Protein AF-0000000066232764 (afdb_homodimer)

pLDDT: mean 93.59, std 6.58, range [57.16, 98.94]

Solvent-accessible surface area (backbone atoms only — not comparable to full-atom values): 54284 Å² total; per-residue (Å²): 121,48,68,44,35,37,27,38,37,38,37,29,37,65,53,77,47,64,36,81,76,48,43,63,60,50,51,54,46,52,56,48,32,48,69,41,68,33,36,65,92,37,58,90,95,56,69,28,26,38,72,76,47,73,46,70,43,45,46,36,38,38,34,35,26,33,15,26,95,72,27,43,31,69,58,46,48,52,53,46,50,56,56,48,26,52,52,35,32,73,77,67,74,35,44,62,70,44,79,45,31,60,34,36,37,40,38,39,39,47,99,47,89,54,51,64,77,43,49,56,82,60,70,86,48,73,41,79,46,64,50,95,20,27,42,39,38,31,33,64,59,55,48,71,64,45,58,74,59,41,26,64,60,38,42,51,49,49,39,52,45,41,59,64,60,63,76,58,54,65,72,72,48,34,78,58,65,58,65,42,71,80,48,65,68,55,91,65,87,69,68,26,75,55,54,55,48,60,52,32,41,54,66,30,30,35,44,80,39,94,42,80,37,38,54,34,29,28,20,40,44,26,48,50,49,52,46,50,46,51,48,48,39,57,62,37,42,51,71,69,60,39,36,48,32,37,60,64,44,73,36,37,46,68,58,34,52,46,57,22,36,48,50,38,52,58,68,38,32,37,32,26,22,44,49,53,94,45,72,70,60,50,52,49,48,31,50,38,39,60,30,65,69,52,88,44,71,65,51,49,51,54,52,57,72,45,36,42,69,75,51,28,26,41,26,66,75,68,55,66,49,60,50,60,72,40,42,70,32,34,45,36,78,90,54,55,61,48,43,37,30,35,61,65,34,61,34,28,38,44,55,82,81,62,43,46,69,72,82,32,50,24,55,43,43,37,40,36,36,39,36,43,22,44,55,71,56,35,53,47,53,47,51,51,52,51,53,33,48,51,51,50,36,54,69,56,67,51,39,39,37,32,28,33,46,80,68,56,66,67,53,54,28,42,69,81,58,78,72,87,64,60,65,47,54,66,40,33,36,30,36,28,31,47,31,55,61,60,42,54,88,88,40,72,75,11,44,45,71,30,28,41,41,34,38,52,18,26,56,62,33,62,48,32,48,44,40,43,85,87,67,60,68,52,14,35,31,39,32,38,40,27,42,48,39,46,51,50,36,48,35,20,31,33,32,90,50,69,89,55,47,39,64,75,59,50,54,44,36,36,71,74,58,74,36,81,52,65,56,86,56,39,73,66,32,53,112,120,48,70,42,35,37,27,39,35,38,36,28,38,65,53,78,47,64,35,78,77,47,42,64,60,51,52,53,45,51,56,48,33,47,70,39,68,36,35,65,90,36,58,91,94,58,67,28,26,38,72,76,46,71,47,69,43,48,45,36,39,37,34,36,25,33,16,26,95,72,27,43,31,69,59,46,49,51,53,45,50,56,56,50,26,52,51,35,32,75,76,66,75,36,45,61,70,44,79,45,29,60,32,38,37,39,39,40,37,48,98,47,89,53,51,64,78,43,48,55,80,61,70,86,47,73,42,79,47,64,52,95,19,27,42,37,38,32,32,64,62,55,48,70,65,45,61,76,60,42,27,64,60,38,41,50,50,51,40,52,47,41,59,64,60,65,75,59,53,63,71,73,49,35,77,59,64,57,66,41,70,80,47,64,70,55,90,64,86,68,68,27,75,56,54,55,50,61,52,33,39,54,69,30,32,35,46,82,39,94,43,79,37,35,53,32,29,27,20,40,42,26,48,50,49,51,46,50,45,52,49,48,40,57,63,36,42,52,70,69,61,41,37,47,31,37,60,63,44,74,35,38,44,68,58,35,51,46,56,23,35,48,48,38,52,59,67,36,33,35,32,26,22,45,48,52,93,45,71,70,59,49,51,52,48,32,49,37,40,60,29,64,68,51,88,44,73,66,52,49,51,55,52,56,72,44,37,42,70,74,50,29,27,41,25,66,77,66,56,68,48,61,50,60,73,40,42,70,31,32,47,35,78,89,55,55,59,48,45,35,29,33,63,65,32,60,35,29,37,44,54,81,80,63,42,47,69,72,83,33,50,25,56,43,43,36,40,35,35,39,36,40,22,42,57,72,57,36,53,49,52,48,51,51,52,50,52,33,48,51,51,50,36,56,67,55,68,50,38,38,37,32,26,32,46,79,67,57,64,67,54,54,29,44,70,82,58,76,72,88,64,60,62,47,55,65,42,32,37,30,35,27,31,48,31,55,59,60,42,53,89,88,40,72,75,11,45,43,71,31,28,42,41,35,39,52,18,25,55,62,35,62,47,31,48,45,41,42,83,86,66,59,70,53,14,34,32,38,32,37,41,28,42,50,40,45,52,49,35,48,36,20,32,33,33,91,51,70,88,57,48,40,62,75,58,51,53,43,36,37,72,74,61,74,36,80,52,66,54,86,57,40,73,65,33,53,111

Secondary structure (DSSP, 8-state):
-EEEEEEEEEEEESS---HHHHHHHHHHHHHHIIIIITTTTPPTT----EEEEEEE-SSEEEEEEEE-SSS-HHHHHHHHHHHHHHHHHHHHS--EEEEEEEEEEEEEE-SS---HHHH---TT-SEEEEETTEEEEEEEEE-HHHHHTTHHHHHHHHHHHHHHTPPPHHHHH-SS-TT-EEEE---------S-HHHHHHHHTSEEE-SSTT-EEE-HHHHHHHHHHHHHHIIIIITTTTPEE-B--SEEEHHHHHHHTHHHH-GGGS-EEEPBPS-HHHHHHHHHHHHHH-S--HHHHHHHHHTBPPP-EEE-SSS-HHHHHHHTT-EE-GGGPPEEEEE-SSEEE---TT--BTTTB-SEEE-EEEEEEE-HHHHHHHHHHHHHHHHHHHHHTT--EEEEE-S--TTTTT-TT--------SS-EEEEEEE-GGG--TTSGGGEEEEEEEEEEETHHHHHTT-EETT----EEEEEEE-HHHHHHHHHHHH-S-GGGS-HHHHHHHHHHHSSPPPPP--SSS--/-EEEEEEEEEEEESS---HHHHHHHHHHHHHHIIIIITTTTPPTT----EEEEEEE-SSEEEEEEEE-SSS-HHHHHHHHHHHHHHHHHHHHS--EEEEEEEEEEEEEE-SS---HHHH---TT-SEEEEETTEEEEEEEEE-HHHHHTTHHHHHHHHHHHHHHTPPPHHHHH-SS-TT-EEEE---------S-HHHHHHHHTSEEE-SSTT-EEE-HHHHHHHHHHHHHHIIIIIITTTPEE-B--SEEEHHHHHHHTHHHH-GGGS-EEEPBPS-HHHHHHHHHHHHHH-S--HHHHHHHHHTBPPP-EEE-SSS-HHHHHHHTT-EE-GGGPPEEEEE-SSEEE---TT--BTTTB-SEEE-EEEEEEE-HHHHHHHHHHHHHHHHHHHHHTT--EEEEE-S--TTTTT-TT--------SS-EEEEEEE-GGG--TT-GGGEEEEEEEEEEETHHHHHTT-EETT----EEEEEEE-HHHHHHHHHHHH-S-GGGS-HHHHHHHHHHHSSPPPPP--SSS--

InterPro domains:
  IPR002314 Aminoacyl-tRNA synthetase, class II (G/ P/ S/T) [PF00587] (311-493)
  IPR004503 Serine-tRNA ligase type 2, archaea [MF_01278] (3-526)
  IPR004503 Serine-tRNA ligase type 2, archaea [TIGR00415] (3-526)
  IPR006195 Aminoacyl-tRNA synthetase, class II [PS50862] (345-498)
  IPR041293 Serine-tRNA ligase type 2, tRNA-binding domain [PF18490] (3-160)
  IPR045864 Class II Aminoacyl-tRNA synthetase/Biotinyl protein ligase (BPL) and lipoyl protein ligase (LPL) [G3DSA:3.30.930.10] (170-527)
  IPR045864 Class II Aminoacyl-tRNA synthetase/Biotinyl protein ligase (BPL) and lipoyl protein ligase (LPL) [SSF55681] (196-505)

Foldseek 3Di:
DFKKKKFKKKWFKPFFDDQVVCVVVVVVLLVVCLVDVQCPQPDPPDHAKHFPDWDDHRGMIITMMMGGPRYHRVNSNVSSQVVVQVSCCVPPVMGTDDMKTQKMKMKDADPDQDDPVLQPDQPQFPDWDHDDRMIMTMHGTDDPVCVVVVVVVLSVLSRVCSNVVDDFPQVVQAQDDFFDFPWWDDDFAFAAQDQLQVVCLLQQQWDDDPDFQDIDGFQLLVLLLVLLVVLCCVLFVVVLPAAEDAFDQWAFPVLCVLLLLCLFCVPWWAFDWAFDPDPVLVVVLVVVCVVVVDDDPVSVVSRVVGTHDGTTIGAQQRCSVVLVVQFQHADDQVPPKHKYKYFPAWHATHPPNPNDGLQRGRIFTKIKIKIKHADVVQVVSLVSSVVSVVVSCVLFRFTKTKTQHDPDSSSRSCSSPDPPFDADNGFKMFIWTAQNNQHDPPDPRRIGTQKMKGKGGCSSCVSRVRHYDVRGGMIMIMMMGTSSVVSSRSCRRQNDDLVSTRPSSQVSSCVPPVHRDHRDDDPPPDD/DFKKKKFKKKWFKPFFDDQVVCVVVVVVLLVVCLVPVQQPQPDPPDHAKHFPDWDRHGGMIITMMMGGPRYHRVNSNVSCQVVVQVSCCVPPVMGTDDMKTQKMKMKDADPDQDDPVLQPDQPQFPDWDHDDRMIMTMHGTDDPVCVVVVVVVLSVLSRVCSNVVDDFPQVVQAQDDFFDFPWWDDDFAFAAQDQLQVVCLLQQQWDDDPDFQDIDGFQLLVLLLVLLVVLLCVLFVVVLPAAEDAFDQWAFPVLCVLLLLCLFCVPWWAFDWAFDPDPVLVVVLVVVCVVVVDDDPVSVVSRVVGTHDGTTIGAQQRCSVVLVVQFQHADDQVPPKHKYKYFPAWHATHPPNPNDGLQRGRIFTKMKIKIKHAPVVQVVSLVSSVVSVVVSCVLFRFTKTKTQHDPDSSSRSCRSPDPPFDADNGFKMFIWTAQNNQHDPPDPRRIGTQKMKGKGGCSSCVSRVRHYDVRGGMIMIMMMGTSSVVSVRSCRRQNDDLVSTRPSSQVSSCVPPVHRDHRDDDPPPDD

Sequence (1054 aa):
MELKFSAEVELTLSREVDPAEIEPTVEEFVKEANEDLLQRGVPTGKEGAKIESYRVLEDTIEMEITGTRYLRPHEAAMRVRKRLAERLGRKHRVGVRDLKIPRYEVVLRFDREVTRDDVGYVPVADDVVVEDGTVRLTFQDVDEEMLRRHVIDRVIRLVAWAVEERSELVERVTKVEPGTVVDESGPREIRFDGDVTEEARRRGWVKEFPGRGQWIYTPPMAALFEVLRDFLLERVTRKLGFEPALFPKLIPLETMFRMRYLHGLPDGMYYVCPPKRDPELFDDFKRELYVWGELNERTLGSLKEKLRDPGYVLAPAQCEPFYELLRDEVVDPERLPIKLYDCSGWTYRWEGGAAKGLERVNEFQRIEHVWIAEPEEAERIREELLEATKRVAEELELEWKVVVSDDPFYLEGRLLEDRDIELPDVPSYEFEVYLPFKGERSSEEAWISVGSFNVHGEHFVDGFNVKEKSGRTLFTGCAGLGVTRWVVGLLAQHGFEPEEWPEPILERIDEKFGGLPEVPKTLTWPEMELKFSAEVELTLSREVDPAEIEPTVEEFVKEANEDLLQRGVPTGKEGAKIESYRVLEDTIEMEITGTRYLRPHEAAMRVRKRLAERLGRKHRVGVRDLKIPRYEVVLRFDREVTRDDVGYVPVADDVVVEDGTVRLTFQDVDEEMLRRHVIDRVIRLVAWAVEERSELVERVTKVEPGTVVDESGPREIRFDGDVTEEARRRGWVKEFPGRGQWIYTPPMAALFEVLRDFLLERVTRKLGFEPALFPKLIPLETMFRMRYLHGLPDGMYYVCPPKRDPELFDDFKRELYVWGELNERTLGSLKEKLRDPGYVLAPAQCEPFYELLRDEVVDPERLPIKLYDCSGWTYRWEGGAAKGLERVNEFQRIEHVWIAEPEEAERIREELLEATKRVAEELELEWKVVVSDDPFYLEGRLLEDRDIELPDVPSYEFEVYLPFKGERSSEEAWISVGSFNVHGEHFVDGFNVKEKSGRTLFTGCAGLGVTRWVVGLLAQHGFEPEEWPEPILERIDEKFGGLPEVPKTLTWPE

Structure (mmCIF, N/CA/C/O backbone):
data_AF-0000000066232764-model_v1
#
loop_
_entity.id
_entity.type
_entity.pdbx_description
1 polymer 'Type-2 serine--tRNA ligase'
#
loop_
_atom_site.group_PDB
_atom_site.id
_atom_site.type_symbol
_atom_site.label_atom_id
_atom_site.label_alt_id
_atom_site.label_comp_id
_atom_site.label_asym_id
_atom_site.label_entity_id
_atom_site.label_seq_id
_atom_site.pdbx_PDB_ins_code
_atom_site.Cartn_x
_atom_site.Cartn_y
_atom_site.Cartn_z
_atom_site.occupancy
_atom_site.B_iso_or_equiv
_atom_site.auth_seq_id
_atom_site.auth_comp_id
_atom_site.auth_asym_id
_atom_site.auth_atom_id
_atom_site.pdbx_PDB_model_num
ATOM 1 N N . MET A 1 1 ? 21.422 -29.797 -27.609 1 77.56 1 MET A N 1
ATOM 2 C CA . MET A 1 1 ? 22.391 -28.969 -26.891 1 77.56 1 MET A CA 1
ATOM 3 C C . MET A 1 1 ? 23.422 -29.844 -26.188 1 77.56 1 MET A C 1
ATOM 5 O O . MET A 1 1 ? 23.062 -30.828 -25.516 1 77.56 1 MET A O 1
ATOM 9 N N . GLU A 1 2 ? 24.734 -29.562 -26.438 1 86.75 2 GLU A N 1
ATOM 10 C CA . GLU A 1 2 ? 25.828 -30.281 -25.781 1 86.75 2 GLU A CA 1
ATOM 11 C C . GLU A 1 2 ? 26.438 -29.438 -24.656 1 86.75 2 GLU A C 1
ATOM 13 O O . GLU A 1 2 ? 26.594 -28.219 -24.781 1 86.75 2 GLU A O 1
ATOM 18 N N . LEU A 1 3 ? 26.688 -30.156 -23.547 1 93 3 LEU A N 1
ATOM 19 C CA . LEU A 1 3 ? 27.219 -29.469 -22.375 1 93 3 LEU A CA 1
ATOM 20 C C . LEU A 1 3 ? 28.594 -30 -22 1 93 3 LEU A C 1
ATOM 22 O O . LEU A 1 3 ? 28.828 -31.203 -22.047 1 93 3 LEU A O 1
ATOM 26 N N . LYS A 1 4 ? 29.531 -29.141 -21.719 1 93.25 4 LYS A N 1
ATOM 27 C CA . LYS A 1 4 ? 30.828 -29.484 -21.156 1 93.25 4 LYS A CA 1
ATOM 28 C C . LYS A 1 4 ? 31.125 -28.641 -19.906 1 93.25 4 LYS A C 1
ATOM 30 O O . LYS A 1 4 ? 30.812 -27.438 -19.891 1 93.25 4 LYS A O 1
ATOM 35 N N . PHE A 1 5 ? 31.688 -29.281 -18.891 1 96.38 5 PHE A N 1
ATOM 36 C CA . PHE A 1 5 ? 31.969 -28.578 -17.641 1 96.38 5 PHE A CA 1
ATOM 37 C C . PHE A 1 5 ? 33.469 -28.672 -17.312 1 96.38 5 PHE A C 1
ATOM 39 O O . PHE A 1 5 ? 34.125 -29.656 -17.625 1 96.38 5 PHE A O 1
ATOM 46 N N . SER A 1 6 ? 33.969 -27.672 -16.703 1 97.25 6 SER A N 1
ATOM 47 C CA . SER A 1 6 ? 35.312 -27.688 -16.125 1 97.25 6 SER A CA 1
ATOM 48 C C . SER A 1 6 ? 35.406 -26.828 -14.867 1 97.25 6 SER A C 1
ATOM 50 O O . SER A 1 6 ? 34.688 -25.828 -14.75 1 97.25 6 SER A O 1
ATOM 52 N N . ALA A 1 7 ? 36.156 -27.25 -13.891 1 97.38 7 ALA A N 1
ATOM 53 C CA . ALA A 1 7 ? 36.312 -26.484 -12.656 1 97.38 7 ALA A CA 1
ATOM 54 C C . ALA A 1 7 ? 37.719 -26.578 -12.109 1 97.38 7 ALA A C 1
ATOM 56 O O . ALA A 1 7 ? 38.375 -27.625 -12.203 1 97.38 7 ALA A O 1
ATOM 57 N N . GLU A 1 8 ? 38.188 -25.484 -11.664 1 97.69 8 GLU A N 1
ATOM 58 C CA . GLU A 1 8 ? 39.375 -25.469 -10.805 1 97.69 8 GLU A CA 1
ATOM 59 C C . GLU A 1 8 ? 38.969 -25.75 -9.352 1 97.69 8 GLU A C 1
ATOM 61 O O . GLU A 1 8 ? 38.094 -25.078 -8.797 1 97.69 8 GLU A O 1
ATOM 66 N N . VAL A 1 9 ? 39.625 -26.703 -8.711 1 96.75 9 VAL A N 1
ATOM 67 C CA . VAL A 1 9 ? 39.312 -27.109 -7.352 1 96.75 9 VAL A CA 1
ATOM 68 C C . VAL A 1 9 ? 40.562 -26.984 -6.469 1 96.75 9 VAL A C 1
ATOM 70 O O . VAL A 1 9 ? 41.656 -27.344 -6.879 1 96.75 9 VAL A O 1
ATOM 73 N N . GLU A 1 10 ? 40.312 -26.375 -5.301 1 97 10 GLU A N 1
ATOM 74 C CA . GLU A 1 10 ? 41.375 -26.266 -4.301 1 97 10 GLU A CA 1
ATOM 75 C C . GLU A 1 10 ? 41 -27 -3.016 1 97 10 GLU A C 1
ATOM 77 O O . GLU A 1 10 ? 40 -26.672 -2.387 1 97 10 GLU A O 1
ATOM 82 N N . LEU A 1 11 ? 41.812 -27.953 -2.652 1 96.56 11 LEU A N 1
ATOM 83 C CA . LEU A 1 11 ? 41.656 -28.656 -1.387 1 96.56 11 LEU A CA 1
ATOM 84 C C . LEU A 1 11 ? 42.688 -28.188 -0.366 1 96.56 11 LEU A C 1
ATOM 86 O O . LEU A 1 11 ? 43.906 -28.391 -0.548 1 96.56 11 LEU A O 1
ATOM 90 N N . THR A 1 12 ? 42.156 -27.562 0.641 1 96.75 12 THR A N 1
ATOM 91 C CA . THR A 1 12 ? 43.062 -27.094 1.682 1 96.75 12 THR A CA 1
ATOM 92 C C . THR A 1 12 ? 43.375 -28.203 2.676 1 96.75 12 THR A C 1
ATOM 94 O O . THR A 1 12 ? 42.469 -28.812 3.238 1 96.75 12 THR A O 1
ATOM 97 N N . LEU A 1 13 ? 44.688 -28.328 2.955 1 96.25 13 LEU A N 1
ATOM 98 C CA . LEU A 1 13 ? 45.125 -29.391 3.85 1 96.25 13 LEU A CA 1
ATOM 99 C C . LEU A 1 13 ? 45.094 -28.938 5.305 1 96.25 13 LEU A C 1
ATOM 101 O O . LEU A 1 13 ? 45 -27.734 5.578 1 96.25 13 LEU A O 1
ATOM 105 N N . SER A 1 14 ? 45.062 -29.859 6.203 1 95.44 14 SER A N 1
ATOM 106 C CA . SER A 1 14 ? 44.938 -29.578 7.629 1 95.44 14 SER A CA 1
ATOM 107 C C . SER A 1 14 ? 46.219 -29.016 8.195 1 95.44 14 SER A C 1
ATOM 109 O O . SER A 1 14 ? 46.25 -28.391 9.258 1 95.44 14 SER A O 1
ATOM 111 N N . ARG A 1 15 ? 47.281 -29.328 7.539 1 93.88 15 ARG A N 1
ATOM 112 C CA . ARG A 1 15 ? 48.594 -28.812 7.918 1 93.88 15 ARG A CA 1
ATOM 113 C C . ARG A 1 15 ? 49.531 -28.719 6.711 1 93.88 15 ARG A C 1
ATOM 115 O O . ARG A 1 15 ? 49.281 -29.328 5.672 1 93.88 15 ARG A O 1
ATOM 122 N N . GLU A 1 16 ? 50.688 -28.016 6.855 1 95.38 16 GLU A N 1
ATOM 123 C CA . GLU A 1 16 ? 51.688 -27.922 5.812 1 95.38 16 GLU A CA 1
ATOM 124 C C . GLU A 1 16 ? 52.469 -29.234 5.676 1 95.38 16 GLU A C 1
ATOM 126 O O . GLU A 1 16 ? 52.75 -29.891 6.676 1 95.38 16 GLU A O 1
ATOM 131 N N . VAL A 1 17 ? 52.688 -29.594 4.504 1 94.44 17 VAL A N 1
ATOM 132 C CA . VAL A 1 17 ? 53.406 -30.828 4.254 1 94.44 17 VAL A CA 1
ATOM 133 C C . VAL A 1 17 ? 54.469 -30.609 3.156 1 94.44 17 VAL A C 1
ATOM 135 O O . VAL A 1 17 ? 54.375 -29.625 2.41 1 94.44 17 VAL A O 1
ATOM 138 N N . ASP A 1 18 ? 55.469 -31.5 3.162 1 94.25 18 ASP A N 1
ATOM 139 C CA . ASP A 1 18 ? 56.344 -31.562 1.99 1 94.25 18 ASP A CA 1
ATOM 140 C C . ASP A 1 18 ? 55.625 -32.25 0.819 1 94.25 18 ASP A C 1
ATOM 142 O O . ASP A 1 18 ? 55.281 -33.406 0.893 1 94.25 18 ASP A O 1
ATOM 146 N N . PRO A 1 19 ? 55.406 -31.516 -0.271 1 95.88 19 PRO A N 1
ATOM 147 C CA . PRO A 1 19 ? 54.688 -32.062 -1.41 1 95.88 19 PRO A CA 1
ATOM 148 C C . PRO A 1 19 ? 55.219 -33.406 -1.88 1 95.88 19 PRO A C 1
ATOM 150 O O . PRO A 1 19 ? 54.469 -34.281 -2.309 1 95.88 19 PRO A O 1
ATOM 153 N N . ALA A 1 20 ? 56.5 -33.562 -1.773 1 94.69 20 ALA A N 1
ATOM 154 C CA . ALA A 1 20 ? 57.125 -34.781 -2.248 1 94.69 20 ALA A CA 1
ATOM 155 C C . ALA A 1 20 ? 56.656 -36 -1.425 1 94.69 20 ALA A C 1
ATOM 157 O O . ALA A 1 20 ? 56.688 -37.125 -1.909 1 94.69 20 ALA A O 1
ATOM 158 N N . GLU A 1 21 ? 56.312 -35.719 -0.205 1 94.56 21 GLU A N 1
ATOM 159 C CA . GLU A 1 21 ? 55.906 -36.781 0.716 1 94.56 21 GLU A CA 1
ATOM 160 C C . GLU A 1 21 ? 54.531 -37.344 0.328 1 94.56 21 GLU A C 1
ATOM 162 O O . GLU A 1 21 ? 54.281 -38.562 0.496 1 94.56 21 GLU A O 1
ATOM 167 N N . ILE A 1 22 ? 53.688 -36.531 -0.165 1 95.44 22 ILE A N 1
ATOM 168 C CA . ILE A 1 22 ? 52.312 -37 -0.351 1 95.44 22 ILE A CA 1
ATOM 169 C C . ILE A 1 22 ? 52.031 -37.125 -1.843 1 95.44 22 ILE A C 1
ATOM 171 O O . ILE A 1 22 ? 51 -37.719 -2.229 1 95.44 22 ILE A O 1
ATOM 175 N N . GLU A 1 23 ? 52.812 -36.594 -2.748 1 95.88 23 GLU A N 1
ATOM 176 C CA . GLU A 1 23 ? 52.562 -36.531 -4.188 1 95.88 23 GLU A CA 1
ATOM 177 C C . GLU A 1 23 ? 52.344 -37.938 -4.754 1 95.88 23 GLU A C 1
ATOM 179 O O . GLU A 1 23 ? 51.469 -38.156 -5.586 1 95.88 23 GLU A O 1
ATOM 184 N N . PRO A 1 24 ? 53.188 -39 -4.32 1 95.81 24 PRO A N 1
ATOM 185 C CA . PRO A 1 24 ? 52.938 -40.344 -4.844 1 95.81 24 PRO A CA 1
ATOM 186 C C . PRO A 1 24 ? 51.531 -40.875 -4.477 1 95.81 24 PRO A C 1
ATOM 188 O O . PRO A 1 24 ? 50.906 -41.562 -5.289 1 95.81 24 PRO A O 1
ATOM 191 N N . THR A 1 25 ? 51.188 -40.594 -3.268 1 96.56 25 THR A N 1
ATOM 192 C CA . THR A 1 25 ? 49.875 -41.031 -2.814 1 96.56 25 THR A CA 1
ATOM 193 C C . THR A 1 25 ? 48.75 -40.344 -3.619 1 96.56 25 THR A C 1
ATOM 195 O O . THR A 1 25 ? 47.781 -40.969 -3.994 1 96.56 25 THR A O 1
ATOM 198 N N . VAL A 1 26 ? 48.906 -39 -3.928 1 97.25 26 VAL A N 1
ATOM 199 C CA . VAL A 1 26 ? 47.938 -38.25 -4.699 1 97.25 26 VAL A CA 1
ATOM 200 C C . VAL A 1 26 ? 47.906 -38.75 -6.141 1 97.25 26 VAL A C 1
ATOM 202 O O . VAL A 1 26 ? 46.844 -38.875 -6.734 1 97.25 26 VAL A O 1
ATOM 205 N N . GLU A 1 27 ? 49.094 -39.031 -6.688 1 96.69 27 GLU A N 1
ATOM 206 C CA . GLU A 1 27 ? 49.188 -39.531 -8.055 1 96.69 27 GLU A CA 1
ATOM 207 C C . GLU A 1 27 ? 48.438 -40.875 -8.195 1 96.69 27 GLU A C 1
ATOM 209 O O . GLU A 1 27 ? 47.688 -41.062 -9.148 1 96.69 27 GLU A O 1
ATOM 214 N N . GLU A 1 28 ? 48.719 -41.75 -7.254 1 96.69 28 GLU A N 1
ATOM 215 C CA . GLU A 1 28 ? 48.031 -43.031 -7.258 1 96.69 28 GLU A CA 1
ATOM 216 C C . GLU A 1 28 ? 46.531 -42.844 -7.113 1 96.69 28 GLU A C 1
ATOM 218 O O . GLU A 1 28 ? 45.75 -43.5 -7.797 1 96.69 28 GLU A O 1
ATOM 223 N N . PHE A 1 29 ? 46.156 -42.031 -6.27 1 96.94 29 PHE A N 1
ATOM 224 C CA . PHE A 1 29 ? 44.75 -41.75 -6.031 1 96.94 29 PHE A CA 1
ATOM 225 C C . PHE A 1 29 ? 44.094 -41.219 -7.289 1 96.94 29 PHE A C 1
ATOM 227 O O . PHE A 1 29 ? 42.969 -41.656 -7.645 1 96.94 29 PHE A O 1
ATOM 234 N N . VAL A 1 30 ? 44.656 -40.219 -7.957 1 97.38 30 VAL A N 1
ATOM 235 C CA . VAL A 1 30 ? 44.094 -39.562 -9.141 1 97.38 30 VAL A CA 1
ATOM 236 C C . VAL A 1 30 ? 43.875 -40.594 -10.234 1 97.38 30 VAL A C 1
ATOM 238 O O . VAL A 1 30 ? 42.844 -40.594 -10.898 1 97.38 30 VAL A O 1
ATOM 241 N N . LYS A 1 31 ? 44.844 -41.5 -10.438 1 96.19 31 LYS A N 1
ATOM 242 C CA . LYS A 1 31 ? 44.719 -42.531 -11.43 1 96.19 31 LYS A CA 1
ATOM 243 C C . LYS A 1 31 ? 43.531 -43.438 -11.109 1 96.19 31 LYS A C 1
ATOM 245 O O . LYS A 1 31 ? 42.719 -43.75 -11.992 1 96.19 31 LYS A O 1
ATOM 250 N N . GLU A 1 32 ? 43.438 -43.812 -9.883 1 96.31 32 GLU A N 1
ATOM 251 C CA . GLU A 1 32 ? 42.344 -44.688 -9.438 1 96.31 32 GLU A CA 1
ATOM 252 C C . GLU A 1 32 ? 41 -43.969 -9.539 1 96.31 32 GLU A C 1
ATOM 254 O O . GLU A 1 32 ? 40 -44.562 -9.93 1 96.31 32 GLU A O 1
ATOM 259 N N . ALA A 1 33 ? 41.031 -42.75 -9.07 1 96.62 33 ALA A N 1
ATOM 260 C CA . ALA A 1 33 ? 39.781 -41.969 -9.086 1 96.62 33 ALA A CA 1
ATOM 261 C C . ALA A 1 33 ? 39.25 -41.812 -10.508 1 96.62 33 ALA A C 1
ATOM 263 O O . ALA A 1 33 ? 38.062 -41.938 -10.75 1 96.62 33 ALA A O 1
ATOM 264 N N . ASN A 1 34 ? 40.062 -41.531 -11.539 1 96.19 34 ASN A N 1
ATOM 265 C CA . ASN A 1 34 ? 39.656 -41.344 -12.938 1 96.19 34 ASN A CA 1
ATOM 266 C C . ASN A 1 34 ? 39.156 -42.656 -13.547 1 96.19 34 ASN A C 1
ATOM 268 O O . ASN A 1 34 ? 38.312 -42.656 -14.438 1 96.19 34 ASN A O 1
ATOM 272 N N . GLU A 1 35 ? 39.625 -43.75 -13.055 1 93.88 35 GLU A N 1
ATOM 273 C CA . GLU A 1 35 ? 39.281 -45.031 -13.609 1 93.88 35 GLU A CA 1
ATOM 274 C C . GLU A 1 35 ? 38 -45.562 -12.961 1 93.88 35 GLU A C 1
ATOM 276 O O . GLU A 1 35 ? 37.219 -46.281 -13.609 1 93.88 35 GLU A O 1
ATOM 281 N N . ASP A 1 36 ? 37.781 -45.219 -11.758 1 93.75 36 ASP A N 1
ATOM 282 C CA . ASP A 1 36 ? 36.688 -45.875 -11.047 1 93.75 36 ASP A CA 1
ATOM 283 C C . ASP A 1 36 ? 35.812 -44.844 -10.344 1 93.75 36 ASP A C 1
ATOM 285 O O . ASP A 1 36 ? 34.688 -44.594 -10.781 1 93.75 36 ASP A O 1
ATOM 289 N N . LEU A 1 37 ? 36.312 -44.062 -9.344 1 94.5 37 LEU A N 1
ATOM 290 C CA . LEU A 1 37 ? 35.562 -43.188 -8.461 1 94.5 37 LEU A CA 1
ATOM 291 C C . LEU A 1 37 ? 34.75 -42.188 -9.266 1 94.5 37 LEU A C 1
ATOM 293 O O . LEU A 1 37 ? 33.594 -41.938 -8.938 1 94.5 37 LEU A O 1
ATOM 297 N N . LEU A 1 38 ? 35.25 -41.625 -10.297 1 96.12 38 LEU A N 1
ATOM 298 C CA . LEU A 1 38 ? 34.625 -40.531 -11.047 1 96.12 38 LEU A CA 1
ATOM 299 C C . LEU A 1 38 ? 33.844 -41.094 -12.219 1 96.12 38 LEU A C 1
ATOM 301 O O . LEU A 1 38 ? 33.25 -40.312 -12.992 1 96.12 38 LEU A O 1
ATOM 305 N N . GLN A 1 39 ? 33.781 -42.406 -12.367 1 94.06 39 GLN A N 1
ATOM 306 C CA . GLN A 1 39 ? 32.969 -43.031 -13.398 1 94.06 39 GLN A CA 1
ATOM 307 C C . GLN A 1 39 ? 31.781 -43.75 -12.781 1 94.06 39 GLN A C 1
ATOM 309 O O . GLN A 1 39 ? 30.875 -44.188 -13.5 1 94.06 39 GLN A O 1
ATOM 314 N N . ARG A 1 40 ? 31.75 -43.844 -11.5 1 91.62 40 ARG A N 1
ATOM 315 C CA . ARG A 1 40 ? 30.672 -44.562 -10.82 1 91.62 40 ARG A CA 1
ATOM 316 C C . ARG A 1 40 ? 29.344 -43.844 -11.039 1 91.62 40 ARG A C 1
ATOM 318 O O . ARG A 1 40 ? 29.25 -42.625 -10.859 1 91.62 40 ARG A O 1
ATOM 325 N N . GLY A 1 41 ? 28.297 -44.562 -11.344 1 87.69 41 GLY A N 1
ATOM 326 C CA . GLY A 1 41 ? 26.953 -44 -11.539 1 87.69 41 GLY A CA 1
ATOM 327 C C . GLY A 1 41 ? 26.734 -43.469 -12.938 1 87.69 41 GLY A C 1
ATOM 328 O O . GLY A 1 41 ? 25.641 -43 -13.258 1 87.69 41 GLY A O 1
ATOM 329 N N . VAL A 1 42 ? 27.766 -43.469 -13.781 1 89.81 42 VAL A N 1
ATOM 330 C CA . VAL A 1 42 ? 27.672 -43 -15.156 1 89.81 42 VAL A CA 1
ATOM 331 C C . VAL A 1 42 ? 27.172 -44.125 -16.047 1 89.81 42 VAL A C 1
ATOM 333 O O . VAL A 1 42 ? 27.656 -45.281 -15.953 1 89.81 42 VAL A O 1
ATOM 336 N N . PRO A 1 43 ? 26.172 -43.875 -16.812 1 90.75 43 PRO A N 1
ATOM 337 C CA . PRO A 1 43 ? 25.672 -44.938 -17.719 1 90.75 43 PRO A CA 1
ATOM 338 C C . PRO A 1 43 ? 26.766 -45.5 -18.609 1 90.75 43 PRO A C 1
ATOM 340 O O . PRO A 1 43 ? 27.75 -44.812 -18.906 1 90.75 43 PRO A O 1
ATOM 343 N N . THR A 1 44 ? 26.516 -46.781 -19.109 1 87.38 44 THR A N 1
ATOM 344 C CA . THR A 1 44 ? 27.469 -47.5 -19.953 1 87.38 44 THR A CA 1
ATOM 345 C C . THR A 1 44 ? 27.703 -46.719 -21.25 1 87.38 44 THR A C 1
ATOM 347 O O . THR A 1 44 ? 26.75 -46.281 -21.906 1 87.38 44 THR A O 1
ATOM 350 N N . GLY A 1 45 ? 28.953 -46.531 -21.625 1 86.19 45 GLY A N 1
ATOM 351 C CA . GLY A 1 45 ? 29.297 -45.875 -22.875 1 86.19 45 GLY A CA 1
ATOM 352 C C . GLY A 1 45 ? 29.469 -44.375 -22.719 1 86.19 45 GLY A C 1
ATOM 353 O O . GLY A 1 45 ? 29.844 -43.656 -23.656 1 86.19 45 GLY A O 1
ATOM 354 N N . LYS A 1 46 ? 29.078 -43.844 -21.547 1 88.31 46 LYS A N 1
ATOM 355 C CA . LYS A 1 46 ? 29.234 -42.406 -21.297 1 88.31 46 LYS A CA 1
ATOM 356 C C . LYS A 1 46 ? 30.406 -42.125 -20.359 1 88.31 46 LYS A C 1
ATOM 358 O O . LYS A 1 46 ? 30.922 -43.031 -19.719 1 88.31 46 LYS A O 1
ATOM 363 N N . GLU A 1 47 ? 30.844 -40.906 -20.422 1 88.19 47 GLU A N 1
ATOM 364 C CA . GLU A 1 47 ? 31.969 -40.5 -19.578 1 88.19 47 GLU A CA 1
ATOM 365 C C . GLU A 1 47 ? 31.484 -39.656 -18.406 1 88.19 47 GLU A C 1
ATOM 367 O O . GLU A 1 47 ? 30.562 -38.844 -18.547 1 88.19 47 GLU A O 1
ATOM 372 N N . GLY A 1 48 ? 32.062 -39.875 -17.25 1 93.38 48 GLY A N 1
ATOM 373 C CA . GLY A 1 48 ? 31.781 -39.062 -16.094 1 93.38 48 GLY A CA 1
ATOM 374 C C . GLY A 1 48 ? 32.688 -37.844 -15.977 1 93.38 48 GLY A C 1
ATOM 375 O O . GLY A 1 48 ? 32.812 -37.062 -16.938 1 93.38 48 GLY A O 1
ATOM 376 N N . ALA A 1 49 ? 33.25 -37.656 -14.844 1 96 49 ALA A N 1
ATOM 377 C CA . ALA A 1 49 ? 34.219 -36.562 -14.633 1 96 49 ALA A CA 1
ATOM 378 C C . ALA A 1 49 ? 35.656 -37.094 -14.711 1 96 49 ALA A C 1
ATOM 380 O O . ALA A 1 49 ? 35.875 -38.281 -14.703 1 96 49 ALA A O 1
ATOM 381 N N . LYS A 1 50 ? 36.562 -36.188 -14.922 1 97.12 50 LYS A N 1
ATOM 382 C CA . LYS A 1 50 ? 37.969 -36.562 -15.039 1 97.12 50 LYS A CA 1
ATOM 383 C C . LYS A 1 50 ? 38.875 -35.469 -14.453 1 97.12 50 LYS A C 1
ATOM 385 O O . LYS A 1 50 ? 38.656 -34.281 -14.695 1 97.12 50 LYS A O 1
ATOM 390 N N . ILE A 1 51 ? 39.781 -35.938 -13.578 1 98.06 51 ILE A N 1
ATOM 391 C CA . ILE A 1 51 ? 40.844 -35.031 -13.148 1 98.06 51 ILE A CA 1
ATOM 392 C C . ILE A 1 51 ? 41.875 -34.875 -14.266 1 98.06 51 ILE A C 1
ATOM 394 O O . ILE A 1 51 ? 42.656 -35.812 -14.523 1 98.06 51 ILE A O 1
ATOM 398 N N . GLU A 1 52 ? 41.938 -33.75 -14.867 1 97.44 52 GLU A N 1
ATOM 399 C CA . GLU A 1 52 ? 42.781 -33.562 -16.031 1 97.44 52 GLU A CA 1
ATOM 400 C C . GLU A 1 52 ? 44.219 -33.25 -15.602 1 97.44 52 GLU A C 1
ATOM 402 O O . GLU A 1 52 ? 45.156 -33.594 -16.297 1 97.44 52 GLU A O 1
ATOM 407 N N . SER A 1 53 ? 44.344 -32.469 -14.547 1 97.81 53 SER A N 1
ATOM 408 C CA . SER A 1 53 ? 45.656 -32.094 -14.008 1 97.81 53 SER A CA 1
ATOM 409 C C . SER A 1 53 ? 45.562 -31.812 -12.508 1 97.81 53 SER A C 1
ATOM 411 O O . SER A 1 53 ? 44.469 -31.609 -11.977 1 97.81 53 SER A O 1
ATOM 413 N N . TYR A 1 54 ? 46.562 -31.922 -11.781 1 97.5 54 TYR A N 1
ATOM 414 C CA . TYR A 1 54 ? 46.625 -31.594 -10.359 1 97.5 54 TYR A CA 1
ATOM 415 C C . TYR A 1 54 ? 48.031 -31.094 -9.984 1 97.5 54 TYR A C 1
ATOM 417 O O . TYR A 1 54 ? 49 -31.328 -10.703 1 97.5 54 TYR A O 1
ATOM 425 N N . ARG A 1 55 ? 48.125 -30.188 -8.906 1 96 55 ARG A N 1
ATOM 426 C CA . ARG A 1 55 ? 49.344 -29.672 -8.305 1 96 55 ARG A CA 1
ATOM 427 C C . ARG A 1 55 ? 49.281 -29.75 -6.785 1 96 55 ARG A C 1
ATOM 429 O O . ARG A 1 55 ? 48.312 -29.281 -6.172 1 96 55 ARG A O 1
ATOM 436 N N . VAL A 1 56 ? 50.344 -30.5 -6.266 1 97.19 56 VAL A N 1
ATOM 437 C CA . VAL A 1 56 ? 50.438 -30.594 -4.812 1 97.19 56 VAL A CA 1
ATOM 438 C C . VAL A 1 56 ? 51.344 -29.484 -4.27 1 97.19 56 VAL A C 1
ATOM 440 O O . VAL A 1 56 ? 52.5 -29.375 -4.66 1 97.19 56 VAL A O 1
ATOM 443 N N . LEU A 1 57 ? 50.688 -28.688 -3.434 1 96.81 57 LEU A N 1
ATOM 444 C CA . LEU A 1 57 ? 51.438 -27.625 -2.773 1 96.81 57 LEU A CA 1
ATOM 445 C C . LEU A 1 57 ? 51.625 -27.922 -1.286 1 96.81 57 LEU A C 1
ATOM 447 O O . LEU A 1 57 ? 51.312 -29.031 -0.832 1 96.81 57 LEU A O 1
ATOM 451 N N . GLU A 1 58 ? 52.188 -26.906 -0.558 1 96.12 58 GLU A N 1
ATOM 452 C CA . GLU A 1 58 ? 52.531 -27.141 0.844 1 96.12 58 GLU A CA 1
ATOM 453 C C . GLU A 1 58 ? 51.25 -27.266 1.699 1 96.12 58 GLU A C 1
ATOM 455 O O . GLU A 1 58 ? 51.25 -28.031 2.668 1 96.12 58 GLU A O 1
ATOM 460 N N . ASP A 1 59 ? 50.281 -26.484 1.283 1 96.44 59 ASP A N 1
ATOM 461 C CA . ASP A 1 59 ? 49.094 -26.5 2.145 1 96.44 59 ASP A CA 1
ATOM 462 C C . ASP A 1 59 ? 47.812 -26.703 1.328 1 96.44 59 ASP A C 1
ATOM 464 O O . ASP A 1 59 ? 46.719 -26.656 1.87 1 96.44 59 ASP A O 1
ATOM 468 N N . THR A 1 60 ? 47.969 -26.922 0.01 1 97.25 60 THR A N 1
ATOM 469 C CA . THR A 1 60 ? 46.812 -27.016 -0.862 1 97.25 60 THR A CA 1
ATOM 470 C C . THR A 1 60 ? 47.094 -27.984 -2.01 1 97.25 60 THR A C 1
ATOM 472 O O . THR A 1 60 ? 48.219 -28.141 -2.455 1 97.25 60 THR A O 1
ATOM 475 N N . ILE A 1 61 ? 46.156 -28.766 -2.396 1 97.56 61 ILE A N 1
ATOM 476 C CA . ILE A 1 61 ? 46.156 -29.516 -3.641 1 97.56 61 ILE A CA 1
ATOM 477 C C . ILE A 1 61 ? 45.219 -28.859 -4.652 1 97.56 61 ILE A C 1
ATOM 479 O O . ILE A 1 61 ? 44.031 -28.688 -4.379 1 97.56 61 ILE A O 1
ATOM 483 N N . GLU A 1 62 ? 45.719 -28.469 -5.797 1 97.94 62 GLU A N 1
ATOM 484 C CA . GLU A 1 62 ? 44.906 -27.859 -6.867 1 97.94 62 GLU A CA 1
ATOM 485 C C . GLU A 1 62 ? 44.625 -28.875 -7.973 1 97.94 62 GLU A C 1
ATOM 487 O O . GLU A 1 62 ? 45.5 -29.672 -8.336 1 97.94 62 GLU A O 1
ATOM 492 N N . MET A 1 63 ? 43.469 -28.938 -8.383 1 97.88 63 MET A N 1
ATOM 493 C CA . MET A 1 63 ? 43.062 -29.859 -9.445 1 97.88 63 MET A CA 1
ATOM 494 C C . MET A 1 63 ? 42.219 -29.172 -10.492 1 97.88 63 MET A C 1
ATOM 496 O O . MET A 1 63 ? 41.469 -28.234 -10.18 1 97.88 63 MET A O 1
ATOM 500 N N . GLU A 1 64 ? 42.312 -29.594 -11.711 1 98.12 64 GLU A N 1
ATOM 501 C CA . GLU A 1 64 ? 41.375 -29.281 -12.781 1 98.12 64 GLU A CA 1
ATOM 502 C C . GLU A 1 64 ? 40.5 -30.484 -13.102 1 98.12 64 GLU A C 1
ATOM 504 O O . GLU A 1 64 ? 41 -31.531 -13.5 1 98.12 64 GLU A O 1
ATOM 509 N N . ILE A 1 65 ? 39.281 -30.266 -12.898 1 97.56 65 ILE A N 1
ATOM 510 C CA . ILE A 1 65 ? 38.375 -31.391 -13.086 1 97.56 65 ILE A CA 1
ATOM 511 C C . ILE A 1 65 ? 37.375 -31.047 -14.203 1 97.56 65 ILE A C 1
ATOM 513 O O . ILE A 1 65 ? 36.781 -29.984 -14.203 1 97.56 65 ILE A O 1
ATOM 517 N N . THR A 1 66 ? 37.25 -31.891 -15.18 1 97.19 66 THR A N 1
ATOM 518 C CA . THR A 1 66 ? 36.219 -31.781 -16.203 1 97.19 66 THR A CA 1
ATOM 519 C C . THR A 1 66 ? 35.062 -32.719 -15.906 1 97.19 66 THR A C 1
ATOM 521 O O . THR A 1 66 ? 35.219 -33.719 -15.203 1 97.19 66 THR A O 1
ATOM 524 N N . GLY A 1 67 ? 33.906 -32.219 -16.25 1 93.81 67 GLY A N 1
ATOM 525 C CA . GLY A 1 67 ? 32.719 -33.031 -16 1 93.81 67 GLY A CA 1
ATOM 526 C C . GLY A 1 67 ? 31.75 -33 -17.156 1 93.81 67 GLY A C 1
ATOM 527 O O . GLY A 1 67 ? 32 -32.375 -18.188 1 93.81 67 GLY A O 1
ATOM 528 N N . THR A 1 68 ? 30.688 -33.875 -17.016 1 89.75 68 THR A N 1
ATOM 529 C CA . THR A 1 68 ? 29.594 -34 -17.984 1 89.75 68 THR A CA 1
ATOM 530 C C . THR A 1 68 ? 28.25 -33.875 -17.281 1 89.75 68 THR A C 1
ATOM 532 O O . THR A 1 68 ? 28.188 -33.5 -16.109 1 89.75 68 THR A O 1
ATOM 535 N N . ARG A 1 69 ? 27.141 -34.031 -18.078 1 87.44 69 ARG A N 1
ATOM 536 C CA . ARG A 1 69 ? 25.781 -33.969 -17.516 1 87.44 69 ARG A CA 1
ATOM 537 C C . ARG A 1 69 ? 25.547 -35.062 -16.5 1 87.44 69 ARG A C 1
ATOM 539 O O . ARG A 1 69 ? 24.656 -34.938 -15.648 1 87.44 69 ARG A O 1
ATOM 546 N N . TYR A 1 70 ? 26.453 -36.094 -16.484 1 89.62 70 TYR A N 1
ATOM 547 C CA . TYR A 1 70 ? 26.25 -37.25 -15.617 1 89.62 70 TYR A CA 1
ATOM 548 C C . TYR A 1 70 ? 26.969 -37.062 -14.289 1 89.62 70 TYR A C 1
ATOM 550 O O . TYR A 1 70 ? 26.547 -37.594 -13.266 1 89.62 70 TYR A O 1
ATOM 558 N N . LEU A 1 71 ? 28.078 -36.406 -14.312 1 92.69 71 LEU A N 1
ATOM 559 C CA . LEU A 1 71 ? 28.797 -36.062 -13.094 1 92.69 71 LEU A CA 1
ATOM 560 C C . LEU A 1 71 ? 29.438 -34.688 -13.234 1 92.69 71 LEU A C 1
ATOM 562 O O . LEU A 1 71 ? 30.453 -34.531 -13.922 1 92.69 71 LEU A O 1
ATOM 566 N N . ARG A 1 72 ? 28.875 -33.75 -12.453 1 92.06 72 ARG A N 1
ATOM 567 C CA . ARG A 1 72 ? 29.391 -32.375 -12.5 1 92.06 72 ARG A CA 1
ATOM 568 C C . ARG A 1 72 ? 30.703 -32.281 -11.75 1 92.06 72 ARG A C 1
ATOM 570 O O . ARG A 1 72 ? 30.984 -33.031 -10.828 1 92.06 72 ARG A O 1
ATOM 577 N N . PRO A 1 73 ? 31.531 -31.297 -12.25 1 93.94 73 PRO A N 1
ATOM 578 C CA . PRO A 1 73 ? 32.844 -31.156 -11.609 1 93.94 73 PRO A CA 1
ATOM 579 C C . PRO A 1 73 ? 32.75 -30.922 -10.102 1 93.94 73 PRO A C 1
ATOM 581 O O . PRO A 1 73 ? 33.562 -31.422 -9.336 1 93.94 73 PRO A O 1
ATOM 584 N N . HIS A 1 74 ? 31.766 -30.172 -9.703 1 91.38 74 HIS A N 1
ATOM 585 C CA . HIS A 1 74 ? 31.688 -29.875 -8.273 1 91.38 74 HIS A CA 1
ATOM 586 C C . HIS A 1 74 ? 31.281 -31.109 -7.48 1 91.38 74 HIS A C 1
ATOM 588 O O . HIS A 1 74 ? 31.734 -31.297 -6.352 1 91.38 74 HIS A O 1
ATOM 594 N N . GLU A 1 75 ? 30.453 -31.922 -7.965 1 91.06 75 GLU A N 1
ATOM 595 C CA . GLU A 1 75 ? 30.109 -33.188 -7.328 1 91.06 75 GLU A CA 1
ATOM 596 C C . GLU A 1 75 ? 31.328 -34.125 -7.285 1 91.06 75 GLU A C 1
ATOM 598 O O . GLU A 1 75 ? 31.562 -34.781 -6.281 1 91.06 75 GLU A O 1
ATOM 603 N N . ALA A 1 76 ? 31.984 -34.156 -8.367 1 94.19 76 ALA A N 1
ATOM 604 C CA . ALA A 1 76 ? 33.219 -34.938 -8.445 1 94.19 76 ALA A CA 1
ATOM 605 C C . ALA A 1 76 ? 34.219 -34.469 -7.391 1 94.19 76 ALA A C 1
ATOM 607 O O . ALA A 1 76 ? 34.875 -35.312 -6.73 1 94.19 76 ALA A O 1
ATOM 608 N N . ALA A 1 77 ? 34.312 -33.188 -7.289 1 93.81 77 ALA A N 1
ATOM 609 C CA . ALA A 1 77 ? 35.25 -32.594 -6.324 1 93.81 77 ALA A CA 1
ATOM 610 C C . ALA A 1 77 ? 34.906 -33.031 -4.902 1 93.81 77 ALA A C 1
ATOM 612 O O . ALA A 1 77 ? 35.812 -33.312 -4.094 1 93.81 77 ALA A O 1
ATOM 613 N N . MET A 1 78 ? 33.719 -33.094 -4.602 1 91.94 78 MET A N 1
ATOM 614 C CA . MET A 1 78 ? 33.281 -33.531 -3.273 1 91.94 78 MET A CA 1
ATOM 615 C C . MET A 1 78 ? 33.625 -35 -3.027 1 91.94 78 MET A C 1
ATOM 617 O O . MET A 1 78 ? 34.031 -35.344 -1.925 1 91.94 78 MET A O 1
ATOM 621 N N . ARG A 1 79 ? 33.438 -35.781 -3.996 1 93.62 79 ARG A N 1
ATOM 622 C CA . ARG A 1 79 ? 33.812 -37.188 -3.893 1 93.62 79 ARG A CA 1
ATOM 623 C C . ARG A 1 79 ? 35.312 -37.312 -3.66 1 93.62 79 ARG A C 1
ATOM 625 O O . ARG A 1 79 ? 35.75 -38.125 -2.82 1 93.62 79 ARG A O 1
ATOM 632 N N . VAL A 1 80 ? 36 -36.562 -4.438 1 95.69 80 VAL A N 1
ATOM 633 C CA . VAL A 1 80 ? 37.469 -36.594 -4.371 1 95.69 80 VAL A CA 1
ATOM 634 C C . VAL A 1 80 ? 37.938 -36.156 -2.98 1 95.69 80 VAL A C 1
ATOM 636 O O . VAL A 1 80 ? 38.781 -36.812 -2.373 1 95.69 80 VAL A O 1
ATOM 639 N N . ARG A 1 81 ? 37.344 -35.094 -2.557 1 95.12 81 ARG A N 1
ATOM 640 C CA . ARG A 1 81 ? 37.719 -34.562 -1.241 1 95.12 81 ARG A CA 1
ATOM 641 C C . ARG A 1 81 ? 37.531 -35.625 -0.167 1 95.12 81 ARG A C 1
ATOM 643 O O . ARG A 1 81 ? 38.438 -35.844 0.649 1 95.12 81 ARG A O 1
ATOM 650 N N . LYS A 1 82 ? 36.469 -36.281 -0.138 1 94.5 82 LYS A N 1
ATOM 651 C CA . LYS A 1 82 ? 36.156 -37.281 0.876 1 94.5 82 LYS A CA 1
ATOM 652 C C . LYS A 1 82 ? 37.125 -38.438 0.817 1 94.5 82 LYS A C 1
ATOM 654 O O . LYS A 1 82 ? 37.719 -38.812 1.83 1 94.5 82 LYS A O 1
ATOM 659 N N . ARG A 1 83 ? 37.312 -39.031 -0.314 1 96.12 83 ARG A N 1
ATOM 660 C CA . ARG A 1 83 ? 38.125 -40.219 -0.464 1 96.12 83 ARG A CA 1
ATOM 661 C C . ARG A 1 83 ? 39.625 -39.906 -0.319 1 96.12 83 ARG A C 1
ATOM 663 O O . ARG A 1 83 ? 40.375 -40.719 0.221 1 96.12 83 ARG A O 1
ATOM 670 N N . LEU A 1 84 ? 40.031 -38.781 -0.894 1 96.06 84 LEU A N 1
ATOM 671 C CA . LEU A 1 84 ? 41.438 -38.375 -0.785 1 96.06 84 LEU A CA 1
ATOM 672 C C . LEU A 1 84 ? 41.781 -38.094 0.662 1 96.06 84 LEU A C 1
ATOM 674 O O . LEU A 1 84 ? 42.875 -38.406 1.113 1 96.06 84 LEU A O 1
ATOM 678 N N . ALA A 1 85 ? 40.906 -37.406 1.355 1 95.75 85 ALA A N 1
ATOM 679 C CA . ALA A 1 85 ? 41.125 -37.125 2.768 1 95.75 85 ALA A CA 1
ATOM 680 C C . ALA A 1 85 ? 41.344 -38.406 3.566 1 95.75 85 ALA A C 1
ATOM 682 O O . ALA A 1 85 ? 42.188 -38.469 4.445 1 95.75 85 ALA A O 1
ATOM 683 N N . GLU A 1 86 ? 40.531 -39.344 3.307 1 95.69 86 GLU A N 1
ATOM 684 C CA . GLU A 1 86 ? 40.688 -40.656 3.971 1 95.69 86 GLU A CA 1
ATOM 685 C C . GLU A 1 86 ? 42.031 -41.281 3.693 1 95.69 86 GLU A C 1
ATOM 687 O O . GLU A 1 86 ? 42.688 -41.781 4.605 1 95.69 86 GLU A O 1
ATOM 692 N N . ARG A 1 87 ? 42.438 -41.281 2.504 1 95.81 87 ARG A N 1
ATOM 693 C CA . ARG A 1 87 ? 43.688 -41.906 2.09 1 95.81 87 ARG A CA 1
ATOM 694 C C . ARG A 1 87 ? 44.875 -41.156 2.666 1 95.81 87 ARG A C 1
ATOM 696 O O . ARG A 1 87 ? 45.844 -41.781 3.152 1 95.81 87 ARG A O 1
ATOM 703 N N . LEU A 1 88 ? 44.875 -39.844 2.582 1 96.19 88 LEU A N 1
ATOM 704 C CA . LEU A 1 88 ? 45.969 -39.031 3.119 1 96.19 88 LEU A CA 1
ATOM 705 C C . LEU A 1 88 ? 46.031 -39.156 4.641 1 96.19 88 LEU A C 1
ATOM 707 O O . LEU A 1 88 ? 47.125 -39.094 5.227 1 96.19 88 LEU A O 1
ATOM 711 N N . GLY A 1 89 ? 44.875 -39.156 5.242 1 95.12 89 GLY A N 1
ATOM 712 C CA . GLY A 1 89 ? 44.844 -39.344 6.684 1 95.12 89 GLY A CA 1
ATOM 713 C C . GLY A 1 89 ? 45.469 -40.625 7.148 1 95.12 89 GLY A C 1
ATOM 714 O O . GLY A 1 89 ? 46.25 -40.656 8.094 1 95.12 89 GLY A O 1
ATOM 715 N N . ARG A 1 90 ? 45.188 -41.719 6.527 1 94.25 90 ARG A N 1
ATOM 716 C CA . ARG A 1 90 ? 45.656 -43.031 6.891 1 94.25 90 ARG A CA 1
ATOM 717 C C . ARG A 1 90 ? 47.156 -43.156 6.633 1 94.25 90 ARG A C 1
ATOM 719 O O . ARG A 1 90 ? 47.906 -43.719 7.457 1 94.25 90 ARG A O 1
ATOM 726 N N . LYS A 1 91 ? 47.625 -42.625 5.574 1 94.69 91 LYS A N 1
ATOM 727 C CA . LYS A 1 91 ? 49 -42.875 5.145 1 94.69 91 LYS A CA 1
ATOM 728 C C . LYS A 1 91 ? 49.938 -41.781 5.66 1 94.69 91 LYS A C 1
ATOM 730 O O . LYS A 1 91 ? 51.094 -42.062 5.926 1 94.69 91 LYS A O 1
ATOM 735 N N . HIS A 1 92 ? 49.344 -40.531 5.805 1 95.44 92 HIS A N 1
ATOM 736 C CA . HIS A 1 92 ? 50.281 -39.406 6.055 1 95.44 92 HIS A CA 1
ATOM 737 C C . HIS A 1 92 ? 49.812 -38.562 7.23 1 95.44 92 HIS A C 1
ATOM 739 O O . HIS A 1 92 ? 50.438 -37.562 7.57 1 95.44 92 HIS A O 1
ATOM 745 N N . ARG A 1 93 ? 48.594 -38.781 7.965 1 93.06 93 ARG A N 1
ATOM 746 C CA . ARG A 1 93 ? 48.031 -38 9.062 1 93.06 93 ARG A CA 1
ATOM 747 C C . ARG A 1 93 ? 47.75 -36.562 8.625 1 93.06 93 ARG A C 1
ATOM 749 O O . ARG A 1 93 ? 48.062 -35.625 9.359 1 93.06 93 ARG A O 1
ATOM 756 N N . VAL A 1 94 ? 47.406 -36.469 7.371 1 95.25 94 VAL A N 1
ATOM 757 C CA . VAL A 1 94 ? 47.031 -35.156 6.797 1 95.25 94 VAL A CA 1
ATOM 758 C C . VAL A 1 94 ? 45.562 -35.188 6.402 1 95.25 94 VAL A C 1
ATOM 760 O O . VAL A 1 94 ? 45.094 -36.094 5.699 1 95.25 94 VAL A O 1
ATOM 763 N N . GLY A 1 95 ? 44.781 -34.188 6.871 1 93.69 95 GLY A N 1
ATOM 764 C CA . GLY A 1 95 ? 43.375 -34.062 6.5 1 93.69 95 GLY A CA 1
ATOM 765 C C . GLY A 1 95 ? 43.156 -32.969 5.457 1 93.69 95 GLY A C 1
ATOM 766 O O . GLY A 1 95 ? 44.094 -32.312 5.016 1 93.69 95 GLY A O 1
ATOM 767 N N . VAL A 1 96 ? 41.969 -33 4.906 1 94.5 96 VAL A N 1
ATOM 768 C CA . VAL A 1 96 ? 41.531 -31.938 4.012 1 94.5 96 VAL A CA 1
ATOM 769 C C . VAL A 1 96 ? 40.531 -31.047 4.73 1 94.5 96 VAL A C 1
ATOM 771 O O . VAL A 1 96 ? 39.406 -31.484 5.012 1 94.5 96 VAL A O 1
ATOM 774 N N . ARG A 1 97 ? 40.812 -29.75 4.93 1 92.88 97 ARG A N 1
ATOM 775 C CA . ARG A 1 97 ? 40.031 -28.828 5.77 1 92.88 97 ARG A CA 1
ATOM 776 C C . ARG A 1 97 ? 38.938 -28.125 4.969 1 92.88 97 ARG A C 1
ATOM 778 O O . ARG A 1 97 ? 37.906 -27.797 5.508 1 92.88 97 ARG A O 1
ATOM 785 N N . ASP A 1 98 ? 39.25 -27.797 3.734 1 92.88 98 ASP A N 1
ATOM 786 C CA . ASP A 1 98 ? 38.344 -26.969 2.977 1 92.88 98 ASP A CA 1
ATOM 787 C C . ASP A 1 98 ? 38.406 -27.281 1.485 1 92.88 98 ASP A C 1
ATOM 789 O O . ASP A 1 98 ? 39.375 -27.844 1.007 1 92.88 98 ASP A O 1
ATOM 793 N N . LEU A 1 99 ? 37.344 -27.203 0.878 1 93.69 99 LEU A N 1
ATOM 794 C CA . LEU A 1 99 ? 37.25 -27.312 -0.574 1 93.69 99 LEU A CA 1
ATOM 795 C C . LEU A 1 99 ? 36.75 -25.984 -1.169 1 93.69 99 LEU A C 1
ATOM 797 O O . LEU A 1 99 ? 35.719 -25.469 -0.769 1 93.69 99 LEU A O 1
ATOM 801 N N . LYS A 1 100 ? 37.469 -25.375 -2.109 1 95.12 100 LYS A N 1
ATOM 802 C CA . LYS A 1 100 ? 37.094 -24.172 -2.824 1 95.12 100 LYS A CA 1
ATOM 803 C C . LYS A 1 100 ? 37.062 -24.406 -4.332 1 95.12 100 LYS A C 1
ATOM 805 O O . LYS A 1 100 ? 37.812 -25.219 -4.855 1 95.12 100 LYS A O 1
ATOM 810 N N . ILE A 1 101 ? 36.219 -23.781 -4.945 1 95.62 101 ILE A N 1
ATOM 811 C CA . ILE A 1 101 ? 36.125 -23.797 -6.402 1 95.62 101 ILE A CA 1
ATOM 812 C C . ILE A 1 101 ? 36.281 -22.375 -6.945 1 95.62 101 ILE A C 1
ATOM 814 O O . ILE A 1 101 ? 35.312 -21.703 -7.254 1 95.62 101 ILE A O 1
ATOM 818 N N . PRO A 1 102 ? 37.469 -21.984 -7.184 1 96.5 102 PRO A N 1
ATOM 819 C CA . PRO A 1 102 ? 37.75 -20.609 -7.602 1 96.5 102 PRO A CA 1
ATOM 820 C C . PRO A 1 102 ? 37.156 -20.297 -8.984 1 96.5 102 PRO A C 1
ATOM 822 O O . PRO A 1 102 ? 36.875 -19.125 -9.281 1 96.5 102 PRO A O 1
ATOM 825 N N . ARG A 1 103 ? 37.094 -21.375 -9.758 1 96.94 103 ARG A N 1
ATOM 826 C CA . ARG A 1 103 ? 36.625 -21.156 -11.117 1 96.94 103 ARG A CA 1
ATOM 827 C C . ARG A 1 103 ? 35.781 -22.328 -11.617 1 96.94 103 ARG A C 1
ATOM 829 O O . ARG A 1 103 ? 36.156 -23.484 -11.414 1 96.94 103 ARG A O 1
ATOM 836 N N . TYR A 1 104 ? 34.688 -22.031 -12.203 1 96.62 104 TYR A N 1
ATOM 837 C CA . TYR A 1 104 ? 33.781 -23 -12.805 1 96.62 104 TYR A CA 1
ATOM 838 C C . TYR A 1 104 ? 33.344 -22.547 -14.188 1 96.62 104 TYR A C 1
ATOM 840 O O . TYR A 1 104 ? 32.938 -21.391 -14.367 1 96.62 104 TYR A O 1
ATOM 848 N N . GLU A 1 105 ? 33.469 -23.406 -15.164 1 97.12 105 GLU A N 1
ATOM 849 C CA . GLU A 1 105 ? 33.094 -23.047 -16.531 1 97.12 105 GLU A CA 1
ATOM 850 C C . GLU A 1 105 ? 32.125 -24.047 -17.125 1 97.12 105 GLU A C 1
ATOM 852 O O . GLU A 1 105 ? 32.25 -25.25 -16.922 1 97.12 105 GLU A O 1
ATOM 857 N N . VAL A 1 106 ? 31.219 -23.5 -17.844 1 96.69 106 VAL A N 1
ATOM 858 C CA . VAL A 1 106 ? 30.25 -24.312 -18.578 1 96.69 106 VAL A CA 1
ATOM 859 C C . VAL A 1 106 ? 30.203 -23.875 -20.031 1 96.69 106 VAL A C 1
ATOM 861 O O . VAL A 1 106 ? 30.125 -22.672 -20.344 1 96.69 106 VAL A O 1
ATOM 864 N N . VAL A 1 107 ? 30.266 -24.844 -20.906 1 96.06 107 VAL A N 1
ATOM 865 C CA . VAL A 1 107 ? 30.156 -24.562 -22.344 1 96.06 107 VAL A CA 1
ATOM 866 C C . VAL A 1 107 ? 28.922 -25.25 -22.922 1 96.06 107 VAL A C 1
ATOM 868 O O . VAL A 1 107 ? 28.766 -26.469 -22.812 1 96.06 107 VAL A O 1
ATOM 871 N N . LEU A 1 108 ? 28.031 -24.422 -23.5 1 95.62 108 LEU A N 1
ATOM 872 C CA . LEU A 1 108 ? 26.828 -24.906 -24.172 1 95.62 108 LEU A CA 1
ATOM 873 C C . LEU A 1 108 ? 26.969 -24.766 -25.688 1 95.62 108 LEU A C 1
ATOM 875 O O . LEU A 1 108 ? 27.219 -23.672 -26.203 1 95.62 108 LEU A O 1
ATOM 879 N N . ARG A 1 109 ? 26.781 -25.844 -26.391 1 94.31 109 ARG A N 1
ATOM 880 C CA . ARG A 1 109 ? 26.812 -25.812 -27.844 1 94.31 109 ARG A CA 1
ATOM 881 C C . ARG A 1 109 ? 25.438 -26.047 -28.422 1 94.31 109 ARG A C 1
ATOM 883 O O . ARG A 1 109 ? 24.766 -27.031 -28.094 1 94.31 109 ARG A O 1
ATOM 890 N N . PHE A 1 110 ? 25.062 -25.156 -29.312 1 93.19 110 PHE A N 1
ATOM 891 C CA . PHE A 1 110 ? 23.734 -25.219 -29.938 1 93.19 110 PHE A CA 1
ATOM 892 C C . PHE A 1 110 ? 23.844 -25.531 -31.422 1 93.19 110 PHE A C 1
ATOM 894 O O . PHE A 1 110 ? 24.891 -25.297 -32.031 1 93.19 110 PHE A O 1
ATOM 901 N N . ASP A 1 111 ? 22.766 -26.109 -31.969 1 89 111 ASP A N 1
ATOM 902 C CA . ASP A 1 111 ? 22.734 -26.484 -33.375 1 89 111 ASP A CA 1
ATOM 903 C C . ASP A 1 111 ? 22.281 -25.297 -34.219 1 89 111 ASP A C 1
ATOM 905 O O . ASP A 1 111 ? 22.031 -25.453 -35.438 1 89 111 ASP A O 1
ATOM 909 N N . ARG A 1 112 ? 22.25 -24.109 -33.688 1 88.31 112 ARG A N 1
ATOM 910 C CA . ARG A 1 112 ? 21.859 -22.906 -34.406 1 88.31 112 ARG A CA 1
ATOM 911 C C . ARG A 1 112 ? 22.797 -21.75 -34.094 1 88.31 112 ARG A C 1
ATOM 913 O O . ARG A 1 112 ? 23.625 -21.844 -33.188 1 88.31 112 ARG A O 1
ATOM 920 N N . GLU A 1 113 ? 22.578 -20.75 -34.938 1 90.06 113 GLU A N 1
ATOM 921 C CA . GLU A 1 113 ? 23.328 -19.531 -34.656 1 90.06 113 GLU A CA 1
ATOM 922 C C . GLU A 1 113 ? 22.828 -18.844 -33.375 1 90.06 113 GLU A C 1
ATOM 924 O O . GLU A 1 113 ? 21.609 -18.797 -33.156 1 90.06 113 GLU A O 1
ATOM 929 N N . VAL A 1 114 ? 23.75 -18.5 -32.531 1 93.12 114 VAL A N 1
ATOM 930 C CA . VAL A 1 114 ? 23.406 -17.844 -31.266 1 93.12 114 VAL A CA 1
ATOM 931 C C . VAL A 1 114 ? 24.125 -16.5 -31.172 1 93.12 114 VAL A C 1
ATOM 933 O O . VAL A 1 114 ? 25.312 -16.391 -31.469 1 93.12 114 VAL A O 1
ATOM 936 N N . THR A 1 115 ? 23.391 -15.492 -30.828 1 92.62 115 THR A N 1
ATOM 937 C CA . THR A 1 115 ? 23.953 -14.172 -30.594 1 92.62 115 THR A CA 1
ATOM 938 C C . THR A 1 115 ? 23.859 -13.789 -29.109 1 92.62 115 THR A C 1
ATOM 940 O O . THR A 1 115 ? 23.172 -14.453 -28.344 1 92.62 115 THR A O 1
ATOM 943 N N . ARG A 1 116 ? 24.672 -12.773 -28.797 1 92.56 116 ARG A N 1
ATOM 944 C CA . ARG A 1 116 ? 24.625 -12.289 -27.422 1 92.56 116 ARG A CA 1
ATOM 945 C C . ARG A 1 116 ? 23.234 -11.82 -27.047 1 92.56 116 ARG A C 1
ATOM 947 O O . ARG A 1 116 ? 22.812 -11.953 -25.891 1 92.56 116 ARG A O 1
ATOM 954 N N . ASP A 1 117 ? 22.484 -11.312 -28 1 90.38 117 ASP A N 1
ATOM 955 C CA . ASP A 1 117 ? 21.125 -10.82 -27.766 1 90.38 117 ASP A CA 1
ATOM 956 C C . ASP A 1 117 ? 20.172 -11.977 -27.453 1 90.38 117 ASP A C 1
ATOM 958 O O . ASP A 1 117 ? 19.234 -11.812 -26.672 1 90.38 117 ASP A O 1
ATOM 962 N N . ASP A 1 118 ? 20.453 -13.102 -28 1 90.81 118 ASP A N 1
ATOM 963 C CA . ASP A 1 118 ? 19.656 -14.289 -27.719 1 90.81 118 ASP A CA 1
ATOM 964 C C . ASP A 1 118 ? 19.797 -14.727 -26.266 1 90.81 118 ASP A C 1
ATOM 966 O O . ASP A 1 118 ? 18.828 -15.164 -25.641 1 90.81 118 ASP A O 1
ATOM 970 N N . VAL A 1 119 ? 20.969 -14.602 -25.781 1 92.94 119 VAL A N 1
ATOM 971 C CA . VAL A 1 119 ? 21.297 -15.094 -24.453 1 92.94 119 VAL A CA 1
ATOM 972 C C . VAL A 1 119 ? 20.766 -14.125 -23.406 1 92.94 119 VAL A C 1
ATOM 974 O O . VAL A 1 119 ? 20.203 -14.539 -22.391 1 92.94 119 VAL A O 1
ATOM 977 N N . GLY A 1 120 ? 20.969 -12.836 -23.625 1 90.31 120 GLY A N 1
ATOM 978 C CA . GLY A 1 120 ? 20.578 -11.797 -22.688 1 90.31 120 GLY A CA 1
ATOM 979 C C . GLY A 1 120 ? 21.406 -11.797 -21.422 1 90.31 120 GLY A C 1
ATOM 980 O O . GLY A 1 120 ? 22.562 -12.227 -21.422 1 90.31 120 GLY A O 1
ATOM 981 N N . TYR A 1 121 ? 20.859 -11.227 -20.359 1 91.69 121 TYR A N 1
ATOM 982 C CA . TYR A 1 121 ? 21.516 -11.141 -19.062 1 91.69 121 TYR A CA 1
ATOM 983 C C . TYR A 1 121 ? 21.562 -12.508 -18.375 1 91.69 121 TYR A C 1
ATOM 985 O O . TYR A 1 121 ? 20.562 -13.219 -18.328 1 91.69 121 TYR A O 1
ATOM 993 N N . VAL A 1 122 ? 22.719 -12.891 -17.953 1 94.81 122 VAL A N 1
ATOM 994 C CA . VAL A 1 122 ? 22.906 -14.148 -17.234 1 94.81 122 VAL A CA 1
ATOM 995 C C . VAL A 1 122 ? 23.312 -13.883 -15.797 1 94.81 122 VAL A C 1
ATOM 997 O O . VAL A 1 122 ? 24.484 -13.656 -15.508 1 94.81 122 VAL A O 1
ATOM 1000 N N . PRO A 1 123 ? 22.375 -14.125 -14.891 1 92.12 123 PRO A N 1
ATOM 1001 C CA . PRO A 1 123 ? 22.703 -13.844 -13.484 1 92.12 123 PRO A CA 1
ATOM 1002 C C . PRO A 1 123 ? 23.844 -14.719 -12.961 1 92.12 123 PRO A C 1
ATOM 1004 O O . PRO A 1 123 ? 23.938 -15.891 -13.328 1 92.12 123 PRO A O 1
ATOM 1007 N N . VAL A 1 124 ? 24.656 -14.18 -12.062 1 91.88 124 VAL A N 1
ATOM 1008 C CA . VAL A 1 124 ? 25.656 -14.891 -11.266 1 91.88 124 VAL A CA 1
ATOM 1009 C C . VAL A 1 124 ? 26.922 -15.125 -12.109 1 91.88 124 VAL A C 1
ATOM 1011 O O . VAL A 1 124 ? 28.016 -15.281 -11.57 1 91.88 124 VAL A O 1
ATOM 1014 N N . ALA A 1 125 ? 26.719 -15.227 -13.453 1 95.69 125 ALA A N 1
ATOM 1015 C CA . ALA A 1 125 ? 27.891 -15.461 -14.312 1 95.69 125 ALA A CA 1
ATOM 1016 C C . ALA A 1 125 ? 28.828 -14.258 -14.312 1 95.69 125 ALA A C 1
ATOM 1018 O O . ALA A 1 125 ? 28.375 -13.125 -14.484 1 95.69 125 ALA A O 1
ATOM 1019 N N . ASP A 1 126 ? 30.078 -14.539 -14.133 1 96.31 126 ASP A N 1
ATOM 1020 C CA . ASP A 1 126 ? 31.078 -13.469 -14.141 1 96.31 126 ASP A CA 1
ATOM 1021 C C . ASP A 1 126 ? 31.469 -13.086 -15.57 1 96.31 126 ASP A C 1
ATOM 1023 O O . ASP A 1 126 ? 31.875 -11.945 -15.82 1 96.31 126 ASP A O 1
ATOM 1027 N N . ASP A 1 127 ? 31.375 -14.062 -16.438 1 96.44 127 ASP A N 1
ATOM 1028 C CA . ASP A 1 127 ? 31.672 -13.82 -17.828 1 96.44 127 ASP A CA 1
ATOM 1029 C C . ASP A 1 127 ? 30.797 -14.672 -18.75 1 96.44 127 ASP A C 1
ATOM 1031 O O . ASP A 1 127 ? 30.5 -15.828 -18.422 1 96.44 127 ASP A O 1
ATOM 1035 N N . VAL A 1 128 ? 30.359 -14.055 -19.891 1 97.06 128 VAL A N 1
ATOM 1036 C CA . VAL A 1 128 ? 29.562 -14.734 -20.906 1 97.06 128 VAL A CA 1
ATOM 1037 C C . VAL A 1 128 ? 30.141 -14.469 -22.281 1 97.06 128 VAL A C 1
ATOM 1039 O O . VAL A 1 128 ? 30.188 -13.32 -22.734 1 97.06 128 VAL A O 1
ATOM 1042 N N . VAL A 1 129 ? 30.547 -15.531 -22.938 1 97.12 129 VAL A N 1
ATOM 1043 C CA . VAL A 1 129 ? 31.125 -15.398 -24.281 1 97.12 129 VAL A CA 1
ATOM 1044 C C . VAL A 1 129 ? 30.281 -16.203 -25.266 1 97.12 129 VAL A C 1
ATOM 1046 O O . VAL A 1 129 ? 30.016 -17.391 -25.047 1 97.12 129 VAL A O 1
ATOM 1049 N N . VAL A 1 130 ? 29.906 -15.555 -26.297 1 96.25 130 VAL A N 1
ATOM 1050 C CA . VAL A 1 130 ? 29.109 -16.203 -27.328 1 96.25 130 VAL A CA 1
ATOM 1051 C C . VAL A 1 130 ? 29.891 -16.203 -28.641 1 96.25 130 VAL A C 1
ATOM 1053 O O . VAL A 1 130 ? 30.266 -15.148 -29.156 1 96.25 130 VAL A O 1
ATOM 1056 N N . GLU A 1 131 ? 30.172 -17.406 -29.125 1 92.56 131 GLU A N 1
ATOM 1057 C CA . GLU A 1 131 ? 30.922 -17.547 -30.375 1 92.56 131 GLU A CA 1
ATOM 1058 C C . GLU A 1 131 ? 30.531 -18.828 -31.109 1 92.56 131 GLU A C 1
ATOM 1060 O O . GLU A 1 131 ? 30.5 -19.906 -30.516 1 92.56 131 GLU A O 1
ATOM 1065 N N . ASP A 1 132 ? 30.344 -18.734 -32.438 1 87.75 132 ASP A N 1
ATOM 1066 C CA . ASP A 1 132 ? 30.156 -19.875 -33.344 1 87.75 132 ASP A CA 1
ATOM 1067 C C . ASP A 1 132 ? 29.156 -20.875 -32.75 1 87.75 132 ASP A C 1
ATOM 1069 O O . ASP A 1 132 ? 29.469 -22.062 -32.625 1 87.75 132 ASP A O 1
ATOM 1073 N N . GLY A 1 133 ? 27.984 -20.375 -32.281 1 90.19 133 GLY A N 1
ATOM 1074 C CA . GLY A 1 133 ? 26.922 -21.25 -31.797 1 90.19 133 GLY A CA 1
ATOM 1075 C C . GLY A 1 133 ? 27.188 -21.781 -30.406 1 90.19 133 GLY A C 1
ATOM 1076 O O . GLY A 1 133 ? 26.5 -22.703 -29.953 1 90.19 133 GLY A O 1
ATOM 1077 N N . THR A 1 134 ? 28.25 -21.234 -29.781 1 94.81 134 THR A N 1
ATOM 1078 C CA . THR A 1 134 ? 28.609 -21.688 -28.438 1 94.81 134 THR A CA 1
ATOM 1079 C C . THR A 1 134 ? 28.469 -20.562 -27.422 1 94.81 134 THR A C 1
ATOM 1081 O O . THR A 1 134 ? 28.797 -19.406 -27.719 1 94.81 134 THR A O 1
ATOM 1084 N N . VAL A 1 135 ? 27.922 -20.953 -26.234 1 97.06 135 VAL A N 1
ATOM 1085 C CA . VAL A 1 135 ? 27.859 -20.031 -25.094 1 97.06 135 VAL A CA 1
ATOM 1086 C C . VAL A 1 135 ? 28.766 -20.547 -23.984 1 97.06 135 VAL A C 1
ATOM 1088 O O . VAL A 1 135 ? 28.562 -21.656 -23.469 1 97.06 135 VAL A O 1
ATOM 1091 N N . ARG A 1 136 ? 29.766 -19.781 -23.609 1 97.38 136 ARG A N 1
ATOM 1092 C CA . ARG A 1 136 ? 30.656 -20.125 -22.516 1 97.38 136 ARG A CA 1
ATOM 1093 C C . ARG A 1 136 ? 30.375 -19.281 -21.281 1 97.38 136 ARG A C 1
ATOM 1095 O O . ARG A 1 136 ? 30.422 -18.047 -21.344 1 97.38 136 ARG A O 1
ATOM 1102 N N . LEU A 1 137 ? 30.047 -19.922 -20.203 1 97.62 137 LEU A N 1
ATOM 1103 C CA . LEU A 1 137 ? 29.766 -19.25 -18.938 1 97.62 137 LEU A CA 1
ATOM 1104 C C . LEU A 1 137 ? 30.891 -19.484 -17.938 1 97.62 137 LEU A C 1
ATOM 1106 O O . LEU A 1 137 ? 31.328 -20.625 -17.766 1 97.62 137 LEU A O 1
ATOM 1110 N N . THR A 1 138 ? 31.328 -18.438 -17.312 1 97.88 138 THR A N 1
ATOM 1111 C CA . THR A 1 138 ? 32.344 -18.562 -16.281 1 97.88 138 THR A CA 1
ATOM 1112 C C . THR A 1 138 ? 31.844 -18.047 -14.938 1 97.88 138 THR A C 1
ATOM 1114 O O . THR A 1 138 ? 31.266 -16.953 -14.867 1 97.88 138 THR A O 1
ATOM 1117 N N . PHE A 1 139 ? 32 -18.828 -13.938 1 96.31 139 PHE A N 1
ATOM 1118 C CA . PHE A 1 139 ? 31.656 -18.469 -12.57 1 96.31 139 PHE A CA 1
ATOM 1119 C C . PHE A 1 139 ? 32.875 -18.453 -11.68 1 96.31 139 PHE A C 1
ATOM 1121 O O . PHE A 1 139 ? 33.656 -19.406 -11.641 1 96.31 139 PHE A O 1
ATOM 1128 N N . GLN A 1 140 ? 33.031 -17.344 -10.984 1 96.44 140 GLN A N 1
ATOM 1129 C CA . GLN A 1 140 ? 34.156 -17.219 -10.07 1 96.44 140 GLN A CA 1
ATOM 1130 C C . GLN A 1 140 ? 33.719 -17.438 -8.625 1 96.44 140 GLN A C 1
ATOM 1132 O O . GLN A 1 140 ? 32.625 -17.031 -8.234 1 96.44 140 GLN A O 1
ATOM 1137 N N . ASP A 1 141 ? 34.562 -18.078 -7.852 1 94.06 141 ASP A N 1
ATOM 1138 C CA . ASP A 1 141 ? 34.406 -18.281 -6.418 1 94.06 141 ASP A CA 1
ATOM 1139 C C . ASP A 1 141 ? 33.062 -18.906 -6.102 1 94.06 141 ASP A C 1
ATOM 1141 O O . ASP A 1 141 ? 32.281 -18.359 -5.305 1 94.06 141 ASP A O 1
ATOM 1145 N N . VAL A 1 142 ? 32.812 -20.016 -6.707 1 92.62 142 VAL A N 1
ATOM 1146 C CA . VAL A 1 142 ? 31.578 -20.734 -6.508 1 92.62 142 VAL A CA 1
ATOM 1147 C C . VAL A 1 142 ? 31.484 -21.234 -5.07 1 92.62 142 VAL A C 1
ATOM 1149 O O . VAL A 1 142 ? 32.344 -22 -4.625 1 92.62 142 VAL A O 1
ATOM 1152 N N . ASP A 1 143 ? 30.5 -20.781 -4.344 1 86.38 143 ASP A N 1
ATOM 1153 C CA . ASP A 1 143 ? 30.391 -21.125 -2.934 1 86.38 143 ASP A CA 1
ATOM 1154 C C . ASP A 1 143 ? 29.422 -22.281 -2.725 1 86.38 143 ASP A C 1
ATOM 1156 O O . ASP A 1 143 ? 28.828 -22.781 -3.684 1 86.38 143 ASP A O 1
ATOM 1160 N N . GLU A 1 144 ? 29.422 -22.797 -1.52 1 80.75 144 GLU A N 1
ATOM 1161 C CA . GLU A 1 144 ? 28.609 -23.953 -1.156 1 80.75 144 GLU A CA 1
ATOM 1162 C C . GLU A 1 144 ? 27.125 -23.672 -1.364 1 80.75 144 GLU A C 1
ATOM 1164 O O . GLU A 1 144 ? 26.359 -24.594 -1.708 1 80.75 144 GLU A O 1
ATOM 1169 N N . GLU A 1 145 ? 26.766 -22.453 -1.236 1 79.69 145 GLU A N 1
ATOM 1170 C CA . GLU A 1 145 ? 25.359 -22.094 -1.394 1 79.69 145 GLU A CA 1
ATOM 1171 C C . GLU A 1 145 ? 24.906 -22.25 -2.844 1 79.69 145 GLU A C 1
ATOM 1173 O O . GLU A 1 145 ? 23.812 -22.781 -3.107 1 79.69 145 GLU A O 1
ATOM 1178 N N . MET A 1 146 ? 25.688 -21.844 -3.744 1 85.38 146 MET A N 1
ATOM 1179 C CA . MET A 1 146 ? 25.375 -21.953 -5.168 1 85.38 146 MET A CA 1
ATOM 1180 C C . MET A 1 146 ? 25.203 -23.406 -5.574 1 85.38 146 MET A C 1
ATOM 1182 O O . MET A 1 146 ? 24.312 -23.734 -6.359 1 85.38 146 MET A O 1
ATOM 1186 N N . LEU A 1 147 ? 26.062 -24.188 -4.977 1 82.62 147 LEU A N 1
ATOM 1187 C CA . LEU A 1 147 ? 26.031 -25.609 -5.332 1 82.62 147 LEU A CA 1
ATOM 1188 C C . LEU A 1 147 ? 24.812 -26.297 -4.723 1 82.62 147 LEU A C 1
ATOM 1190 O O . LEU A 1 147 ? 24.125 -27.062 -5.395 1 82.62 147 LEU A O 1
ATOM 1194 N N . ARG A 1 148 ? 24.609 -25.984 -3.441 1 77.5 148 ARG A N 1
ATOM 1195 C CA . ARG A 1 148 ? 23.484 -26.562 -2.73 1 77.5 148 ARG A CA 1
ATOM 1196 C C . ARG A 1 148 ? 22.156 -26.172 -3.381 1 77.5 148 ARG A C 1
ATOM 1198 O O . ARG A 1 148 ? 21.234 -26.984 -3.443 1 77.5 148 ARG A O 1
ATOM 1205 N N . ARG A 1 149 ? 22.078 -25.062 -4.031 1 81.38 149 ARG A N 1
ATOM 1206 C CA . ARG A 1 149 ? 20.828 -24.531 -4.582 1 81.38 149 ARG A CA 1
ATOM 1207 C C . ARG A 1 149 ? 20.75 -24.781 -6.082 1 81.38 149 ARG A C 1
ATOM 1209 O O . ARG A 1 149 ? 19.828 -24.281 -6.75 1 81.38 149 ARG A O 1
ATOM 1216 N N . HIS A 1 150 ? 21.688 -25.422 -6.57 1 87.44 150 HIS A N 1
ATOM 1217 C CA . HIS A 1 150 ? 21.703 -25.797 -7.977 1 87.44 150 HIS A CA 1
ATOM 1218 C C . HIS A 1 150 ? 21.625 -24.562 -8.883 1 87.44 150 HIS A C 1
ATOM 1220 O O . HIS A 1 150 ? 20.938 -24.578 -9.898 1 87.44 150 HIS A O 1
ATOM 1226 N N . VAL A 1 151 ? 22.219 -23.5 -8.477 1 90.12 151 VAL A N 1
ATOM 1227 C CA . VAL A 1 151 ? 22.188 -22.219 -9.18 1 90.12 151 VAL A CA 1
ATOM 1228 C C . VAL A 1 151 ? 22.734 -22.391 -10.594 1 90.12 151 VAL A C 1
ATOM 1230 O O . VAL A 1 151 ? 22.156 -21.891 -11.555 1 90.12 151 VAL A O 1
ATOM 1233 N N . ILE A 1 152 ? 23.812 -23.109 -10.719 1 91.06 152 ILE A N 1
ATOM 1234 C CA . ILE A 1 152 ? 24.469 -23.266 -12.016 1 91.06 152 ILE A CA 1
ATOM 1235 C C . ILE A 1 152 ? 23.547 -24.016 -12.969 1 91.06 152 ILE A C 1
ATOM 1237 O O . ILE A 1 152 ? 23.406 -23.641 -14.141 1 91.06 152 ILE A O 1
ATOM 1241 N N . ASP A 1 153 ? 22.953 -25.031 -12.43 1 90.62 153 ASP A N 1
ATOM 1242 C CA . ASP A 1 153 ? 22.016 -25.781 -13.258 1 90.62 153 ASP A CA 1
ATOM 1243 C C . ASP A 1 153 ? 20.875 -24.891 -13.742 1 90.62 153 ASP A C 1
ATOM 1245 O O . ASP A 1 153 ? 20.422 -25.016 -14.883 1 90.62 153 ASP A O 1
ATOM 1249 N N . ARG A 1 154 ? 20.375 -24.031 -12.938 1 91 154 ARG A N 1
ATOM 1250 C CA . ARG A 1 154 ? 19.281 -23.141 -13.305 1 91 154 ARG A CA 1
ATOM 1251 C C . ARG A 1 154 ? 19.734 -22.109 -14.336 1 91 154 ARG A C 1
ATOM 1253 O O . ARG A 1 154 ? 18.953 -21.719 -15.211 1 91 154 ARG A O 1
ATOM 1260 N N . VAL A 1 155 ? 20.984 -21.719 -14.195 1 93.56 155 VAL A N 1
ATOM 1261 C CA . VAL A 1 155 ? 21.531 -20.797 -15.18 1 93.56 155 VAL A CA 1
ATOM 1262 C C . VAL A 1 155 ? 21.578 -21.469 -16.547 1 93.56 155 VAL A C 1
ATOM 1264 O O . VAL A 1 155 ? 21.234 -20.859 -17.562 1 93.56 155 VAL A O 1
ATOM 1267 N N . ILE A 1 156 ? 22 -22.688 -16.516 1 92.44 156 ILE A N 1
ATOM 1268 C CA . ILE A 1 156 ? 22.094 -23.453 -17.766 1 92.44 156 ILE A CA 1
ATOM 1269 C C . ILE A 1 156 ? 20.719 -23.562 -18.422 1 92.44 156 ILE A C 1
ATOM 1271 O O . ILE A 1 156 ? 20.562 -23.312 -19.609 1 92.44 156 ILE A O 1
ATOM 1275 N N . ARG A 1 157 ? 19.781 -23.844 -17.641 1 89.31 157 ARG A N 1
ATOM 1276 C CA . ARG A 1 157 ? 18.422 -23.984 -18.156 1 89.31 157 ARG A CA 1
ATOM 1277 C C . ARG A 1 157 ? 17.906 -22.656 -18.688 1 89.31 157 ARG A C 1
ATOM 1279 O O . ARG A 1 157 ? 17.203 -22.609 -19.703 1 89.31 157 ARG A O 1
ATOM 1286 N N . LEU A 1 158 ? 18.156 -21.625 -17.984 1 91.25 158 LEU A N 1
ATOM 1287 C CA . LEU A 1 158 ? 17.734 -20.297 -18.391 1 91.25 158 LEU A CA 1
ATOM 1288 C C . LEU A 1 158 ? 18.312 -19.938 -19.75 1 91.25 158 LEU A C 1
ATOM 1290 O O . LEU A 1 158 ? 17.594 -19.438 -20.625 1 91.25 158 LEU A O 1
ATOM 1294 N N . VAL A 1 159 ? 19.578 -20.203 -19.938 1 92.88 159 VAL A N 1
ATOM 1295 C CA . VAL A 1 159 ? 20.266 -19.859 -21.188 1 92.88 159 VAL A CA 1
ATOM 1296 C C . VAL A 1 159 ? 19.703 -20.719 -22.312 1 92.88 159 VAL A C 1
ATOM 1298 O O . VAL A 1 159 ? 19.469 -20.234 -23.422 1 92.88 159 VAL A O 1
ATOM 1301 N N . ALA A 1 160 ? 19.562 -21.969 -21.984 1 90.31 160 ALA A N 1
ATOM 1302 C CA . ALA A 1 160 ? 19 -22.875 -22.984 1 90.31 160 ALA A CA 1
ATOM 1303 C C . ALA A 1 160 ? 17.609 -22.406 -23.422 1 90.31 160 ALA A C 1
ATOM 1305 O O . ALA A 1 160 ? 17.297 -22.422 -24.625 1 90.31 160 ALA A O 1
ATOM 1306 N N . TRP A 1 161 ? 16.844 -22 -22.484 1 86.38 161 TRP A N 1
ATOM 1307 C CA . TRP A 1 161 ? 15.492 -21.516 -22.75 1 86.38 161 TRP A CA 1
ATOM 1308 C C . TRP A 1 161 ? 15.539 -20.234 -23.594 1 86.38 161 TRP A C 1
ATOM 1310 O O . TRP A 1 161 ? 14.766 -20.094 -24.547 1 86.38 161 TRP A O 1
ATOM 1320 N N . ALA A 1 162 ? 16.375 -19.328 -23.266 1 87.88 162 ALA A N 1
ATOM 1321 C CA . ALA A 1 162 ? 16.484 -18.047 -23.953 1 87.88 162 ALA A CA 1
ATOM 1322 C C . ALA A 1 162 ? 16.906 -18.25 -25.406 1 87.88 162 ALA A C 1
ATOM 1324 O O . ALA A 1 162 ? 16.391 -17.562 -26.297 1 87.88 162 ALA A O 1
ATOM 1325 N N . VAL A 1 163 ? 17.734 -19.156 -25.656 1 88.38 163 VAL A N 1
ATOM 1326 C CA . VAL A 1 163 ? 18.297 -19.375 -26.984 1 88.38 163 VAL A CA 1
ATOM 1327 C C . VAL A 1 163 ? 17.297 -20.156 -27.844 1 88.38 163 VAL A C 1
ATOM 1329 O O . VAL A 1 163 ? 17.141 -19.891 -29.031 1 88.38 163 VAL A O 1
ATOM 1332 N N . GLU A 1 164 ? 16.688 -21.016 -27.234 1 82.5 164 GLU A N 1
ATOM 1333 C CA . GLU A 1 164 ? 15.789 -21.891 -28 1 82.5 164 GLU A CA 1
ATOM 1334 C C . GLU A 1 164 ? 14.43 -21.234 -28.203 1 82.5 164 GLU A C 1
ATOM 1336 O O . GLU A 1 164 ? 13.586 -21.75 -28.938 1 82.5 164 GLU A O 1
ATOM 1341 N N . GLU A 1 165 ? 14.219 -19.969 -27.797 1 64.88 165 GLU A N 1
ATOM 1342 C CA . GLU A 1 165 ? 13.031 -19.141 -27.984 1 64.88 165 GLU A CA 1
ATOM 1343 C C . GLU A 1 165 ? 11.758 -19.953 -27.797 1 64.88 165 GLU A C 1
ATOM 1345 O O . GLU A 1 165 ? 10.859 -19.922 -28.641 1 64.88 165 GLU A O 1
ATOM 1350 N N . ARG A 1 166 ? 11.688 -20.547 -26.812 1 62.75 166 ARG A N 1
ATOM 1351 C CA . ARG A 1 166 ? 10.508 -21.375 -26.594 1 62.75 166 ARG A CA 1
ATOM 1352 C C . ARG A 1 166 ? 9.258 -20.516 -26.422 1 62.75 166 ARG A C 1
ATOM 1354 O O . ARG A 1 166 ? 9.328 -19.406 -25.922 1 62.75 166 ARG A O 1
ATOM 1361 N N . SER A 1 167 ? 8.211 -20.875 -27.125 1 64.75 167 SER A N 1
ATOM 1362 C CA . SER A 1 167 ? 6.93 -20.188 -27.094 1 64.75 167 SER A CA 1
ATOM 1363 C C . SER A 1 167 ? 6.445 -20 -25.656 1 64.75 167 SER A C 1
ATOM 1365 O O . SER A 1 167 ? 6.816 -20.75 -24.766 1 64.75 167 SER A O 1
ATOM 1367 N N . GLU A 1 168 ? 5.652 -18.953 -25.5 1 68.12 168 GLU A N 1
ATOM 1368 C CA . GLU A 1 168 ? 5.043 -18.672 -24.203 1 68.12 168 GLU A CA 1
ATOM 1369 C C . GLU A 1 168 ? 4.082 -19.797 -23.797 1 68.12 168 GLU A C 1
ATOM 1371 O O . GLU A 1 168 ? 3.445 -20.406 -24.656 1 68.12 168 GLU A O 1
ATOM 1376 N N . LEU A 1 169 ? 4.07 -20.094 -22.641 1 71.88 169 LEU A N 1
ATOM 1377 C CA . LEU A 1 169 ? 3.271 -21.188 -22.094 1 71.88 169 LEU A CA 1
ATOM 1378 C C . LEU A 1 169 ? 1.813 -21.062 -22.516 1 71.88 169 LEU A C 1
ATOM 1380 O O . LEU A 1 169 ? 1.162 -22.062 -22.828 1 71.88 169 LEU A O 1
ATOM 1384 N N . VAL A 1 170 ? 1.3 -19.859 -22.531 1 72.5 170 VAL A N 1
ATOM 1385 C CA . VAL A 1 170 ? -0.105 -19.625 -22.859 1 72.5 170 VAL A CA 1
ATOM 1386 C C . VAL A 1 170 ? -0.4 -20.172 -24.266 1 72.5 170 VAL A C 1
ATOM 1388 O O . VAL A 1 170 ? -1.447 -20.781 -24.484 1 72.5 170 VAL A O 1
ATOM 1391 N N . GLU A 1 171 ? 0.417 -19.953 -25.156 1 77.06 171 GLU A N 1
ATOM 1392 C CA . GLU A 1 171 ? 0.239 -20.422 -26.531 1 77.06 171 GLU A CA 1
ATOM 1393 C C . GLU A 1 171 ? 0.293 -21.938 -26.594 1 77.06 171 GLU A C 1
ATOM 1395 O O . GLU A 1 171 ? -0.382 -22.547 -27.438 1 77.06 171 GLU A O 1
ATOM 1400 N N . ARG A 1 172 ? 0.984 -22.484 -25.688 1 77.69 172 ARG A N 1
ATOM 1401 C CA . ARG A 1 172 ? 1.154 -23.938 -25.703 1 77.69 172 ARG A CA 1
ATOM 1402 C C . ARG A 1 172 ? -0.047 -24.625 -25.078 1 77.69 172 ARG A C 1
ATOM 1404 O O . ARG A 1 172 ? -0.419 -25.734 -25.5 1 77.69 172 ARG A O 1
ATOM 1411 N N . VAL A 1 173 ? -0.627 -23.922 -24.188 1 80.75 173 VAL A N 1
ATOM 1412 C CA . VAL A 1 173 ? -1.631 -24.609 -23.391 1 80.75 173 VAL A CA 1
ATOM 1413 C C . VAL A 1 173 ? -3.027 -24.281 -23.906 1 80.75 173 VAL A C 1
ATOM 1415 O O . VAL A 1 173 ? -3.941 -25.109 -23.812 1 80.75 173 VAL A O 1
ATOM 1418 N N . THR A 1 174 ? -3.193 -23.141 -24.469 1 85.25 174 THR A N 1
ATOM 1419 C CA . THR A 1 174 ? -4.523 -22.703 -24.891 1 85.25 174 THR A CA 1
ATOM 1420 C C . THR A 1 174 ? -4.906 -23.359 -26.219 1 85.25 174 THR A C 1
ATOM 1422 O O . THR A 1 174 ? -4.246 -23.125 -27.234 1 85.25 174 THR A O 1
ATOM 1425 N N . LYS A 1 175 ? -5.984 -24.016 -26.234 1 89.75 175 LYS A N 1
ATOM 1426 C CA . LYS A 1 175 ? -6.422 -24.734 -27.422 1 89.75 175 LYS A CA 1
ATOM 1427 C C . LYS A 1 175 ? -7.219 -23.828 -28.359 1 89.75 175 LYS A C 1
ATOM 1429 O O . LYS A 1 175 ? -7.473 -24.172 -29.516 1 89.75 175 LYS A O 1
ATOM 1434 N N . VAL A 1 176 ? -7.68 -22.719 -27.797 1 91.38 176 VAL A N 1
ATOM 1435 C CA . VAL A 1 176 ? -8.391 -21.719 -28.594 1 91.38 176 VAL A CA 1
ATOM 1436 C C . VAL A 1 176 ? -7.516 -20.469 -28.766 1 91.38 176 VAL A C 1
ATOM 1438 O O . VAL A 1 176 ? -6.891 -20.016 -27.812 1 91.38 176 VAL A O 1
ATOM 1441 N N . GLU A 1 177 ? -7.484 -19.953 -29.938 1 89.81 177 GLU A N 1
ATOM 1442 C CA . GLU A 1 177 ? -6.652 -18.797 -30.234 1 89.81 177 GLU A CA 1
ATOM 1443 C C . GLU A 1 177 ? -7.023 -17.609 -29.344 1 89.81 177 GLU A C 1
ATOM 1445 O O . GLU A 1 177 ? -8.195 -17.25 -29.234 1 89.81 177 GLU A O 1
ATOM 1450 N N . PRO A 1 178 ? -6.094 -17.047 -28.719 1 89.69 178 PRO A N 1
ATOM 1451 C CA . PRO A 1 178 ? -6.371 -15.852 -27.906 1 89.69 178 PRO A CA 1
ATOM 1452 C C . PRO A 1 178 ? -7 -14.727 -28.734 1 89.69 178 PRO A C 1
ATOM 1454 O O . PRO A 1 178 ? -6.633 -14.523 -29.891 1 89.69 178 PRO A O 1
ATOM 1457 N N . GLY A 1 179 ? -7.898 -14.008 -28.094 1 91.12 179 GLY A N 1
ATOM 1458 C CA . GLY A 1 179 ? -8.57 -12.93 -28.812 1 91.12 179 GLY A CA 1
ATOM 1459 C C . GLY A 1 179 ? -9.844 -13.383 -29.5 1 91.12 179 GLY A C 1
ATOM 1460 O O . GLY A 1 179 ? -10.656 -12.555 -29.922 1 91.12 179 GLY A O 1
ATOM 1461 N N . THR A 1 180 ? -10.07 -14.672 -29.594 1 95.31 180 THR A N 1
ATOM 1462 C CA . THR A 1 180 ? -11.266 -15.211 -30.234 1 95.31 180 THR A CA 1
ATOM 1463 C C . THR A 1 180 ? -12.516 -14.82 -29.438 1 95.31 180 THR A C 1
ATOM 1465 O O . THR A 1 180 ? -12.57 -15.016 -28.219 1 95.31 180 THR A O 1
ATOM 1468 N N . VAL A 1 181 ? -13.484 -14.25 -30.141 1 97.19 181 VAL A N 1
ATOM 1469 C CA . VAL A 1 181 ? -14.773 -13.961 -29.531 1 97.19 181 VAL A CA 1
ATOM 1470 C C . VAL A 1 181 ? -15.617 -15.234 -29.469 1 97.19 181 VAL A C 1
ATOM 1472 O O . VAL A 1 181 ? -15.938 -15.828 -30.5 1 97.19 181 VAL A O 1
ATOM 1475 N N . VAL A 1 182 ? -15.977 -15.625 -28.312 1 97.56 182 VAL A N 1
ATOM 1476 C CA . VAL A 1 182 ? -16.656 -16.906 -28.172 1 97.56 182 VAL A CA 1
ATOM 1477 C C . VAL A 1 182 ? -18.156 -16.688 -27.953 1 97.56 182 VAL A C 1
ATOM 1479 O O . VAL A 1 182 ? -18.953 -17.609 -28.094 1 97.56 182 VAL A O 1
ATOM 1482 N N . ASP A 1 183 ? -18.594 -15.516 -27.547 1 98.12 183 ASP A N 1
ATOM 1483 C CA . ASP A 1 183 ? -19.984 -15.109 -27.359 1 98.12 183 ASP A CA 1
ATOM 1484 C C . ASP A 1 183 ? -20.125 -13.586 -27.391 1 98.12 183 ASP A C 1
ATOM 1486 O O . ASP A 1 183 ? -19.156 -12.867 -27.141 1 98.12 183 ASP A O 1
ATOM 1490 N N . GLU A 1 184 ? -21.234 -13.078 -27.719 1 98.44 184 GLU A N 1
ATOM 1491 C CA . GLU A 1 184 ? -21.453 -11.633 -27.75 1 98.44 184 GLU A CA 1
ATOM 1492 C C . GLU A 1 184 ? -22.953 -11.312 -27.781 1 98.44 184 GLU A C 1
ATOM 1494 O O . GLU A 1 184 ? -23.766 -12.148 -28.172 1 98.44 184 GLU A O 1
ATOM 1499 N N . SER A 1 185 ? -23.328 -10.156 -27.438 1 98 185 SER A N 1
ATOM 1500 C CA . SER A 1 185 ? -24.719 -9.734 -27.375 1 98 185 SER A CA 1
ATOM 1501 C C . SER A 1 185 ? -25.219 -9.242 -28.734 1 98 185 SER A C 1
ATOM 1503 O O . SER A 1 185 ? -26.422 -9.219 -29 1 98 185 SER A O 1
ATOM 1505 N N . GLY A 1 186 ? -24.391 -8.789 -29.562 1 96.88 186 GLY A N 1
ATOM 1506 C CA . GLY A 1 186 ? -24.734 -7.984 -30.719 1 96.88 186 GLY A CA 1
ATOM 1507 C C . GLY A 1 186 ? -24.875 -6.508 -30.406 1 96.88 186 GLY A C 1
ATOM 1508 O O . GLY A 1 186 ? -24.859 -6.117 -29.234 1 96.88 186 GLY A O 1
ATOM 1509 N N . PRO A 1 187 ? -25.031 -5.754 -31.453 1 96.88 187 PRO A N 1
ATOM 1510 C CA . PRO A 1 187 ? -25.094 -4.305 -31.25 1 96.88 187 PRO A CA 1
ATOM 1511 C C . PRO A 1 187 ? -26.344 -3.85 -30.516 1 96.88 187 PRO A C 1
ATOM 1513 O O . PRO A 1 187 ? -27.422 -4.41 -30.719 1 96.88 187 PRO A O 1
ATOM 1516 N N . ARG A 1 188 ? -26.203 -2.842 -29.688 1 96.06 188 ARG A N 1
ATOM 1517 C CA . ARG A 1 188 ? -27.297 -2.219 -28.953 1 96.06 188 ARG A CA 1
ATOM 1518 C C . ARG A 1 188 ? -27.328 -0.712 -29.172 1 96.06 188 ARG A C 1
ATOM 1520 O O . ARG A 1 188 ? -26.359 -0.144 -29.719 1 96.06 188 ARG A O 1
ATOM 1527 N N . GLU A 1 189 ? -28.5 -0.136 -28.797 1 94.44 189 GLU A N 1
ATOM 1528 C CA . GLU A 1 189 ? -28.641 1.313 -28.891 1 94.44 189 GLU A CA 1
ATOM 1529 C C . GLU A 1 189 ? -27.766 2.021 -27.859 1 94.44 189 GLU A C 1
ATOM 1531 O O . GLU A 1 189 ? -27.781 1.665 -26.688 1 94.44 189 GLU A O 1
ATOM 1536 N N . ILE A 1 190 ? -26.984 2.977 -28.375 1 95.5 190 ILE A N 1
ATOM 1537 C CA . ILE A 1 190 ? -26.125 3.787 -27.516 1 95.5 190 ILE A CA 1
ATOM 1538 C C . ILE A 1 190 ? -26.797 5.121 -27.219 1 95.5 190 ILE A C 1
ATOM 1540 O O . ILE A 1 190 ? -27.188 5.852 -28.125 1 95.5 190 ILE A O 1
ATOM 1544 N N . ARG A 1 191 ? -26.844 5.504 -26 1 94.81 191 ARG A N 1
ATOM 1545 C CA . ARG A 1 191 ? -27.609 6.684 -25.594 1 94.81 191 ARG A CA 1
ATOM 1546 C C . ARG A 1 191 ? -26.688 7.84 -25.234 1 94.81 191 ARG A C 1
ATOM 1548 O O . ARG A 1 191 ? -27.141 8.938 -24.922 1 94.81 191 ARG A O 1
ATOM 1555 N N . PHE A 1 192 ? -25.422 7.57 -25.219 1 94.62 192 PHE A N 1
ATOM 1556 C CA . PHE A 1 192 ? -24.422 8.57 -24.859 1 94.62 192 PHE A CA 1
ATOM 1557 C C . PHE A 1 192 ? -23.188 8.422 -25.734 1 94.62 192 PHE A C 1
ATOM 1559 O O . PHE A 1 192 ? -22.625 7.336 -25.844 1 94.62 192 PHE A O 1
ATOM 1566 N N . ASP A 1 193 ? -22.734 9.469 -26.391 1 87.94 193 ASP A N 1
ATOM 1567 C CA . ASP A 1 193 ? -21.594 9.383 -27.297 1 87.94 193 ASP A CA 1
ATOM 1568 C C . ASP A 1 193 ? -20.422 10.219 -26.797 1 87.94 193 ASP A C 1
ATOM 1570 O O . ASP A 1 193 ? -19.438 10.414 -27.5 1 87.94 193 ASP A O 1
ATOM 1574 N N . GLY A 1 194 ? -20.484 10.672 -25.578 1 94.25 194 GLY A N 1
ATOM 1575 C CA . GLY A 1 194 ? -19.406 11.492 -25.062 1 94.25 194 GLY A CA 1
ATOM 1576 C C . GLY A 1 194 ? -18.375 10.695 -24.266 1 94.25 194 GLY A C 1
ATOM 1577 O O . GLY A 1 194 ? -18.547 9.492 -24.062 1 94.25 194 GLY A O 1
ATOM 1578 N N . ASP A 1 195 ? -17.266 11.352 -23.906 1 96.5 195 ASP A N 1
ATOM 1579 C CA . ASP A 1 195 ? -16.234 10.75 -23.062 1 96.5 195 ASP A CA 1
ATOM 1580 C C . ASP A 1 195 ? -16.672 10.695 -21.609 1 96.5 195 ASP A C 1
ATOM 1582 O O . ASP A 1 195 ? -16.984 11.727 -21 1 96.5 195 ASP A O 1
ATOM 1586 N N . VAL A 1 196 ? -16.656 9.555 -21.078 1 97.62 196 VAL A N 1
ATOM 1587 C CA . VAL A 1 196 ? -17.172 9.328 -19.734 1 97.62 196 VAL A CA 1
ATOM 1588 C C . VAL A 1 196 ? -16.375 10.141 -18.719 1 97.62 196 VAL A C 1
ATOM 1590 O O . VAL A 1 196 ? -16.938 10.766 -17.812 1 97.62 196 VAL A O 1
ATOM 1593 N N . THR A 1 197 ? -15.062 10.133 -18.844 1 97.56 197 THR A N 1
ATOM 1594 C CA . THR A 1 197 ? -14.195 10.836 -17.891 1 97.56 197 THR A CA 1
ATOM 1595 C C . THR A 1 197 ? -14.461 12.344 -17.938 1 97.56 197 THR A C 1
ATOM 1597 O O . THR A 1 197 ? -14.617 12.977 -16.891 1 97.56 197 THR A O 1
ATOM 1600 N N . GLU A 1 198 ? -14.508 12.891 -19.109 1 97.12 198 GLU A N 1
ATOM 1601 C CA . GLU A 1 198 ? -14.703 14.328 -19.281 1 97.12 198 GLU A CA 1
ATOM 1602 C C . GLU A 1 198 ? -16.062 14.766 -18.75 1 97.12 198 GLU A C 1
ATOM 1604 O O . GLU A 1 198 ? -16.188 15.797 -18.094 1 97.12 198 GLU A O 1
ATOM 1609 N N . GLU A 1 199 ? -17.047 13.953 -19.062 1 97.75 199 GLU A N 1
ATOM 1610 C CA . GLU A 1 199 ? -18.391 14.297 -18.594 1 97.75 199 GLU A CA 1
ATOM 1611 C C . GLU A 1 199 ? -18.484 14.195 -17.078 1 97.75 199 GLU A C 1
ATOM 1613 O O . GLU A 1 199 ? -19.109 15.039 -16.422 1 97.75 199 GLU A O 1
ATOM 1618 N N . ALA A 1 200 ? -17.906 13.141 -16.5 1 98.12 200 ALA A N 1
ATOM 1619 C CA . ALA A 1 200 ? -17.906 12.969 -15.055 1 98.12 200 ALA A CA 1
ATOM 1620 C C . ALA A 1 200 ? -17.203 14.133 -14.359 1 98.12 200 ALA A C 1
ATOM 1622 O O . ALA A 1 200 ? -17.656 14.625 -13.328 1 98.12 200 ALA A O 1
ATOM 1623 N N . ARG A 1 201 ? -16.109 14.555 -14.93 1 96.94 201 ARG A N 1
ATOM 1624 C CA . ARG A 1 201 ? -15.359 15.695 -14.406 1 96.94 201 ARG A CA 1
ATOM 1625 C C . ARG A 1 201 ? -16.203 16.969 -14.469 1 96.94 201 ARG A C 1
ATOM 1627 O O . ARG A 1 201 ? -16.281 17.719 -13.492 1 96.94 201 ARG A O 1
ATOM 1634 N N . ARG A 1 202 ? -16.75 17.172 -15.609 1 96.75 202 ARG A N 1
ATOM 1635 C CA . ARG A 1 202 ? -17.562 18.375 -15.836 1 96.75 202 ARG A CA 1
ATOM 1636 C C . ARG A 1 202 ? -18.703 18.453 -14.828 1 96.75 202 ARG A C 1
ATOM 1638 O O . ARG A 1 202 ? -19.016 19.531 -14.32 1 96.75 202 ARG A O 1
ATOM 1645 N N . ARG A 1 203 ? -19.25 17.344 -14.5 1 97.12 203 ARG A N 1
ATOM 1646 C CA . ARG A 1 203 ? -20.406 17.297 -13.609 1 97.12 203 ARG A CA 1
ATOM 1647 C C . ARG A 1 203 ? -19.969 17.281 -12.148 1 97.12 203 ARG A C 1
ATOM 1649 O O . ARG A 1 203 ? -20.797 17.391 -11.242 1 97.12 203 ARG A O 1
ATOM 1656 N N . GLY A 1 204 ? -18.672 17.062 -11.898 1 97.94 204 GLY A N 1
ATOM 1657 C CA . GLY A 1 204 ? -18.156 16.969 -10.547 1 97.94 204 GLY A CA 1
ATOM 1658 C C . GLY A 1 204 ? -18.375 15.609 -9.914 1 97.94 204 GLY A C 1
ATOM 1659 O O . GLY A 1 204 ? -18.344 15.469 -8.688 1 97.94 204 GLY A O 1
ATOM 1660 N N . TRP A 1 205 ? -18.656 14.609 -10.758 1 98.56 205 TRP A N 1
ATOM 1661 C CA . TRP A 1 205 ? -18.875 13.266 -10.234 1 98.56 205 TRP A CA 1
ATOM 1662 C C . TRP A 1 205 ? -17.562 12.633 -9.789 1 98.56 205 TRP A C 1
ATOM 1664 O O . TRP A 1 205 ? -17.562 11.656 -9.039 1 98.56 205 TRP A O 1
ATOM 1674 N N . VAL A 1 206 ? -16.438 13.227 -10.32 1 98.31 206 VAL A N 1
ATOM 1675 C CA . VAL A 1 206 ? -15.102 12.797 -9.922 1 98.31 206 VAL A CA 1
ATOM 1676 C C . VAL A 1 206 ? -14.172 14 -9.836 1 98.31 206 VAL A C 1
ATOM 1678 O O . VAL A 1 206 ? -14.422 15.039 -10.461 1 98.31 206 VAL A O 1
ATOM 1681 N N . LYS A 1 207 ? -13.234 13.914 -9.086 1 97.69 207 LYS A N 1
ATOM 1682 C CA . LYS A 1 207 ? -12.117 14.859 -9.055 1 97.69 207 LYS A CA 1
ATOM 1683 C C . LYS A 1 207 ? -10.781 14.117 -9.055 1 97.69 207 LYS A C 1
ATOM 1685 O O . LYS A 1 207 ? -10.617 13.117 -8.359 1 97.69 207 LYS A O 1
ATOM 1690 N N . GLU A 1 208 ? -9.898 14.547 -9.844 1 96.12 208 GLU A N 1
ATOM 1691 C CA . GLU A 1 208 ? -8.578 13.914 -9.914 1 96.12 208 GLU A CA 1
ATOM 1692 C C . GLU A 1 208 ? -7.852 14.008 -8.57 1 96.12 208 GLU A C 1
ATOM 1694 O O . GLU A 1 208 ? -7.887 15.047 -7.914 1 96.12 208 GLU A O 1
ATOM 1699 N N . PHE A 1 209 ? -7.355 12.953 -8.094 1 97.06 209 PHE A N 1
ATOM 1700 C CA . PHE A 1 209 ? -6.488 12.906 -6.918 1 97.06 209 PHE A CA 1
ATOM 1701 C C . PHE A 1 209 ? -5.035 13.141 -7.309 1 97.06 209 PHE A C 1
ATOM 1703 O O . PHE A 1 209 ? -4.645 12.891 -8.453 1 97.06 209 PHE A O 1
ATOM 1710 N N . PRO A 1 210 ? -4.207 13.688 -6.449 1 94.94 210 PRO A N 1
ATOM 1711 C CA . PRO A 1 210 ? -2.848 14.07 -6.84 1 94.94 210 PRO A CA 1
ATOM 1712 C C . PRO A 1 210 ? -2.01 12.883 -7.301 1 94.94 210 PRO A C 1
ATOM 1714 O O . PRO A 1 210 ? -1.08 13.047 -8.094 1 94.94 210 PRO A O 1
ATOM 1717 N N . GLY A 1 211 ? -2.258 11.75 -6.832 1 93.25 211 GLY A N 1
ATOM 1718 C CA . GLY A 1 211 ? -1.52 10.586 -7.285 1 93.25 211 GLY A CA 1
ATOM 1719 C C . GLY A 1 211 ? -1.894 10.156 -8.695 1 93.25 211 GLY A C 1
ATOM 1720 O O . GLY A 1 211 ? -3.012 10.406 -9.148 1 93.25 211 GLY A O 1
ATOM 1721 N N . ARG A 1 212 ? -0.999 9.453 -9.352 1 90.19 212 ARG A N 1
ATOM 1722 C CA . ARG A 1 212 ? -1.241 9 -10.719 1 90.19 212 ARG A CA 1
ATOM 1723 C C . ARG A 1 212 ? -2.375 7.977 -10.758 1 90.19 212 ARG A C 1
ATOM 1725 O O . ARG A 1 212 ? -2.428 7.066 -9.938 1 90.19 212 ARG A O 1
ATOM 1732 N N . GLY A 1 213 ? -3.283 8.18 -11.773 1 94.88 213 GLY A N 1
ATOM 1733 C CA . GLY A 1 213 ? -4.332 7.199 -12.031 1 94.88 213 GLY A CA 1
ATOM 1734 C C . GLY A 1 213 ? -5.293 7.039 -10.867 1 94.88 213 GLY A C 1
ATOM 1735 O O . GLY A 1 213 ? -5.859 5.965 -10.664 1 94.88 213 GLY A O 1
ATOM 1736 N N . GLN A 1 214 ? -5.48 8.008 -10.023 1 96.5 214 GLN A N 1
ATOM 1737 C CA . GLN A 1 214 ? -6.367 7.961 -8.875 1 96.5 214 GLN A CA 1
ATOM 1738 C C . GLN A 1 214 ? -7.457 9.023 -8.969 1 96.5 214 GLN A C 1
ATOM 1740 O O . GLN A 1 214 ? -7.219 10.117 -9.492 1 96.5 214 GLN A O 1
ATOM 1745 N N . TRP A 1 215 ? -8.586 8.734 -8.461 1 97.94 215 TRP A N 1
ATOM 1746 C CA . TRP A 1 215 ? -9.742 9.633 -8.508 1 97.94 215 TRP A CA 1
ATOM 1747 C C . TRP A 1 215 ? -10.477 9.641 -7.172 1 97.94 215 TRP A C 1
ATOM 1749 O O . TRP A 1 215 ? -10.492 8.633 -6.457 1 97.94 215 TRP A O 1
ATOM 1759 N N . ILE A 1 216 ? -11.008 10.758 -6.805 1 98.5 216 ILE A N 1
ATOM 1760 C CA . ILE A 1 216 ? -12.047 10.836 -5.785 1 98.5 216 ILE A CA 1
ATOM 1761 C C . ILE A 1 216 ? -13.422 10.719 -6.438 1 98.5 216 ILE A C 1
ATOM 1763 O O . ILE A 1 216 ? -13.742 11.453 -7.375 1 98.5 216 ILE A O 1
ATOM 1767 N N . TYR A 1 217 ? -14.172 9.781 -6.027 1 98.75 217 TYR A N 1
ATOM 1768 C CA . TYR A 1 217 ? -15.531 9.625 -6.523 1 98.75 217 TYR A CA 1
ATOM 1769 C C . TYR A 1 217 ? -16.531 10.281 -5.582 1 98.75 217 TYR A C 1
ATOM 1771 O O . TYR A 1 217 ? -16.672 9.875 -4.426 1 98.75 217 TYR A O 1
ATOM 1779 N N . THR A 1 218 ? -17.219 11.289 -6.086 1 98.62 218 THR A N 1
ATOM 1780 C CA . THR A 1 218 ? -18.172 12.055 -5.281 1 98.62 218 THR A CA 1
ATOM 1781 C C . THR A 1 218 ? -19.5 11.305 -5.16 1 98.62 218 THR A C 1
ATOM 1783 O O . THR A 1 218 ? -19.656 10.203 -5.695 1 98.62 218 THR A O 1
ATOM 1786 N N . PRO A 1 219 ? -20.469 11.805 -4.473 1 98.5 219 PRO A N 1
ATOM 1787 C CA . PRO A 1 219 ? -21.625 11.047 -4.035 1 98.5 219 PRO A CA 1
ATOM 1788 C C . PRO A 1 219 ? -22.406 10.422 -5.199 1 98.5 219 PRO A C 1
ATOM 1790 O O . PRO A 1 219 ? -22.812 9.266 -5.125 1 98.5 219 PRO A O 1
ATOM 1793 N N . PRO A 1 220 ? -22.656 11.109 -6.32 1 98.31 220 PRO A N 1
ATOM 1794 C CA . PRO A 1 220 ? -23.406 10.445 -7.383 1 98.31 220 PRO A CA 1
ATOM 1795 C C . PRO A 1 220 ? -22.672 9.234 -7.957 1 98.31 220 PRO A C 1
ATOM 1797 O O . PRO A 1 220 ? -23.281 8.18 -8.164 1 98.31 220 PRO A O 1
ATOM 1800 N N . MET A 1 221 ? -21.406 9.398 -8.172 1 98.56 221 MET A N 1
ATOM 1801 C CA . MET A 1 221 ? -20.609 8.297 -8.688 1 98.56 221 MET A CA 1
ATOM 1802 C C . MET A 1 221 ? -20.484 7.18 -7.652 1 98.56 221 MET A C 1
ATOM 1804 O O . MET A 1 221 ? -20.594 6 -7.988 1 98.56 221 MET A O 1
ATOM 1808 N N . ALA A 1 222 ? -20.25 7.609 -6.426 1 98.56 222 ALA A N 1
ATOM 1809 C CA . ALA A 1 222 ? -20.125 6.637 -5.344 1 98.56 222 ALA A CA 1
ATOM 1810 C C . ALA A 1 222 ? -21.406 5.82 -5.191 1 98.56 222 ALA A C 1
ATOM 1812 O O . ALA A 1 222 ? -21.359 4.613 -4.938 1 98.56 222 ALA A O 1
ATOM 1813 N N . ALA A 1 223 ? -22.516 6.465 -5.301 1 97.88 223 ALA A N 1
ATOM 1814 C CA . ALA A 1 223 ? -23.797 5.77 -5.223 1 97.88 223 ALA A CA 1
ATOM 1815 C C . ALA A 1 223 ? -23.938 4.738 -6.34 1 97.88 223 ALA A C 1
ATOM 1817 O O . ALA A 1 223 ? -24.406 3.627 -6.109 1 97.88 223 ALA A O 1
ATOM 1818 N N . LEU A 1 224 ? -23.5 5.078 -7.512 1 98.19 224 LEU A N 1
ATOM 1819 C CA . LEU A 1 224 ? -23.547 4.156 -8.641 1 98.19 224 LEU A CA 1
ATOM 1820 C C . LEU A 1 224 ? -22.656 2.941 -8.383 1 98.19 224 LEU A C 1
ATOM 1822 O O . LEU A 1 224 ? -23.047 1.81 -8.68 1 98.19 224 LEU A O 1
ATOM 1826 N N . PHE A 1 225 ? -21.469 3.213 -7.844 1 98.56 225 PHE A N 1
ATOM 1827 C CA . PHE A 1 225 ? -20.578 2.125 -7.477 1 98.56 225 PHE A CA 1
ATOM 1828 C C . PHE A 1 225 ? -21.266 1.157 -6.52 1 98.56 225 PHE A C 1
ATOM 1830 O O . PHE A 1 225 ? -21.203 -0.058 -6.715 1 98.56 225 PHE A O 1
ATOM 1837 N N . GLU A 1 226 ? -21.859 1.733 -5.527 1 97.69 226 GLU A N 1
ATOM 1838 C CA . GLU A 1 226 ? -22.469 0.919 -4.477 1 97.69 226 GLU A CA 1
ATOM 1839 C C . GLU A 1 226 ? -23.625 0.084 -5.023 1 97.69 226 GLU A C 1
ATOM 1841 O O . GLU A 1 226 ? -23.703 -1.118 -4.762 1 97.69 226 GLU A O 1
ATOM 1846 N N . VAL A 1 227 ? -24.484 0.667 -5.801 1 97.5 227 VAL A N 1
ATOM 1847 C CA . VAL A 1 227 ? -25.672 -0.026 -6.285 1 97.5 227 VAL A CA 1
ATOM 1848 C C . VAL A 1 227 ? -25.281 -1.093 -7.301 1 97.5 227 VAL A C 1
ATOM 1850 O O . VAL A 1 227 ? -25.859 -2.182 -7.328 1 97.5 227 VAL A O 1
ATOM 1853 N N . LEU A 1 228 ? -24.312 -0.773 -8.133 1 98.19 228 LEU A N 1
ATOM 1854 C CA . LEU A 1 228 ? -23.859 -1.761 -9.109 1 98.19 228 LEU A CA 1
ATOM 1855 C C . LEU A 1 228 ? -23.172 -2.934 -8.414 1 98.19 228 LEU A C 1
ATOM 1857 O O . LEU A 1 228 ? -23.375 -4.09 -8.797 1 98.19 228 LEU A O 1
ATOM 1861 N N . ARG A 1 229 ? -22.328 -2.658 -7.461 1 97.94 229 ARG A N 1
ATOM 1862 C CA . ARG A 1 229 ? -21.703 -3.721 -6.684 1 97.94 229 ARG A CA 1
ATOM 1863 C C . ARG A 1 229 ? -22.75 -4.625 -6.047 1 97.94 229 ARG A C 1
ATOM 1865 O O . ARG A 1 229 ? -22.656 -5.852 -6.133 1 97.94 229 ARG A O 1
ATOM 1872 N N . ASP A 1 230 ? -23.75 -4.012 -5.449 1 96.38 230 ASP A N 1
ATOM 1873 C CA . ASP A 1 230 ? -24.812 -4.77 -4.809 1 96.38 230 ASP A CA 1
ATOM 1874 C C . ASP A 1 230 ? -25.578 -5.625 -5.824 1 96.38 230 ASP A C 1
ATOM 1876 O O . ASP A 1 230 ? -25.938 -6.77 -5.535 1 96.38 230 ASP A O 1
ATOM 1880 N N . PHE A 1 231 ? -25.828 -5.02 -6.957 1 97.75 231 PHE A N 1
ATOM 1881 C CA . PHE A 1 231 ? -26.531 -5.734 -8.016 1 97.75 231 PHE A CA 1
ATOM 1882 C C . PHE A 1 231 ? -25.734 -6.953 -8.469 1 97.75 231 PHE A C 1
ATOM 1884 O O . PHE A 1 231 ? -26.281 -8.039 -8.617 1 97.75 231 PHE A O 1
ATOM 1891 N N . LEU A 1 232 ? -24.438 -6.801 -8.664 1 98.56 232 LEU A N 1
ATOM 1892 C CA . LEU A 1 232 ? -23.562 -7.891 -9.07 1 98.56 232 LEU A CA 1
ATOM 1893 C C . LEU A 1 232 ? -23.484 -8.969 -7.996 1 98.56 232 LEU A C 1
ATOM 1895 O O . LEU A 1 232 ? -23.516 -10.164 -8.305 1 98.56 232 LEU A O 1
ATOM 1899 N N . LEU A 1 233 ? -23.406 -8.57 -6.766 1 97.56 233 LEU A N 1
ATOM 1900 C CA . LEU A 1 233 ? -23.375 -9.531 -5.664 1 97.56 233 LEU A CA 1
ATOM 1901 C C . LEU A 1 233 ? -24.656 -10.359 -5.609 1 97.56 233 LEU A C 1
ATOM 1903 O O . LEU A 1 233 ? -24.594 -11.578 -5.43 1 97.56 233 LEU A O 1
ATOM 1907 N N . GLU A 1 234 ? -25.75 -9.695 -5.789 1 96.38 234 GLU A N 1
ATOM 1908 C CA . GLU A 1 234 ? -27.047 -10.359 -5.715 1 96.38 234 GLU A CA 1
ATOM 1909 C C . GLU A 1 234 ? -27.25 -11.305 -6.895 1 96.38 234 GLU A C 1
ATOM 1911 O O . GLU A 1 234 ? -27.672 -12.453 -6.715 1 96.38 234 GLU A O 1
ATOM 1916 N N . ARG A 1 235 ? -26.922 -10.844 -8.078 1 97.56 235 ARG A N 1
ATOM 1917 C CA . ARG A 1 235 ? -27.328 -11.531 -9.305 1 97.56 235 ARG A CA 1
ATOM 1918 C C . ARG A 1 235 ? -26.281 -12.586 -9.695 1 97.56 235 ARG A C 1
ATOM 1920 O O . ARG A 1 235 ? -26.594 -13.516 -10.445 1 97.56 235 ARG A O 1
ATOM 1927 N N . VAL A 1 236 ? -25.078 -12.461 -9.203 1 98.5 236 VAL A N 1
ATOM 1928 C CA . VAL A 1 236 ? -24.016 -13.367 -9.633 1 98.5 236 VAL A CA 1
ATOM 1929 C C . VAL A 1 236 ? -23.469 -14.133 -8.43 1 98.5 236 VAL A C 1
ATOM 1931 O O . VAL A 1 236 ? -23.672 -15.344 -8.32 1 98.5 236 VAL A O 1
ATOM 1934 N N . THR A 1 237 ? -22.984 -13.469 -7.465 1 98.06 237 THR A N 1
ATOM 1935 C CA . THR A 1 237 ? -22.141 -14.008 -6.402 1 98.06 237 THR A CA 1
ATOM 1936 C C . THR A 1 237 ? -22.953 -14.883 -5.457 1 98.06 237 THR A C 1
ATOM 1938 O O . THR A 1 237 ? -22.688 -16.078 -5.32 1 98.06 237 THR A O 1
ATOM 1941 N N . ARG A 1 238 ? -23.984 -14.273 -4.875 1 94.81 238 ARG A N 1
ATOM 1942 C CA . ARG A 1 238 ? -24.766 -14.977 -3.859 1 94.81 238 ARG A CA 1
ATOM 1943 C C . ARG A 1 238 ? -25.625 -16.062 -4.484 1 94.81 238 ARG A C 1
ATOM 1945 O O . ARG A 1 238 ? -25.828 -17.125 -3.891 1 94.81 238 ARG A O 1
ATOM 1952 N N . LYS A 1 239 ? -26.094 -15.859 -5.68 1 95.75 239 LYS A N 1
ATOM 1953 C CA . LYS A 1 239 ? -26.891 -16.844 -6.391 1 95.75 239 LYS A CA 1
ATOM 1954 C C . LYS A 1 239 ? -26.094 -18.125 -6.637 1 95.75 239 LYS A C 1
ATOM 1956 O O . LYS A 1 239 ? -26.656 -19.219 -6.652 1 95.75 239 LYS A O 1
ATOM 1961 N N . LEU A 1 240 ? -24.812 -17.922 -6.801 1 98 240 LEU A N 1
ATOM 1962 C CA . LEU A 1 240 ? -23.984 -19.062 -7.148 1 98 240 LEU A CA 1
ATOM 1963 C C . LEU A 1 240 ? -23.344 -19.672 -5.902 1 98 240 LEU A C 1
ATOM 1965 O O . LEU A 1 240 ? -22.469 -20.531 -6.004 1 98 240 LEU A O 1
ATOM 1969 N N . GLY A 1 241 ? -23.75 -19.203 -4.758 1 96.62 241 GLY A N 1
ATOM 1970 C CA . GLY A 1 241 ? -23.391 -19.844 -3.51 1 96.62 241 GLY A CA 1
ATOM 1971 C C . GLY A 1 241 ? -22.016 -19.469 -3.018 1 96.62 241 GLY A C 1
ATOM 1972 O O . GLY A 1 241 ? -21.375 -20.219 -2.275 1 96.62 241 GLY A O 1
ATOM 1973 N N . PHE A 1 242 ? -21.438 -18.406 -3.432 1 98.31 242 PHE A N 1
ATOM 1974 C CA . PHE A 1 242 ? -20.188 -17.922 -2.873 1 98.31 242 PHE A CA 1
ATOM 1975 C C . PHE A 1 242 ? -20.406 -17.312 -1.491 1 98.31 242 PHE A C 1
ATOM 1977 O O . PHE A 1 242 ? -21.375 -16.594 -1.271 1 98.31 242 PHE A O 1
ATOM 1984 N N . GLU A 1 243 ? -19.531 -17.609 -0.592 1 97.69 243 GLU A N 1
ATOM 1985 C CA . GLU A 1 243 ? -19.609 -17.094 0.77 1 97.69 243 GLU A CA 1
ATOM 1986 C C . GLU A 1 243 ? -18.625 -15.953 0.99 1 97.69 243 GLU A C 1
ATOM 1988 O O . GLU A 1 243 ? -17.562 -15.906 0.353 1 97.69 243 GLU A O 1
ATOM 1993 N N . PRO A 1 244 ? -18.938 -15.062 1.865 1 98.06 244 PRO A N 1
ATOM 1994 C CA . PRO A 1 244 ? -18.094 -13.867 2.047 1 98.06 244 PRO A CA 1
ATOM 1995 C C . PRO A 1 244 ? -16.812 -14.164 2.809 1 98.06 244 PRO A C 1
ATOM 1997 O O . PRO A 1 244 ? -16.797 -15.008 3.711 1 98.06 244 PRO A O 1
ATOM 2000 N N . ALA A 1 245 ? -15.773 -13.539 2.5 1 98.56 245 ALA A N 1
ATOM 2001 C CA . ALA A 1 245 ? -14.5 -13.492 3.223 1 98.56 245 ALA A CA 1
ATOM 2002 C C . ALA A 1 245 ? -13.883 -12.094 3.162 1 98.56 245 ALA A C 1
ATOM 2004 O O . ALA A 1 245 ? -14.289 -11.266 2.344 1 98.56 245 ALA A O 1
ATOM 2005 N N . LEU A 1 246 ? -13.086 -11.773 4.047 1 98.69 246 LEU A N 1
ATOM 2006 C CA . LEU A 1 246 ? -12.266 -10.57 3.984 1 98.69 246 LEU A CA 1
ATOM 2007 C C . LEU A 1 246 ? -10.789 -10.922 3.828 1 98.69 246 LEU A C 1
ATOM 2009 O O . LEU A 1 246 ? -10.211 -11.602 4.68 1 98.69 246 LEU A O 1
ATOM 2013 N N . PHE A 1 247 ? -10.258 -10.477 2.752 1 98.69 247 PHE A N 1
ATOM 2014 C CA . PHE A 1 247 ? -8.883 -10.789 2.391 1 98.69 247 PHE A CA 1
ATOM 2015 C C . PHE A 1 247 ? -7.992 -9.562 2.533 1 98.69 247 PHE A C 1
ATOM 2017 O O . PHE A 1 247 ? -8.328 -8.484 2.043 1 98.69 247 PHE A O 1
ATOM 2024 N N . PRO A 1 248 ? -6.855 -9.68 3.193 1 98.19 248 PRO A N 1
ATOM 2025 C CA . PRO A 1 248 ? -5.898 -8.57 3.238 1 98.19 248 PRO A CA 1
ATOM 2026 C C . PRO A 1 248 ? -5.492 -8.086 1.849 1 98.19 248 PRO A C 1
ATOM 2028 O O . PRO A 1 248 ? -5.496 -8.867 0.893 1 98.19 248 PRO A O 1
ATOM 2031 N N . LYS A 1 249 ? -5.176 -6.758 1.77 1 98.62 249 LYS A N 1
ATOM 2032 C CA . LYS A 1 249 ? -4.766 -6.168 0.498 1 98.62 249 LYS A CA 1
ATOM 2033 C C . LYS A 1 249 ? -3.273 -5.844 0.498 1 98.62 249 LYS A C 1
ATOM 2035 O O . LYS A 1 249 ? -2.695 -5.555 -0.552 1 98.62 249 LYS A O 1
ATOM 2040 N N . LEU A 1 250 ? -2.668 -5.781 1.657 1 98.38 250 LEU A N 1
ATOM 2041 C CA . LEU A 1 250 ? -1.218 -5.723 1.81 1 98.38 250 LEU A CA 1
ATOM 2042 C C . LEU A 1 250 ? -0.616 -7.125 1.812 1 98.38 250 LEU A C 1
ATOM 2044 O O . LEU A 1 250 ? -0.736 -7.855 2.799 1 98.38 250 LEU A O 1
ATOM 2048 N N . ILE A 1 251 ? 0.076 -7.52 0.711 1 98.69 251 ILE A N 1
ATOM 2049 C CA . ILE A 1 251 ? 0.442 -8.914 0.468 1 98.69 251 ILE A CA 1
ATOM 2050 C C . ILE A 1 251 ? 1.943 -9.094 0.675 1 98.69 251 ILE A C 1
ATOM 2052 O O . ILE A 1 251 ? 2.752 -8.406 0.05 1 98.69 251 ILE A O 1
ATOM 2056 N N . PRO A 1 252 ? 2.344 -9.992 1.513 1 97.88 252 PRO A N 1
ATOM 2057 C CA . PRO A 1 252 ? 3.777 -10.258 1.652 1 97.88 252 PRO A CA 1
ATOM 2058 C C . PRO A 1 252 ? 4.434 -10.664 0.335 1 97.88 252 PRO A C 1
ATOM 2060 O O . PRO A 1 252 ? 3.832 -11.391 -0.459 1 97.88 252 PRO A O 1
ATOM 2063 N N . LEU A 1 253 ? 5.633 -10.242 0.183 1 97.38 253 LEU A N 1
ATOM 2064 C CA . LEU A 1 253 ? 6.379 -10.531 -1.037 1 97.38 253 LEU A CA 1
ATOM 2065 C C . LEU A 1 253 ? 6.543 -12.031 -1.232 1 97.38 253 LEU A C 1
ATOM 2067 O O . LEU A 1 253 ? 6.52 -12.523 -2.363 1 97.38 253 LEU A O 1
ATOM 2071 N N . GLU A 1 254 ? 6.738 -12.781 -0.217 1 97.06 254 GLU A N 1
ATOM 2072 C CA . GLU A 1 254 ? 6.895 -14.234 -0.267 1 97.06 254 GLU A CA 1
ATOM 2073 C C . GLU A 1 254 ? 5.668 -14.906 -0.881 1 97.06 254 GLU A C 1
ATOM 2075 O O . GLU A 1 254 ? 5.793 -15.906 -1.586 1 97.06 254 GLU A O 1
ATOM 2080 N N . THR A 1 255 ? 4.5 -14.367 -0.565 1 97.94 255 THR A N 1
ATOM 2081 C CA . THR A 1 255 ? 3.271 -14.891 -1.156 1 97.94 255 THR A CA 1
ATOM 2082 C C . THR A 1 255 ? 3.285 -14.719 -2.672 1 97.94 255 THR A C 1
ATOM 2084 O O . THR A 1 255 ? 2.93 -15.633 -3.412 1 97.94 255 THR A O 1
ATOM 2087 N N . MET A 1 256 ? 3.744 -13.586 -3.123 1 97.25 256 MET A N 1
ATOM 2088 C CA . MET A 1 256 ? 3.809 -13.312 -4.555 1 97.25 256 MET A CA 1
ATOM 2089 C C . MET A 1 256 ? 4.848 -14.195 -5.234 1 97.25 256 MET A C 1
ATOM 2091 O O . MET A 1 256 ? 4.688 -14.57 -6.395 1 97.25 256 MET A O 1
ATOM 2095 N N . PHE A 1 257 ? 5.898 -14.477 -4.48 1 95.69 257 PHE A N 1
ATOM 2096 C CA . PHE A 1 257 ? 6.898 -15.414 -4.973 1 95.69 257 PHE A CA 1
ATOM 2097 C C . PHE A 1 257 ? 6.293 -16.797 -5.184 1 95.69 257 PHE A C 1
ATOM 2099 O O . PHE A 1 257 ? 6.48 -17.406 -6.234 1 95.69 257 PHE A O 1
ATOM 2106 N N . ARG A 1 258 ? 5.516 -17.234 -4.227 1 94.44 258 ARG A N 1
ATOM 2107 C CA . ARG A 1 258 ? 4.887 -18.547 -4.309 1 94.44 258 ARG A CA 1
ATOM 2108 C C . ARG A 1 258 ? 3.875 -18.609 -5.449 1 94.44 258 ARG A C 1
ATOM 2110 O O . ARG A 1 258 ? 3.699 -19.656 -6.082 1 94.44 258 ARG A O 1
ATOM 2117 N N . MET A 1 259 ? 3.26 -17.531 -5.684 1 95.19 259 MET A N 1
ATOM 2118 C CA . MET A 1 259 ? 2.256 -17.438 -6.742 1 95.19 259 MET A CA 1
ATOM 2119 C C . MET A 1 259 ? 2.914 -17.406 -8.117 1 95.19 259 MET A C 1
ATOM 2121 O O . MET A 1 259 ? 2.244 -17.594 -9.133 1 95.19 259 MET A O 1
ATOM 2125 N N . ARG A 1 260 ? 4.191 -17.094 -8.148 1 92.56 260 ARG A N 1
ATOM 2126 C CA . ARG A 1 260 ? 4.957 -16.859 -9.367 1 92.56 260 ARG A CA 1
ATOM 2127 C C . ARG A 1 260 ? 4.504 -15.578 -10.062 1 92.56 260 ARG A C 1
ATOM 2129 O O . ARG A 1 260 ? 4.766 -15.391 -11.25 1 92.56 260 ARG A O 1
ATOM 2136 N N . TYR A 1 261 ? 3.752 -14.852 -9.336 1 93.94 261 TYR A N 1
ATOM 2137 C CA . TYR A 1 261 ? 3.369 -13.539 -9.852 1 93.94 261 TYR A CA 1
ATOM 2138 C C . TYR A 1 261 ? 4.578 -12.617 -9.961 1 93.94 261 TYR A C 1
ATOM 2140 O O . TYR A 1 261 ? 4.707 -11.867 -10.93 1 93.94 261 TYR A O 1
ATOM 2148 N N . LEU A 1 262 ? 5.41 -12.672 -8.992 1 93.62 262 LEU A N 1
ATOM 2149 C CA . LEU A 1 262 ? 6.629 -11.875 -8.953 1 93.62 262 LEU A CA 1
ATOM 2150 C C . LEU A 1 262 ? 7.52 -12.188 -10.156 1 93.62 262 LEU A C 1
ATOM 2152 O O . LEU A 1 262 ? 8.203 -11.305 -10.672 1 93.62 262 LEU A O 1
ATOM 2156 N N . HIS A 1 263 ? 7.48 -13.43 -10.641 1 91.31 263 HIS A N 1
ATOM 2157 C CA . HIS A 1 263 ? 8.273 -13.875 -11.781 1 91.31 263 HIS A CA 1
ATOM 2158 C C . HIS A 1 263 ? 7.688 -13.359 -13.094 1 91.31 263 HIS A C 1
ATOM 2160 O O . HIS A 1 263 ? 8.398 -13.234 -14.094 1 91.31 263 HIS A O 1
ATOM 2166 N N . GLY A 1 264 ? 6.438 -13.062 -13 1 89.94 264 GLY A N 1
ATOM 2167 C CA . GLY A 1 264 ? 5.75 -12.734 -14.234 1 89.94 264 GLY A CA 1
ATOM 2168 C C . GLY A 1 264 ? 5.582 -11.234 -14.445 1 89.94 264 GLY A C 1
ATOM 2169 O O . GLY A 1 264 ? 5.941 -10.711 -15.5 1 89.94 264 GLY A O 1
ATOM 2170 N N . LEU A 1 265 ? 5.035 -10.562 -13.445 1 91 265 LEU A N 1
ATOM 2171 C CA . LEU A 1 265 ? 4.652 -9.164 -13.609 1 91 265 LEU A CA 1
ATOM 2172 C C . LEU A 1 265 ? 5.188 -8.32 -12.461 1 91 265 LEU A C 1
ATOM 2174 O O . LEU A 1 265 ? 4.43 -7.582 -11.82 1 91 265 LEU A O 1
ATOM 2178 N N . PRO A 1 266 ? 6.492 -8.312 -12.258 1 93.75 266 PRO A N 1
ATOM 2179 C CA . PRO A 1 266 ? 7.035 -7.547 -11.141 1 93.75 266 PRO A CA 1
ATOM 2180 C C . PRO A 1 266 ? 6.922 -6.039 -11.344 1 93.75 266 PRO A C 1
ATOM 2182 O O . PRO A 1 266 ? 6.895 -5.281 -10.375 1 93.75 266 PRO A O 1
ATOM 2185 N N . ASP A 1 267 ? 6.82 -5.586 -12.539 1 93.75 267 ASP A N 1
ATOM 2186 C CA . ASP A 1 267 ? 6.848 -4.16 -12.836 1 93.75 267 ASP A CA 1
ATOM 2187 C C . ASP A 1 267 ? 5.441 -3.561 -12.781 1 93.75 267 ASP A C 1
ATOM 2189 O O . ASP A 1 267 ? 5.27 -2.354 -12.961 1 93.75 267 ASP A O 1
ATOM 2193 N N . GLY A 1 268 ? 4.438 -4.352 -12.492 1 93.44 268 GLY A N 1
ATOM 2194 C CA . GLY A 1 268 ? 3.068 -3.859 -12.469 1 93.44 268 GLY A CA 1
ATOM 2195 C C . GLY A 1 268 ? 2.502 -3.725 -11.07 1 93.44 268 GLY A C 1
ATOM 2196 O O . GLY A 1 268 ? 1.311 -3.455 -10.898 1 93.44 268 GLY A O 1
ATOM 2197 N N . MET A 1 269 ? 3.383 -3.854 -10.055 1 96.06 269 MET A N 1
ATOM 2198 C CA . MET A 1 269 ? 2.891 -3.855 -8.68 1 96.06 269 MET A CA 1
ATOM 2199 C C . MET A 1 269 ? 3.492 -2.699 -7.891 1 96.06 269 MET A C 1
ATOM 2201 O O . MET A 1 269 ? 4.574 -2.213 -8.219 1 96.06 269 MET A O 1
ATOM 2205 N N . TYR A 1 270 ? 2.807 -2.234 -6.867 1 97.69 270 TYR A N 1
ATOM 2206 C CA . TYR A 1 270 ? 3.344 -1.3 -5.883 1 97.69 270 TYR A CA 1
ATOM 2207 C C . TYR A 1 270 ? 4.066 -2.039 -4.766 1 97.69 270 TYR A C 1
ATOM 2209 O O . TYR A 1 270 ? 3.52 -2.971 -4.172 1 97.69 270 TYR A O 1
ATOM 2217 N N . TYR A 1 271 ? 5.273 -1.6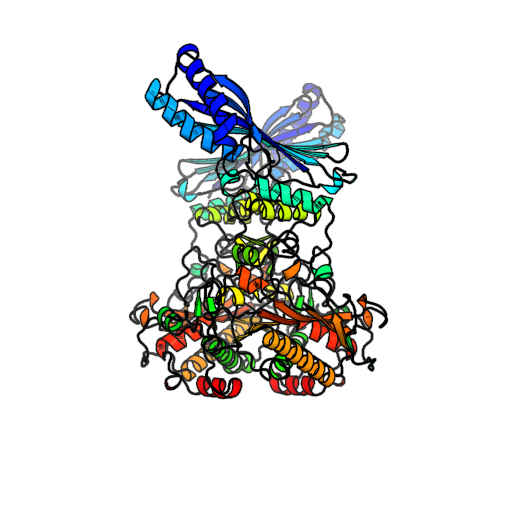47 -4.48 1 98.19 271 TYR A N 1
ATOM 2218 C CA . TYR A 1 271 ? 6.062 -2.291 -3.438 1 98.19 271 TYR A CA 1
ATOM 2219 C C . TYR A 1 271 ? 6.051 -1.469 -2.154 1 98.19 271 TYR A C 1
ATOM 2221 O O . TYR A 1 271 ? 6.113 -0.238 -2.199 1 98.19 271 TYR A O 1
ATOM 2229 N N . VAL A 1 272 ? 5.965 -2.094 -1.015 1 98.5 272 VAL A N 1
ATOM 2230 C CA . VAL A 1 272 ? 5.727 -1.427 0.26 1 98.5 272 VAL A CA 1
ATOM 2231 C C . VAL A 1 272 ? 6.883 -1.708 1.215 1 98.5 272 VAL A C 1
ATOM 2233 O O . VAL A 1 272 ? 7.293 -2.859 1.382 1 98.5 272 VAL A O 1
ATOM 2236 N N . CYS A 1 273 ? 7.367 -0.691 1.86 1 96.56 273 CYS A N 1
ATOM 2237 C CA . CYS A 1 273 ? 8.461 -0.749 2.828 1 96.56 273 CYS A CA 1
ATOM 2238 C C . CYS A 1 273 ? 8.008 -0.22 4.188 1 96.56 273 CYS A C 1
ATOM 2240 O O . CYS A 1 273 ? 7.711 0.967 4.328 1 96.56 273 CYS A O 1
ATOM 2242 N N . PRO A 1 274 ? 7.945 -1.057 5.199 1 95.12 274 PRO A N 1
ATOM 2243 C CA . PRO A 1 274 ? 7.637 -0.549 6.539 1 95.12 274 PRO A CA 1
ATOM 2244 C C . PRO A 1 274 ? 8.812 0.183 7.18 1 95.12 274 PRO A C 1
ATOM 2246 O O . PRO A 1 274 ? 9.961 0.006 6.754 1 95.12 274 PRO A O 1
ATOM 2249 N N . PRO A 1 275 ? 8.539 1.054 8.141 1 94.5 275 PRO A N 1
ATOM 2250 C CA . PRO A 1 275 ? 9.617 1.736 8.859 1 94.5 275 PRO A CA 1
ATOM 2251 C C . PRO A 1 275 ? 10.453 0.783 9.711 1 94.5 275 PRO A C 1
ATOM 2253 O O . PRO A 1 275 ? 9.945 -0.24 10.18 1 94.5 275 PRO A O 1
ATOM 2256 N N . LYS A 1 276 ? 11.719 1.136 9.867 1 91.31 276 LYS A N 1
ATOM 2257 C CA . LYS A 1 276 ? 12.562 0.447 10.836 1 91.31 276 LYS A CA 1
ATOM 2258 C C . LYS A 1 276 ? 12.094 0.719 12.266 1 91.31 276 LYS A C 1
ATOM 2260 O O . LYS A 1 276 ? 11.414 1.711 12.516 1 91.31 276 LYS A O 1
ATOM 2265 N N . ARG A 1 277 ? 12.352 -0.222 13.141 1 79.5 277 ARG A N 1
ATOM 2266 C CA . ARG A 1 277 ? 11.938 -0.077 14.531 1 79.5 277 ARG A CA 1
ATOM 2267 C C . ARG A 1 277 ? 12.938 0.759 15.32 1 79.5 277 ARG A C 1
ATOM 2269 O O . ARG A 1 277 ? 13.82 0.214 15.992 1 79.5 277 ARG A O 1
ATOM 2276 N N . ASP A 1 278 ? 13.078 2.086 15.047 1 77.62 278 ASP A N 1
ATOM 2277 C CA . ASP A 1 278 ? 13.945 2.98 15.805 1 77.62 278 ASP A CA 1
ATOM 2278 C C . ASP A 1 278 ? 13.328 4.367 15.938 1 77.62 278 ASP A C 1
ATOM 2280 O O . ASP A 1 278 ? 13.469 5.211 15.055 1 77.62 278 ASP A O 1
ATOM 2284 N N . PRO A 1 279 ? 12.672 4.512 16.984 1 68.12 279 PRO A N 1
ATOM 2285 C CA . PRO A 1 279 ? 11.984 5.793 17.188 1 68.12 279 PRO A CA 1
ATOM 2286 C C . PRO A 1 279 ? 12.93 6.988 17.094 1 68.12 279 PRO A C 1
ATOM 2288 O O . PRO A 1 279 ? 12.547 8.047 16.594 1 68.12 279 PRO A O 1
ATOM 2291 N N . GLU A 1 280 ? 14.102 6.812 17.562 1 76.19 280 GLU A N 1
ATOM 2292 C CA . GLU A 1 280 ? 15.039 7.926 17.547 1 76.19 280 GLU A CA 1
ATOM 2293 C C . GLU A 1 280 ? 15.359 8.352 16.109 1 76.19 280 GLU A C 1
ATOM 2295 O O . GLU A 1 280 ? 15.547 9.539 15.836 1 76.19 280 GLU A O 1
ATOM 2300 N N . LEU A 1 281 ? 15.258 7.348 15.328 1 80.25 281 LEU A N 1
ATOM 2301 C CA . LEU A 1 281 ? 15.531 7.625 13.93 1 80.25 281 LEU A CA 1
ATOM 2302 C C . LEU A 1 281 ? 14.484 8.562 13.336 1 80.25 281 LEU A C 1
ATOM 2304 O O . LEU A 1 281 ? 14.812 9.469 12.578 1 80.25 281 LEU A O 1
ATOM 2308 N N . PHE A 1 282 ? 13.328 8.484 13.789 1 89.94 282 PHE A N 1
ATOM 2309 C CA . PHE A 1 282 ? 12.273 9.266 13.141 1 89.94 282 PHE A CA 1
ATOM 2310 C C . PHE A 1 282 ? 12.141 10.641 13.797 1 89.94 282 PHE A C 1
ATOM 2312 O O . PHE A 1 282 ? 11.586 11.562 13.195 1 89.94 282 PHE A O 1
ATOM 2319 N N . ASP A 1 283 ? 12.672 10.75 14.969 1 89.06 283 ASP A N 1
ATOM 2320 C CA . ASP A 1 283 ? 12.75 12.094 15.539 1 89.06 283 ASP A CA 1
ATOM 2321 C C . ASP A 1 283 ? 13.648 13 14.695 1 89.06 283 ASP A C 1
ATOM 2323 O O . ASP A 1 283 ? 13.32 14.164 14.453 1 89.06 283 ASP A O 1
ATOM 2327 N N . ASP A 1 284 ? 14.734 12.43 14.289 1 90.5 284 ASP A N 1
ATOM 2328 C CA . ASP A 1 284 ? 15.641 13.164 13.406 1 90.5 284 ASP A CA 1
ATOM 2329 C C . ASP A 1 284 ? 14.938 13.555 12.109 1 90.5 284 ASP A C 1
ATOM 2331 O O . ASP A 1 284 ? 15.133 14.672 11.609 1 90.5 284 ASP A O 1
ATOM 2335 N N . PHE A 1 285 ? 14.211 12.711 11.656 1 92.75 285 PHE A N 1
ATOM 2336 C CA . PHE A 1 285 ? 13.5 12.961 10.406 1 92.75 285 PHE A CA 1
ATOM 2337 C C . PHE A 1 285 ? 12.492 14.094 10.562 1 92.75 285 PHE A C 1
ATOM 2339 O O . PHE A 1 285 ? 12.383 14.961 9.695 1 92.75 285 PHE A O 1
ATOM 2346 N N . LYS A 1 286 ? 11.742 14.031 11.641 1 91.44 286 LYS A N 1
ATOM 2347 C CA . LYS A 1 286 ? 10.773 15.086 11.93 1 91.44 286 LYS A CA 1
ATOM 2348 C C . LYS A 1 286 ? 11.453 16.453 11.961 1 91.44 286 LYS A C 1
ATOM 2350 O O . LYS A 1 286 ? 10.922 17.422 11.414 1 91.44 286 LYS A O 1
ATOM 2355 N N . ARG A 1 287 ? 12.547 16.516 12.555 1 90.69 287 ARG A N 1
ATOM 2356 C CA . ARG A 1 287 ? 13.305 17.766 12.648 1 90.69 287 ARG A CA 1
ATOM 2357 C C . ARG A 1 287 ? 13.773 18.219 11.273 1 90.69 287 ARG A C 1
ATOM 2359 O O . ARG A 1 287 ? 13.734 19.422 10.969 1 90.69 287 ARG A O 1
ATOM 2366 N N . GLU A 1 288 ? 14.227 17.312 10.492 1 91.44 288 GLU A N 1
ATOM 2367 C CA . GLU A 1 288 ? 14.641 17.641 9.133 1 91.44 288 GLU A CA 1
ATOM 2368 C C . GLU A 1 288 ? 13.484 18.203 8.312 1 91.44 288 GLU A C 1
ATOM 2370 O O . GLU A 1 288 ? 13.648 19.188 7.59 1 91.44 288 GLU A O 1
ATOM 2375 N N . LEU A 1 289 ? 12.391 17.562 8.469 1 90.94 289 LEU A N 1
ATOM 2376 C CA . LEU A 1 289 ? 11.211 18 7.734 1 90.94 289 LEU A CA 1
ATOM 2377 C C . LEU A 1 289 ? 10.828 19.422 8.133 1 90.94 289 LEU A C 1
ATOM 2379 O O . LEU A 1 289 ? 10.438 20.219 7.277 1 90.94 289 LEU A O 1
ATOM 2383 N N . TYR A 1 290 ? 10.891 19.625 9.375 1 89.12 290 TYR A N 1
ATOM 2384 C CA . TYR A 1 290 ? 10.562 20.953 9.859 1 89.12 290 TYR A CA 1
ATOM 2385 C C . TYR A 1 290 ? 11.523 22 9.297 1 89.12 290 TYR A C 1
ATOM 2387 O O . TYR A 1 290 ? 11.094 23.047 8.82 1 89.12 290 TYR A O 1
ATOM 2395 N N . VAL A 1 291 ? 12.75 21.719 9.32 1 90.62 291 VAL A N 1
ATOM 2396 C CA . VAL A 1 291 ? 13.789 22.688 8.984 1 90.62 291 VAL A CA 1
ATOM 2397 C C . VAL A 1 291 ? 13.773 22.969 7.484 1 90.62 291 VAL A C 1
ATOM 2399 O O . VAL A 1 291 ? 13.914 24.109 7.055 1 90.62 291 VAL A O 1
ATOM 2402 N N . TRP A 1 292 ? 13.57 21.969 6.73 1 89.38 292 TRP A N 1
ATOM 2403 C CA . TRP A 1 292 ? 13.602 22.172 5.285 1 89.38 292 TRP A CA 1
ATOM 2404 C C . TRP A 1 292 ? 12.25 22.672 4.781 1 89.38 292 TRP A C 1
ATOM 2406 O O . TRP A 1 292 ? 12.188 23.406 3.785 1 89.38 292 TRP A O 1
ATOM 2416 N N . GLY A 1 293 ? 11.18 22.25 5.426 1 87.56 293 GLY A N 1
ATOM 2417 C CA . GLY A 1 293 ? 9.852 22.766 5.125 1 87.56 293 GLY A CA 1
ATOM 2418 C C . GLY A 1 293 ? 9.273 22.203 3.836 1 87.56 293 GLY A C 1
ATOM 2419 O O . GLY A 1 293 ? 8.305 22.75 3.299 1 87.56 293 GLY A O 1
ATOM 2420 N N . GLU A 1 294 ? 9.961 21.188 3.252 1 89.75 294 GLU A N 1
ATOM 2421 C CA . GLU A 1 294 ? 9.461 20.547 2.029 1 89.75 294 GLU A CA 1
ATOM 2422 C C . GLU A 1 294 ? 10.039 19.156 1.861 1 89.75 294 GLU A C 1
ATOM 2424 O O . GLU A 1 294 ? 10.984 18.781 2.555 1 89.75 294 GLU A O 1
ATOM 2429 N N . LEU A 1 295 ? 9.383 18.484 1.066 1 92.19 295 LEU A N 1
ATOM 2430 C CA . LEU A 1 295 ? 9.945 17.219 0.614 1 92.19 295 LEU A CA 1
ATOM 2431 C C . LEU A 1 295 ? 10.922 17.438 -0.536 1 92.19 295 LEU A C 1
ATOM 2433 O O . LEU A 1 295 ? 10.555 17.984 -1.581 1 92.19 295 LEU A O 1
ATOM 2437 N N . ASN A 1 296 ? 12.148 17.188 -0.296 1 89.44 296 ASN A N 1
ATOM 2438 C CA . ASN A 1 296 ? 13.203 17.312 -1.293 1 89.44 296 ASN A CA 1
ATOM 2439 C C . ASN A 1 296 ? 14.133 16.094 -1.278 1 89.44 296 ASN A C 1
ATOM 2441 O O . ASN A 1 296 ? 13.836 15.094 -0.627 1 89.44 296 ASN A O 1
ATOM 2445 N N . GLU A 1 297 ? 15.141 16.203 -2.021 1 89.44 297 GLU A N 1
ATOM 2446 C CA . GLU A 1 297 ? 16.047 15.062 -2.148 1 89.44 297 GLU A CA 1
ATOM 2447 C C . GLU A 1 297 ? 16.656 14.688 -0.798 1 89.44 297 GLU A C 1
ATOM 2449 O O . GLU A 1 297 ? 16.812 13.508 -0.492 1 89.44 297 GLU A O 1
ATOM 2454 N N . ARG A 1 298 ? 16.938 15.68 -0.006 1 87.25 298 ARG A N 1
ATOM 2455 C CA . ARG A 1 298 ? 17.562 15.453 1.289 1 87.25 298 ARG A CA 1
ATOM 2456 C C . ARG A 1 298 ? 16.594 14.773 2.256 1 87.25 298 ARG A C 1
ATOM 2458 O O . ARG A 1 298 ? 16.938 13.789 2.904 1 87.25 298 ARG A O 1
ATOM 2465 N N . THR A 1 299 ? 15.398 15.32 2.32 1 92 299 THR A N 1
ATOM 2466 C CA . THR A 1 299 ? 14.422 14.766 3.252 1 92 299 THR A CA 1
ATOM 2467 C C . THR A 1 299 ? 13.969 13.383 2.797 1 92 299 THR A C 1
ATOM 2469 O O . THR A 1 299 ? 13.758 12.492 3.623 1 92 299 THR A O 1
ATOM 2472 N N . LEU A 1 300 ? 13.844 13.148 1.503 1 93.75 300 LEU A N 1
ATOM 2473 C CA . LEU A 1 300 ? 13.461 11.844 0.972 1 93.75 300 LEU A CA 1
ATOM 2474 C C . LEU A 1 300 ? 14.57 10.82 1.187 1 93.75 300 LEU A C 1
ATOM 2476 O O . LEU A 1 300 ? 14.297 9.648 1.46 1 93.75 300 LEU A O 1
ATOM 2480 N N . GLY A 1 301 ? 15.805 11.328 0.967 1 91.81 301 GLY A N 1
ATOM 2481 C CA . GLY A 1 301 ? 16.938 10.461 1.263 1 91.81 301 GLY A CA 1
ATOM 2482 C C . GLY A 1 301 ? 16.969 10 2.709 1 91.81 301 GLY A C 1
ATOM 2483 O O . GLY A 1 301 ? 17.219 8.828 2.986 1 91.81 301 GLY A O 1
ATOM 2484 N N . SER A 1 302 ? 16.703 10.938 3.572 1 91.5 302 SER A N 1
ATOM 2485 C CA . SER A 1 302 ? 16.656 10.625 4.996 1 91.5 302 SER A CA 1
ATOM 2486 C C . SER A 1 302 ? 15.547 9.609 5.293 1 91.5 302 SER A C 1
ATOM 2488 O O . SER A 1 302 ? 15.758 8.664 6.051 1 91.5 302 SER A O 1
ATOM 2490 N N . LEU A 1 303 ? 14.398 9.797 4.719 1 94.44 303 LEU A N 1
ATOM 2491 C CA . LEU A 1 303 ? 13.273 8.883 4.898 1 94.44 303 LEU A CA 1
ATOM 2492 C C . LEU A 1 303 ? 13.641 7.48 4.414 1 94.44 303 LEU A C 1
ATOM 2494 O O . LEU A 1 303 ? 13.391 6.496 5.113 1 94.44 303 LEU A O 1
ATOM 2498 N N . LYS A 1 304 ? 14.219 7.406 3.271 1 92.75 304 LYS A N 1
ATOM 2499 C CA . LYS A 1 304 ? 14.57 6.133 2.654 1 92.75 304 LYS A CA 1
ATOM 2500 C C . LYS A 1 304 ? 15.484 5.316 3.566 1 92.75 304 LYS A C 1
ATOM 2502 O O . LYS A 1 304 ? 15.336 4.094 3.67 1 92.75 304 LYS A O 1
ATOM 2507 N N . GLU A 1 305 ? 16.391 5.953 4.223 1 91.5 305 GLU A N 1
ATOM 2508 C CA . GLU A 1 305 ? 17.344 5.289 5.105 1 91.5 305 GLU A CA 1
ATOM 2509 C C . GLU A 1 305 ? 16.641 4.695 6.328 1 91.5 305 GLU A C 1
ATOM 2511 O O . GLU A 1 305 ? 17.203 3.828 7.008 1 91.5 305 GLU A O 1
ATOM 2516 N N . LYS A 1 306 ? 15.531 5.164 6.57 1 94.12 306 LYS A N 1
ATOM 2517 C CA . LYS A 1 306 ? 14.828 4.762 7.777 1 94.12 306 LYS A CA 1
ATOM 2518 C C . LYS A 1 306 ? 13.789 3.686 7.473 1 94.12 306 LYS A C 1
ATOM 2520 O O . LYS A 1 306 ? 13.094 3.205 8.375 1 94.12 306 LYS A O 1
ATOM 2525 N N . LEU A 1 307 ? 13.648 3.271 6.297 1 95 307 LEU A N 1
ATOM 2526 C CA . LEU A 1 307 ? 12.695 2.254 5.875 1 95 307 LEU A CA 1
ATOM 2527 C C . LEU A 1 307 ? 13.375 0.896 5.73 1 95 307 LEU A C 1
ATOM 2529 O O . LEU A 1 307 ? 14.57 0.825 5.441 1 95 307 LEU A O 1
ATOM 2533 N N . ARG A 1 308 ? 12.648 -0.106 5.977 1 92.88 308 ARG A N 1
ATOM 2534 C CA . ARG A 1 308 ? 13.094 -1.465 5.688 1 92.88 308 ARG A CA 1
ATOM 2535 C C . ARG A 1 308 ? 13.047 -1.746 4.188 1 92.88 308 ARG A C 1
ATOM 2537 O O . ARG A 1 308 ? 12.5 -0.956 3.42 1 92.88 308 ARG A O 1
ATOM 2544 N N . ASP A 1 309 ? 13.68 -2.883 3.781 1 94 309 ASP A N 1
ATOM 2545 C CA . ASP A 1 309 ? 13.555 -3.357 2.406 1 94 309 ASP A CA 1
ATOM 2546 C C . ASP A 1 309 ? 12.094 -3.658 2.064 1 94 309 ASP A C 1
ATOM 2548 O O . ASP A 1 309 ? 11.266 -3.828 2.959 1 94 309 ASP A O 1
ATOM 2552 N N . PRO A 1 310 ? 11.805 -3.682 0.765 1 95.88 310 PRO A N 1
ATOM 2553 C CA . PRO A 1 310 ? 10.43 -4.043 0.399 1 95.88 310 PRO A CA 1
ATOM 2554 C C . PRO A 1 310 ? 10.008 -5.406 0.948 1 95.88 310 PRO A C 1
ATOM 2556 O O . PRO A 1 310 ? 10.695 -6.406 0.711 1 95.88 310 PRO A O 1
ATOM 2559 N N . GLY A 1 311 ? 8.93 -5.383 1.678 1 96 311 GLY A N 1
ATOM 2560 C CA . GLY A 1 311 ? 8.453 -6.621 2.273 1 96 311 GLY A CA 1
ATOM 2561 C C . GLY A 1 311 ? 7.062 -7.008 1.815 1 96 311 GLY A C 1
ATOM 2562 O O . GLY A 1 311 ? 6.633 -8.148 2.006 1 96 311 GLY A O 1
ATOM 2563 N N . TYR A 1 312 ? 6.344 -6.098 1.212 1 98 312 TYR A N 1
ATOM 2564 C CA . TYR A 1 312 ? 4.961 -6.305 0.791 1 98 312 TYR A CA 1
ATOM 2565 C C . TYR A 1 312 ? 4.715 -5.691 -0.583 1 98 312 TYR A C 1
ATOM 2567 O O . TYR A 1 312 ? 5.555 -4.953 -1.101 1 98 312 TYR A O 1
ATOM 2575 N N . VAL A 1 313 ? 3.666 -6.086 -1.174 1 98.5 313 VAL A N 1
ATOM 2576 C CA . VAL A 1 313 ? 3.084 -5.402 -2.324 1 98.5 313 VAL A CA 1
ATOM 2577 C C . VAL A 1 313 ? 1.606 -5.121 -2.066 1 98.5 313 VAL A C 1
ATOM 2579 O O . VAL A 1 313 ? 1.013 -5.684 -1.144 1 98.5 313 VAL A O 1
ATOM 2582 N N . LEU A 1 314 ? 1.072 -4.156 -2.777 1 98.62 314 LEU A N 1
ATOM 2583 C CA . LEU A 1 314 ? -0.374 -3.967 -2.781 1 98.62 314 LEU A CA 1
ATOM 2584 C C . LEU A 1 314 ? -1.047 -4.93 -3.752 1 98.62 314 LEU A C 1
ATOM 2586 O O . LEU A 1 314 ? -0.542 -5.164 -4.852 1 98.62 314 LEU A O 1
ATOM 2590 N N . ALA A 1 315 ? -2.16 -5.496 -3.35 1 98.25 315 ALA A N 1
ATOM 2591 C CA . ALA A 1 315 ? -2.793 -6.605 -4.062 1 98.25 315 ALA A CA 1
ATOM 2592 C C . ALA A 1 315 ? -3.15 -6.203 -5.492 1 98.25 315 ALA A C 1
ATOM 2594 O O . ALA A 1 315 ? -4.012 -5.348 -5.707 1 98.25 315 ALA A O 1
ATOM 2595 N N . PRO A 1 316 ? -2.557 -6.824 -6.453 1 96.88 316 PRO A N 1
ATOM 2596 C CA . PRO A 1 316 ? -2.908 -6.539 -7.848 1 96.88 316 PRO A CA 1
ATOM 2597 C C . PRO A 1 316 ? -4.039 -7.426 -8.359 1 96.88 316 PRO A C 1
ATOM 2599 O O . PRO A 1 316 ? -4.633 -7.137 -9.406 1 96.88 316 PRO A O 1
ATOM 2602 N N . ALA A 1 317 ? -4.371 -8.562 -7.68 1 92.88 317 ALA A N 1
ATOM 2603 C CA . ALA A 1 317 ? -5.348 -9.531 -8.172 1 92.88 317 ALA A CA 1
ATOM 2604 C C . ALA A 1 317 ? -6.406 -9.828 -7.113 1 92.88 317 ALA A C 1
ATOM 2606 O O . ALA A 1 317 ? -7.508 -10.281 -7.438 1 92.88 317 ALA A O 1
ATOM 2607 N N . GLN A 1 318 ? -6.156 -9.742 -5.848 1 96.69 318 GLN A N 1
ATOM 2608 C CA . GLN A 1 318 ? -7.039 -9.875 -4.695 1 96.69 318 GLN A CA 1
ATOM 2609 C C . GLN A 1 318 ? -7.246 -11.344 -4.328 1 96.69 318 GLN A C 1
ATOM 2611 O O . GLN A 1 318 ? -7.805 -11.656 -3.273 1 96.69 318 GLN A O 1
ATOM 2616 N N . CYS A 1 319 ? -6.805 -12.297 -5.105 1 98.38 319 CYS A N 1
ATOM 2617 C CA . CYS A 1 319 ? -7.066 -13.703 -4.848 1 98.38 319 CYS A CA 1
ATOM 2618 C C . CYS A 1 319 ? -5.961 -14.32 -3.994 1 98.38 319 CYS A C 1
ATOM 2620 O O . CYS A 1 319 ? -6.109 -15.43 -3.484 1 98.38 319 CYS A O 1
ATOM 2622 N N . GLU A 1 320 ? -4.859 -13.609 -3.77 1 98 320 GLU A N 1
ATOM 2623 C CA . GLU A 1 320 ? -3.645 -14.133 -3.15 1 98 320 GLU A CA 1
ATOM 2624 C C . GLU A 1 320 ? -3.939 -14.75 -1.788 1 98 320 GLU A C 1
ATOM 2626 O O . GLU A 1 320 ? -3.467 -15.852 -1.485 1 98 320 GLU A O 1
ATOM 2631 N N . PRO A 1 321 ? -4.809 -14.094 -0.993 1 98.56 321 PRO A N 1
ATOM 2632 C CA . PRO A 1 321 ? -5 -14.617 0.362 1 98.56 321 PRO A CA 1
ATOM 2633 C C . PRO A 1 321 ? -5.715 -15.969 0.377 1 98.56 321 PRO A C 1
ATOM 2635 O O . PRO A 1 321 ? -5.516 -16.766 1.3 1 98.56 321 PRO A O 1
ATOM 2638 N N . PHE A 1 322 ? -6.504 -16.266 -0.619 1 98.56 322 PHE A N 1
ATOM 2639 C CA . PHE A 1 322 ? -7.23 -17.531 -0.672 1 98.56 322 PHE A CA 1
ATOM 2640 C C . PHE A 1 322 ? -6.262 -18.703 -0.701 1 98.56 322 PHE A C 1
ATOM 2642 O O . PHE A 1 322 ? -6.484 -19.703 -0.024 1 98.56 322 PHE A O 1
ATOM 2649 N N . TYR A 1 323 ? -5.242 -18.531 -1.46 1 98.31 323 TYR A N 1
ATOM 2650 C CA . TYR A 1 323 ? -4.285 -19.625 -1.586 1 98.31 323 TYR A CA 1
ATOM 2651 C C . TYR A 1 323 ? -3.451 -19.766 -0.318 1 98.31 323 TYR A C 1
ATOM 2653 O O . TYR A 1 323 ? -3.078 -20.875 0.067 1 98.31 323 TYR A O 1
ATOM 2661 N N . GLU A 1 324 ? -3.191 -18.656 0.302 1 98.25 324 GLU A N 1
ATOM 2662 C CA . GLU A 1 324 ? -2.549 -18.703 1.611 1 98.25 324 GLU A CA 1
ATOM 2663 C C . GLU A 1 324 ? -3.439 -19.406 2.635 1 98.25 324 GLU A C 1
ATOM 2665 O O . GLU A 1 324 ? -2.945 -20.109 3.512 1 98.25 324 GLU A O 1
ATOM 2670 N N . LEU A 1 325 ? -4.742 -19.172 2.549 1 98.12 325 LEU A N 1
ATOM 2671 C CA . LEU A 1 325 ? -5.699 -19.844 3.426 1 98.12 325 LEU A CA 1
ATOM 2672 C C . LEU A 1 325 ? -5.555 -21.359 3.338 1 98.12 325 LEU A C 1
ATOM 2674 O O . LEU A 1 325 ? -5.68 -22.047 4.344 1 98.12 325 LEU A O 1
ATOM 2678 N N . LEU A 1 326 ? -5.215 -21.875 2.156 1 97.62 326 LEU A N 1
ATOM 2679 C CA . LEU A 1 326 ? -5.199 -23.297 1.885 1 97.62 326 LEU A CA 1
ATOM 2680 C C . LEU A 1 326 ? -3.775 -23.844 1.937 1 97.62 326 LEU A C 1
ATOM 2682 O O . LEU A 1 326 ? -3.561 -25.047 1.754 1 97.62 326 LEU A O 1
ATOM 2686 N N . ARG A 1 327 ? -2.791 -23.016 2.131 1 97.56 327 ARG A N 1
ATOM 2687 C CA . ARG A 1 327 ? -1.387 -23.406 2.076 1 97.56 327 ARG A CA 1
ATOM 2688 C C . ARG A 1 327 ? -1.102 -24.547 3.043 1 97.56 327 ARG A C 1
ATOM 2690 O O . ARG A 1 327 ? -1.448 -24.469 4.223 1 97.56 327 ARG A O 1
ATOM 2697 N N . ASP A 1 328 ? -0.547 -25.641 2.578 1 96.25 328 ASP A N 1
ATOM 2698 C CA . ASP A 1 328 ? -0.096 -26.812 3.318 1 96.25 328 ASP A CA 1
ATOM 2699 C C . ASP A 1 328 ? -1.276 -27.562 3.939 1 96.25 328 ASP A C 1
ATOM 2701 O O . ASP A 1 328 ? -1.094 -28.375 4.84 1 96.25 328 ASP A O 1
ATOM 2705 N N . GLU A 1 329 ? -2.508 -27.234 3.533 1 96.38 329 GLU A N 1
ATOM 2706 C CA . GLU A 1 329 ? -3.689 -27.906 4.066 1 96.38 329 GLU A CA 1
ATOM 2707 C C . GLU A 1 329 ? -4.066 -29.109 3.213 1 96.38 329 GLU A C 1
ATOM 2709 O O . GLU A 1 329 ? -3.701 -29.188 2.037 1 96.38 329 GLU A O 1
ATOM 2714 N N . VAL A 1 330 ? -4.762 -30.031 3.83 1 95.75 330 VAL A N 1
ATOM 2715 C CA . VAL A 1 330 ? -5.352 -31.172 3.139 1 95.75 330 VAL A CA 1
ATOM 2716 C C . VAL A 1 330 ? -6.859 -30.969 2.99 1 95.75 330 VAL A C 1
ATOM 2718 O O . VAL A 1 330 ? -7.59 -30.953 3.98 1 95.75 330 VAL A O 1
ATOM 2721 N N . VAL A 1 331 ? -7.246 -30.828 1.823 1 94.19 331 VAL A N 1
ATOM 2722 C CA . VAL A 1 331 ? -8.648 -30.516 1.562 1 94.19 331 VAL A CA 1
ATOM 2723 C C . VAL A 1 331 ? -9.5 -31.766 1.764 1 94.19 331 VAL A C 1
ATOM 2725 O O . VAL A 1 331 ? -9.047 -32.875 1.5 1 94.19 331 VAL A O 1
ATOM 2728 N N . ASP A 1 332 ? -10.711 -31.547 2.275 1 89.88 332 ASP A N 1
ATOM 2729 C CA . ASP A 1 332 ? -11.711 -32.594 2.428 1 89.88 332 ASP A CA 1
ATOM 2730 C C . ASP A 1 332 ? -12.578 -32.719 1.175 1 89.88 332 ASP A C 1
ATOM 2732 O O . ASP A 1 332 ? -13.367 -31.812 0.874 1 89.88 332 ASP A O 1
ATOM 2736 N N . PRO A 1 333 ? -12.469 -33.781 0.477 1 89.06 333 PRO A N 1
ATOM 2737 C CA . PRO A 1 333 ? -13.25 -33.938 -0.756 1 89.06 333 PRO A CA 1
ATOM 2738 C C . PRO A 1 333 ? -14.75 -33.781 -0.529 1 89.06 333 PRO A C 1
ATOM 2740 O O . PRO A 1 333 ? -15.469 -33.312 -1.418 1 89.06 333 PRO A O 1
ATOM 2743 N N . GLU A 1 334 ? -15.242 -34.094 0.649 1 89.56 334 GLU A N 1
ATOM 2744 C CA . GLU A 1 334 ? -16.672 -34.031 0.953 1 89.56 334 GLU A CA 1
ATOM 2745 C C . GLU A 1 334 ? -17.125 -32.594 1.164 1 89.56 334 GLU A C 1
ATOM 2747 O O . GLU A 1 334 ? -18.328 -32.312 1.176 1 89.56 334 GLU A O 1
ATOM 2752 N N . ARG A 1 335 ? -16.172 -31.766 1.246 1 91.56 335 ARG A N 1
ATOM 2753 C CA . ARG A 1 335 ? -16.5 -30.359 1.519 1 91.56 335 ARG A CA 1
ATOM 2754 C C . ARG A 1 335 ? -16.219 -29.484 0.307 1 91.56 335 ARG A C 1
ATOM 2756 O O . ARG A 1 335 ? -16.281 -28.266 0.392 1 91.56 335 ARG A O 1
ATOM 2763 N N . LEU A 1 336 ? -15.906 -30.109 -0.814 1 94.25 336 LEU A N 1
ATOM 2764 C CA . LEU A 1 336 ? -15.688 -29.391 -2.061 1 94.25 336 LEU A CA 1
ATOM 2765 C C . LEU A 1 336 ? -17 -29.172 -2.809 1 94.25 336 LEU A C 1
ATOM 2767 O O . LEU A 1 336 ? -17.922 -30 -2.701 1 94.25 336 LEU A O 1
ATOM 2771 N N . PRO A 1 337 ? -17.094 -28.078 -3.527 1 97.31 337 PRO A N 1
ATOM 2772 C CA . PRO A 1 337 ? -16.109 -26.984 -3.689 1 97.31 337 PRO A CA 1
ATOM 2773 C C . PRO A 1 337 ? -16.125 -26 -2.521 1 97.31 337 PRO A C 1
ATOM 2775 O O . PRO A 1 337 ? -17.141 -25.891 -1.812 1 97.31 337 PRO A O 1
ATOM 2778 N N . ILE A 1 338 ? -15.047 -25.391 -2.268 1 97.94 338 ILE A N 1
ATOM 2779 C CA . ILE A 1 338 ? -14.992 -24.188 -1.436 1 97.94 338 ILE A CA 1
ATOM 2780 C C . ILE A 1 338 ? -15.086 -22.938 -2.316 1 97.94 338 ILE A C 1
ATOM 2782 O O . ILE A 1 338 ? -14.281 -22.766 -3.234 1 97.94 338 ILE A O 1
ATOM 2786 N N . LYS A 1 339 ? -16.094 -22.141 -2.125 1 98.56 339 LYS A N 1
ATOM 2787 C CA . LYS A 1 339 ? -16.344 -20.922 -2.896 1 98.56 339 LYS A CA 1
ATOM 2788 C C . LYS A 1 339 ? -16.422 -19.703 -1.988 1 98.56 339 LYS A C 1
ATOM 2790 O O . LYS A 1 339 ? -17.312 -19.594 -1.151 1 98.56 339 LYS A O 1
ATOM 2795 N N . LEU A 1 340 ? -15.492 -18.703 -2.186 1 98.75 340 LEU A N 1
ATOM 2796 C CA . LEU A 1 340 ? -15.477 -17.484 -1.393 1 98.75 340 LEU A CA 1
ATOM 2797 C C . LEU A 1 340 ? -15.453 -16.25 -2.293 1 98.75 340 LEU A C 1
ATOM 2799 O O . LEU A 1 340 ? -15.078 -16.344 -3.463 1 98.75 340 LEU A O 1
ATOM 2803 N N . TYR A 1 341 ? -15.906 -15.117 -1.789 1 98.69 341 TYR A N 1
ATOM 2804 C CA . TYR A 1 341 ? -15.75 -13.844 -2.479 1 98.69 341 TYR A CA 1
ATOM 2805 C C . TYR A 1 341 ? -15.305 -12.758 -1.513 1 98.69 341 TYR A C 1
ATOM 2807 O O . TYR A 1 341 ? -15.5 -12.867 -0.301 1 98.69 341 TYR A O 1
ATOM 2815 N N . ASP A 1 342 ? -14.633 -11.789 -2.053 1 98.56 342 ASP A N 1
ATOM 2816 C CA . ASP A 1 342 ? -14.211 -10.609 -1.308 1 98.56 342 ASP A CA 1
ATOM 2817 C C . ASP A 1 342 ? -14.391 -9.344 -2.139 1 98.56 342 ASP A C 1
ATOM 2819 O O . ASP A 1 342 ? -14.164 -9.352 -3.35 1 98.56 342 ASP A O 1
ATOM 2823 N N . CYS A 1 343 ? -14.891 -8.312 -1.586 1 97.75 343 CYS A N 1
ATOM 2824 C CA . CYS A 1 343 ? -14.969 -6.996 -2.207 1 97.75 343 CYS A CA 1
ATOM 2825 C C . CYS A 1 343 ? -14.727 -5.895 -1.183 1 97.75 343 CYS A C 1
ATOM 2827 O O . CYS A 1 343 ? -15.352 -4.836 -1.242 1 97.75 343 CYS A O 1
ATOM 2829 N N . SER A 1 344 ? -13.812 -6.16 -0.274 1 97.38 344 SER A N 1
ATOM 2830 C CA . SER A 1 344 ? -13.656 -5.348 0.928 1 97.38 344 SER A CA 1
ATOM 2831 C C . SER A 1 344 ? -12.641 -4.234 0.717 1 97.38 344 SER A C 1
ATOM 2833 O O . SER A 1 344 ? -12.398 -3.424 1.616 1 97.38 344 SER A O 1
ATOM 2835 N N . GLY A 1 345 ? -12.047 -4.168 -0.43 1 96.56 345 GLY A N 1
ATOM 2836 C CA . GLY A 1 345 ? -11.023 -3.152 -0.586 1 96.56 345 GLY A CA 1
ATOM 2837 C C . GLY A 1 345 ? -10.633 -2.916 -2.033 1 96.56 345 GLY A C 1
ATOM 2838 O O . GLY A 1 345 ? -11.297 -3.402 -2.949 1 96.56 345 GLY A O 1
ATOM 2839 N N . TRP A 1 346 ? -9.609 -2.104 -2.225 1 98.06 346 TRP A N 1
ATOM 2840 C CA . TRP A 1 346 ? -9.164 -1.665 -3.543 1 98.06 346 TRP A CA 1
ATOM 2841 C C . TRP A 1 346 ? -8.125 -2.619 -4.117 1 98.06 346 TRP A C 1
ATOM 2843 O O . TRP A 1 346 ? -7.453 -3.338 -3.369 1 98.06 346 TRP A O 1
ATOM 2853 N N . THR A 1 347 ? -8.078 -2.676 -5.398 1 98.06 347 THR A N 1
ATOM 2854 C CA . THR A 1 347 ? -7.004 -3.305 -6.16 1 98.06 347 THR A CA 1
ATOM 2855 C C . THR A 1 347 ? -6.02 -2.258 -6.672 1 98.06 347 THR A C 1
ATOM 2857 O O . THR A 1 347 ? -6.418 -1.157 -7.055 1 98.06 347 THR A O 1
ATOM 2860 N N . TYR A 1 348 ? -4.738 -2.6 -6.711 1 97.94 348 TYR A N 1
ATOM 2861 C CA . TYR A 1 348 ? -3.709 -1.638 -7.082 1 97.94 348 TYR A CA 1
ATOM 2862 C C . TYR A 1 348 ? -2.832 -2.184 -8.203 1 97.94 348 TYR A C 1
ATOM 2864 O O . TYR A 1 348 ? -2.281 -3.281 -8.094 1 97.94 348 TYR A O 1
ATOM 2872 N N . ARG A 1 349 ? -2.674 -1.473 -9.227 1 96.5 349 ARG A N 1
ATOM 2873 C CA . ARG A 1 349 ? -1.765 -1.803 -10.32 1 96.5 349 ARG A CA 1
ATOM 2874 C C . ARG A 1 349 ? -0.985 -0.574 -10.773 1 96.5 349 ARG A C 1
ATOM 2876 O O . ARG A 1 349 ? -1.55 0.514 -10.898 1 96.5 349 ARG A O 1
ATOM 2883 N N . TRP A 1 350 ? 0.265 -0.737 -10.883 1 94.62 350 TRP A N 1
ATOM 2884 C CA . TRP A 1 350 ? 1.102 0.335 -11.414 1 94.62 350 TRP A CA 1
ATOM 2885 C C . TRP A 1 350 ? 1.075 0.344 -12.938 1 94.62 350 TRP A C 1
ATOM 2887 O O . TRP A 1 350 ? 1.708 -0.497 -13.578 1 94.62 350 TRP A O 1
ATOM 2897 N N . GLU A 1 351 ? 0.445 1.311 -13.555 1 87.19 351 GLU A N 1
ATOM 2898 C CA . GLU A 1 351 ? 0.278 1.381 -15 1 87.19 351 GLU A CA 1
ATOM 2899 C C . GLU A 1 351 ? 1.382 2.217 -15.641 1 87.19 351 GLU A C 1
ATOM 2901 O O . GLU A 1 351 ? 1.354 2.469 -16.844 1 87.19 351 GLU A O 1
ATOM 2906 N N . GLY A 1 352 ? 2.52 2.504 -15.078 1 70.94 352 GLY A N 1
ATOM 2907 C CA . GLY A 1 352 ? 3.699 3.15 -15.625 1 70.94 352 GLY A CA 1
ATOM 2908 C C . GLY A 1 352 ? 3.375 4.383 -16.453 1 70.94 352 GLY A C 1
ATOM 2909 O O . GLY A 1 352 ? 3.967 4.605 -17.516 1 70.94 352 GLY A O 1
ATOM 2910 N N . GLY A 1 353 ? 2.424 5.117 -16.172 1 70.19 353 GLY A N 1
ATOM 2911 C CA . GLY A 1 353 ? 2.096 6.309 -16.938 1 70.19 353 GLY A CA 1
ATOM 2912 C C . GLY A 1 353 ? 0.966 6.094 -17.922 1 70.19 353 GLY A C 1
ATOM 2913 O O . GLY A 1 353 ? 0.549 7.027 -18.609 1 70.19 353 GLY A O 1
ATOM 2914 N N . ALA A 1 354 ? 0.504 4.871 -17.984 1 72.75 354 ALA A N 1
ATOM 2915 C CA . ALA A 1 354 ? -0.523 4.539 -18.969 1 72.75 354 ALA A CA 1
ATOM 2916 C C . ALA A 1 354 ? -1.92 4.805 -18.422 1 72.75 354 ALA A C 1
ATOM 2918 O O . ALA A 1 354 ? -2.914 4.688 -19.141 1 72.75 354 ALA A O 1
ATOM 2919 N N . ALA A 1 355 ? -1.946 5.16 -17.203 1 81.88 355 ALA A N 1
ATOM 2920 C CA . ALA A 1 355 ? -3.264 5.48 -16.656 1 81.88 355 ALA A CA 1
ATOM 2921 C C . ALA A 1 355 ? -3.939 6.582 -17.469 1 81.88 355 ALA A C 1
ATOM 2923 O O . ALA A 1 355 ? -3.316 7.598 -17.781 1 81.88 355 ALA A O 1
ATOM 2924 N N . LYS A 1 356 ? -5.191 6.32 -17.844 1 83.56 356 LYS A N 1
ATOM 2925 C CA . LYS A 1 356 ? -5.961 7.242 -18.672 1 83.56 356 LYS A CA 1
ATOM 2926 C C . LYS A 1 356 ? -7.434 7.242 -18.281 1 83.56 356 LYS A C 1
ATOM 2928 O O . LYS A 1 356 ? -8.125 6.238 -18.438 1 83.56 356 LYS A O 1
ATOM 2933 N N . GLY A 1 357 ? -7.824 8.352 -17.781 1 93.06 357 GLY A N 1
ATOM 2934 C CA . GLY A 1 357 ? -9.234 8.5 -17.453 1 93.06 357 GLY A CA 1
ATOM 2935 C C . GLY A 1 357 ? -9.711 7.516 -16.406 1 93.06 357 GLY A C 1
ATOM 2936 O O . GLY A 1 357 ? -8.961 7.148 -15.5 1 93.06 357 GLY A O 1
ATOM 2937 N N . LEU A 1 358 ? -10.984 7.191 -16.5 1 96.25 358 LEU A N 1
ATOM 2938 C CA . LEU A 1 358 ? -11.609 6.301 -15.531 1 96.25 358 LEU A CA 1
ATOM 2939 C C . LEU A 1 358 ? -11.484 4.848 -15.969 1 96.25 358 LEU A C 1
ATOM 2941 O O . LEU A 1 358 ? -11.719 3.934 -15.172 1 96.25 358 LEU A O 1
ATOM 2945 N N . GLU A 1 359 ? -11.031 4.609 -17.219 1 91.69 359 GLU A N 1
ATOM 2946 C CA . GLU A 1 359 ? -11.016 3.258 -17.781 1 91.69 359 GLU A CA 1
ATOM 2947 C C . GLU A 1 359 ? -9.727 2.529 -17.422 1 91.69 359 GLU A C 1
ATOM 2949 O O . GLU A 1 359 ? -9.68 1.298 -17.406 1 91.69 359 GLU A O 1
ATOM 2954 N N . ARG A 1 360 ? -8.648 3.262 -17.219 1 93.69 360 ARG A N 1
ATOM 2955 C CA . ARG A 1 360 ? -7.371 2.691 -16.797 1 93.69 360 ARG A CA 1
ATOM 2956 C C . ARG A 1 360 ? -6.805 3.445 -15.609 1 93.69 360 ARG A C 1
ATOM 2958 O O . ARG A 1 360 ? -6.207 4.512 -15.766 1 93.69 360 ARG A O 1
ATOM 2965 N N . VAL A 1 361 ? -6.961 2.885 -14.477 1 97.12 361 VAL A N 1
ATOM 2966 C CA . VAL A 1 361 ? -6.617 3.549 -13.227 1 97.12 361 VAL A CA 1
ATOM 2967 C C . VAL A 1 361 ? -5.652 2.676 -12.422 1 97.12 361 VAL A C 1
ATOM 2969 O O . VAL A 1 361 ? -5.516 1.481 -12.695 1 97.12 361 VAL A O 1
ATOM 2972 N N . ASN A 1 362 ? -4.922 3.223 -11.461 1 97.06 362 ASN A N 1
ATOM 2973 C CA . ASN A 1 362 ? -3.969 2.502 -10.625 1 97.06 362 ASN A CA 1
ATOM 2974 C C . ASN A 1 362 ? -4.645 1.906 -9.391 1 97.06 362 ASN A C 1
ATOM 2976 O O . ASN A 1 362 ? -4.074 1.043 -8.727 1 97.06 362 ASN A O 1
ATOM 2980 N N . GLU A 1 363 ? -5.797 2.4 -9.102 1 96.94 363 GLU A N 1
ATOM 2981 C CA . GLU A 1 363 ? -6.582 1.993 -7.934 1 96.94 363 GLU A CA 1
ATOM 2982 C C . GLU A 1 363 ? -8.055 1.84 -8.289 1 96.94 363 GLU A C 1
ATOM 2984 O O . GLU A 1 363 ? -8.711 2.811 -8.68 1 96.94 363 GLU A O 1
ATOM 2989 N N . PHE A 1 364 ? -8.648 0.534 -8.164 1 97.94 364 PHE A N 1
ATOM 2990 C CA . PHE A 1 364 ? -10.016 0.316 -8.617 1 97.94 364 PHE A CA 1
ATOM 2991 C C . PHE A 1 364 ? -10.719 -0.714 -7.746 1 97.94 364 PHE A C 1
ATOM 2993 O O . PHE A 1 364 ? -10.07 -1.461 -7.008 1 97.94 364 PHE A O 1
ATOM 3000 N N . GLN A 1 365 ? -12.039 -0.726 -7.781 1 98 365 GLN A N 1
ATOM 3001 C CA . GLN A 1 365 ? -12.891 -1.634 -7.016 1 98 365 GLN A CA 1
ATOM 3002 C C . GLN A 1 365 ? -13.266 -2.861 -7.84 1 98 365 GLN A C 1
ATOM 3004 O O . GLN A 1 365 ? -13.516 -2.756 -9.039 1 98 365 GLN A O 1
ATOM 3009 N N . ARG A 1 366 ? -13.266 -4 -7.195 1 98.25 366 ARG A N 1
ATOM 3010 C CA . ARG A 1 366 ? -13.727 -5.223 -7.844 1 98.25 366 ARG A CA 1
ATOM 3011 C C . ARG A 1 366 ? -14.305 -6.199 -6.824 1 98.25 366 ARG A C 1
ATOM 3013 O O . ARG A 1 366 ? -14.102 -6.039 -5.617 1 98.25 366 ARG A O 1
ATOM 3020 N N . ILE A 1 367 ? -15.086 -7.129 -7.27 1 98.75 367 ILE A N 1
ATOM 3021 C CA . ILE A 1 367 ? -15.508 -8.328 -6.543 1 98.75 367 ILE A CA 1
ATOM 3022 C C . ILE A 1 367 ? -14.656 -9.516 -6.98 1 98.75 367 ILE A C 1
ATOM 3024 O O . ILE A 1 367 ? -14.594 -9.836 -8.172 1 98.75 367 ILE A O 1
ATOM 3028 N N . GLU A 1 368 ? -14.008 -10.094 -6.066 1 98.88 368 GLU A N 1
ATOM 3029 C CA . GLU A 1 368 ? -13.156 -11.242 -6.379 1 98.88 368 GLU A CA 1
ATOM 3030 C C . GLU A 1 368 ? -13.805 -12.547 -5.949 1 98.88 368 GLU A C 1
ATOM 3032 O O . GLU A 1 368 ? -14.172 -12.711 -4.781 1 98.88 368 GLU A O 1
ATOM 3037 N N . HIS A 1 369 ? -13.969 -13.406 -6.855 1 98.94 369 HIS A N 1
ATOM 3038 C CA . HIS A 1 369 ? -14.414 -14.766 -6.594 1 98.94 369 HIS A CA 1
ATOM 3039 C C . HIS A 1 369 ? -13.25 -15.75 -6.656 1 98.94 369 HIS A C 1
ATOM 3041 O O . HIS A 1 369 ? -12.422 -15.688 -7.57 1 98.94 369 HIS A O 1
ATOM 3047 N N . VAL A 1 370 ? -13.18 -16.656 -5.719 1 98.88 370 VAL A N 1
ATOM 3048 C CA . VAL A 1 370 ? -12.141 -17.688 -5.703 1 98.88 370 VAL A CA 1
ATOM 3049 C C . VAL A 1 370 ? -12.75 -19.031 -5.316 1 98.88 370 VAL A C 1
ATOM 3051 O O . VAL A 1 370 ? -13.695 -19.078 -4.523 1 98.88 370 VAL A O 1
ATOM 3054 N N . TRP A 1 371 ? -12.188 -20.109 -5.914 1 98.81 371 TRP A N 1
ATOM 3055 C CA . TRP A 1 371 ? -12.719 -21.422 -5.57 1 98.81 371 TRP A CA 1
ATOM 3056 C C . TRP A 1 371 ? -11.672 -22.516 -5.789 1 98.81 371 TRP A C 1
ATOM 3058 O O . TRP A 1 371 ? -10.672 -22.297 -6.48 1 98.81 371 TRP A O 1
ATOM 3068 N N . ILE A 1 372 ? -11.797 -23.625 -5.152 1 98.5 372 ILE A N 1
ATOM 3069 C CA . ILE A 1 372 ? -11.039 -24.859 -5.355 1 98.5 372 ILE A CA 1
ATOM 3070 C C . ILE A 1 372 ? -12.008 -26.031 -5.484 1 98.5 372 ILE A C 1
ATOM 3072 O O . ILE A 1 372 ? -13.008 -26.109 -4.77 1 98.5 372 ILE A O 1
ATOM 3076 N N . ALA A 1 373 ? -11.781 -26.875 -6.41 1 97.81 373 ALA A N 1
ATOM 3077 C CA . ALA A 1 373 ? -12.625 -28.031 -6.707 1 97.81 373 ALA A CA 1
ATOM 3078 C C . ALA A 1 373 ? -11.883 -29.047 -7.574 1 97.81 373 ALA A C 1
ATOM 3080 O O . ALA A 1 373 ? -10.703 -28.859 -7.883 1 97.81 373 ALA A O 1
ATOM 3081 N N . GLU A 1 374 ? -12.57 -30.125 -7.844 1 96.12 374 GLU A N 1
ATOM 3082 C CA . GLU A 1 374 ? -12.062 -31.031 -8.867 1 96.12 374 GLU A CA 1
ATOM 3083 C C . GLU A 1 374 ? -12.094 -30.391 -10.25 1 96.12 374 GLU A C 1
ATOM 3085 O O . GLU A 1 374 ? -12.844 -29.438 -10.469 1 96.12 374 GLU A O 1
ATOM 3090 N N . PRO A 1 375 ? -11.312 -30.828 -11.172 1 96.69 375 PRO A N 1
ATOM 3091 C CA . PRO A 1 375 ? -11.094 -30.141 -12.445 1 96.69 375 PRO A CA 1
ATOM 3092 C C . PRO A 1 375 ? -12.391 -29.812 -13.164 1 96.69 375 PRO A C 1
ATOM 3094 O O . PRO A 1 375 ? -12.648 -28.641 -13.492 1 96.69 375 PRO A O 1
ATOM 3097 N N . GLU A 1 376 ? -13.289 -30.75 -13.391 1 97.44 376 GLU A N 1
ATOM 3098 C CA . GLU A 1 376 ? -14.523 -30.516 -14.125 1 97.44 376 GLU A CA 1
ATOM 3099 C C . GLU A 1 376 ? -15.422 -29.531 -13.391 1 97.44 376 GLU A C 1
ATOM 3101 O O . GLU A 1 376 ? -16.047 -28.656 -14.016 1 97.44 376 GLU A O 1
ATOM 3106 N N . GLU A 1 377 ? -15.469 -29.703 -12.094 1 97.94 377 GLU A N 1
ATOM 3107 C CA . GLU A 1 377 ? -16.281 -28.812 -11.273 1 97.94 377 GLU A CA 1
ATOM 3108 C C . GLU A 1 377 ? -15.727 -27.391 -11.281 1 97.94 377 GLU A C 1
ATOM 3110 O O . GLU A 1 377 ? -16.484 -26.422 -11.297 1 97.94 377 GLU A O 1
ATOM 3115 N N . ALA A 1 378 ? -14.445 -27.266 -11.234 1 98.5 378 ALA A N 1
ATOM 3116 C CA . ALA A 1 378 ? -13.82 -25.938 -11.281 1 98.5 378 ALA A CA 1
ATOM 3117 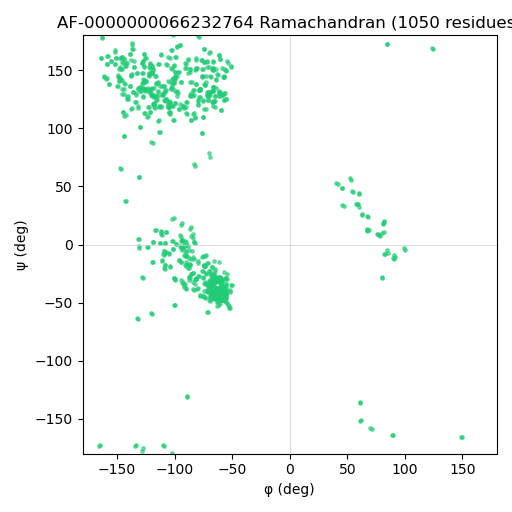C C . ALA A 1 378 ? -14.164 -25.219 -12.57 1 98.5 378 ALA A C 1
ATOM 3119 O O . ALA A 1 378 ? -14.484 -24.016 -12.555 1 98.5 378 ALA A O 1
ATOM 3120 N N . GLU A 1 379 ? -14.125 -25.891 -13.672 1 98.5 379 GLU A N 1
ATOM 3121 C CA . GLU A 1 379 ? -14.469 -25.297 -14.961 1 98.5 379 GLU A CA 1
ATOM 3122 C C . GLU A 1 379 ? -15.961 -24.969 -15.031 1 98.5 379 GLU A C 1
ATOM 3124 O O . GLU A 1 379 ? -16.344 -23.938 -15.594 1 98.5 379 GLU A O 1
ATOM 3129 N N . ARG A 1 380 ? -16.766 -25.828 -14.484 1 98.69 380 ARG A N 1
ATOM 3130 C CA . ARG A 1 380 ? -18.203 -25.578 -14.453 1 98.69 380 ARG A CA 1
ATOM 3131 C C . ARG A 1 380 ? -18.531 -24.312 -13.68 1 98.69 380 ARG A C 1
ATOM 3133 O O . ARG A 1 380 ? -19.375 -23.516 -14.102 1 98.69 380 ARG A O 1
ATOM 3140 N N . ILE A 1 381 ? -17.875 -24.125 -12.508 1 98.81 381 ILE A N 1
ATOM 3141 C CA . ILE A 1 381 ? -18.094 -22.922 -11.703 1 98.81 381 ILE A CA 1
ATOM 3142 C C . ILE A 1 381 ? -17.75 -21.688 -12.516 1 98.81 381 ILE A C 1
ATOM 3144 O O . ILE A 1 381 ? -18.484 -20.703 -12.492 1 98.81 381 ILE A O 1
ATOM 3148 N N . ARG A 1 382 ? -16.672 -21.703 -13.281 1 98.75 382 ARG A N 1
ATOM 3149 C CA . ARG A 1 382 ? -16.297 -20.578 -14.141 1 98.75 382 ARG A CA 1
ATOM 3150 C C . ARG A 1 382 ? -17.406 -20.297 -15.156 1 98.75 382 ARG A C 1
ATOM 3152 O O . ARG A 1 382 ? -17.75 -19.125 -15.383 1 98.75 382 ARG A O 1
ATOM 3159 N N . GLU A 1 383 ? -17.875 -21.344 -15.773 1 98.62 383 GLU A N 1
ATOM 3160 C CA . GLU A 1 383 ? -18.938 -21.188 -16.781 1 98.62 383 GLU A CA 1
ATOM 3161 C C . GLU A 1 383 ? -20.203 -20.594 -16.172 1 98.62 383 GLU A C 1
ATOM 3163 O O . GLU A 1 383 ? -20.859 -19.75 -16.781 1 98.62 383 GLU A O 1
ATOM 3168 N N . GLU A 1 384 ? -20.516 -21.047 -14.992 1 98.88 384 GLU A N 1
ATOM 3169 C CA . GLU A 1 384 ? -21.688 -20.516 -14.297 1 98.88 384 GLU A CA 1
ATOM 3170 C C . GLU A 1 384 ? -21.531 -19.031 -13.977 1 98.88 384 GLU A C 1
ATOM 3172 O O . GLU A 1 384 ? -22.469 -18.25 -14.109 1 98.88 384 GLU A O 1
ATOM 3177 N N . LEU A 1 385 ? -20.344 -18.656 -13.531 1 98.88 385 LEU A N 1
ATOM 3178 C CA . LEU A 1 385 ? -20.047 -17.25 -13.273 1 98.88 385 LEU A CA 1
ATOM 3179 C C . LEU A 1 385 ? -20.188 -16.422 -14.547 1 98.88 385 LEU A C 1
ATOM 3181 O O . LEU A 1 385 ? -20.766 -15.328 -14.523 1 98.88 385 LEU A O 1
ATOM 3185 N N . LEU A 1 386 ? -19.672 -16.953 -15.609 1 98.75 386 LEU A N 1
ATOM 3186 C CA . LEU A 1 386 ? -19.734 -16.266 -16.891 1 98.75 386 LEU A CA 1
ATOM 3187 C C . LEU A 1 386 ? -21.188 -16.094 -17.344 1 98.75 386 LEU A C 1
ATOM 3189 O O . LEU A 1 386 ? -21.578 -15.008 -17.781 1 98.75 386 LEU A O 1
ATOM 3193 N N . GLU A 1 387 ? -21.922 -17.141 -17.25 1 98.75 387 GLU A N 1
ATOM 3194 C CA . GLU A 1 387 ? -23.328 -17.094 -17.656 1 98.75 387 GLU A CA 1
ATOM 3195 C C . GLU A 1 387 ? -24.109 -16.109 -16.812 1 98.75 387 GLU A C 1
ATOM 3197 O O . GLU A 1 387 ? -24.969 -15.375 -17.344 1 98.75 387 GLU A O 1
ATOM 3202 N N . ALA A 1 388 ? -23.891 -16.156 -15.516 1 98.81 388 ALA A N 1
ATOM 3203 C CA . ALA A 1 388 ? -24.562 -15.195 -14.641 1 98.81 388 ALA A CA 1
ATOM 3204 C C . ALA A 1 388 ? -24.188 -13.758 -15.008 1 98.81 388 ALA A C 1
ATOM 3206 O O . ALA A 1 388 ? -25.031 -12.859 -14.961 1 98.81 388 ALA A O 1
ATOM 3207 N N . THR A 1 389 ? -22.938 -13.547 -15.336 1 98.81 389 THR A N 1
ATOM 3208 C CA . THR A 1 389 ? -22.469 -12.219 -15.719 1 98.81 389 THR A CA 1
ATOM 3209 C C . THR A 1 389 ? -23.125 -11.758 -17.016 1 98.81 389 THR A C 1
ATOM 3211 O O . THR A 1 389 ? -23.484 -10.594 -17.156 1 98.81 389 THR A O 1
ATOM 3214 N N . LYS A 1 390 ? -23.297 -12.703 -17.984 1 98.75 390 LYS A N 1
ATOM 3215 C CA . LYS A 1 390 ? -24 -12.391 -19.234 1 98.75 390 LYS A CA 1
ATOM 3216 C C . LYS A 1 390 ? -25.422 -11.93 -18.938 1 98.75 390 LYS A C 1
ATOM 3218 O O . LYS A 1 390 ? -25.906 -10.953 -19.531 1 98.75 390 LYS A O 1
ATOM 3223 N N . ARG A 1 391 ? -26.078 -12.594 -18.062 1 98.5 391 ARG A N 1
ATOM 3224 C CA . ARG A 1 391 ? -27.453 -12.258 -17.719 1 98.5 391 ARG A CA 1
ATOM 3225 C C . ARG A 1 391 ? -27.547 -10.867 -17.109 1 98.5 391 ARG A C 1
ATOM 3227 O O . ARG A 1 391 ? -28.469 -10.109 -17.391 1 98.5 391 ARG A O 1
ATOM 3234 N N . VAL A 1 392 ? -26.594 -10.57 -16.25 1 98.5 392 VAL A N 1
ATOM 3235 C CA . VAL A 1 392 ? -26.547 -9.25 -15.641 1 98.5 392 VAL A CA 1
ATOM 3236 C C . VAL A 1 392 ? -26.375 -8.18 -16.719 1 98.5 392 VAL A C 1
ATOM 3238 O O . VAL A 1 392 ? -27.062 -7.156 -16.703 1 98.5 392 VAL A O 1
ATOM 3241 N N . ALA A 1 393 ? -25.438 -8.422 -17.656 1 98.69 393 ALA A N 1
ATOM 3242 C CA . ALA A 1 393 ? -25.219 -7.465 -18.734 1 98.69 393 ALA A CA 1
ATOM 3243 C C . ALA A 1 393 ? -26.469 -7.262 -19.562 1 98.69 393 ALA A C 1
ATOM 3245 O O . ALA A 1 393 ? -26.766 -6.148 -20.016 1 98.69 393 ALA A O 1
ATOM 3246 N N . GLU A 1 394 ? -27.25 -8.359 -19.766 1 98.31 394 GLU A N 1
ATOM 3247 C CA . GLU A 1 394 ? -28.516 -8.273 -20.469 1 98.31 394 GLU A CA 1
ATOM 3248 C C . GLU A 1 394 ? -29.531 -7.441 -19.703 1 98.31 394 GLU A C 1
ATOM 3250 O O . GLU A 1 394 ? -30.219 -6.602 -20.266 1 98.31 394 GLU A O 1
ATOM 3255 N N . GLU A 1 395 ? -29.578 -7.656 -18.391 1 98 395 GLU A N 1
ATOM 3256 C CA . GLU A 1 395 ? -30.5 -6.906 -17.547 1 98 395 GLU A CA 1
ATOM 3257 C C . GLU A 1 395 ? -30.141 -5.422 -17.516 1 98 395 GLU A C 1
ATOM 3259 O O . GLU A 1 395 ? -31.016 -4.566 -17.406 1 98 395 GLU A O 1
ATOM 3264 N N . LEU A 1 396 ? -28.906 -5.133 -17.719 1 98.25 396 LEU A N 1
ATOM 3265 C CA . LEU A 1 396 ? -28.438 -3.75 -17.688 1 98.25 396 LEU A CA 1
ATOM 3266 C C . LEU A 1 396 ? -28.438 -3.15 -19.094 1 98.25 396 LEU A C 1
ATOM 3268 O O . LEU A 1 396 ? -28.062 -1.993 -19.281 1 98.25 396 LEU A O 1
ATOM 3272 N N . GLU A 1 397 ? -28.812 -3.992 -20.094 1 97.75 397 GLU A N 1
ATOM 3273 C CA . GLU A 1 397 ? -28.906 -3.559 -21.484 1 97.75 397 GLU A CA 1
ATOM 3274 C C . GLU A 1 397 ? -27.562 -3.057 -22 1 97.75 397 GLU A C 1
ATOM 3276 O O . GLU A 1 397 ? -27.5 -2.002 -22.641 1 97.75 397 GLU A O 1
ATOM 3281 N N . LEU A 1 398 ? -26.547 -3.75 -21.703 1 98.5 398 LEU A N 1
ATOM 3282 C CA . LEU A 1 398 ? -25.203 -3.402 -22.156 1 98.5 398 LEU A CA 1
ATOM 3283 C C . LEU A 1 398 ? -24.812 -4.238 -23.375 1 98.5 398 LEU A C 1
ATOM 3285 O O . LEU A 1 398 ? -25.188 -5.41 -23.469 1 98.5 398 LEU A O 1
ATOM 3289 N N . GLU A 1 399 ? -24.125 -3.641 -24.281 1 98.56 399 GLU A N 1
ATOM 3290 C CA . GLU A 1 399 ? -23.453 -4.383 -25.344 1 98.56 399 GLU A CA 1
ATOM 3291 C C . GLU A 1 399 ? -22.156 -5.02 -24.844 1 98.56 399 GLU A C 1
ATOM 3293 O O . GLU A 1 399 ? -21.328 -4.344 -24.234 1 98.56 399 GLU A O 1
ATOM 3298 N N . TRP A 1 400 ? -21.969 -6.309 -25.031 1 98.75 400 TRP A N 1
ATOM 3299 C CA . TRP A 1 400 ? -20.859 -7.035 -24.422 1 98.75 400 TRP A CA 1
ATOM 3300 C C . TRP A 1 400 ? -20.359 -8.141 -25.344 1 98.75 400 TRP A C 1
ATOM 3302 O O . TRP A 1 400 ? -21.031 -8.5 -26.312 1 98.75 400 TRP A O 1
ATOM 3312 N N . LYS A 1 401 ? -19.188 -8.609 -25.125 1 98.69 401 LYS A N 1
ATOM 3313 C CA . LYS A 1 401 ? -18.641 -9.805 -25.75 1 98.69 401 LYS A CA 1
ATOM 3314 C C . LYS A 1 401 ? -17.734 -10.57 -24.781 1 98.69 401 LYS A C 1
ATOM 3316 O O . LYS A 1 401 ? -17.297 -10.016 -23.781 1 98.69 401 LYS A O 1
ATOM 3321 N N . VAL A 1 402 ? -17.562 -11.844 -24.984 1 98.69 402 VAL A N 1
ATOM 3322 C CA . VAL A 1 402 ? -16.641 -12.711 -24.25 1 98.69 402 VAL A CA 1
ATOM 3323 C C . VAL A 1 402 ? -15.484 -13.117 -25.172 1 98.69 402 VAL A C 1
ATOM 3325 O O . VAL A 1 402 ? -15.711 -13.602 -26.281 1 98.69 402 VAL A O 1
ATOM 3328 N N . VAL A 1 403 ? -14.266 -12.914 -24.672 1 97.69 403 VAL A N 1
ATOM 3329 C CA . VAL A 1 403 ? -13.094 -13.211 -25.484 1 97.69 403 VAL A CA 1
ATOM 3330 C C . VAL A 1 403 ? -12.141 -14.125 -24.719 1 97.69 403 VAL A C 1
ATOM 3332 O O . VAL A 1 403 ? -12.094 -14.086 -23.5 1 97.69 403 VAL A O 1
ATOM 3335 N N . VAL A 1 404 ? -11.453 -14.984 -25.469 1 96.25 404 VAL A N 1
ATOM 3336 C CA . VAL A 1 404 ? -10.391 -15.781 -24.875 1 96.25 404 VAL A CA 1
ATOM 3337 C C . VAL A 1 404 ? -9.195 -14.891 -24.547 1 96.25 404 VAL A C 1
ATOM 3339 O O . VAL A 1 404 ? -8.695 -14.164 -25.406 1 96.25 404 VAL A O 1
ATOM 3342 N N . SER A 1 405 ? -8.742 -14.961 -23.312 1 93.62 405 SER A N 1
ATOM 3343 C CA . SER A 1 405 ? -7.688 -14.062 -22.844 1 93.62 405 SER A CA 1
ATOM 3344 C C . SER A 1 405 ? -6.344 -14.422 -23.469 1 93.62 405 SER A C 1
ATOM 3346 O O . SER A 1 405 ? -6.066 -15.594 -23.719 1 93.62 405 SER A O 1
ATOM 3348 N N . ASP A 1 406 ? -5.504 -13.43 -23.578 1 86.31 406 ASP A N 1
ATOM 3349 C CA . ASP A 1 406 ? -4.172 -13.656 -24.125 1 86.31 406 ASP A CA 1
ATOM 3350 C C . ASP A 1 406 ? -3.1 -13.555 -23.047 1 86.31 406 ASP A C 1
ATOM 3352 O O . ASP A 1 406 ? -1.938 -13.891 -23.281 1 86.31 406 ASP A O 1
ATOM 3356 N N . ASP A 1 407 ? -3.521 -13.195 -21.906 1 83.81 407 ASP A N 1
ATOM 3357 C CA . ASP A 1 407 ? -2.477 -12.953 -20.922 1 83.81 407 ASP A CA 1
ATOM 3358 C C . ASP A 1 407 ? -2.957 -13.312 -19.516 1 83.81 407 ASP A C 1
ATOM 3360 O O . ASP A 1 407 ? -2.971 -12.461 -18.625 1 83.81 407 ASP A O 1
ATOM 3364 N N . PRO A 1 408 ? -3.184 -14.578 -19.344 1 87.31 408 PRO A N 1
ATOM 3365 C CA . PRO A 1 408 ? -3.494 -14.953 -17.969 1 87.31 408 PRO A CA 1
ATOM 3366 C C . PRO A 1 408 ? -2.352 -14.641 -17 1 87.31 408 PRO A C 1
ATOM 3368 O O . PRO A 1 408 ? -1.233 -15.133 -17.188 1 87.31 408 PRO A O 1
ATOM 3371 N N . PHE A 1 409 ? -2.627 -13.969 -15.969 1 86.75 409 PHE A N 1
ATOM 3372 C CA . PHE A 1 409 ? -1.609 -13.383 -15.102 1 86.75 409 PHE A CA 1
ATOM 3373 C C . PHE A 1 409 ? -0.771 -14.477 -14.445 1 86.75 409 PHE A C 1
ATOM 3375 O O . PHE A 1 409 ? 0.422 -14.281 -14.203 1 86.75 409 PHE A O 1
ATOM 3382 N N . TYR A 1 410 ? -1.34 -15.656 -14.164 1 86.94 410 TYR A N 1
ATOM 3383 C CA . TYR A 1 410 ? -0.665 -16.688 -13.398 1 86.94 410 TYR A CA 1
ATOM 3384 C C . TYR A 1 410 ? 0.248 -17.531 -14.289 1 86.94 410 TYR A C 1
ATOM 3386 O O . TYR A 1 410 ? 1.1 -18.266 -13.789 1 86.94 410 TYR A O 1
ATOM 3394 N N . LEU A 1 411 ? 0.146 -17.391 -15.555 1 85.81 411 LEU A N 1
ATOM 3395 C CA . LEU A 1 411 ? 0.987 -18.172 -16.469 1 85.81 411 LEU A CA 1
ATOM 3396 C C . LEU A 1 411 ? 2.229 -17.375 -16.859 1 85.81 411 LEU A C 1
ATOM 3398 O O . LEU A 1 411 ? 3.203 -17.938 -17.359 1 85.81 411 LEU A O 1
ATOM 3402 N N . GLU A 1 412 ? 2.217 -16.141 -16.609 1 78.62 412 GLU A N 1
ATOM 3403 C CA . GLU A 1 412 ? 3.33 -15.289 -17.016 1 78.62 412 GLU A CA 1
ATOM 3404 C C . GLU A 1 412 ? 4.605 -15.648 -16.25 1 78.62 412 GLU A C 1
ATOM 3406 O O . GLU A 1 412 ? 5.711 -15.5 -16.781 1 78.62 412 GLU A O 1
ATOM 3411 N N . GLY A 1 413 ? 4.438 -16.188 -15.125 1 80.06 413 GLY A N 1
ATOM 3412 C CA . GLY A 1 413 ? 5.59 -16.484 -14.289 1 80.06 413 GLY A CA 1
ATOM 3413 C C . GLY A 1 413 ? 6.098 -17.906 -14.453 1 80.06 413 GLY A C 1
ATOM 3414 O O . GLY A 1 413 ? 7.105 -18.281 -13.852 1 80.06 413 GLY A O 1
ATOM 3415 N N . ARG A 1 414 ? 5.488 -18.75 -15.242 1 76.94 414 ARG A N 1
ATOM 3416 C CA . ARG A 1 414 ? 5.879 -20.156 -15.383 1 76.94 414 ARG A CA 1
ATOM 3417 C C . ARG A 1 414 ? 6.699 -20.375 -16.656 1 76.94 414 ARG A C 1
ATOM 3419 O O . ARG A 1 414 ? 6.91 -21.516 -17.062 1 76.94 414 ARG A O 1
ATOM 3426 N N . LEU A 1 415 ? 7.266 -19.516 -17.156 1 63.5 415 LEU A N 1
ATOM 3427 C CA . LEU A 1 415 ? 7.926 -19.688 -18.438 1 63.5 415 LEU A CA 1
ATOM 3428 C C . LEU A 1 415 ? 9.086 -20.672 -18.344 1 63.5 415 LEU A C 1
ATOM 3430 O O . LEU A 1 415 ? 9.32 -21.453 -19.266 1 63.5 415 LEU A O 1
ATOM 3434 N N . LEU A 1 416 ? 9.711 -20.688 -17.234 1 66.31 416 LEU A N 1
ATOM 3435 C CA . LEU A 1 416 ? 10.93 -21.484 -17.203 1 66.31 416 LEU A CA 1
ATOM 3436 C C . LEU A 1 416 ? 10.719 -22.797 -16.453 1 66.31 416 LEU A C 1
ATOM 3438 O O . LEU A 1 416 ? 11.586 -23.672 -16.453 1 66.31 416 LEU A O 1
ATOM 3442 N N . GLU A 1 417 ? 9.492 -22.844 -15.82 1 61.88 417 GLU A N 1
ATOM 3443 C CA . GLU A 1 417 ? 9.398 -24.016 -14.969 1 61.88 417 GLU A CA 1
ATOM 3444 C C . GLU A 1 417 ? 8.656 -25.156 -15.672 1 61.88 417 GLU A C 1
ATOM 3446 O O . GLU A 1 417 ? 7.715 -24.906 -16.422 1 61.88 417 GLU A O 1
ATOM 3451 N N . ASP A 1 418 ? 9.391 -26.234 -15.602 1 57.34 418 ASP A N 1
ATOM 3452 C CA . ASP A 1 418 ? 9.07 -27.469 -16.297 1 57.34 418 ASP A CA 1
ATOM 3453 C C . ASP A 1 418 ? 8.078 -28.328 -15.5 1 57.34 418 ASP A C 1
ATOM 3455 O O . ASP A 1 418 ? 7.875 -29.5 -15.805 1 57.34 418 ASP A O 1
ATOM 3459 N N . ARG A 1 419 ? 7.527 -27.828 -14.453 1 62.84 419 ARG A N 1
ATOM 3460 C CA . ARG A 1 419 ? 6.668 -28.766 -13.75 1 62.84 419 ARG A CA 1
ATOM 3461 C C . ARG A 1 419 ? 5.445 -29.125 -14.594 1 62.84 419 ARG A C 1
ATOM 3463 O O . ARG A 1 419 ? 4.859 -28.266 -15.242 1 62.84 419 ARG A O 1
ATOM 3470 N N . ASP A 1 420 ? 5.336 -30.312 -14.789 1 75.56 420 ASP A N 1
ATOM 3471 C CA . ASP A 1 420 ? 4.211 -30.859 -15.547 1 75.56 420 ASP A CA 1
ATOM 3472 C C . ASP A 1 420 ? 2.906 -30.719 -14.766 1 75.56 420 ASP A C 1
ATOM 3474 O O . ASP A 1 420 ? 2.51 -31.641 -14.047 1 75.56 420 ASP A O 1
ATOM 3478 N N . ILE A 1 421 ? 2.357 -29.469 -14.719 1 82.94 421 ILE A N 1
ATOM 3479 C CA . ILE A 1 421 ? 1.067 -29.328 -14.055 1 82.94 421 ILE A CA 1
ATOM 3480 C C . ILE A 1 421 ? -0.056 -29.375 -15.086 1 82.94 421 ILE A C 1
ATOM 3482 O O . ILE A 1 421 ? 0.157 -29.078 -16.266 1 82.94 421 ILE A O 1
ATOM 3486 N N . GLU A 1 422 ? -1.152 -29.891 -14.625 1 90 422 GLU A N 1
ATOM 3487 C CA . GLU A 1 422 ? -2.33 -29.938 -15.484 1 90 422 GLU A CA 1
ATOM 3488 C C . GLU A 1 422 ? -3.018 -28.578 -15.547 1 90 422 GLU A C 1
ATOM 3490 O O . GLU A 1 422 ? -3.188 -27.922 -14.523 1 90 422 GLU A O 1
ATOM 3495 N N . LEU A 1 423 ? -3.346 -28.156 -16.766 1 91.06 423 LEU A N 1
ATOM 3496 C CA . LEU A 1 423 ? -4.043 -26.906 -17.031 1 91.06 423 LEU A CA 1
ATOM 3497 C C . LEU A 1 423 ? -5.285 -27.141 -17.875 1 91.06 423 LEU A C 1
ATOM 3499 O O . LEU A 1 423 ? -5.371 -28.141 -18.594 1 91.06 423 LEU A O 1
ATOM 3503 N N . PRO A 1 424 ? -6.27 -26.297 -17.766 1 93.06 424 PRO A N 1
ATOM 3504 C CA . PRO A 1 424 ? -7.43 -26.422 -18.641 1 93.06 424 PRO A CA 1
ATOM 3505 C C . PRO A 1 424 ? -7.109 -26.062 -20.094 1 93.06 424 PRO A C 1
ATOM 3507 O O . PRO A 1 424 ? -6.094 -25.406 -20.359 1 93.06 424 PRO A O 1
ATOM 3510 N N . ASP A 1 425 ? -8.023 -26.453 -20.938 1 92.38 425 ASP A N 1
ATOM 3511 C CA . ASP A 1 425 ? -7.855 -26.172 -22.359 1 92.38 425 ASP A CA 1
ATOM 3512 C C . ASP A 1 425 ? -7.895 -24.672 -22.641 1 92.38 425 ASP A C 1
ATOM 3514 O O . ASP A 1 425 ? -7.238 -24.188 -23.562 1 92.38 425 ASP A O 1
ATOM 3518 N N . VAL A 1 426 ? -8.727 -23.969 -21.922 1 94.06 426 VAL A N 1
ATOM 3519 C CA . VAL A 1 426 ? -8.812 -22.516 -21.984 1 94.06 426 VAL A CA 1
ATOM 3520 C C . VAL A 1 426 ? -8.602 -21.922 -20.594 1 94.06 426 VAL A C 1
ATOM 3522 O O . VAL A 1 426 ? -9.5 -21.984 -19.75 1 94.06 426 VAL A O 1
ATOM 3525 N N . PRO A 1 427 ? -7.559 -21.297 -20.359 1 93.56 427 PRO A N 1
ATOM 3526 C CA . PRO A 1 427 ? -7.199 -20.844 -19.016 1 93.56 427 PRO A CA 1
ATOM 3527 C C . PRO A 1 427 ? -8.016 -19.625 -18.578 1 93.56 427 PRO A C 1
ATOM 3529 O O . PRO A 1 427 ? -8.242 -19.453 -17.375 1 93.56 427 PRO A O 1
ATOM 3532 N N . SER A 1 428 ? -8.469 -18.797 -19.531 1 96.12 428 SER A N 1
ATOM 3533 C CA . SER A 1 428 ? -9.039 -17.531 -19.078 1 96.12 428 SER A CA 1
ATOM 3534 C C . SER A 1 428 ? -9.945 -16.938 -20.141 1 96.12 428 SER A C 1
ATOM 3536 O O . SER A 1 428 ? -9.672 -17.047 -21.344 1 96.12 428 SER A O 1
ATOM 3538 N N . TYR A 1 429 ? -11 -16.359 -19.719 1 97.94 429 TYR A N 1
ATOM 3539 C CA . TYR A 1 429 ? -11.898 -15.547 -20.531 1 97.94 429 TYR A CA 1
ATOM 3540 C C . TYR A 1 429 ? -11.977 -14.117 -20 1 97.94 429 TYR A C 1
ATOM 3542 O O . TYR A 1 429 ? -11.867 -13.891 -18.797 1 97.94 429 TYR A O 1
ATOM 3550 N N . GLU A 1 430 ? -12.156 -13.211 -20.875 1 98.19 430 GLU A N 1
ATOM 3551 C CA . GLU A 1 430 ? -12.469 -11.828 -20.547 1 98.19 430 GLU A CA 1
ATOM 3552 C C . GLU A 1 430 ? -13.891 -11.461 -20.953 1 98.19 430 GLU A C 1
ATOM 3554 O O . GLU A 1 430 ? -14.359 -11.883 -22.016 1 98.19 430 GLU A O 1
ATOM 3559 N N . PHE A 1 431 ? -14.516 -10.805 -20.109 1 98.81 431 PHE A N 1
ATOM 3560 C CA . PHE A 1 431 ? -15.812 -10.211 -20.422 1 98.81 431 PHE A CA 1
ATOM 3561 C C . PHE A 1 431 ? -15.68 -8.719 -20.688 1 98.81 431 PHE A C 1
ATOM 3563 O O . PHE A 1 431 ? -15.273 -7.953 -19.812 1 98.81 431 PHE A O 1
ATOM 3570 N N . GLU A 1 432 ? -16.031 -8.297 -21.875 1 98.69 432 GLU A N 1
ATOM 3571 C CA . GLU A 1 432 ? -15.789 -6.918 -22.281 1 98.69 432 GLU A CA 1
ATOM 3572 C C . GLU A 1 432 ? -17.094 -6.195 -22.594 1 98.69 432 GLU A C 1
ATOM 3574 O O . GLU A 1 432 ? -18.078 -6.824 -22.984 1 98.69 432 GLU A O 1
ATOM 3579 N N . VAL A 1 433 ? -17.109 -4.898 -22.391 1 98.56 433 VAL A N 1
ATOM 3580 C CA . VAL A 1 433 ? -18.234 -4.047 -22.75 1 98.56 433 VAL A CA 1
ATOM 3581 C C . VAL A 1 433 ? -17.766 -2.961 -23.719 1 98.56 433 VAL A C 1
ATOM 3583 O O . VAL A 1 433 ? -16.609 -2.549 -23.688 1 98.56 433 VAL A O 1
ATOM 3586 N N . TYR A 1 434 ? -18.688 -2.549 -24.484 1 98.19 434 TYR A N 1
ATOM 3587 C CA . TYR A 1 434 ? -18.406 -1.583 -25.547 1 98.19 434 TYR A CA 1
ATOM 3588 C C . TYR A 1 434 ? -18.297 -0.172 -24.984 1 98.19 434 TYR A C 1
ATOM 3590 O O . TYR A 1 434 ? -19.109 0.233 -24.156 1 98.19 434 TYR A O 1
ATOM 3598 N N . LEU A 1 435 ? -17.266 0.532 -25.391 1 97.44 435 LEU A N 1
ATOM 3599 C CA . LEU A 1 435 ? -17.078 1.951 -25.109 1 97.44 435 LEU A CA 1
ATOM 3600 C C . LEU A 1 435 ? -17.156 2.775 -26.391 1 97.44 435 LEU A C 1
ATOM 3602 O O . LEU A 1 435 ? -16.141 3.043 -27.031 1 97.44 435 LEU A O 1
ATOM 3606 N N . PRO A 1 436 ? -18.297 3.344 -26.688 1 96.81 436 PRO A N 1
ATOM 3607 C CA . PRO A 1 436 ? -18.5 4.035 -27.969 1 96.81 436 PRO A CA 1
ATOM 3608 C C . PRO A 1 436 ? -17.531 5.191 -28.172 1 96.81 436 PRO A C 1
ATOM 3610 O O . PRO A 1 436 ? -17.094 5.449 -29.297 1 96.81 436 PRO A O 1
ATOM 3613 N N . PHE A 1 437 ? -17.156 5.859 -27.125 1 94.31 437 PHE A N 1
ATOM 3614 C CA . PHE A 1 437 ? -16.328 7.062 -27.25 1 94.31 437 PHE A CA 1
ATOM 3615 C C . PHE A 1 437 ? -14.898 6.703 -27.609 1 94.31 437 PHE A C 1
ATOM 3617 O O . PHE A 1 437 ? -14.109 7.574 -27.984 1 94.31 437 PHE A O 1
ATOM 3624 N N . LYS A 1 438 ? -14.57 5.441 -27.562 1 94.44 438 LYS A N 1
ATOM 3625 C CA . LYS A 1 438 ? -13.211 5.02 -27.875 1 94.44 438 LYS A CA 1
ATOM 3626 C C . LYS A 1 438 ? -13.078 4.57 -29.328 1 94.44 438 LYS A C 1
ATOM 3628 O O . LYS A 1 438 ? -11.969 4.34 -29.812 1 94.44 438 LYS A O 1
ATOM 3633 N N . GLY A 1 439 ? -14.18 4.359 -30 1 94.56 439 GLY A N 1
ATOM 3634 C CA . GLY A 1 439 ? -14.117 4.004 -31.406 1 94.56 439 GLY A CA 1
ATOM 3635 C C . GLY A 1 439 ? -15.258 3.109 -31.859 1 94.56 439 GLY A C 1
ATOM 3636 O O . GLY A 1 439 ? -16.25 2.953 -31.125 1 94.56 439 GLY A O 1
ATOM 3637 N N . GLU A 1 440 ? -15.008 2.545 -33.062 1 95.62 440 GLU A N 1
ATOM 3638 C CA . GLU A 1 440 ? -16.016 1.665 -33.656 1 95.62 440 GLU A CA 1
ATOM 3639 C C . GLU A 1 440 ? -15.93 0.26 -33.062 1 95.62 440 GLU A C 1
ATOM 3641 O O . GLU A 1 440 ? -14.914 -0.11 -32.469 1 95.62 440 GLU A O 1
ATOM 3646 N N . ARG A 1 441 ? -16.969 -0.469 -33.156 1 95.88 441 ARG A N 1
ATOM 3647 C CA . ARG A 1 441 ? -17.094 -1.81 -32.625 1 95.88 441 ARG A CA 1
ATOM 3648 C C . ARG A 1 441 ? -15.984 -2.723 -33.125 1 95.88 441 ARG A C 1
ATOM 3650 O O . ARG A 1 441 ? -15.586 -3.666 -32.438 1 95.88 441 ARG A O 1
ATOM 3657 N N . SER A 1 442 ? -15.391 -2.426 -34.281 1 94.5 442 SER A N 1
ATOM 3658 C CA . SER A 1 442 ? -14.359 -3.27 -34.875 1 94.5 442 SER A CA 1
ATOM 3659 C C . SER A 1 442 ? -13 -3.043 -34.219 1 94.5 442 SER A C 1
ATOM 3661 O O . SER A 1 442 ? -12.094 -3.861 -34.344 1 94.5 442 SER A O 1
ATOM 3663 N N . SER A 1 443 ? -12.945 -1.994 -33.5 1 94.31 443 SER A N 1
ATOM 3664 C CA . SER A 1 443 ? -11.68 -1.653 -32.875 1 94.31 443 SER A CA 1
ATOM 3665 C C . SER A 1 443 ? -11.531 -2.355 -31.516 1 94.31 443 SER A C 1
ATOM 3667 O O . SER A 1 443 ? -12.453 -2.338 -30.703 1 94.31 443 SER A O 1
ATOM 3669 N N . GLU A 1 444 ? -10.359 -2.812 -31.266 1 91 444 GLU A N 1
ATOM 3670 C CA . GLU A 1 444 ? -10.078 -3.463 -30 1 91 444 GLU A CA 1
ATOM 3671 C C . GLU A 1 444 ? -10.102 -2.459 -28.844 1 91 444 GLU A C 1
ATOM 3673 O O . GLU A 1 444 ? -10.523 -2.789 -27.734 1 91 444 GLU A O 1
ATOM 3678 N N . GLU A 1 445 ? -9.758 -1.294 -29.078 1 91.62 445 GLU A N 1
ATOM 3679 C CA . GLU A 1 445 ? -9.672 -0.251 -28.062 1 91.62 445 GLU A CA 1
ATOM 3680 C C . GLU A 1 445 ? -11.055 0.197 -27.609 1 91.62 445 GLU A C 1
ATOM 3682 O O . GLU A 1 445 ? -11.195 0.837 -26.562 1 91.62 445 GLU A O 1
ATOM 3687 N N . ALA A 1 446 ? -12.016 -0.168 -28.406 1 95.81 446 ALA A N 1
ATOM 3688 C CA . ALA A 1 446 ? -13.375 0.26 -28.125 1 95.81 446 ALA A CA 1
ATOM 3689 C C . ALA A 1 446 ? -14.031 -0.65 -27.078 1 95.81 446 ALA A C 1
ATOM 3691 O O . ALA A 1 446 ? -15.195 -0.461 -26.719 1 95.81 446 ALA A O 1
ATOM 3692 N N . TRP A 1 447 ? -13.25 -1.594 -26.625 1 97.19 447 TRP A N 1
ATOM 3693 C CA . TRP A 1 447 ? -13.781 -2.553 -25.656 1 97.19 447 TRP A CA 1
ATOM 3694 C C . TRP A 1 447 ? -12.922 -2.578 -24.391 1 97.19 447 TRP A C 1
ATOM 3696 O O . TRP A 1 447 ? -11.703 -2.445 -24.469 1 97.19 447 TRP A O 1
ATOM 3706 N N . ILE A 1 448 ? -13.586 -2.688 -23.266 1 96.94 448 ILE A N 1
ATOM 3707 C CA . ILE A 1 448 ? -12.852 -2.738 -22.016 1 96.94 448 ILE A CA 1
ATOM 3708 C C . ILE A 1 448 ? -13.289 -3.961 -21.203 1 96.94 448 ILE A C 1
ATOM 3710 O O . ILE A 1 448 ? -14.484 -4.277 -21.141 1 96.94 448 ILE A O 1
ATOM 3714 N N . SER A 1 449 ? -12.328 -4.66 -20.672 1 97.56 449 SER A N 1
ATOM 3715 C CA . SER A 1 449 ? -12.633 -5.82 -19.828 1 97.56 449 SER A CA 1
ATOM 3716 C C . SER A 1 449 ? -13.227 -5.398 -18.5 1 97.56 449 SER A C 1
ATOM 3718 O O . SER A 1 449 ? -12.625 -4.605 -17.766 1 97.56 449 SER A O 1
ATOM 3720 N N . VAL A 1 450 ? -14.367 -5.898 -18.172 1 98.44 450 VAL A N 1
ATOM 3721 C CA . VAL A 1 450 ? -15 -5.586 -16.891 1 98.44 450 VAL A CA 1
ATOM 3722 C C . VAL A 1 450 ? -15.047 -6.836 -16.016 1 98.44 450 VAL A C 1
ATOM 3724 O O . VAL A 1 450 ? -15.562 -6.801 -14.898 1 98.44 450 VAL A O 1
ATOM 3727 N N . GLY A 1 451 ? -14.516 -7.914 -16.531 1 98.12 451 GLY A N 1
ATOM 3728 C CA . GLY A 1 451 ? -14.438 -9.164 -15.789 1 98.12 451 GLY A CA 1
ATOM 3729 C C . GLY A 1 451 ? -13.414 -10.133 -16.359 1 98.12 451 GLY A C 1
ATOM 3730 O O . GLY A 1 451 ? -13.242 -10.219 -17.578 1 98.12 451 GLY A O 1
ATOM 3731 N N . SER A 1 452 ? -12.773 -10.844 -15.516 1 98.12 452 SER A N 1
ATOM 3732 C CA . SER A 1 452 ? -11.82 -11.891 -15.875 1 98.12 452 SER A CA 1
ATOM 3733 C C . SER A 1 452 ? -12.188 -13.219 -15.211 1 98.12 452 SER A C 1
ATOM 3735 O O . SER A 1 452 ? -12.492 -13.258 -14.016 1 98.12 452 SER A O 1
ATOM 3737 N N . PHE A 1 453 ? -12.195 -14.305 -15.953 1 98.62 453 PHE A N 1
ATOM 3738 C CA . PHE A 1 453 ? -12.625 -15.617 -15.492 1 98.62 453 PHE A CA 1
ATOM 3739 C C . PHE A 1 453 ? -11.547 -16.656 -15.75 1 98.62 453 PHE A C 1
ATOM 3741 O O . PHE A 1 453 ? -11.305 -17.047 -16.891 1 98.62 453 PHE A O 1
ATOM 3748 N N . ASN A 1 454 ? -10.992 -17.172 -14.688 1 98.19 454 ASN A N 1
ATOM 3749 C CA . ASN A 1 454 ? -9.781 -17.969 -14.797 1 98.19 454 ASN A CA 1
ATOM 3750 C C . ASN A 1 454 ? -9.953 -19.328 -14.117 1 98.19 454 ASN A C 1
ATOM 3752 O O . ASN A 1 454 ? -10.586 -19.422 -13.062 1 98.19 454 ASN A O 1
ATOM 3756 N N . VAL A 1 455 ? -9.445 -20.344 -14.711 1 98 455 VAL A N 1
ATOM 3757 C CA . VAL A 1 455 ? -9.148 -21.625 -14.07 1 98 455 VAL A CA 1
ATOM 3758 C C . VAL A 1 455 ? -7.652 -21.906 -14.156 1 98 455 VAL A C 1
ATOM 3760 O O . VAL A 1 455 ? -7.098 -22.031 -15.25 1 98 455 VAL A O 1
ATOM 3763 N N . HIS A 1 456 ? -7.043 -22.062 -13.031 1 96.06 456 HIS A N 1
ATOM 3764 C CA . HIS A 1 456 ? -5.586 -22.062 -12.938 1 96.06 456 HIS A CA 1
ATOM 3765 C C . HIS A 1 456 ? -5.023 -23.469 -13.109 1 96.06 456 HIS A C 1
ATOM 3767 O O . HIS A 1 456 ? -3.805 -23.656 -13.117 1 96.06 456 HIS A O 1
ATOM 3773 N N . GLY A 1 457 ? -5.902 -24.453 -13.18 1 95.56 457 GLY A N 1
ATOM 3774 C CA . GLY A 1 457 ? -5.402 -25.828 -13.07 1 95.56 457 GLY A CA 1
ATOM 3775 C C . GLY A 1 457 ? -4.719 -26.109 -11.742 1 95.56 457 GLY A C 1
ATOM 3776 O O . GLY A 1 457 ? -5.242 -25.75 -10.68 1 95.56 457 GLY A O 1
ATOM 3777 N N . GLU A 1 458 ? -3.643 -26.734 -11.797 1 94.75 458 GLU A N 1
ATOM 3778 C CA . GLU A 1 458 ? -2.932 -27.125 -10.586 1 94.75 458 GLU A CA 1
ATOM 3779 C C . GLU A 1 458 ? -1.928 -26.062 -10.164 1 94.75 458 GLU A C 1
ATOM 3781 O O . GLU A 1 458 ? -1.212 -26.234 -9.18 1 94.75 458 GLU A O 1
ATOM 3786 N N . HIS A 1 459 ? -1.864 -24.938 -10.883 1 93.62 459 HIS A N 1
ATOM 3787 C CA . HIS A 1 459 ? -0.822 -23.953 -10.672 1 93.62 459 HIS A CA 1
ATOM 3788 C C . HIS A 1 459 ? -0.732 -23.547 -9.203 1 93.62 459 HIS A C 1
ATOM 3790 O O . HIS A 1 459 ? 0.326 -23.672 -8.586 1 93.62 459 HIS A O 1
ATOM 3796 N N . PHE A 1 460 ? -1.802 -23.125 -8.625 1 96.31 460 PHE A N 1
ATOM 3797 C CA . PHE A 1 460 ? -1.748 -22.641 -7.254 1 96.31 460 PHE A CA 1
ATOM 3798 C C . PHE A 1 460 ? -1.849 -23.797 -6.266 1 96.31 460 PHE A C 1
ATOM 3800 O O . PHE A 1 460 ? -1.413 -23.688 -5.121 1 96.31 460 PHE A O 1
ATOM 3807 N N . VAL A 1 461 ? -2.432 -24.906 -6.664 1 95.69 461 VAL A N 1
ATOM 3808 C CA . VAL A 1 461 ? -2.404 -26.109 -5.84 1 95.69 461 VAL A CA 1
ATOM 3809 C C . VAL A 1 461 ? -0.958 -26.516 -5.566 1 95.69 461 VAL A C 1
ATOM 3811 O O . VAL A 1 461 ? -0.589 -26.797 -4.422 1 95.69 461 VAL A O 1
ATOM 3814 N N . ASP A 1 462 ? -0.211 -26.531 -6.605 1 91.75 462 ASP A N 1
ATOM 3815 C CA . ASP A 1 462 ? 1.206 -26.859 -6.523 1 91.75 462 ASP A CA 1
ATOM 3816 C C . ASP A 1 462 ? 1.983 -25.797 -5.758 1 91.75 462 ASP A C 1
ATOM 3818 O O . ASP A 1 462 ? 2.756 -26.109 -4.852 1 91.75 462 ASP A O 1
ATOM 3822 N N . GLY A 1 463 ? 1.773 -24.578 -6.062 1 92.19 463 GLY A N 1
ATOM 3823 C CA . GLY A 1 463 ? 2.523 -23.469 -5.492 1 92.19 463 GLY A CA 1
ATOM 3824 C C . GLY A 1 463 ? 2.344 -23.328 -3.994 1 92.19 463 GLY A C 1
ATOM 3825 O O . GLY A 1 463 ? 3.258 -22.891 -3.291 1 92.19 463 GLY A O 1
ATOM 3826 N N . PHE A 1 464 ? 1.171 -23.703 -3.527 1 96.62 464 PHE A N 1
ATOM 3827 C CA . PHE A 1 464 ? 0.876 -23.516 -2.111 1 96.62 464 PHE A CA 1
ATOM 3828 C C . PHE A 1 464 ? 0.765 -24.859 -1.399 1 96.62 464 PHE A C 1
ATOM 3830 O O . PHE A 1 464 ? 0.308 -24.922 -0.256 1 96.62 464 PHE A O 1
ATOM 3837 N N . ASN A 1 465 ? 1.167 -25.922 -2.088 1 95.12 465 ASN A N 1
ATOM 3838 C CA . ASN A 1 465 ? 1.244 -27.25 -1.518 1 95.12 465 ASN A CA 1
ATOM 3839 C C . ASN A 1 465 ? -0.088 -27.688 -0.907 1 95.12 465 ASN A C 1
ATOM 3841 O O . ASN A 1 465 ? -0.14 -28.094 0.252 1 95.12 465 ASN A O 1
ATOM 3845 N N . VAL A 1 466 ? -1.171 -27.438 -1.658 1 96.25 466 VAL A N 1
ATOM 3846 C CA . VAL A 1 466 ? -2.49 -27.906 -1.25 1 96.25 466 VAL A CA 1
ATOM 3847 C C . VAL A 1 466 ? -2.629 -29.391 -1.56 1 96.25 466 VAL A C 1
ATOM 3849 O O . VAL A 1 466 ? -2.305 -29.828 -2.664 1 96.25 466 VAL A O 1
ATOM 3852 N N . LYS A 1 467 ? -3.113 -30.141 -0.641 1 91.69 467 LYS A N 1
ATOM 3853 C CA . LYS A 1 467 ? -3.168 -31.594 -0.819 1 91.69 467 LYS A CA 1
ATOM 3854 C C . LYS A 1 467 ? -4.598 -32.094 -0.705 1 91.69 467 LYS A C 1
ATOM 3856 O O . LYS A 1 467 ? -5.477 -31.422 -0.186 1 91.69 467 LYS A O 1
ATOM 3861 N N . GLU A 1 468 ? -4.773 -33.219 -1.322 1 86.81 468 GLU A N 1
ATOM 3862 C CA . GLU A 1 468 ? -6.023 -33.938 -1.198 1 86.81 468 GLU A CA 1
ATOM 3863 C C . GLU A 1 468 ? -5.766 -35.375 -0.74 1 86.81 468 GLU A C 1
ATOM 3865 O O . GLU A 1 468 ? -4.809 -36.031 -1.183 1 86.81 468 GLU A O 1
ATOM 3870 N N . LYS A 1 469 ? -6.473 -35.875 0.197 1 78.56 469 LYS A N 1
ATOM 3871 C CA . LYS A 1 469 ? -6.266 -37.156 0.886 1 78.56 469 LYS A CA 1
ATOM 3872 C C . LYS A 1 469 ? -6.227 -38.312 -0.102 1 78.56 469 LYS A C 1
ATOM 3874 O O . LYS A 1 469 ? -5.398 -39.219 0.027 1 78.56 469 LYS A O 1
ATOM 3879 N N . SER A 1 470 ? -7.098 -38.344 -1.039 1 81.19 470 SER A N 1
ATOM 3880 C CA . SER A 1 470 ? -7.254 -39.531 -1.909 1 81.19 470 SER A CA 1
ATOM 3881 C C . SER A 1 470 ? -6.426 -39.375 -3.182 1 81.19 470 SER A C 1
ATOM 3883 O O . SER A 1 470 ? -6.516 -40.188 -4.086 1 81.19 470 SER A O 1
ATOM 3885 N N . GLY A 1 471 ? -5.695 -38.312 -3.262 1 78 471 GLY A N 1
ATOM 3886 C CA . GLY A 1 471 ? -4.832 -38.125 -4.414 1 78 471 GLY A CA 1
ATOM 3887 C C . GLY A 1 471 ? -5.562 -37.562 -5.617 1 78 471 GLY A C 1
ATOM 3888 O O . GLY A 1 471 ? -5.043 -37.562 -6.734 1 78 471 GLY A O 1
ATOM 3889 N N . ARG A 1 472 ? -6.746 -37.125 -5.453 1 87.88 472 ARG A N 1
ATOM 3890 C CA . ARG A 1 472 ? -7.496 -36.531 -6.543 1 87.88 472 ARG A CA 1
ATOM 3891 C C . ARG A 1 472 ? -6.859 -35.188 -6.969 1 87.88 472 ARG A C 1
ATOM 3893 O O . ARG A 1 472 ? -6.281 -34.5 -6.141 1 87.88 472 ARG A O 1
ATOM 3900 N N . THR A 1 473 ? -7.07 -34.938 -8.219 1 93.19 473 THR A N 1
ATOM 3901 C CA . THR A 1 473 ? -6.551 -33.688 -8.773 1 93.19 473 THR A CA 1
ATOM 3902 C C . THR A 1 473 ? -7.438 -32.531 -8.375 1 93.19 473 THR A C 1
ATOM 3904 O O . THR A 1 473 ? -8.664 -32.625 -8.391 1 93.19 473 THR A O 1
ATOM 3907 N N . LEU A 1 474 ? -6.887 -31.422 -7.922 1 96.38 474 LEU A N 1
ATOM 3908 C CA . LEU A 1 474 ? -7.594 -30.203 -7.566 1 96.38 474 LEU A CA 1
ATOM 3909 C C . LEU A 1 474 ? -7.207 -29.062 -8.508 1 96.38 474 LEU A C 1
ATOM 3911 O O . LEU A 1 474 ? -6.055 -28.969 -8.93 1 96.38 474 LEU A O 1
ATOM 3915 N N . PHE A 1 475 ? -8.211 -28.297 -8.867 1 97.69 475 PHE A N 1
ATOM 3916 C CA . PHE A 1 475 ? -8.016 -27.062 -9.602 1 97.69 475 PHE A CA 1
ATOM 3917 C C . PHE A 1 475 ? -8.484 -25.859 -8.781 1 97.69 475 PHE A C 1
ATOM 3919 O O . PHE A 1 475 ? -9.422 -25.969 -7.992 1 97.69 475 PHE A O 1
ATOM 3926 N N . THR A 1 476 ? -7.832 -24.797 -8.914 1 98.25 476 THR A N 1
ATOM 3927 C CA . THR A 1 476 ? -8.328 -23.516 -8.391 1 98.25 476 THR A CA 1
ATOM 3928 C C . THR A 1 476 ? -8.805 -22.625 -9.531 1 98.25 476 THR A C 1
ATOM 3930 O O . THR A 1 476 ? -8.453 -22.844 -10.688 1 98.25 476 THR A O 1
ATOM 3933 N N . GLY A 1 477 ? -9.711 -21.734 -9.18 1 98.62 477 GLY A N 1
ATOM 3934 C CA . GLY A 1 477 ? -10.148 -20.688 -10.094 1 98.62 477 GLY A CA 1
ATOM 3935 C C . GLY A 1 477 ? -10.43 -19.359 -9.398 1 98.62 477 GLY A C 1
ATOM 3936 O O . GLY A 1 477 ? -10.508 -19.312 -8.172 1 98.62 477 GLY A O 1
ATOM 3937 N N . CYS A 1 478 ? -10.422 -18.312 -10.188 1 98.75 478 CYS A N 1
ATOM 3938 C CA . CYS A 1 478 ? -10.82 -16.984 -9.695 1 98.75 478 CYS A CA 1
ATOM 3939 C C . CYS A 1 478 ? -11.523 -16.188 -10.789 1 98.75 478 CYS A C 1
ATOM 3941 O O . CYS A 1 478 ? -11.289 -16.422 -11.977 1 98.75 478 CYS A O 1
ATOM 3943 N N . ALA A 1 479 ? -12.375 -15.352 -10.422 1 98.75 479 ALA A N 1
ATOM 3944 C CA . ALA A 1 479 ? -13.055 -14.414 -11.312 1 98.75 479 ALA A CA 1
ATOM 3945 C C . ALA A 1 479 ? -13.211 -13.047 -10.656 1 98.75 479 ALA A C 1
ATOM 3947 O O . ALA A 1 479 ? -13.648 -12.945 -9.508 1 98.75 479 ALA A O 1
ATOM 3948 N N . GLY A 1 480 ? -12.75 -12.062 -11.312 1 98.5 480 GLY A N 1
ATOM 3949 C CA . GLY A 1 480 ? -12.875 -10.695 -10.836 1 98.5 480 GLY A CA 1
ATOM 3950 C C . GLY A 1 480 ? -13.867 -9.875 -11.641 1 98.5 480 GLY A C 1
ATOM 3951 O O . GLY A 1 480 ? -13.758 -9.781 -12.867 1 98.5 480 GLY A O 1
ATOM 3952 N N . LEU A 1 481 ? -14.836 -9.32 -11.031 1 98.81 481 LEU A N 1
ATOM 3953 C CA . LEU A 1 481 ? -15.742 -8.352 -11.633 1 98.81 481 LEU A CA 1
ATOM 3954 C C . LEU A 1 481 ? -15.367 -6.93 -11.234 1 98.81 481 LEU A C 1
ATOM 3956 O O . LEU A 1 481 ? -15.562 -6.531 -10.086 1 98.81 481 LEU A O 1
ATOM 3960 N N . GLY A 1 482 ? -14.805 -6.215 -12.195 1 98.44 482 GLY A N 1
ATOM 3961 C CA . GLY A 1 482 ? -14.32 -4.867 -11.922 1 98.44 482 GLY A CA 1
ATOM 3962 C C . GLY A 1 482 ? -15.438 -3.848 -11.82 1 98.44 482 GLY A C 1
ATOM 3963 O O . GLY A 1 482 ? -15.828 -3.238 -12.82 1 98.44 482 GLY A O 1
ATOM 3964 N N . VAL A 1 483 ? -15.906 -3.535 -10.695 1 98.56 483 VAL A N 1
ATOM 3965 C CA . VAL A 1 483 ? -17.031 -2.635 -10.461 1 98.56 483 VAL A CA 1
ATOM 3966 C C . VAL A 1 483 ? -16.734 -1.273 -11.094 1 98.56 483 VAL A C 1
ATOM 3968 O O . VAL A 1 483 ? -17.625 -0.663 -11.695 1 98.56 483 VAL A O 1
ATOM 3971 N N . THR A 1 484 ? -15.523 -0.81 -10.961 1 98.44 484 THR A N 1
ATOM 3972 C CA . THR A 1 484 ? -15.133 0.48 -11.516 1 98.44 484 THR A CA 1
ATOM 3973 C C . THR A 1 484 ? -15.406 0.526 -13.016 1 98.44 484 THR A C 1
ATOM 3975 O O . THR A 1 484 ? -16.047 1.459 -13.508 1 98.44 484 THR A O 1
ATOM 3978 N N . ARG A 1 485 ? -15.023 -0.51 -13.688 1 98.38 485 ARG A N 1
ATOM 3979 C CA . ARG A 1 485 ? -15.172 -0.503 -15.141 1 98.38 485 ARG A CA 1
ATOM 3980 C C . ARG A 1 485 ? -16.609 -0.823 -15.547 1 98.38 485 ARG A C 1
ATOM 3982 O O . ARG A 1 485 ? -17.062 -0.399 -16.609 1 98.38 485 ARG A O 1
ATOM 3989 N N . TRP A 1 486 ? -17.344 -1.557 -14.734 1 98.62 486 TRP A N 1
ATOM 3990 C CA . TRP A 1 486 ? -18.781 -1.726 -14.9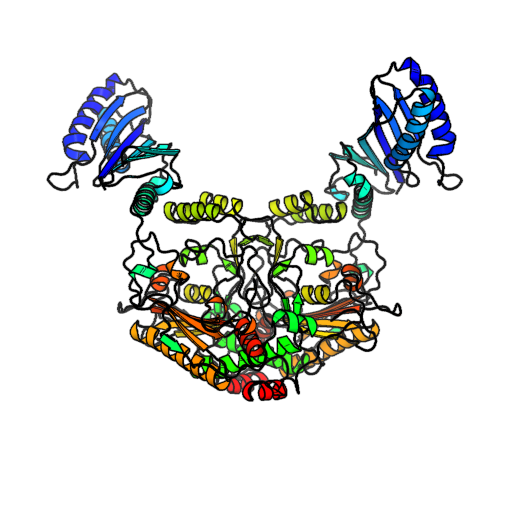77 1 98.62 486 TRP A CA 1
ATOM 3991 C C . TRP A 1 486 ? -19.5 -0.38 -14.961 1 98.62 486 TRP A C 1
ATOM 3993 O O . TRP A 1 486 ? -20.375 -0.125 -15.797 1 98.62 486 TRP A O 1
ATOM 4003 N N . VAL A 1 487 ? -19.156 0.477 -13.984 1 98.56 487 VAL A N 1
ATOM 4004 C CA . VAL A 1 487 ? -19.734 1.81 -13.891 1 98.56 487 VAL A CA 1
ATOM 4005 C C . VAL A 1 487 ? -19.391 2.607 -15.148 1 98.56 487 VAL A C 1
ATOM 4007 O O . VAL A 1 487 ? -20.266 3.262 -15.734 1 98.56 487 VAL A O 1
ATOM 4010 N N . VAL A 1 488 ? -18.156 2.535 -15.594 1 98.19 488 VAL A N 1
ATOM 4011 C CA . VAL A 1 488 ? -17.719 3.234 -16.797 1 98.19 488 VAL A CA 1
ATOM 4012 C C . VAL A 1 488 ? -18.516 2.732 -18 1 98.19 488 VAL A C 1
ATOM 4014 O O . VAL A 1 488 ? -18.969 3.527 -18.828 1 98.19 488 VAL A O 1
ATOM 4017 N N . GLY A 1 489 ? -18.625 1.414 -18.109 1 98.19 489 GLY A N 1
ATOM 4018 C CA . GLY A 1 489 ? -19.391 0.83 -19.203 1 98.19 489 GLY A CA 1
ATOM 4019 C C . GLY A 1 489 ? -20.844 1.269 -19.219 1 98.19 489 GLY A C 1
ATOM 4020 O O . GLY A 1 489 ? -21.375 1.592 -20.281 1 98.19 489 GLY A O 1
ATOM 4021 N N . LEU A 1 490 ? -21.469 1.278 -18.047 1 98.31 490 LEU A N 1
ATOM 4022 C CA . LEU A 1 490 ? -22.859 1.708 -17.938 1 98.31 490 LEU A CA 1
ATOM 4023 C C . LEU A 1 490 ? -23.031 3.148 -18.406 1 98.31 490 LEU A C 1
ATOM 4025 O O . LEU A 1 490 ? -23.922 3.445 -19.203 1 98.31 490 LEU A O 1
ATOM 4029 N N . LEU A 1 491 ? -22.156 4.031 -17.938 1 98.5 491 LEU A N 1
ATOM 4030 C CA . LEU A 1 491 ? -22.25 5.449 -18.281 1 98.5 491 LEU A CA 1
ATOM 4031 C C . LEU A 1 491 ? -21.906 5.684 -19.75 1 98.5 491 LEU A C 1
ATOM 4033 O O . LEU A 1 491 ? -22.453 6.586 -20.375 1 98.5 491 LEU A O 1
ATOM 4037 N N . ALA A 1 492 ? -21 4.875 -20.25 1 98.19 492 ALA A N 1
ATOM 4038 C CA . ALA A 1 492 ? -20.578 5.023 -21.641 1 98.19 492 ALA A CA 1
ATOM 4039 C C . ALA A 1 492 ? -21.734 4.727 -22.594 1 98.19 492 ALA A C 1
ATOM 4041 O O . ALA A 1 492 ? -21.828 5.32 -23.672 1 98.19 492 ALA A O 1
ATOM 4042 N N . GLN A 1 493 ? -22.594 3.807 -22.203 1 98.06 493 GLN A N 1
ATOM 4043 C CA . GLN A 1 493 ? -23.656 3.381 -23.125 1 98.06 493 GLN A CA 1
ATOM 4044 C C . GLN A 1 493 ? -24.969 4.07 -22.812 1 98.06 493 GLN A C 1
ATOM 4046 O O . GLN A 1 493 ? -25.781 4.336 -23.719 1 98.06 493 GLN A O 1
ATOM 4051 N N . HIS A 1 494 ? -25.219 4.406 -21.516 1 98.12 494 HIS A N 1
ATOM 4052 C CA . HIS A 1 494 ? -26.531 4.922 -21.109 1 98.12 494 HIS A CA 1
ATOM 4053 C C . HIS A 1 494 ? -26.453 6.406 -20.766 1 98.12 494 HIS A C 1
ATOM 4055 O O . HIS A 1 494 ? -27.469 7.086 -20.688 1 98.12 494 HIS A O 1
ATOM 4061 N N . GLY A 1 495 ? -25.297 6.883 -20.484 1 98.06 495 GLY A N 1
ATOM 4062 C CA . GLY A 1 495 ? -25.094 8.289 -20.188 1 98.06 495 GLY A CA 1
ATOM 4063 C C . GLY A 1 495 ? -25.266 8.617 -18.703 1 98.06 495 GLY A C 1
ATOM 4064 O O . GLY A 1 495 ? -25.156 7.73 -17.859 1 98.06 495 GLY A O 1
ATOM 4065 N N . PHE A 1 496 ? -25.422 9.93 -18.422 1 97.62 496 PHE A N 1
ATOM 4066 C CA . PHE A 1 496 ? -25.359 10.422 -17.047 1 97.62 496 PHE A CA 1
ATOM 4067 C C . PHE A 1 496 ? -26.75 10.828 -16.562 1 97.62 496 PHE A C 1
ATOM 4069 O O . PHE A 1 496 ? -26.906 11.266 -15.414 1 97.62 496 PHE A O 1
ATOM 4076 N N . GLU A 1 497 ? -27.797 10.672 -17.406 1 96.06 497 GLU A N 1
ATOM 4077 C CA . GLU A 1 497 ? -29.156 10.984 -17.016 1 96.06 497 GLU A CA 1
ATOM 4078 C C . GLU A 1 497 ? -29.875 9.758 -16.453 1 96.06 497 GLU A C 1
ATOM 4080 O O . GLU A 1 497 ? -30.078 8.773 -17.156 1 96.06 497 GLU A O 1
ATOM 4085 N N . PRO A 1 498 ? -30.281 9.805 -15.211 1 95 498 PRO A N 1
ATOM 4086 C CA . PRO A 1 498 ? -30.859 8.625 -14.547 1 95 498 PRO A CA 1
ATOM 4087 C C . PRO A 1 498 ? -32.031 8.047 -15.32 1 95 498 PRO A C 1
ATOM 4089 O O . PRO A 1 498 ? -32.25 6.836 -15.305 1 95 498 PRO A O 1
ATOM 4092 N N . GLU A 1 499 ? -32.75 8.836 -16.031 1 93.44 499 GLU A N 1
ATOM 4093 C CA . GLU A 1 499 ? -33.938 8.383 -16.766 1 93.44 499 GLU A CA 1
ATOM 4094 C C . GLU A 1 499 ? -33.531 7.387 -17.859 1 93.44 499 GLU A C 1
ATOM 4096 O O . GLU A 1 499 ? -34.375 6.605 -18.312 1 93.44 499 GLU A O 1
ATOM 4101 N N . GLU A 1 500 ? -32.281 7.445 -18.234 1 95.44 500 GLU A N 1
ATOM 4102 C CA . GLU A 1 500 ? -31.828 6.578 -19.312 1 95.44 500 GLU A CA 1
ATOM 4103 C C . GLU A 1 500 ? -31.219 5.289 -18.75 1 95.44 500 GLU A C 1
ATOM 4105 O O . GLU A 1 500 ? -30.859 4.391 -19.516 1 95.44 500 GLU A O 1
ATOM 4110 N N . TRP A 1 501 ? -31.125 5.148 -17.406 1 97.25 501 TRP A N 1
ATOM 4111 C CA . TRP A 1 501 ? -30.5 3.979 -16.797 1 97.25 501 TRP A CA 1
ATOM 4112 C C . TRP A 1 501 ? -31.484 2.812 -16.719 1 97.25 501 TRP A C 1
ATOM 4114 O O . TRP A 1 501 ? -32.688 3.018 -16.656 1 97.25 501 TRP A O 1
ATOM 4124 N N . PRO A 1 502 ? -30.969 1.603 -16.781 1 97.19 502 PRO A N 1
ATOM 4125 C CA . PRO A 1 502 ? -31.844 0.437 -16.594 1 97.19 502 PRO A CA 1
ATOM 4126 C C . PRO A 1 502 ? -32.594 0.457 -15.266 1 97.19 502 PRO A C 1
ATOM 4128 O O . PRO A 1 502 ? -32.031 0.898 -14.25 1 97.19 502 PRO A O 1
ATOM 4131 N N . GLU A 1 503 ? -33.719 -0.117 -15.188 1 96.44 503 GLU A N 1
ATOM 4132 C CA . GLU A 1 503 ? -34.625 -0.076 -14.062 1 96.44 503 GLU A CA 1
ATOM 4133 C C . GLU A 1 503 ? -34 -0.641 -12.797 1 96.44 503 GLU A C 1
ATOM 4135 O O . GLU A 1 503 ? -34.156 -0.075 -11.711 1 96.44 503 GLU A O 1
ATOM 4140 N N . PRO A 1 504 ? -33.25 -1.718 -12.883 1 96 504 PRO A N 1
ATOM 4141 C CA . PRO A 1 504 ? -32.688 -2.281 -11.664 1 96 504 PRO A CA 1
ATOM 4142 C C . PRO A 1 504 ? -31.75 -1.305 -10.953 1 96 504 PRO A C 1
ATOM 4144 O O . PRO A 1 504 ? -31.625 -1.34 -9.727 1 96 504 PRO A O 1
ATOM 4147 N N . ILE A 1 505 ? -31.062 -0.464 -11.695 1 96.81 505 ILE A N 1
ATOM 4148 C CA . ILE A 1 505 ? -30.125 0.51 -11.125 1 96.81 505 ILE A CA 1
ATOM 4149 C C . ILE A 1 505 ? -30.922 1.659 -10.5 1 96.81 505 ILE A C 1
ATOM 4151 O O . ILE A 1 505 ? -30.641 2.062 -9.367 1 96.81 505 ILE A O 1
ATOM 4155 N N . LEU A 1 506 ? -31.906 2.119 -11.203 1 96.44 506 LEU A N 1
ATOM 4156 C CA . LEU A 1 506 ? -32.719 3.236 -10.727 1 96.44 506 LEU A CA 1
ATOM 4157 C C . LEU A 1 506 ? -33.469 2.869 -9.445 1 96.44 506 LEU A C 1
ATOM 4159 O O . LEU A 1 506 ? -33.5 3.666 -8.508 1 96.44 506 LEU A O 1
ATOM 4163 N N . GLU A 1 507 ? -34 1.748 -9.422 1 96.69 507 GLU A N 1
ATOM 4164 C CA . GLU A 1 507 ? -34.75 1.275 -8.258 1 96.69 507 GLU A CA 1
ATOM 4165 C C . GLU A 1 507 ? -33.875 1.193 -7.027 1 96.69 507 GLU A C 1
ATOM 4167 O O . GLU A 1 507 ? -34.25 1.587 -5.934 1 96.69 507 GLU A O 1
ATOM 4172 N N . ARG A 1 508 ? -32.688 0.733 -7.18 1 96.06 508 ARG A N 1
ATOM 4173 C CA . ARG A 1 508 ? -31.766 0.571 -6.062 1 96.06 508 ARG A CA 1
ATOM 4174 C C . ARG A 1 508 ? -31.266 1.923 -5.562 1 96.06 508 ARG A C 1
ATOM 4176 O O . ARG A 1 508 ? -31.062 2.105 -4.359 1 96.06 508 ARG A O 1
ATOM 4183 N N . ILE A 1 509 ? -31 2.803 -6.512 1 96.56 509 ILE A N 1
ATOM 4184 C CA . ILE A 1 509 ? -30.609 4.148 -6.113 1 96.56 509 ILE A CA 1
ATOM 4185 C C . ILE A 1 509 ? -31.703 4.789 -5.277 1 96.56 509 ILE A C 1
ATOM 4187 O O . ILE A 1 509 ? -31.438 5.383 -4.23 1 96.56 509 ILE A O 1
ATOM 4191 N N . ASP A 1 510 ? -32.906 4.633 -5.73 1 95.62 510 ASP A N 1
ATOM 4192 C CA . ASP A 1 510 ? -34.062 5.191 -5.008 1 95.62 510 ASP A CA 1
ATOM 4193 C C . ASP A 1 510 ? -34.219 4.531 -3.639 1 95.62 510 ASP A C 1
ATOM 4195 O O . ASP A 1 510 ? -34.469 5.207 -2.643 1 95.62 510 ASP A O 1
ATOM 4199 N N . GLU A 1 511 ? -34.094 3.297 -3.635 1 94.5 511 GLU A N 1
ATOM 4200 C CA . GLU A 1 511 ? -34.281 2.535 -2.4 1 94.5 511 GLU A CA 1
ATOM 4201 C C . GLU A 1 511 ? -33.188 2.887 -1.381 1 94.5 511 GLU A C 1
ATOM 4203 O O . GLU A 1 511 ? -33.469 3.047 -0.193 1 94.5 511 GLU A O 1
ATOM 4208 N N . LYS A 1 512 ? -32.031 3.043 -1.808 1 93.38 512 LYS A N 1
ATOM 4209 C CA . LYS A 1 512 ? -30.891 3.166 -0.884 1 93.38 512 LYS A CA 1
ATOM 4210 C C . LYS A 1 512 ? -30.625 4.625 -0.529 1 93.38 512 LYS A C 1
ATOM 4212 O O . LYS A 1 512 ? -30.203 4.934 0.587 1 93.38 512 LYS A O 1
ATOM 4217 N N . PHE A 1 513 ? -30.875 5.496 -1.532 1 94.88 513 PHE A N 1
ATOM 4218 C CA . PHE A 1 513 ? -30.422 6.867 -1.313 1 94.88 513 PHE A CA 1
ATOM 4219 C C . PHE A 1 513 ? -31.578 7.844 -1.464 1 94.88 513 PHE A C 1
ATOM 4221 O O . PHE A 1 513 ? -31.422 9.047 -1.237 1 94.88 513 PHE A O 1
ATOM 4228 N N . GLY A 1 514 ? -32.75 7.414 -1.79 1 93.94 514 GLY A N 1
ATOM 4229 C CA . GLY A 1 514 ? -33.906 8.297 -2.018 1 93.94 514 GLY A CA 1
ATOM 4230 C C . GLY A 1 514 ? -33.75 9.172 -3.248 1 93.94 514 GLY A C 1
ATOM 4231 O O . GLY A 1 514 ? -34.281 10.281 -3.303 1 93.94 514 GLY A O 1
ATOM 4232 N N . GLY A 1 515 ? -32.938 8.711 -4.16 1 95 515 GLY A N 1
ATOM 4233 C CA . GLY A 1 515 ? -32.562 9.453 -5.352 1 95 515 GLY A CA 1
ATOM 4234 C C . GLY A 1 515 ? -31.047 9.609 -5.496 1 95 515 GLY A C 1
ATOM 4235 O O . GLY A 1 515 ? -30.297 9.258 -4.59 1 95 515 GLY A O 1
ATOM 4236 N N . LEU A 1 516 ? -30.656 10.047 -6.625 1 96.19 516 LEU A N 1
ATOM 4237 C CA . LEU A 1 516 ? -29.219 10.227 -6.863 1 96.19 516 LEU A CA 1
ATOM 4238 C C . LEU A 1 516 ? -28.656 11.344 -5.992 1 96.19 516 LEU A C 1
ATOM 4240 O O . LEU A 1 516 ? -29.141 12.484 -6.051 1 96.19 516 LEU A O 1
ATOM 4244 N N . PRO A 1 517 ? -27.672 11.07 -5.184 1 96.62 517 PRO A N 1
ATOM 4245 C CA . PRO A 1 517 ? -27.078 12.117 -4.348 1 96.62 517 PRO A CA 1
ATOM 4246 C C . PRO A 1 517 ? -26.453 13.242 -5.168 1 96.62 517 PRO A C 1
ATOM 4248 O O . PRO A 1 517 ? -26.188 13.062 -6.359 1 96.62 517 PRO A O 1
ATOM 4251 N N . GLU A 1 518 ? -26.234 14.32 -4.5 1 94.56 518 GLU A N 1
ATOM 4252 C CA . GLU A 1 518 ? -25.734 15.5 -5.203 1 94.56 518 GLU A CA 1
ATOM 4253 C C . GLU A 1 518 ? -24.234 15.664 -5.02 1 94.56 518 GLU A C 1
ATOM 4255 O O . GLU A 1 518 ? -23.672 15.211 -4.02 1 94.56 518 GLU A O 1
ATOM 4260 N N . VAL A 1 519 ? -23.672 16.297 -5.938 1 95.88 519 VAL A N 1
ATOM 4261 C CA . VAL A 1 519 ? -22.25 16.641 -5.875 1 95.88 519 VAL A CA 1
ATOM 4262 C C . VAL A 1 519 ? -22.031 17.734 -4.836 1 95.88 519 VAL A C 1
ATOM 4264 O O . VAL A 1 519 ? -22.828 18.672 -4.742 1 95.88 519 VAL A O 1
ATOM 4267 N N . PRO A 1 520 ? -21.031 17.5 -3.967 1 93.75 520 PRO A N 1
ATOM 4268 C CA . PRO A 1 520 ? -20.656 18.672 -3.176 1 93.75 520 PRO A CA 1
ATOM 4269 C C . PRO A 1 520 ? -20.062 19.797 -4.027 1 93.75 520 PRO A C 1
ATOM 4271 O O . PRO A 1 520 ? -19.156 19.547 -4.824 1 93.75 520 PRO A O 1
ATOM 4274 N N . LYS A 1 521 ? -20.688 20.969 -3.938 1 90.44 521 LYS A N 1
ATOM 4275 C CA . LYS A 1 521 ? -20.25 22.062 -4.805 1 90.44 521 LYS A CA 1
ATOM 4276 C C . LYS A 1 521 ? -19.656 23.203 -3.992 1 90.44 521 LYS A C 1
ATOM 4278 O O . LYS A 1 521 ? -20.188 23.578 -2.939 1 90.44 521 LYS A O 1
ATOM 4283 N N . THR A 1 522 ? -18.5 23.562 -4.531 1 93 522 THR A N 1
ATOM 4284 C CA . THR A 1 522 ? -17.906 24.812 -4.062 1 93 522 THR A CA 1
ATOM 4285 C C . THR A 1 522 ? -18.156 25.938 -5.059 1 93 522 THR A C 1
ATOM 4287 O O . THR A 1 522 ? -18.875 25.766 -6.043 1 93 522 THR A O 1
ATOM 4290 N N . LEU A 1 523 ? -17.672 27.094 -4.738 1 92.5 523 LEU A N 1
ATOM 4291 C CA . LEU A 1 523 ? -17.828 28.219 -5.668 1 92.5 523 LEU A CA 1
ATOM 4292 C C . LEU A 1 523 ? -16.891 28.062 -6.863 1 92.5 523 LEU A C 1
ATOM 4294 O O . LEU A 1 523 ? -17.172 28.594 -7.941 1 92.5 523 LEU A O 1
ATOM 4298 N N . THR A 1 524 ? -15.883 27.219 -6.703 1 93.69 524 THR A N 1
ATOM 4299 C CA . THR A 1 524 ? -14.852 27.156 -7.73 1 93.69 524 THR A CA 1
ATOM 4300 C C . THR A 1 524 ? -14.789 25.75 -8.344 1 93.69 524 THR A C 1
ATOM 4302 O O . THR A 1 524 ? -13.992 25.5 -9.25 1 93.69 524 THR A O 1
ATOM 4305 N N . TRP A 1 525 ? -15.672 24.922 -7.887 1 92.44 525 TRP A N 1
ATOM 4306 C CA . TRP A 1 525 ? -15.695 23.547 -8.375 1 92.44 525 TRP A CA 1
ATOM 4307 C C . TRP A 1 525 ? -17.078 22.922 -8.172 1 92.44 525 TRP A C 1
ATOM 4309 O O . TRP A 1 525 ? -17.734 23.172 -7.168 1 92.44 525 TRP A O 1
ATOM 4319 N N . PRO A 1 526 ? -17.594 22.188 -9.133 1 89.12 526 PRO A N 1
ATOM 4320 C CA . PRO A 1 526 ? -16.969 21.953 -10.438 1 89.12 526 PRO A CA 1
ATOM 4321 C C . PRO A 1 526 ? -17.125 23.156 -11.375 1 89.12 526 PRO A C 1
ATOM 4323 O O . PRO A 1 526 ? -17.953 24.031 -11.133 1 89.12 526 PRO A O 1
ATOM 4326 N N . GLU A 1 527 ? -16.281 23.266 -12.375 1 73.44 527 GLU A N 1
ATOM 4327 C CA . GLU A 1 527 ? -16.312 24.391 -13.289 1 73.44 527 GLU A CA 1
ATOM 4328 C C . GLU A 1 527 ? -17.656 24.516 -13.984 1 73.44 527 GLU A C 1
ATOM 4330 O O . GLU A 1 527 ? -18.328 23.516 -14.219 1 73.44 527 GLU A O 1
ATOM 4335 N N . MET B 1 1 ? 15.867 34.531 25.406 1 77.62 1 MET B N 1
ATOM 4336 C CA . MET B 1 1 ? 16.938 34 24.562 1 77.62 1 MET B CA 1
ATOM 4337 C C . MET B 1 1 ? 17.609 35.094 23.766 1 77.62 1 MET B C 1
ATOM 4339 O O . MET B 1 1 ? 16.938 35.938 23.156 1 77.62 1 MET B O 1
ATOM 4343 N N . GLU B 1 2 ? 18.969 35.188 23.875 1 86.81 2 GLU B N 1
ATOM 4344 C CA . GLU B 1 2 ? 19.75 36.125 23.094 1 86.81 2 GLU B CA 1
ATOM 4345 C C . GLU B 1 2 ? 20.422 35.469 21.906 1 86.81 2 GLU B C 1
ATOM 4347 O O . GLU B 1 2 ? 20.906 34.344 22 1 86.81 2 GLU B O 1
ATOM 4352 N N . LEU B 1 3 ? 20.375 36.219 20.781 1 93 3 LEU B N 1
ATOM 4353 C CA . LEU B 1 3 ? 20.922 35.656 19.547 1 93 3 LEU B CA 1
ATOM 4354 C C . LEU B 1 3 ? 22.062 36.531 19.031 1 93 3 LEU B C 1
ATOM 4356 O O . LEU B 1 3 ? 21.984 37.781 19.078 1 93 3 LEU B O 1
ATOM 4360 N N . LYS B 1 4 ? 23.156 35.969 18.641 1 93.19 4 LYS B N 1
ATOM 4361 C CA . LYS B 1 4 ? 24.25 36.625 17.938 1 93.19 4 LYS B CA 1
ATOM 4362 C C . LYS B 1 4 ? 24.609 35.844 16.656 1 93.19 4 LYS B C 1
ATOM 4364 O O . LYS B 1 4 ? 24.609 34.625 16.641 1 93.19 4 LYS B O 1
ATOM 4369 N N . PHE B 1 5 ? 24.859 36.594 15.602 1 96.38 5 PHE B N 1
ATOM 4370 C CA . PHE B 1 5 ? 25.172 36 14.312 1 96.38 5 PHE B CA 1
ATOM 4371 C C . PHE B 1 5 ? 26.531 36.469 13.812 1 96.38 5 PHE B C 1
ATOM 4373 O O . PHE B 1 5 ? 26.938 37.594 14.078 1 96.38 5 PHE B O 1
ATOM 4380 N N . SER B 1 6 ? 27.219 35.625 13.125 1 97.25 6 SER B N 1
ATOM 4381 C CA . SER B 1 6 ? 28.453 36 12.414 1 97.25 6 SER B CA 1
ATOM 4382 C C . SER B 1 6 ? 28.609 35.156 11.133 1 97.25 6 SER B C 1
ATOM 4384 O O . SER B 1 6 ? 28.188 34 11.086 1 97.25 6 SER B O 1
ATOM 4386 N N . ALA B 1 7 ? 29.125 35.75 10.086 1 97.38 7 ALA B N 1
ATOM 4387 C CA . ALA B 1 7 ? 29.328 35.031 8.836 1 97.38 7 ALA B CA 1
ATOM 4388 C C . ALA B 1 7 ? 30.609 35.5 8.133 1 97.38 7 ALA B C 1
ATOM 4390 O O . ALA B 1 7 ? 30.953 36.688 8.18 1 97.38 7 ALA B O 1
ATOM 4391 N N . GLU B 1 8 ? 31.281 34.562 7.617 1 97.75 8 GLU B N 1
ATOM 4392 C CA . GLU B 1 8 ? 32.312 34.844 6.633 1 97.75 8 GLU B CA 1
ATOM 4393 C C . GLU B 1 8 ? 31.719 34.969 5.23 1 97.75 8 GLU B C 1
ATOM 4395 O O . GLU B 1 8 ? 30.984 34.094 4.77 1 97.75 8 GLU B O 1
ATOM 4400 N N . VAL B 1 9 ? 32.031 36.062 4.559 1 96.75 9 VAL B N 1
ATOM 4401 C CA . VAL B 1 9 ? 31.469 36.344 3.242 1 96.75 9 VAL B CA 1
ATOM 4402 C C . VAL B 1 9 ? 32.594 36.531 2.229 1 96.75 9 VAL B C 1
ATOM 4404 O O . VAL B 1 9 ? 33.594 37.156 2.525 1 96.75 9 VAL B O 1
ATOM 4407 N N . GLU B 1 10 ? 32.375 35.875 1.08 1 97.06 10 GLU B N 1
ATOM 4408 C CA . GLU B 1 10 ? 33.312 36.031 -0.032 1 97.06 10 GLU B CA 1
ATOM 4409 C C . GLU B 1 10 ? 32.625 36.625 -1.257 1 97.06 10 GLU B C 1
ATOM 4411 O O . GLU B 1 10 ? 31.672 36.062 -1.772 1 97.06 10 GLU B O 1
ATOM 4416 N N . LEU B 1 11 ? 33.125 37.75 -1.688 1 96.56 11 LEU B N 1
ATOM 4417 C CA . LEU B 1 11 ? 32.656 38.375 -2.918 1 96.56 11 LEU B CA 1
ATOM 4418 C C . LEU B 1 11 ? 33.656 38.188 -4.051 1 96.56 11 LEU B C 1
ATOM 4420 O O . LEU B 1 11 ? 34.75 38.688 -3.998 1 96.56 11 LEU B O 1
ATOM 4424 N N . THR B 1 12 ? 33.188 37.438 -5 1 96.75 12 THR B N 1
ATOM 4425 C CA . THR B 1 12 ? 34.062 37.188 -6.141 1 96.75 12 THR B CA 1
ATOM 4426 C C . THR B 1 12 ? 33.969 38.344 -7.148 1 96.75 12 THR B C 1
ATOM 4428 O O . THR B 1 12 ? 32.875 38.688 -7.594 1 96.75 12 THR B O 1
ATOM 4431 N N . LEU B 1 13 ? 35.156 38.781 -7.566 1 96.25 13 LEU B N 1
ATOM 4432 C CA . LEU B 1 13 ? 35.219 39.938 -8.492 1 96.25 13 LEU B CA 1
ATOM 4433 C C . LEU B 1 13 ? 35.125 39.438 -9.938 1 96.25 13 LEU B C 1
ATOM 4435 O O . LEU B 1 13 ? 35.344 38.25 -10.219 1 96.25 13 LEU B O 1
ATOM 4439 N N . SER B 1 14 ? 34.75 40.312 -10.812 1 95.44 14 SER B N 1
ATOM 4440 C CA . SER B 1 14 ? 34.531 40 -12.219 1 95.44 14 SER B CA 1
ATOM 4441 C C . SER B 1 14 ? 35.875 39.781 -12.93 1 95.44 14 SER B C 1
ATOM 4443 O O . SER B 1 14 ? 35.938 39.156 -14 1 95.44 14 SER B O 1
ATOM 4445 N N . ARG B 1 15 ? 36.875 40.375 -12.398 1 93.88 15 ARG B N 1
ATOM 4446 C CA . ARG B 1 15 ? 38.25 40.219 -12.93 1 93.88 15 ARG B CA 1
ATOM 4447 C C . ARG B 1 15 ? 39.281 40.406 -11.836 1 93.88 15 ARG B C 1
ATOM 4449 O O . ARG B 1 15 ? 39 40.938 -10.766 1 93.88 15 ARG B O 1
ATOM 4456 N N . GLU B 1 16 ? 40.562 40 -12.117 1 95.38 16 GLU B N 1
ATOM 4457 C CA . GLU B 1 16 ? 41.656 40.188 -11.188 1 95.38 16 GLU B CA 1
ATOM 4458 C C . GLU B 1 16 ? 42.062 41.656 -11.125 1 95.38 16 GLU B C 1
ATOM 4460 O O . GLU B 1 16 ? 42.062 42.375 -12.133 1 95.38 16 GLU B O 1
ATOM 4465 N N . VAL B 1 17 ? 42.344 42.094 -9.961 1 94.38 17 VAL B N 1
ATOM 4466 C CA . VAL B 1 17 ? 42.75 43.469 -9.773 1 94.38 17 VAL B CA 1
ATOM 4467 C C . VAL B 1 17 ? 43.906 43.531 -8.797 1 94.38 17 VAL B C 1
ATOM 4469 O O . VAL B 1 17 ? 44.188 42.594 -8.062 1 94.38 17 VAL B O 1
ATOM 4472 N N . ASP B 1 18 ? 44.656 44.688 -8.906 1 94.25 18 ASP B N 1
ATOM 4473 C CA . ASP B 1 18 ? 45.594 45 -7.832 1 94.25 18 ASP B CA 1
ATOM 4474 C C . ASP B 1 18 ? 44.844 45.469 -6.578 1 94.25 18 ASP B C 1
ATOM 4476 O O . ASP B 1 18 ? 44.188 46.5 -6.598 1 94.25 18 ASP B O 1
ATOM 4480 N N . PRO B 1 19 ? 44.938 44.719 -5.477 1 95.94 19 PRO B N 1
ATOM 4481 C CA . PRO B 1 19 ? 44.219 45.062 -4.254 1 95.94 19 PRO B CA 1
ATOM 4482 C C . PRO B 1 19 ? 44.438 46.531 -3.83 1 95.94 19 PRO B C 1
ATOM 4484 O O . PRO B 1 19 ? 43.531 47.156 -3.307 1 95.94 19 PRO B O 1
ATOM 4487 N N . ALA B 1 20 ? 45.625 47.031 -4.082 1 94.69 20 ALA B N 1
ATOM 4488 C CA . ALA B 1 20 ? 45.938 48.375 -3.662 1 94.69 20 ALA B CA 1
ATOM 4489 C C . ALA B 1 20 ? 45.094 49.406 -4.41 1 94.69 20 ALA B C 1
ATOM 4491 O O . ALA B 1 20 ? 44.875 50.5 -3.912 1 94.69 20 ALA B O 1
ATOM 4492 N N . GLU B 1 21 ? 44.688 49.031 -5.578 1 94.5 21 GLU B N 1
ATOM 4493 C CA . GLU B 1 21 ? 43.906 49.938 -6.434 1 94.5 21 GLU B CA 1
ATOM 4494 C C . GLU B 1 21 ? 42.5 50.125 -5.891 1 94.5 21 GLU B C 1
ATOM 4496 O O . GLU B 1 21 ? 41.906 51.188 -6.016 1 94.5 21 GLU B O 1
ATOM 4501 N N . ILE B 1 22 ? 41.969 49.094 -5.32 1 95.38 22 ILE B N 1
ATOM 4502 C CA . ILE B 1 22 ? 40.562 49.219 -4.977 1 95.38 22 ILE B CA 1
ATOM 4503 C C . ILE B 1 22 ? 40.406 49.281 -3.461 1 95.38 22 ILE B C 1
ATOM 4505 O O . ILE B 1 22 ? 39.312 49.562 -2.957 1 95.38 22 ILE B O 1
ATOM 4509 N N . GLU B 1 23 ? 41.406 48.969 -2.646 1 95.88 23 GLU B N 1
ATOM 4510 C CA . GLU B 1 23 ? 41.344 48.875 -1.189 1 95.88 23 GLU B CA 1
ATOM 4511 C C . GLU B 1 23 ? 40.812 50.188 -0.583 1 95.88 23 GLU B C 1
ATOM 4513 O O . GLU B 1 23 ? 40.031 50.156 0.347 1 95.88 23 GLU B O 1
ATOM 4518 N N . PRO B 1 24 ? 41.281 51.406 -1.103 1 95.75 24 PRO B N 1
ATOM 4519 C CA . PRO B 1 24 ? 40.75 52.656 -0.534 1 95.75 24 PRO B CA 1
ATOM 4520 C C . PRO B 1 24 ? 39.25 52.781 -0.739 1 95.75 24 PRO B C 1
ATOM 4522 O O . PRO B 1 24 ? 38.562 53.281 0.151 1 95.75 24 PRO B O 1
ATOM 4525 N N . THR B 1 25 ? 38.844 52.406 -1.901 1 96.5 25 THR B N 1
ATOM 4526 C CA . THR B 1 25 ? 37.406 52.469 -2.199 1 96.5 25 THR B CA 1
ATOM 4527 C C . THR B 1 25 ? 36.625 51.531 -1.291 1 96.5 25 THR B C 1
ATOM 4529 O O . THR B 1 25 ? 35.562 51.875 -0.796 1 96.5 25 THR B O 1
ATOM 4532 N N . VAL B 1 26 ? 37.156 50.281 -1.012 1 97.25 26 VAL B N 1
ATOM 4533 C CA . VAL B 1 26 ? 36.5 49.281 -0.148 1 97.25 26 VAL B CA 1
ATOM 4534 C C . VAL B 1 26 ? 36.5 49.781 1.293 1 97.25 26 VAL B C 1
ATOM 4536 O O . VAL B 1 26 ? 35.5 49.625 2.006 1 97.25 26 VAL B O 1
ATOM 4539 N N . GLU B 1 27 ? 37.625 50.375 1.708 1 96.69 27 GLU B N 1
ATOM 4540 C CA . GLU B 1 27 ? 37.719 50.938 3.059 1 96.69 27 GLU B CA 1
ATOM 4541 C C . GLU B 1 27 ? 36.688 52.031 3.303 1 96.69 27 GLU B C 1
ATOM 4543 O O . GLU B 1 27 ? 36 52.031 4.336 1 96.69 27 GLU B O 1
ATOM 4548 N N . GLU B 1 28 ? 36.625 52.906 2.334 1 96.62 28 GLU B N 1
ATOM 4549 C CA . GLU B 1 28 ? 35.625 53.969 2.432 1 96.62 28 GLU B CA 1
ATOM 4550 C C . GLU B 1 28 ? 34.219 53.406 2.453 1 96.62 28 GLU B C 1
ATOM 4552 O O . GLU B 1 28 ? 33.375 53.875 3.225 1 96.62 28 GLU B O 1
ATOM 4557 N N . PHE B 1 29 ? 33.969 52.5 1.652 1 96.81 29 PHE B N 1
ATOM 4558 C CA . PHE B 1 29 ? 32.656 51.875 1.57 1 96.81 29 PHE B CA 1
ATOM 4559 C C . PHE B 1 29 ? 32.312 51.188 2.889 1 96.81 29 PHE B C 1
ATOM 4561 O O . PHE B 1 29 ? 31.172 51.312 3.363 1 96.81 29 PHE B O 1
ATOM 4568 N N . VAL B 1 30 ? 33.219 50.375 3.469 1 97.38 30 VAL B N 1
ATOM 4569 C CA . VAL B 1 30 ? 32.969 49.625 4.695 1 97.38 30 VAL B CA 1
ATOM 4570 C C . VAL B 1 30 ? 32.594 50.594 5.824 1 97.38 30 VAL B C 1
ATOM 4572 O O . VAL B 1 30 ? 31.688 50.312 6.598 1 97.38 30 VAL B O 1
ATOM 4575 N N . LYS B 1 31 ? 33.344 51.719 5.934 1 96.19 31 LYS B N 1
ATOM 4576 C CA . LYS B 1 31 ? 33.031 52.719 6.953 1 96.19 31 LYS B CA 1
ATOM 4577 C C . LYS B 1 31 ? 31.625 53.25 6.777 1 96.19 31 LYS B C 1
ATOM 4579 O O . LYS B 1 31 ? 30.859 53.344 7.742 1 96.19 31 LYS B O 1
ATOM 4584 N N . GLU B 1 32 ? 31.312 53.562 5.566 1 96.25 32 GLU B N 1
ATOM 4585 C CA . GLU B 1 32 ? 29.984 54.125 5.262 1 96.25 32 GLU B CA 1
ATOM 4586 C C . GLU B 1 32 ? 28.891 53.062 5.496 1 96.25 32 GLU B C 1
ATOM 4588 O O . GLU B 1 32 ? 27.812 53.406 6 1 96.25 32 GLU B O 1
ATOM 4593 N N . ALA B 1 33 ? 29.172 51.906 5.008 1 96.56 33 ALA B N 1
ATOM 4594 C CA . ALA B 1 33 ? 28.188 50.844 5.152 1 96.56 33 ALA B CA 1
ATOM 4595 C C . ALA B 1 33 ? 27.875 50.562 6.621 1 96.56 33 ALA B C 1
ATOM 4597 O O . ALA B 1 33 ? 26.719 50.375 6.992 1 96.56 33 ALA B O 1
ATOM 4598 N N . ASN B 1 34 ? 28.859 50.531 7.547 1 96.19 34 ASN B N 1
ATOM 4599 C CA . ASN B 1 34 ? 28.672 50.281 8.969 1 96.19 34 ASN B CA 1
ATOM 4600 C C . ASN B 1 34 ? 27.922 51.406 9.648 1 96.19 34 ASN B C 1
ATOM 4602 O O . ASN B 1 34 ? 27.203 51.188 10.633 1 96.19 34 ASN B O 1
ATOM 4606 N N . GLU B 1 35 ? 28.047 52.562 9.125 1 93.75 35 GLU B N 1
ATOM 4607 C CA . GLU B 1 35 ? 27.406 53.719 9.734 1 93.75 35 GLU B CA 1
ATOM 4608 C C . GLU B 1 35 ? 25.984 53.906 9.242 1 93.75 35 GLU B C 1
ATOM 4610 O O . GLU B 1 35 ? 25.125 54.375 9.977 1 93.75 35 GLU B O 1
ATOM 4615 N N . ASP B 1 36 ? 25.734 53.469 8.055 1 93.62 36 ASP B N 1
ATOM 4616 C CA . ASP B 1 36 ? 24.438 53.812 7.469 1 93.62 36 ASP B CA 1
ATOM 4617 C C . ASP B 1 36 ? 23.781 52.594 6.863 1 93.62 36 ASP B C 1
ATOM 4619 O O . ASP B 1 36 ? 22.828 52.031 7.426 1 93.62 36 ASP B O 1
ATOM 4623 N N . LEU B 1 37 ? 24.359 51.938 5.809 1 94.38 37 LEU B N 1
ATOM 4624 C CA . LEU B 1 37 ? 23.766 50.875 5 1 94.38 37 LEU B CA 1
ATOM 4625 C C . LEU B 1 37 ? 23.312 49.719 5.879 1 94.38 37 LEU B C 1
ATOM 4627 O O . LEU B 1 37 ? 22.234 49.188 5.676 1 94.38 37 LEU B O 1
ATOM 4631 N N . LEU B 1 38 ? 24.078 49.312 6.828 1 96.06 38 LEU B N 1
ATOM 4632 C CA . LEU B 1 38 ? 23.844 48.125 7.629 1 96.06 38 LEU B CA 1
ATOM 4633 C C . LEU B 1 38 ? 23.062 48.469 8.898 1 96.06 38 LEU B C 1
ATOM 4635 O O . LEU B 1 38 ? 22.781 47.594 9.719 1 96.06 38 LEU B O 1
ATOM 4639 N N . GLN B 1 39 ? 22.703 49.719 9.047 1 94 39 GLN B N 1
ATOM 4640 C CA . GLN B 1 39 ? 21.875 50.156 10.172 1 94 39 GLN B CA 1
ATOM 4641 C C . GLN B 1 39 ? 20.469 50.531 9.703 1 94 39 GLN B C 1
ATOM 4643 O O . GLN B 1 39 ? 19.562 50.719 10.523 1 94 39 GLN B O 1
ATOM 4648 N N . ARG B 1 40 ? 20.281 50.594 8.438 1 91.56 40 ARG B N 1
ATOM 4649 C CA . ARG B 1 40 ? 18.984 50.969 7.891 1 91.56 40 ARG B CA 1
ATOM 4650 C C . ARG B 1 40 ? 17.922 49.938 8.25 1 91.56 40 ARG B C 1
ATOM 4652 O O . ARG B 1 40 ? 18.125 48.719 8.062 1 91.56 40 ARG B O 1
ATOM 4659 N N . GLY B 1 41 ? 16.75 50.375 8.688 1 87.44 41 GLY B N 1
ATOM 4660 C CA . GLY B 1 41 ? 15.648 49.469 9.016 1 87.44 41 GLY B CA 1
ATOM 4661 C C . GLY B 1 41 ? 15.719 48.938 10.422 1 87.44 41 GLY B C 1
ATOM 4662 O O . GLY B 1 41 ? 14.812 48.219 10.867 1 87.44 41 GLY B O 1
ATOM 4663 N N . VAL B 1 42 ? 16.812 49.219 11.141 1 89.56 42 VAL B N 1
ATOM 4664 C CA . VAL B 1 42 ? 16.984 48.75 12.516 1 89.56 42 VAL B CA 1
ATOM 4665 C C . VAL B 1 42 ? 16.312 49.75 13.477 1 89.56 42 VAL B C 1
ATOM 4667 O O . VAL B 1 42 ? 16.469 50.969 13.336 1 89.56 42 VAL B O 1
ATOM 4670 N N . PRO B 1 43 ? 15.523 49.25 14.352 1 90.56 43 PRO B N 1
ATOM 4671 C CA . PRO B 1 43 ? 14.875 50.125 15.312 1 90.56 43 PRO B CA 1
ATOM 4672 C C . PRO B 1 43 ? 15.867 51 16.078 1 90.56 43 PRO B C 1
ATOM 4674 O O . PRO B 1 43 ? 17.031 50.594 16.266 1 90.56 43 PRO B O 1
ATOM 4677 N N . THR B 1 44 ? 15.336 52.188 16.609 1 87.19 44 THR B N 1
ATOM 4678 C CA . THR B 1 44 ? 16.156 53.125 17.359 1 87.19 44 THR B CA 1
ATOM 4679 C C . THR B 1 44 ? 16.734 52.469 18.609 1 87.19 44 THR B C 1
ATOM 4681 O O . THR B 1 44 ? 16 51.812 19.359 1 87.19 44 THR B O 1
ATOM 4684 N N . GLY B 1 45 ? 18.016 52.594 18.859 1 86 45 GLY B N 1
ATOM 4685 C CA . GLY B 1 45 ? 18.656 52.062 20.031 1 86 45 GLY B CA 1
ATOM 4686 C C . GLY B 1 45 ? 19.188 50.656 19.844 1 86 45 GLY B C 1
ATOM 4687 O O . GLY B 1 45 ? 19.844 50.125 20.734 1 86 45 GLY B O 1
ATOM 4688 N N . LYS B 1 46 ? 18.844 50.031 18.719 1 88.12 46 LYS B N 1
ATOM 4689 C CA . LYS B 1 46 ? 19.344 48.688 18.438 1 88.12 46 LYS B CA 1
ATOM 4690 C C . LYS B 1 46 ? 20.438 48.719 17.359 1 88.12 46 LYS B C 1
ATOM 4692 O O . LYS B 1 46 ? 20.625 49.75 16.688 1 88.12 46 LYS B O 1
ATOM 4697 N N . GLU B 1 47 ? 21.172 47.656 17.344 1 88 47 GLU B N 1
ATOM 4698 C CA . GLU B 1 47 ? 22.266 47.562 16.375 1 88 47 GLU B CA 1
ATOM 4699 C C . GLU B 1 47 ? 21.891 46.594 15.258 1 88 47 GLU B C 1
ATOM 4701 O O . GLU B 1 47 ? 21.234 45.562 15.508 1 88 47 GLU B O 1
ATOM 4706 N N . GLY B 1 48 ? 22.266 46.938 14.055 1 93.31 48 GLY B N 1
ATOM 4707 C CA . GLY B 1 48 ? 22.078 46.062 12.922 1 93.31 48 GLY B CA 1
ATOM 4708 C C . GLY B 1 48 ? 23.25 45.125 12.703 1 93.31 48 GLY B C 1
ATOM 4709 O O . GLY B 1 48 ? 23.688 44.438 13.625 1 93.31 48 GLY B O 1
ATOM 4710 N N . ALA B 1 49 ? 23.703 45.062 11.5 1 96 49 ALA B N 1
ATOM 4711 C CA . ALA B 1 49 ? 24.891 44.25 11.18 1 96 49 ALA B CA 1
ATOM 4712 C C . ALA B 1 49 ? 26.141 45.125 11.102 1 96 49 ALA B C 1
ATOM 4714 O O . ALA B 1 49 ? 26.047 46.344 11.086 1 96 49 ALA B O 1
ATOM 4715 N N . LYS B 1 50 ? 27.281 44.5 11.211 1 97.12 50 LYS B N 1
ATOM 4716 C CA . LYS B 1 50 ? 28.547 45.219 11.172 1 97.12 50 LYS B CA 1
ATOM 4717 C C . LYS B 1 50 ? 29.625 44.406 10.469 1 97.12 50 LYS B C 1
ATOM 4719 O O . LYS B 1 50 ? 29.766 43.219 10.711 1 97.12 50 LYS B O 1
ATOM 4724 N N . ILE B 1 51 ? 30.281 45.062 9.5 1 98.06 51 ILE B N 1
ATOM 4725 C CA . ILE B 1 51 ? 31.484 44.469 8.945 1 98.06 51 ILE B CA 1
ATOM 4726 C C . ILE B 1 51 ? 32.656 44.625 9.938 1 98.06 51 ILE B C 1
ATOM 4728 O O . ILE B 1 51 ? 33.156 45.719 10.125 1 98.06 51 ILE B O 1
ATOM 4732 N N . GLU B 1 52 ? 33.062 43.562 10.508 1 97.5 52 GLU B N 1
ATOM 4733 C CA . GLU B 1 52 ? 34.062 43.594 11.562 1 97.5 52 GLU B CA 1
ATOM 4734 C C . GLU B 1 52 ? 35.469 43.656 10.977 1 97.5 52 GLU B C 1
ATOM 4736 O O . GLU B 1 52 ? 36.375 44.25 11.578 1 97.5 52 GLU B O 1
ATOM 4741 N N . SER B 1 53 ? 35.688 42.938 9.914 1 97.81 53 SER B N 1
ATOM 4742 C CA . SER B 1 53 ? 36.969 42.906 9.227 1 97.81 53 SER B CA 1
ATOM 4743 C C . SER B 1 53 ? 36.781 42.594 7.746 1 97.81 53 SER B C 1
ATOM 4745 O O . SER B 1 53 ? 35.75 42.094 7.332 1 97.81 53 SER B O 1
ATOM 4747 N N . TYR B 1 54 ? 37.656 42.969 6.918 1 97.5 54 TYR B N 1
ATOM 4748 C CA . TYR B 1 54 ? 37.625 42.656 5.492 1 97.5 54 TYR B CA 1
ATOM 4749 C C . TYR B 1 54 ? 39.062 42.5 4.957 1 97.5 54 TYR B C 1
ATOM 4751 O O . TYR B 1 54 ? 40 43 5.574 1 97.5 54 TYR B O 1
ATOM 4759 N N . ARG B 1 55 ? 39.25 41.688 3.867 1 96.06 55 ARG B N 1
ATOM 4760 C CA . ARG B 1 55 ? 40.5 41.469 3.127 1 96.06 55 ARG B CA 1
ATOM 4761 C C . ARG B 1 55 ? 40.25 41.531 1.622 1 96.06 55 ARG B C 1
ATOM 4763 O O . ARG B 1 55 ? 39.406 40.812 1.115 1 96.06 55 ARG B O 1
ATOM 4770 N N . VAL B 1 56 ? 41.031 42.5 1.001 1 97.12 56 VAL B N 1
ATOM 4771 C CA . VAL B 1 56 ? 40.906 42.594 -0.452 1 97.12 56 VAL B CA 1
ATOM 4772 C C . VAL B 1 56 ? 42.031 41.75 -1.104 1 97.12 56 VAL B C 1
ATOM 4774 O O . VAL B 1 56 ? 43.219 41.969 -0.839 1 97.12 56 VAL B O 1
ATOM 4777 N N . LEU B 1 57 ? 41.531 40.812 -1.87 1 96.75 57 LEU B N 1
ATOM 4778 C CA . LEU B 1 57 ? 42.469 39.969 -2.625 1 96.75 57 LEU B CA 1
ATOM 4779 C C . LEU B 1 57 ? 42.375 40.281 -4.117 1 96.75 57 LEU B C 1
ATOM 4781 O O . LEU B 1 57 ? 41.75 41.281 -4.52 1 96.75 57 LEU B O 1
ATOM 4785 N N . GLU B 1 58 ? 43.094 39.438 -4.922 1 96.12 58 GLU B N 1
ATOM 4786 C CA . GLU B 1 58 ? 43.219 39.719 -6.348 1 96.12 58 GLU B CA 1
ATOM 4787 C C . GLU B 1 58 ? 41.875 39.5 -7.059 1 96.12 58 GLU B C 1
ATOM 4789 O O . GLU B 1 58 ? 41.531 40.219 -8.008 1 96.12 58 GLU B O 1
ATOM 4794 N N . ASP B 1 59 ? 41.156 38.5 -6.551 1 96.44 59 ASP B N 1
ATOM 4795 C CA . ASP B 1 59 ? 39.938 38.188 -7.273 1 96.44 59 ASP B CA 1
ATOM 4796 C C . ASP B 1 59 ? 38.75 38.062 -6.316 1 96.44 59 ASP B C 1
ATOM 4798 O O . ASP B 1 59 ? 37.656 37.719 -6.73 1 96.44 59 ASP B O 1
ATOM 4802 N N . THR B 1 60 ? 39 38.344 -5.023 1 97.25 60 THR B N 1
ATOM 4803 C CA . THR B 1 60 ? 37.969 38.125 -4.027 1 97.25 60 THR B CA 1
ATOM 4804 C C . THR B 1 60 ? 38.094 39.156 -2.898 1 97.25 60 THR B C 1
ATOM 4806 O O . THR B 1 60 ? 39.188 39.594 -2.584 1 97.25 60 THR B O 1
ATOM 4809 N N . ILE B 1 61 ? 37.031 39.656 -2.404 1 97.56 61 ILE B N 1
ATOM 4810 C CA . ILE B 1 61 ? 36.969 40.406 -1.157 1 97.56 61 ILE B CA 1
ATOM 4811 C C . ILE B 1 61 ? 36.344 39.562 -0.059 1 97.56 61 ILE B C 1
ATOM 4813 O O . ILE B 1 61 ? 35.219 39.062 -0.2 1 97.56 61 ILE B O 1
ATOM 4817 N N . GLU B 1 62 ? 37.062 39.312 1.021 1 97.94 62 GLU B N 1
ATOM 4818 C CA . GLU B 1 62 ? 36.594 38.531 2.168 1 97.94 62 GLU B CA 1
ATOM 4819 C C . GLU B 1 62 ? 36.156 39.469 3.307 1 97.94 62 GLU B C 1
ATOM 4821 O O . GLU B 1 62 ? 36.812 40.469 3.578 1 97.94 62 GLU B O 1
ATOM 4826 N N . MET B 1 63 ? 35.062 39.219 3.838 1 97.88 63 MET B N 1
ATOM 4827 C CA . MET B 1 63 ? 34.562 40.031 4.945 1 97.88 63 MET B CA 1
ATOM 4828 C C . MET B 1 63 ? 34.062 39.156 6.074 1 97.88 63 MET B C 1
ATOM 4830 O O . MET B 1 63 ? 33.562 38.031 5.824 1 97.88 63 MET B O 1
ATOM 4834 N N . GLU B 1 64 ? 34.188 39.594 7.277 1 98.12 64 GLU B N 1
ATOM 4835 C CA . GLU B 1 64 ? 33.469 39.062 8.438 1 98.12 64 GLU B CA 1
ATOM 4836 C C . GLU B 1 64 ? 32.344 40 8.867 1 98.12 64 GLU B C 1
ATOM 4838 O O . GLU B 1 64 ? 32.594 41.156 9.234 1 98.12 64 GLU B O 1
ATOM 4843 N N . ILE B 1 65 ? 31.219 39.469 8.797 1 97.56 65 ILE B N 1
ATOM 4844 C CA . ILE B 1 65 ? 30.062 40.312 9.109 1 97.56 65 ILE B CA 1
ATOM 4845 C C . ILE B 1 65 ? 29.328 39.75 10.32 1 97.56 65 ILE B C 1
ATOM 4847 O O . ILE B 1 65 ? 29.016 38.562 10.367 1 97.56 65 ILE B O 1
ATOM 4851 N N . THR B 1 66 ? 29.094 40.531 11.312 1 97.25 66 THR B N 1
ATOM 4852 C CA . THR B 1 66 ? 28.25 40.188 12.445 1 97.25 66 THR B CA 1
ATOM 4853 C C . THR B 1 66 ? 26.844 40.75 12.281 1 97.25 66 THR B C 1
ATOM 4855 O O . THR B 1 66 ? 26.656 41.75 11.586 1 97.25 66 THR B O 1
ATOM 4858 N N . GLY B 1 67 ? 25.922 40 12.75 1 93.81 67 GLY B N 1
ATOM 4859 C CA . GLY B 1 67 ? 24.547 40.438 12.633 1 93.81 67 GLY B CA 1
ATOM 4860 C C . GLY B 1 67 ? 23.734 40.219 13.898 1 93.81 67 GLY B C 1
ATOM 4861 O O . GLY B 1 67 ? 24.266 39.688 14.891 1 93.81 67 GLY B O 1
ATOM 4862 N N . THR B 1 68 ? 22.484 40.781 13.891 1 89.62 68 THR B N 1
ATOM 4863 C CA . THR B 1 68 ? 21.516 40.625 14.969 1 89.62 68 THR B CA 1
ATOM 4864 C C . THR B 1 68 ? 20.172 40.125 14.438 1 89.62 68 THR B C 1
ATOM 4866 O O . THR B 1 68 ? 20.078 39.719 13.273 1 89.62 68 THR B O 1
ATOM 4869 N N . ARG B 1 69 ? 19.156 40.031 15.344 1 87.31 69 ARG B N 1
ATOM 4870 C CA . ARG B 1 69 ? 17.828 39.562 14.945 1 87.31 69 ARG B CA 1
ATOM 4871 C C . ARG B 1 69 ? 17.188 40.562 13.969 1 87.31 69 ARG B C 1
ATOM 4873 O O . ARG B 1 69 ? 16.266 40.188 13.227 1 87.31 69 ARG B O 1
ATOM 4880 N N . TYR B 1 70 ? 17.766 41.781 13.875 1 89.44 70 TYR B N 1
ATOM 4881 C CA . TYR B 1 70 ? 17.188 42.844 13.047 1 89.44 70 TYR B CA 1
ATOM 4882 C C . TYR B 1 70 ? 17.766 42.812 11.641 1 89.44 70 TYR B C 1
ATOM 4884 O O . TYR B 1 70 ? 17.109 43.219 10.68 1 89.44 70 TYR B O 1
ATOM 4892 N N . LEU B 1 71 ? 19.016 42.5 11.531 1 92.5 71 LEU B N 1
ATOM 4893 C CA . LEU B 1 71 ? 19.656 42.312 10.234 1 92.5 71 LEU B CA 1
ATOM 4894 C C . LEU B 1 71 ? 20.656 41.156 10.281 1 92.5 71 LEU B C 1
ATOM 4896 O O . LEU B 1 71 ? 21.75 41.312 10.844 1 92.5 71 LEU B O 1
ATOM 4900 N N . ARG B 1 72 ? 20.266 40.094 9.555 1 92.06 72 ARG B N 1
ATOM 4901 C CA . ARG B 1 72 ? 21.125 38.906 9.523 1 92.06 72 ARG B CA 1
ATOM 4902 C C . ARG B 1 72 ? 22.344 39.156 8.633 1 92.06 72 ARG B C 1
ATOM 4904 O O . ARG B 1 72 ? 22.297 39.938 7.699 1 92.06 72 ARG B O 1
ATOM 4911 N N . PRO B 1 73 ? 23.438 38.438 9.023 1 93.94 73 PRO B N 1
ATOM 4912 C CA . PRO B 1 73 ? 24.656 38.625 8.242 1 93.94 73 PRO B CA 1
ATOM 4913 C C . PRO B 1 73 ? 24.453 38.375 6.75 1 93.94 73 PRO B C 1
ATOM 4915 O O . PRO B 1 73 ? 25.031 39.062 5.906 1 93.94 73 PRO B O 1
ATOM 4918 N N . HIS B 1 74 ? 23.672 37.375 6.453 1 91.44 74 HIS B N 1
ATOM 4919 C CA . HIS B 1 74 ? 23.5 37.031 5.043 1 91.44 74 HIS B CA 1
ATOM 4920 C C . HIS B 1 74 ? 22.703 38.125 4.316 1 91.44 74 HIS B C 1
ATOM 4922 O O . HIS B 1 74 ? 22.969 38.406 3.146 1 91.44 74 HIS B O 1
ATOM 4928 N N . GLU B 1 75 ? 21.766 38.688 4.898 1 91.06 75 GLU B N 1
ATOM 4929 C CA . GLU B 1 75 ? 21.047 39.812 4.324 1 91.06 75 GLU B CA 1
ATOM 4930 C C . GLU B 1 75 ? 21.953 41.031 4.16 1 91.06 75 GLU B C 1
ATOM 4932 O O . GLU B 1 75 ? 21.891 41.719 3.145 1 91.06 75 GLU B O 1
ATOM 4937 N N . ALA B 1 76 ? 22.688 41.25 5.164 1 94.19 76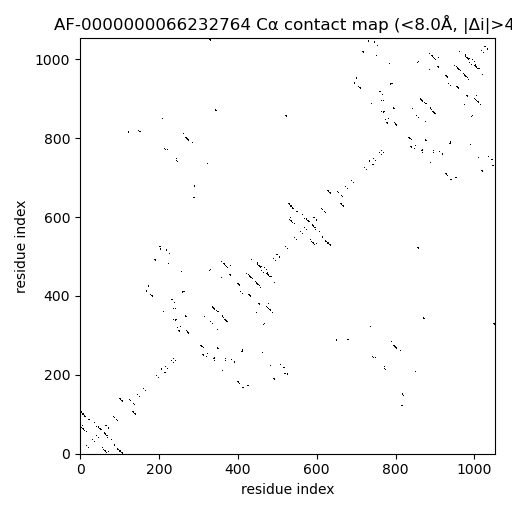 ALA B N 1
ATOM 4938 C CA . ALA B 1 76 ? 23.688 42.312 5.109 1 94.19 76 ALA B CA 1
ATOM 4939 C C . ALA B 1 76 ? 24.641 42.125 3.943 1 94.19 76 ALA B C 1
ATOM 4941 O O . ALA B 1 76 ? 24.969 43.062 3.23 1 94.19 76 ALA B O 1
ATOM 4942 N N . ALA B 1 77 ? 25.078 40.906 3.826 1 93.88 77 ALA B N 1
ATOM 4943 C CA . ALA B 1 77 ? 26.016 40.562 2.754 1 93.88 77 ALA B CA 1
ATOM 4944 C C . ALA B 1 77 ? 25.406 40.875 1.386 1 93.88 77 ALA B C 1
ATOM 4946 O O . ALA B 1 77 ? 26.109 41.344 0.486 1 93.88 77 ALA B O 1
ATOM 4947 N N . MET B 1 78 ? 24.219 40.625 1.219 1 92 78 MET B N 1
ATOM 4948 C CA . MET B 1 78 ? 23.547 40.906 -0.047 1 92 78 MET B CA 1
ATOM 4949 C C . MET B 1 78 ? 23.453 42.406 -0.31 1 92 78 MET B C 1
ATOM 4951 O O . MET B 1 78 ? 23.641 42.844 -1.444 1 92 78 MET B O 1
ATOM 4955 N N . ARG B 1 79 ? 23.172 43.125 0.679 1 93.69 79 ARG B N 1
ATOM 4956 C CA . ARG B 1 79 ? 23.156 44.562 0.551 1 93.69 79 ARG B CA 1
ATOM 4957 C C . ARG B 1 79 ? 24.531 45.094 0.157 1 93.69 79 ARG B C 1
ATOM 4959 O O . ARG B 1 79 ? 24.641 45.969 -0.711 1 93.69 79 ARG B O 1
ATOM 4966 N N . VAL B 1 80 ? 25.469 44.562 0.849 1 95.62 80 VAL B N 1
ATOM 4967 C CA . VAL B 1 80 ? 26.859 44.969 0.624 1 95.62 80 VAL B CA 1
ATOM 4968 C C . VAL B 1 80 ? 27.266 44.656 -0.813 1 95.62 80 VAL B C 1
ATOM 4970 O O . VAL B 1 80 ? 27.859 45.5 -1.5 1 95.62 80 VAL B O 1
ATOM 4973 N N . ARG B 1 81 ? 26.938 43.469 -1.178 1 95.12 81 ARG B N 1
ATOM 4974 C CA . ARG B 1 81 ? 27.281 43.031 -2.533 1 95.12 81 ARG B CA 1
ATOM 4975 C C . ARG B 1 81 ? 26.719 44.031 -3.566 1 95.12 81 ARG B C 1
ATOM 4977 O O . ARG B 1 81 ? 27.438 44.438 -4.473 1 95.12 81 ARG B O 1
ATOM 4984 N N . LYS B 1 82 ? 25.531 44.344 -3.461 1 94.5 82 LYS B N 1
ATOM 4985 C CA . LYS B 1 82 ? 24.844 45.219 -4.422 1 94.5 82 LYS B CA 1
ATOM 4986 C C . LYS B 1 82 ? 25.484 46.594 -4.453 1 94.5 82 LYS B C 1
ATOM 4988 O O . LYS B 1 82 ? 25.859 47.094 -5.52 1 94.5 82 LYS B O 1
ATOM 4993 N N . ARG B 1 83 ? 25.656 47.219 -3.348 1 96.12 83 ARG B N 1
ATOM 4994 C CA . ARG B 1 83 ? 26.125 48.594 -3.27 1 96.12 83 ARG B CA 1
ATOM 4995 C C . ARG B 1 83 ? 27.625 48.688 -3.582 1 96.12 83 ARG B C 1
ATOM 4997 O O . ARG B 1 83 ? 28.094 49.656 -4.18 1 96.12 83 ARG B O 1
ATOM 5004 N N . LEU B 1 84 ? 28.359 47.719 -3.078 1 96 84 LEU B N 1
ATOM 5005 C CA . LEU B 1 84 ? 29.781 47.688 -3.348 1 96 84 LEU B CA 1
ATOM 5006 C C . LEU B 1 84 ? 30.062 47.469 -4.832 1 96 84 LEU B C 1
ATOM 5008 O O . LEU B 1 84 ? 30.984 48.062 -5.395 1 96 84 LEU B O 1
ATOM 5012 N N . ALA B 1 85 ? 29.297 46.562 -5.422 1 95.75 85 ALA B N 1
ATOM 5013 C CA . ALA B 1 85 ? 29.438 46.344 -6.855 1 95.75 85 ALA B CA 1
ATOM 5014 C C . ALA B 1 85 ? 29.219 47.625 -7.652 1 95.75 85 ALA B C 1
ATOM 5016 O O . ALA B 1 85 ? 29.922 47.875 -8.625 1 95.75 85 ALA B O 1
ATOM 5017 N N . GLU B 1 86 ? 28.25 48.312 -7.297 1 95.62 86 GLU B N 1
ATOM 5018 C CA . GLU B 1 86 ? 27.969 49.594 -7.953 1 95.62 86 GLU B CA 1
ATOM 5019 C C . GLU B 1 86 ? 29.141 50.562 -7.816 1 95.62 86 GLU B C 1
ATOM 5021 O O . GLU B 1 86 ? 29.531 51.219 -8.789 1 95.62 86 GLU B O 1
ATOM 5026 N N . ARG B 1 87 ? 29.641 50.688 -6.676 1 95.75 87 ARG B N 1
ATOM 5027 C CA . ARG B 1 87 ? 30.719 51.625 -6.395 1 95.75 87 ARG B CA 1
ATOM 5028 C C . ARG B 1 87 ? 32 51.219 -7.105 1 95.75 87 ARG B C 1
ATOM 5030 O O . ARG B 1 87 ? 32.688 52.062 -7.684 1 95.75 87 ARG B O 1
ATOM 5037 N N . LEU B 1 88 ? 32.344 49.969 -7.039 1 96.19 88 LEU B N 1
ATOM 5038 C CA . LEU B 1 88 ? 33.562 49.438 -7.707 1 96.19 88 LEU B CA 1
ATOM 5039 C C . LEU B 1 88 ? 33.406 49.562 -9.219 1 96.19 88 LEU B C 1
ATOM 5041 O O . LEU B 1 88 ? 34.406 49.781 -9.922 1 96.19 88 LEU B O 1
ATOM 5045 N N . GLY B 1 89 ? 32.25 49.25 -9.688 1 95.06 89 GLY B N 1
ATOM 5046 C CA . GLY B 1 89 ? 31.984 49.406 -11.109 1 95.06 89 GLY B CA 1
ATOM 5047 C C . GLY B 1 89 ? 32.188 50.812 -11.625 1 95.06 89 GLY B C 1
ATOM 5048 O O . GLY B 1 89 ? 32.844 51 -12.648 1 95.06 89 GLY B O 1
ATOM 5049 N N . ARG B 1 90 ? 31.719 51.781 -10.961 1 94.12 90 ARG B N 1
ATOM 5050 C CA . ARG B 1 90 ? 31.797 53.188 -11.352 1 94.12 90 ARG B CA 1
ATOM 5051 C C . ARG B 1 90 ? 33.219 53.688 -11.266 1 94.12 90 ARG B C 1
ATOM 5053 O O . ARG B 1 90 ? 33.688 54.406 -12.156 1 94.12 90 ARG B O 1
ATOM 5060 N N . LYS B 1 91 ? 33.906 53.312 -10.273 1 94.69 91 LYS B N 1
ATOM 5061 C CA . LYS B 1 91 ? 35.219 53.906 -10 1 94.69 91 LYS B CA 1
ATOM 5062 C C . LYS B 1 91 ? 36.344 53.125 -10.633 1 94.69 91 LYS B C 1
ATOM 5064 O O . LYS B 1 91 ? 37.375 53.656 -10.992 1 94.69 91 LYS B O 1
ATOM 5069 N N . HIS B 1 92 ? 36.094 51.75 -10.711 1 95.38 92 HIS B N 1
ATOM 5070 C CA . HIS B 1 92 ? 37.25 50.906 -11.078 1 95.38 92 HIS B CA 1
ATOM 5071 C C . HIS B 1 92 ? 36.875 49.938 -12.211 1 95.38 92 HIS B C 1
ATOM 5073 O O . HIS B 1 92 ? 37.719 49.156 -12.633 1 95.38 92 HIS B O 1
ATOM 5079 N N . ARG B 1 93 ? 35.594 49.844 -12.812 1 93.12 93 ARG B N 1
ATOM 5080 C CA . ARG B 1 93 ? 35.125 48.938 -13.852 1 93.12 93 ARG B CA 1
ATOM 5081 C C . ARG B 1 93 ? 35.312 47.469 -13.414 1 93.12 93 ARG B C 1
ATOM 5083 O O . ARG B 1 93 ? 35.781 46.625 -14.18 1 93.12 93 ARG B O 1
ATOM 5090 N N . VAL B 1 94 ? 35.125 47.281 -12.133 1 95.19 94 VAL B N 1
ATOM 5091 C CA . VAL B 1 94 ? 35.188 45.938 -11.539 1 95.19 94 VAL B CA 1
ATOM 5092 C C . VAL B 1 94 ? 33.812 45.594 -10.984 1 95.19 94 VAL B C 1
ATOM 5094 O O . VAL B 1 94 ? 33.219 46.344 -10.219 1 95.19 94 VAL B O 1
ATOM 5097 N N . GLY B 1 95 ? 33.281 44.406 -11.383 1 93.69 95 GLY B N 1
ATOM 5098 C CA . GLY B 1 95 ? 32 43.906 -10.859 1 93.69 95 GLY B CA 1
ATOM 5099 C C . GLY B 1 95 ? 32.188 42.844 -9.82 1 93.69 95 GLY B C 1
ATOM 5100 O O . GLY B 1 95 ? 33.312 42.438 -9.492 1 93.69 95 GLY B O 1
ATOM 5101 N N . VAL B 1 96 ? 31.094 42.562 -9.148 1 94.5 96 VAL B N 1
ATOM 5102 C CA . VAL B 1 96 ? 31.047 41.438 -8.227 1 94.5 96 VAL B CA 1
ATOM 5103 C C . VAL B 1 96 ? 30.234 40.281 -8.844 1 94.5 96 VAL B C 1
ATOM 5105 O O . VAL B 1 96 ? 29.016 40.406 -9 1 94.5 96 VAL B O 1
ATOM 5108 N N . ARG B 1 97 ? 30.844 39.094 -9.078 1 92.81 97 ARG B N 1
ATOM 5109 C CA . ARG B 1 97 ? 30.266 38 -9.836 1 92.81 97 ARG B CA 1
ATOM 5110 C C . ARG B 1 97 ? 29.484 37.062 -8.93 1 92.81 97 ARG B C 1
ATOM 5112 O O . ARG B 1 97 ? 28.5 36.438 -9.352 1 92.81 97 ARG B O 1
ATOM 5119 N N . ASP B 1 98 ? 30 36.844 -7.746 1 92.88 98 ASP B N 1
ATOM 5120 C CA . ASP B 1 98 ? 29.406 35.812 -6.898 1 92.88 98 ASP B CA 1
ATOM 5121 C C . ASP B 1 98 ? 29.547 36.156 -5.422 1 92.88 98 ASP B C 1
ATOM 5123 O O . ASP B 1 98 ? 30.406 36.938 -5.047 1 92.88 98 ASP B O 1
ATOM 5127 N N . LEU B 1 99 ? 28.641 35.812 -4.711 1 93.69 99 LEU B N 1
ATOM 5128 C CA . LEU B 1 99 ? 28.672 35.906 -3.254 1 93.69 99 LEU B CA 1
ATOM 5129 C C . LEU B 1 99 ? 28.609 34.5 -2.627 1 93.69 99 LEU B C 1
ATOM 5131 O O . LEU B 1 99 ? 27.703 33.75 -2.918 1 93.69 99 LEU B O 1
ATOM 5135 N N . LYS B 1 100 ? 29.562 34.125 -1.788 1 95.19 100 LYS B N 1
ATOM 5136 C CA . LYS B 1 100 ? 29.594 32.875 -1.055 1 95.19 100 LYS B CA 1
ATOM 5137 C C . LYS B 1 100 ? 29.672 33.094 0.451 1 95.19 100 LYS B C 1
ATOM 5139 O O . LYS B 1 100 ? 30.25 34.094 0.898 1 95.19 100 LYS B O 1
ATOM 5144 N N . ILE B 1 101 ? 29.094 32.312 1.144 1 95.62 101 ILE B N 1
ATOM 5145 C CA . ILE B 1 101 ? 29.156 32.312 2.602 1 95.62 101 ILE B CA 1
ATOM 5146 C C . ILE B 1 101 ? 29.75 30.984 3.098 1 95.62 101 ILE B C 1
ATOM 5148 O O . ILE B 1 101 ? 29.016 30.094 3.514 1 95.62 101 ILE B O 1
ATOM 5152 N N . PRO B 1 102 ? 31 30.938 3.189 1 96.5 102 PRO B N 1
ATOM 5153 C CA . PRO B 1 102 ? 31.672 29.672 3.551 1 96.5 102 PRO B CA 1
ATOM 5154 C C . PRO B 1 102 ? 31.359 29.234 4.98 1 96.5 102 PRO B C 1
ATOM 5156 O O . PRO B 1 102 ? 31.438 28.047 5.293 1 96.5 102 PRO B O 1
ATOM 5159 N N . ARG B 1 103 ? 31.094 30.266 5.789 1 97 103 ARG B N 1
ATOM 5160 C CA . ARG B 1 103 ? 30.844 29.938 7.191 1 97 103 ARG B CA 1
ATOM 5161 C C . ARG B 1 103 ? 29.797 30.875 7.797 1 97 103 ARG B C 1
ATOM 5163 O O . ARG B 1 103 ? 29.844 32.094 7.574 1 97 103 ARG B O 1
ATOM 5170 N N . TYR B 1 104 ? 28.891 30.297 8.484 1 96.69 104 TYR B N 1
ATOM 5171 C CA . TYR B 1 104 ? 27.844 31 9.203 1 96.69 104 TYR B CA 1
ATOM 5172 C C . TYR B 1 104 ? 27.688 30.469 10.617 1 96.69 104 TYR B C 1
ATOM 5174 O O . TYR B 1 104 ? 27.609 29.25 10.82 1 96.69 104 TYR B O 1
ATOM 5182 N N . GLU B 1 105 ? 27.672 31.359 11.586 1 97.12 105 GLU B N 1
ATOM 5183 C CA . GLU B 1 105 ? 27.578 30.922 12.977 1 97.12 105 GLU B CA 1
ATOM 5184 C C . GLU B 1 105 ? 26.438 31.641 13.695 1 97.12 105 GLU B C 1
ATOM 5186 O O . GLU B 1 105 ? 26.234 32.844 13.5 1 97.12 105 GLU B O 1
ATOM 5191 N N . VAL B 1 106 ? 25.812 30.906 14.508 1 96.62 106 VAL B N 1
ATOM 5192 C CA . VAL B 1 106 ? 24.75 31.438 15.352 1 96.62 106 VAL B CA 1
ATOM 5193 C C . VAL B 1 106 ? 24.984 31.031 16.797 1 96.62 106 VAL B C 1
ATOM 5195 O O . VAL B 1 106 ? 25.266 29.859 17.094 1 96.62 106 VAL B O 1
ATOM 5198 N N . VAL B 1 107 ? 24.875 32 17.672 1 96.06 107 VAL B N 1
ATOM 5199 C CA . VAL B 1 107 ? 25.031 31.719 19.109 1 96.06 107 VAL B CA 1
ATOM 5200 C C . VAL B 1 107 ? 23.719 32.062 19.828 1 96.06 107 VAL B C 1
ATOM 5202 O O . VAL B 1 107 ? 23.25 33.188 19.75 1 96.06 107 VAL B O 1
ATOM 5205 N N . LEU B 1 108 ? 23.156 31.047 20.5 1 95.69 108 LEU B N 1
ATOM 5206 C CA . LEU B 1 108 ? 21.953 31.203 21.312 1 95.69 108 LEU B CA 1
ATOM 5207 C C . LEU B 1 108 ? 22.281 31.125 22.797 1 95.69 108 LEU B C 1
ATOM 5209 O O . LEU B 1 108 ? 22.875 30.141 23.25 1 95.69 108 LEU B O 1
ATOM 5213 N N . ARG B 1 109 ? 21.906 32.125 23.516 1 94.38 109 ARG B N 1
ATOM 5214 C CA . ARG B 1 109 ? 22.125 32.125 24.969 1 94.38 109 ARG B CA 1
ATOM 5215 C C . ARG B 1 109 ? 20.797 31.984 25.703 1 94.38 109 ARG B C 1
ATOM 5217 O O . ARG B 1 109 ? 19.859 32.75 25.469 1 94.38 109 ARG B O 1
ATOM 5224 N N . PHE B 1 110 ? 20.781 31.047 26.625 1 93.38 110 PHE B N 1
ATOM 5225 C CA . PHE B 1 110 ? 19.562 30.781 27.375 1 93.38 110 PHE B CA 1
ATOM 5226 C C . PHE B 1 110 ? 19.75 31.125 28.844 1 93.38 110 PHE B C 1
ATOM 5228 O O . PHE B 1 110 ? 20.891 31.172 29.344 1 93.38 110 PHE B O 1
ATOM 5235 N N . ASP B 1 111 ? 18.641 31.422 29.516 1 89.06 111 ASP B N 1
ATOM 5236 C CA . ASP B 1 111 ? 18.672 31.766 30.938 1 89.06 111 ASP B CA 1
ATOM 5237 C C . ASP B 1 111 ? 18.625 30.516 31.812 1 89.06 111 ASP B C 1
ATOM 5239 O O . ASP B 1 111 ? 18.422 30.609 33.031 1 89.06 111 ASP B O 1
ATOM 5243 N N . ARG B 1 112 ? 18.859 29.375 31.266 1 88.5 112 ARG B N 1
ATOM 5244 C CA . ARG B 1 112 ? 18.875 28.109 32 1 88.5 112 ARG B CA 1
ATOM 5245 C C . ARG B 1 112 ? 20.047 27.234 31.578 1 88.5 112 ARG B C 1
ATOM 5247 O O . ARG B 1 112 ? 20.719 27.531 30.578 1 88.5 112 ARG B O 1
ATOM 5254 N N . GLU B 1 113 ? 20.203 26.234 32.406 1 90.12 113 GLU B N 1
ATOM 5255 C CA . GLU B 1 113 ? 21.203 25.25 32.031 1 90.12 113 GLU B CA 1
ATOM 5256 C C . GLU B 1 113 ? 20.75 24.438 30.812 1 90.12 113 GLU B C 1
ATOM 5258 O O . GLU B 1 113 ? 19.578 24.078 30.703 1 90.12 113 GLU B O 1
ATOM 5263 N N . VAL B 1 114 ? 21.625 24.328 29.859 1 93.31 114 VAL B N 1
ATOM 5264 C CA . VAL B 1 114 ? 21.328 23.594 28.625 1 93.31 114 VAL B CA 1
ATOM 5265 C C . VAL B 1 114 ? 22.344 22.484 28.422 1 93.31 114 VAL B C 1
ATOM 5267 O O . VAL B 1 114 ? 23.547 22.703 28.594 1 93.31 114 VAL B O 1
ATOM 5270 N N . THR B 1 115 ? 21.859 21.328 28.156 1 92.69 115 THR B N 1
ATOM 5271 C CA . THR B 1 115 ? 22.734 20.188 27.828 1 92.69 115 THR B CA 1
ATOM 5272 C C . THR B 1 115 ? 22.578 19.781 26.375 1 92.69 115 THR B C 1
ATOM 5274 O O . THR B 1 115 ? 21.641 20.234 25.688 1 92.69 115 THR B O 1
ATOM 5277 N N . ARG B 1 116 ? 23.578 19 25.938 1 92.69 116 ARG B N 1
ATOM 5278 C CA . ARG B 1 116 ? 23.5 18.516 24.578 1 92.69 116 ARG B CA 1
ATOM 5279 C C . ARG B 1 116 ? 22.25 17.688 24.359 1 92.69 116 ARG B C 1
ATOM 5281 O O . ARG B 1 116 ? 21.672 17.688 23.266 1 92.69 116 ARG B O 1
ATOM 5288 N N . ASP B 1 117 ? 21.766 17.016 25.391 1 90.44 117 ASP B N 1
ATOM 5289 C CA . ASP B 1 117 ? 20.562 16.188 25.297 1 90.44 117 ASP B CA 1
ATOM 5290 C C . ASP B 1 117 ? 19.312 17.047 25.109 1 90.44 117 ASP B C 1
ATOM 5292 O O . ASP B 1 117 ? 18.359 16.625 24.453 1 90.44 117 ASP B O 1
ATOM 5296 N N . ASP B 1 118 ? 19.359 18.203 25.641 1 91.06 118 ASP B N 1
ATOM 5297 C CA . ASP B 1 118 ? 18.25 19.156 25.469 1 91.06 118 ASP B CA 1
ATOM 5298 C C . ASP B 1 118 ? 18.109 19.578 24.016 1 91.06 118 ASP B C 1
ATOM 5300 O O . ASP B 1 118 ? 17 19.75 23.516 1 91.06 118 ASP B O 1
ATOM 5304 N N . VAL B 1 119 ? 19.219 19.766 23.406 1 93.06 119 VAL B N 1
ATOM 5305 C CA . VAL B 1 119 ? 19.234 20.297 22.047 1 93.06 119 VAL B CA 1
ATOM 5306 C C . VAL B 1 119 ? 18.875 19.203 21.047 1 93.06 119 VAL B C 1
ATOM 5308 O O . VAL B 1 119 ? 18.109 19.438 20.109 1 93.06 119 VAL B O 1
ATOM 5311 N N . GLY B 1 120 ? 19.438 18.016 21.219 1 90.44 120 GLY B N 1
ATOM 5312 C CA . GLY B 1 120 ? 19.203 16.906 20.312 1 90.44 120 GLY B CA 1
ATOM 5313 C C . GLY B 1 120 ? 19.859 17.094 18.969 1 90.44 120 GLY B C 1
ATOM 5314 O O . GLY B 1 120 ? 20.844 17.828 18.844 1 90.44 120 GLY B O 1
ATOM 5315 N N . TYR B 1 121 ? 19.359 16.391 17.969 1 91.75 121 TYR B N 1
ATOM 5316 C CA . TYR B 1 121 ? 19.859 16.453 16.594 1 91.75 121 TYR B CA 1
ATOM 5317 C C . TYR B 1 121 ? 19.484 17.781 15.938 1 91.75 121 TYR B C 1
ATOM 5319 O O . TYR B 1 121 ? 18.328 18.203 16 1 91.75 121 TYR B O 1
ATOM 5327 N N . VAL B 1 122 ? 20.438 18.438 15.383 1 94.88 122 VAL B N 1
ATOM 5328 C CA . VAL B 1 122 ? 20.203 19.703 14.68 1 94.88 122 VAL B CA 1
ATOM 5329 C C . VAL B 1 122 ? 20.5 19.531 13.195 1 94.88 122 VAL B C 1
ATOM 5331 O O . VAL B 1 122 ? 21.656 19.625 12.773 1 94.88 122 VAL B O 1
ATOM 5334 N N . PRO B 1 123 ? 19.453 19.484 12.398 1 92.12 123 PRO B N 1
ATOM 5335 C CA . PRO B 1 123 ? 19.672 19.297 10.969 1 92.12 123 PRO B CA 1
ATOM 5336 C C . PRO B 1 123 ? 20.469 20.422 10.328 1 92.12 123 PRO B C 1
ATOM 5338 O O . PRO B 1 123 ? 20.297 21.594 10.711 1 92.12 123 PRO B O 1
ATOM 5341 N N . VAL B 1 124 ? 21.297 20.125 9.336 1 91.94 124 VAL B N 1
ATOM 5342 C CA . VAL B 1 124 ? 21.984 21.062 8.445 1 91.94 124 VAL B CA 1
ATOM 5343 C C . VAL B 1 124 ? 23.219 21.625 9.141 1 91.94 124 VAL B C 1
ATOM 5345 O O . VAL B 1 124 ? 24.156 22.062 8.477 1 91.94 124 VAL B O 1
ATOM 5348 N N . ALA B 1 125 ? 23.172 21.688 10.5 1 95.75 125 ALA B N 1
ATOM 5349 C CA . ALA B 1 125 ? 24.312 22.234 11.227 1 95.75 125 ALA B CA 1
ATOM 5350 C C . ALA B 1 125 ? 25.531 21.312 11.102 1 95.75 125 ALA B C 1
ATOM 5352 O O . ALA B 1 125 ? 25.422 20.094 11.297 1 95.75 125 ALA B O 1
ATOM 5353 N N . ASP B 1 126 ? 26.641 21.906 10.789 1 96.31 126 ASP B N 1
ATOM 5354 C CA . ASP B 1 126 ? 27.875 21.141 10.664 1 96.31 126 ASP B CA 1
ATOM 5355 C C . ASP B 1 126 ? 28.5 20.891 12.031 1 96.31 126 ASP B C 1
ATOM 5357 O O . ASP B 1 126 ? 29.219 19.906 12.219 1 96.31 126 ASP B O 1
ATOM 5361 N N . ASP B 1 127 ? 28.266 21.812 12.922 1 96.5 127 ASP B N 1
ATOM 5362 C CA . ASP B 1 127 ? 28.781 21.672 14.281 1 96.5 127 ASP B CA 1
ATOM 5363 C C . ASP B 1 127 ? 27.812 22.281 15.297 1 96.5 127 ASP B C 1
ATOM 5365 O O . ASP B 1 127 ? 27.188 23.312 15.031 1 96.5 127 ASP B O 1
ATOM 5369 N N . VAL B 1 128 ? 27.672 21.594 16.469 1 97.12 128 VAL B N 1
ATOM 5370 C CA . VAL B 1 128 ? 26.844 22.047 17.578 1 97.12 128 VAL B CA 1
ATOM 5371 C C . VAL B 1 128 ? 27.625 21.969 18.875 1 97.12 128 VAL B C 1
ATOM 5373 O O . VAL B 1 128 ? 28.031 20.875 19.297 1 97.12 128 VAL B O 1
ATOM 5376 N N . VAL B 1 129 ? 27.828 23.094 19.5 1 97.19 129 VAL B N 1
ATOM 5377 C CA . VAL B 1 129 ? 28.547 23.141 20.766 1 97.19 129 VAL B CA 1
ATOM 5378 C C . VAL B 1 129 ? 27.656 23.703 21.859 1 97.19 129 VAL B C 1
ATOM 5380 O O . VAL B 1 129 ? 27.062 24.781 21.688 1 97.19 129 VAL B O 1
ATOM 5383 N N . VAL B 1 130 ? 27.578 23 22.906 1 96.31 130 VAL B N 1
ATOM 5384 C CA . VAL B 1 130 ? 26.781 23.438 24.047 1 96.31 130 VAL B CA 1
ATOM 5385 C C . VAL B 1 130 ? 27.672 23.656 25.266 1 96.31 130 VAL B C 1
ATOM 5387 O O . VAL B 1 130 ? 28.359 22.75 25.719 1 96.31 130 VAL B O 1
ATOM 5390 N N . GLU B 1 131 ? 27.688 24.906 25.719 1 92.62 131 GLU B N 1
ATOM 5391 C CA . GLU B 1 131 ? 28.516 25.25 26.875 1 92.62 131 GLU B CA 1
ATOM 5392 C C . GLU B 1 131 ? 27.891 26.391 27.672 1 92.62 131 GLU B C 1
ATOM 5394 O O . GLU B 1 131 ? 27.516 27.422 27.109 1 92.62 131 GLU B O 1
ATOM 5399 N N . ASP B 1 132 ? 27.875 26.281 29.031 1 87.88 132 ASP B N 1
ATOM 5400 C CA . ASP B 1 132 ? 27.5 27.344 29.953 1 87.88 132 ASP B CA 1
ATOM 5401 C C . ASP B 1 132 ? 26.219 28.047 29.5 1 87.88 132 ASP B C 1
ATOM 5403 O O . ASP B 1 132 ? 26.188 29.266 29.344 1 87.88 132 ASP B O 1
ATOM 5407 N N 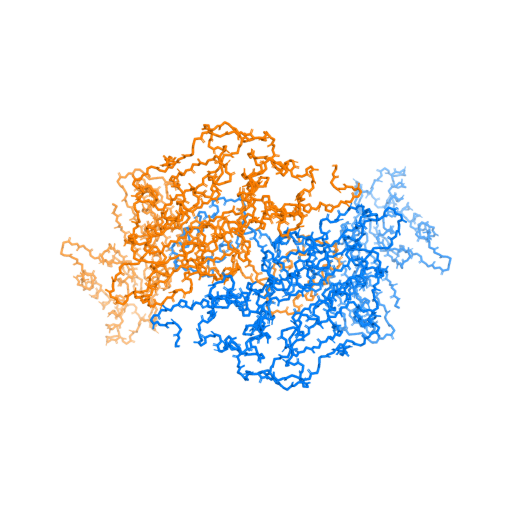. GLY B 1 133 ? 25.156 27.25 29.156 1 90.31 133 GLY B N 1
ATOM 5408 C CA . GLY B 1 133 ? 23.859 27.812 28.812 1 90.31 133 GLY B CA 1
ATOM 5409 C C . GLY B 1 133 ? 23.812 28.375 27.391 1 90.31 133 GLY B C 1
ATOM 5410 O O . GLY B 1 133 ? 22.859 29.062 27.031 1 90.31 133 GLY B O 1
ATOM 5411 N N . THR B 1 134 ? 24.906 28.125 26.641 1 94.81 134 THR B N 1
ATOM 5412 C CA . THR B 1 134 ? 24.984 28.641 25.281 1 94.81 134 THR B CA 1
ATOM 5413 C C . THR B 1 134 ? 25.031 27.5 24.266 1 94.81 134 THR B C 1
ATOM 5415 O O . THR B 1 134 ? 25.672 26.484 24.5 1 94.81 134 THR B O 1
ATOM 5418 N N . VAL B 1 135 ? 24.266 27.703 23.156 1 97.06 135 VAL B N 1
ATOM 5419 C CA . VAL B 1 135 ? 24.328 26.781 22.016 1 97.06 135 VAL B CA 1
ATOM 5420 C C . VAL B 1 135 ? 24.922 27.5 20.812 1 97.06 135 VAL B C 1
ATOM 5422 O O . VAL B 1 135 ? 24.391 28.516 20.359 1 97.06 135 VAL B O 1
ATOM 5425 N N . ARG B 1 136 ? 26.047 27.031 20.328 1 97.44 136 ARG B N 1
ATOM 5426 C CA . ARG B 1 136 ? 26.688 27.578 19.141 1 97.44 136 ARG B CA 1
ATOM 5427 C C . ARG B 1 136 ? 26.484 26.656 17.938 1 97.44 136 ARG B C 1
ATOM 5429 O O . ARG B 1 136 ? 26.875 25.484 17.984 1 97.44 136 ARG B O 1
ATOM 5436 N N . LEU B 1 137 ? 25.875 27.172 16.922 1 97.69 137 LEU B N 1
ATOM 5437 C CA . LEU B 1 137 ? 25.641 26.438 15.688 1 97.69 137 LEU B CA 1
ATOM 5438 C C . LEU B 1 137 ? 26.547 26.953 14.57 1 97.69 137 LEU B C 1
ATOM 5440 O O . LEU B 1 137 ? 26.672 28.156 14.375 1 97.69 137 LEU B O 1
ATOM 5444 N N . THR B 1 138 ? 27.172 26.047 13.875 1 97.94 138 THR B N 1
ATOM 5445 C CA . THR B 1 138 ? 28 26.422 12.742 1 97.94 138 THR B CA 1
ATOM 5446 C C . THR B 1 138 ? 27.5 25.766 11.453 1 97.94 138 THR B C 1
ATOM 5448 O O . THR B 1 138 ? 27.234 24.562 11.43 1 97.94 138 THR B O 1
ATOM 5451 N N . PHE B 1 139 ? 27.344 26.547 10.453 1 96.31 139 PHE B N 1
ATOM 5452 C CA . PHE B 1 139 ? 26.938 26.078 9.133 1 96.31 139 PHE B CA 1
ATOM 5453 C C . PHE B 1 139 ? 28.031 26.375 8.102 1 96.31 139 PHE B C 1
ATOM 5455 O O . PHE B 1 139 ? 28.516 27.5 8 1 96.31 139 PHE B O 1
ATOM 5462 N N . GLN B 1 140 ? 28.391 25.328 7.383 1 96.44 140 GLN B N 1
ATOM 5463 C CA . GLN B 1 140 ? 29.406 25.5 6.348 1 96.44 140 GLN B CA 1
ATOM 5464 C C . GLN B 1 140 ? 28.781 25.578 4.961 1 96.44 140 GLN B C 1
ATOM 5466 O O . GLN B 1 140 ? 27.781 24.891 4.691 1 96.44 140 GLN B O 1
ATOM 5471 N N . ASP B 1 141 ? 29.328 26.406 4.109 1 94.12 141 ASP B N 1
ATOM 5472 C CA . ASP B 1 141 ? 28.953 26.547 2.705 1 94.12 141 ASP B CA 1
ATOM 5473 C C . ASP B 1 141 ? 27.453 26.781 2.555 1 94.12 141 ASP B C 1
ATOM 5475 O O . ASP B 1 141 ? 26.766 26.047 1.84 1 94.12 141 ASP B O 1
ATOM 5479 N N . VAL B 1 142 ? 27.016 27.797 3.195 1 92.69 142 VAL B N 1
ATOM 5480 C CA . VAL B 1 142 ? 25.609 28.156 3.152 1 92.69 142 VAL B CA 1
ATOM 5481 C C . VAL B 1 142 ? 25.234 28.609 1.74 1 92.69 142 VAL B C 1
ATOM 5483 O O . VAL B 1 142 ? 25.797 29.562 1.212 1 92.69 142 VAL B O 1
ATOM 5486 N N . ASP B 1 143 ? 24.312 27.891 1.126 1 86.5 143 ASP B N 1
ATOM 5487 C CA . ASP B 1 143 ? 23.969 28.188 -0.26 1 86.5 143 ASP B CA 1
ATOM 5488 C C . ASP B 1 143 ? 22.719 29.047 -0.341 1 86.5 143 ASP B C 1
ATOM 5490 O O . ASP B 1 143 ? 22.125 29.391 0.685 1 86.5 143 ASP B O 1
ATOM 5494 N N . GLU B 1 144 ? 22.438 29.516 -1.522 1 80.75 144 GLU B N 1
ATOM 5495 C CA . GLU B 1 144 ? 21.328 30.422 -1.774 1 80.75 144 GLU B CA 1
ATOM 5496 C C . GLU B 1 144 ? 20 29.781 -1.41 1 80.75 144 GLU B C 1
ATOM 5498 O O . GLU B 1 144 ? 19.062 30.453 -0.976 1 80.75 144 GLU B O 1
ATOM 5503 N N . GLU B 1 145 ? 19.953 28.5 -1.521 1 79.75 145 GLU B N 1
ATOM 5504 C CA . GLU B 1 145 ? 18.703 27.797 -1.218 1 79.75 145 GLU B CA 1
ATOM 5505 C C . GLU B 1 145 ? 18.391 27.844 0.274 1 79.75 145 GLU B C 1
ATOM 5507 O O . GLU B 1 145 ? 17.25 28.078 0.664 1 79.75 145 GLU B O 1
ATOM 5512 N N . MET B 1 146 ? 19.359 27.672 1.07 1 85.38 146 MET B N 1
ATOM 5513 C CA . MET B 1 146 ? 19.188 27.719 2.52 1 85.38 146 MET B CA 1
ATOM 5514 C C . MET B 1 146 ? 18.703 29.078 2.971 1 85.38 146 MET B C 1
ATOM 5516 O O . MET B 1 146 ? 17.844 29.188 3.855 1 85.38 146 MET B O 1
ATOM 5520 N N . LEU B 1 147 ? 19.25 30.047 2.297 1 82.56 147 LEU B N 1
ATOM 5521 C CA . LEU B 1 147 ? 18.891 31.422 2.676 1 82.56 147 LEU B CA 1
ATOM 5522 C C . LEU B 1 147 ? 17.484 31.766 2.215 1 82.56 147 LEU B C 1
ATOM 5524 O O . LEU B 1 147 ? 16.703 32.344 2.973 1 82.56 147 LEU B O 1
ATOM 5528 N N . ARG B 1 148 ? 17.219 31.391 0.959 1 77.62 148 ARG B N 1
ATOM 5529 C CA . ARG B 1 148 ? 15.906 31.656 0.389 1 77.62 148 ARG B CA 1
ATOM 5530 C C . ARG B 1 148 ? 14.812 30.938 1.169 1 77.62 148 ARG B C 1
ATOM 5532 O O . ARG B 1 148 ? 13.719 31.469 1.348 1 77.62 148 ARG B O 1
ATOM 5539 N N . ARG B 1 149 ? 15.102 29.844 1.797 1 81.44 149 ARG B N 1
ATOM 5540 C CA . ARG B 1 149 ? 14.102 29.016 2.467 1 81.44 149 ARG B CA 1
ATOM 5541 C C . ARG B 1 149 ? 14.117 29.25 3.973 1 81.44 149 ARG B C 1
ATOM 5543 O O . ARG B 1 149 ? 13.445 28.547 4.723 1 81.44 149 ARG B O 1
ATOM 5550 N N . HIS B 1 150 ? 14.898 30.109 4.375 1 87.56 150 HIS B N 1
ATOM 5551 C CA . HIS B 1 150 ? 14.969 30.5 5.777 1 87.56 150 HIS B CA 1
ATOM 5552 C C . HIS B 1 150 ? 15.32 29.312 6.66 1 87.56 150 HIS B C 1
ATOM 5554 O O . HIS B 1 150 ? 14.758 29.141 7.746 1 87.56 150 HIS B O 1
ATOM 5560 N N . VAL B 1 151 ? 16.125 28.422 6.18 1 90.12 151 VAL B N 1
ATOM 5561 C CA . VAL B 1 151 ? 16.484 27.188 6.859 1 90.12 151 VAL B CA 1
ATOM 5562 C C . VAL B 1 151 ? 17.141 27.516 8.203 1 90.12 151 VAL B C 1
ATOM 5564 O O . VAL B 1 151 ? 16.828 26.875 9.211 1 90.12 151 VAL B O 1
ATOM 5567 N N . ILE B 1 152 ? 18 28.484 8.227 1 91.06 152 ILE B N 1
ATOM 5568 C CA . ILE B 1 152 ? 18.734 28.828 9.445 1 91.06 152 ILE B CA 1
ATOM 5569 C C . ILE B 1 152 ? 17.766 29.328 10.508 1 91.06 152 ILE B C 1
ATOM 5571 O O . ILE B 1 152 ? 17.875 28.953 11.68 1 91.06 152 ILE B O 1
ATOM 5575 N N . ASP B 1 153 ? 16.875 30.141 10.047 1 90.62 153 ASP B N 1
ATOM 5576 C CA . ASP B 1 153 ? 15.875 30.625 10.984 1 90.62 153 ASP B CA 1
ATOM 5577 C C . ASP B 1 153 ? 15.07 29.484 11.586 1 90.62 153 ASP B C 1
ATOM 5579 O O . ASP B 1 153 ? 14.727 29.5 12.766 1 90.62 153 ASP B O 1
ATOM 5583 N N . ARG B 1 154 ? 14.719 28.516 10.828 1 91.06 154 ARG B N 1
ATOM 5584 C CA . ARG B 1 154 ? 13.945 27.375 11.305 1 91.06 154 ARG B CA 1
ATOM 5585 C C . ARG B 1 154 ? 14.766 26.516 12.266 1 91.06 154 ARG B C 1
ATOM 5587 O O . ARG B 1 154 ? 14.227 25.938 13.211 1 91.06 154 ARG B O 1
ATOM 5594 N N . VAL B 1 155 ? 16.047 26.453 11.969 1 93.62 155 VAL B N 1
ATOM 5595 C CA . VAL B 1 155 ? 16.938 25.719 12.867 1 93.62 155 VAL B CA 1
ATOM 5596 C C . VAL B 1 155 ? 16.953 26.406 14.234 1 93.62 155 VAL B C 1
ATOM 5598 O O . VAL B 1 155 ? 16.906 25.734 15.273 1 93.62 155 VAL B O 1
ATOM 5601 N N . ILE B 1 156 ? 17.047 27.688 14.188 1 92.56 156 ILE B N 1
ATOM 5602 C CA . ILE B 1 156 ? 17.078 28.469 15.422 1 92.56 156 ILE B CA 1
ATOM 5603 C C . ILE B 1 156 ? 15.805 28.219 16.219 1 92.56 156 ILE B C 1
ATOM 5605 O O . ILE B 1 156 ? 15.859 27.969 17.422 1 92.56 156 ILE B O 1
ATOM 5609 N N . ARG B 1 157 ? 14.742 28.25 15.562 1 89.5 157 ARG B N 1
ATOM 5610 C CA . ARG B 1 157 ? 13.461 28.031 16.219 1 89.5 157 ARG B CA 1
ATOM 5611 C C . ARG B 1 157 ? 13.375 26.625 16.797 1 89.5 157 ARG B C 1
ATOM 5613 O O . ARG B 1 157 ? 12.828 26.422 17.891 1 89.5 157 ARG B O 1
ATOM 5620 N N . LEU B 1 158 ? 13.797 25.688 16.062 1 91.31 158 LEU B N 1
ATOM 5621 C CA . LEU B 1 158 ? 13.781 24.297 16.484 1 91.31 158 LEU B CA 1
ATOM 5622 C C . LEU B 1 158 ? 14.594 24.109 17.766 1 91.31 158 LEU B C 1
ATOM 5624 O O . LEU B 1 158 ? 14.133 23.453 18.703 1 91.31 158 LEU B O 1
ATOM 5628 N N . VAL B 1 159 ? 15.766 24.703 17.812 1 93 159 VAL B N 1
ATOM 5629 C CA . VAL B 1 159 ? 16.641 24.578 18.969 1 93 159 VAL B CA 1
ATOM 5630 C C . VAL B 1 159 ? 16.016 25.281 20.172 1 93 159 VAL B C 1
ATOM 5632 O O . VAL B 1 159 ? 16.047 24.766 21.297 1 93 159 VAL B O 1
ATOM 5635 N N . ALA B 1 160 ? 15.516 26.453 19.891 1 90.5 160 ALA B N 1
ATOM 5636 C CA . ALA B 1 160 ? 14.852 27.188 20.953 1 90.5 160 ALA B CA 1
ATOM 5637 C C . ALA B 1 160 ? 13.703 26.375 21.547 1 90.5 160 ALA B C 1
ATOM 5639 O O . ALA B 1 160 ? 13.531 26.328 22.766 1 90.5 160 ALA B O 1
ATOM 5640 N N . TRP B 1 161 ? 12.953 25.766 20.672 1 86.69 161 TRP B N 1
ATOM 5641 C CA . TRP B 1 161 ? 11.82 24.938 21.094 1 86.69 161 TRP B CA 1
ATOM 5642 C C . TRP B 1 161 ? 12.289 23.734 21.906 1 86.69 161 TRP B C 1
ATOM 5644 O O . TRP B 1 161 ? 11.703 23.422 22.938 1 86.69 161 TRP B O 1
ATOM 5654 N N . ALA B 1 162 ? 13.305 23.078 21.469 1 88.06 162 ALA B N 1
ATOM 5655 C CA . ALA B 1 162 ? 13.82 21.875 22.125 1 88.06 162 ALA B CA 1
ATOM 5656 C C . ALA B 1 162 ? 14.328 22.203 23.531 1 88.06 162 ALA B C 1
ATOM 5658 O O . ALA B 1 162 ? 14.133 21.406 24.453 1 88.06 162 ALA B O 1
ATOM 5659 N N . VAL B 1 163 ? 14.922 23.297 23.703 1 88.81 163 VAL B N 1
ATOM 5660 C CA . VAL B 1 163 ? 15.547 23.672 24.969 1 88.81 163 VAL B CA 1
ATOM 5661 C C . VAL B 1 163 ? 14.477 24.172 25.938 1 88.81 163 VAL B C 1
ATOM 5663 O O . VAL B 1 163 ? 14.539 23.891 27.141 1 88.81 163 VAL B O 1
ATOM 5666 N N . GLU B 1 164 ? 13.594 24.828 25.422 1 82.88 164 GLU B N 1
ATOM 5667 C CA . GLU B 1 164 ? 12.594 25.453 26.281 1 82.88 164 GLU B CA 1
ATOM 5668 C C . GLU B 1 164 ? 11.492 24.453 26.641 1 82.88 164 GLU B C 1
ATOM 5670 O O . GLU B 1 164 ? 10.641 24.75 27.484 1 82.88 164 GLU B O 1
ATOM 5675 N N . GLU B 1 165 ? 11.562 23.172 26.203 1 65.44 165 GLU B N 1
ATOM 5676 C CA . GLU B 1 165 ? 10.664 22.062 26.516 1 65.44 165 GLU B CA 1
ATOM 5677 C C . GLU B 1 165 ? 9.203 22.516 26.5 1 65.44 165 GLU B C 1
ATOM 5679 O O . GLU B 1 165 ? 8.453 22.25 27.438 1 65.44 165 GLU B O 1
ATOM 5684 N N . ARG B 1 166 ? 8.867 23.062 25.562 1 62.53 166 ARG B N 1
ATOM 5685 C CA . ARG B 1 166 ? 7.5 23.562 25.484 1 62.53 166 ARG B CA 1
ATOM 5686 C C . ARG B 1 166 ? 6.5 22.406 25.438 1 62.53 166 ARG B C 1
ATOM 5688 O O . ARG B 1 166 ? 6.809 21.344 24.906 1 62.53 166 ARG B O 1
ATOM 5695 N N . SER B 1 167 ? 5.488 22.484 26.25 1 65.44 167 SER B N 1
ATOM 5696 C CA . SER B 1 167 ? 4.434 21.469 26.328 1 65.44 167 SER B CA 1
ATOM 5697 C C . SER B 1 167 ? 3.865 21.156 24.953 1 65.44 167 SER B C 1
ATOM 5699 O O . SER B 1 167 ? 3.928 21.984 24.031 1 65.44 167 SER B O 1
ATOM 5701 N N . GLU B 1 168 ? 3.352 19.938 24.859 1 68.81 168 GLU B N 1
ATOM 5702 C CA . GLU B 1 168 ? 2.699 19.5 23.625 1 68.81 168 GLU B CA 1
ATOM 5703 C C . GLU B 1 168 ? 1.441 20.328 23.344 1 68.81 168 GLU B C 1
ATOM 5705 O O . GLU B 1 168 ? 0.767 20.766 24.281 1 68.81 168 GLU B O 1
ATOM 5710 N N . LEU B 1 169 ? 1.211 20.594 22.203 1 72.75 169 LEU B N 1
ATOM 5711 C CA . LEU B 1 169 ? 0.095 21.422 21.766 1 72.75 169 LEU B CA 1
ATOM 5712 C C . LEU B 1 169 ? -1.22 20.922 22.359 1 72.75 169 LEU B C 1
ATOM 5714 O O . LEU B 1 169 ? -2.07 21.719 22.766 1 72.75 169 LEU B O 1
ATOM 5718 N N . VAL B 1 170 ? -1.396 19.609 22.406 1 73.56 170 VAL B N 1
ATOM 5719 C CA . VAL B 1 170 ? -2.645 19.031 22.891 1 73.56 170 VAL B CA 1
ATOM 5720 C C . VAL B 1 170 ? -2.904 19.5 24.328 1 73.56 170 VAL B C 1
ATOM 5722 O O . VAL B 1 170 ? -4.043 19.812 24.688 1 73.56 170 VAL B O 1
ATOM 5725 N N . GLU B 1 171 ? -1.96 19.5 25.109 1 77.25 171 GLU B N 1
ATOM 5726 C CA . GLU B 1 171 ? -2.09 19.922 26.5 1 77.25 171 GLU B CA 1
ATOM 5727 C C . GLU B 1 171 ? -2.426 21.406 26.594 1 77.25 171 GLU B C 1
ATOM 5729 O O . GLU B 1 171 ? -3.137 21.828 27.516 1 77.25 171 GLU B O 1
ATOM 5734 N N . ARG B 1 172 ? -2.002 22.125 25.641 1 78.38 172 ARG B N 1
ATOM 5735 C CA . ARG B 1 172 ? -2.213 23.562 25.672 1 78.38 172 ARG B CA 1
ATOM 5736 C C . ARG B 1 172 ? -3.621 23.922 25.203 1 78.38 172 ARG B C 1
ATOM 5738 O O . ARG B 1 172 ? -4.211 24.891 25.672 1 78.38 172 ARG B O 1
ATOM 5745 N N . VAL B 1 173 ? -4.105 23.062 24.359 1 81.31 173 VAL B N 1
ATOM 5746 C CA . VAL B 1 173 ? -5.344 23.469 23.703 1 81.31 173 VAL B CA 1
ATOM 5747 C C . VAL B 1 173 ? -6.535 22.781 24.375 1 81.31 173 VAL B C 1
ATOM 5749 O O . VAL B 1 173 ? -7.637 23.344 24.406 1 81.31 173 VAL B O 1
ATOM 5752 N N . THR B 1 174 ? -6.332 21.641 24.922 1 85.44 174 THR B N 1
ATOM 5753 C CA . THR B 1 174 ? -7.445 20.891 25.484 1 85.44 174 THR B CA 1
ATOM 5754 C C . THR B 1 174 ? -7.828 21.422 26.859 1 85.44 174 THR B C 1
ATOM 5756 O O . THR B 1 174 ? -7.02 21.406 27.797 1 85.44 174 THR B O 1
ATOM 5759 N N . LYS B 1 175 ? -9.031 21.781 27.016 1 89.94 175 LYS B N 1
ATOM 5760 C CA . LYS B 1 175 ? -9.5 22.375 28.25 1 89.94 175 LYS B CA 1
ATOM 5761 C C . LYS B 1 175 ? -9.922 21.312 29.25 1 89.94 175 LYS B C 1
ATOM 5763 O O . LYS B 1 175 ? -10.133 21.594 30.438 1 89.94 175 LYS B O 1
ATOM 5768 N N . VAL B 1 176 ? -10.133 20.109 28.734 1 91.56 176 VAL B N 1
ATOM 5769 C CA . VAL B 1 176 ? -10.453 18.969 29.594 1 91.56 176 VAL B CA 1
ATOM 5770 C C . VAL B 1 176 ? -9.273 18 29.641 1 91.56 176 VAL B C 1
ATOM 5772 O O . VAL B 1 176 ? -8.664 17.703 28.609 1 91.56 176 VAL B O 1
ATOM 5775 N N . GLU B 1 177 ? -8.977 17.547 30.781 1 89.88 177 GLU B N 1
ATOM 5776 C CA . GLU B 1 177 ? -7.844 16.641 30.953 1 89.88 177 GLU B CA 1
ATOM 5777 C C . GLU B 1 177 ? -7.992 15.391 30.094 1 89.88 177 GLU B C 1
ATOM 5779 O O . GLU B 1 177 ? -9.039 14.734 30.109 1 89.88 177 GLU B O 1
ATOM 5784 N N . PRO B 1 178 ? -7.02 15.07 29.359 1 89.75 178 PRO B N 1
ATOM 5785 C CA . PRO B 1 178 ? -7.066 13.836 28.578 1 89.75 178 PRO B CA 1
ATOM 5786 C C . PRO B 1 178 ? -7.281 12.602 29.438 1 89.75 178 PRO B C 1
ATOM 5788 O O . PRO B 1 178 ? -6.75 12.516 30.547 1 89.75 178 PRO B O 1
ATOM 5791 N N . GLY B 1 179 ? -8.023 11.656 28.906 1 91.19 179 GLY B N 1
ATOM 5792 C CA . GLY B 1 179 ? -8.305 10.453 29.672 1 91.19 179 GLY B CA 1
ATOM 5793 C C . GLY B 1 179 ? -9.562 10.57 30.516 1 91.19 179 GLY B C 1
ATOM 5794 O O . GLY B 1 179 ? -10.078 9.562 31 1 91.19 179 GLY B O 1
ATOM 5795 N N . THR B 1 180 ? -10.102 11.758 30.656 1 95.38 180 THR B N 1
ATOM 5796 C CA . THR B 1 180 ? -11.312 11.969 31.422 1 95.38 180 THR B CA 1
ATOM 5797 C C . THR B 1 180 ? -12.5 11.258 30.781 1 95.38 180 THR B C 1
ATOM 5799 O O . THR B 1 180 ? -12.75 11.414 29.578 1 95.38 180 THR B O 1
ATOM 5802 N N . VAL B 1 181 ? -13.203 10.469 31.578 1 97.19 181 VAL B N 1
ATOM 5803 C CA . VAL B 1 181 ? -14.438 9.844 31.109 1 97.19 181 VAL B CA 1
ATOM 5804 C C . VAL B 1 181 ? -15.578 10.852 31.172 1 97.19 181 VAL B C 1
ATOM 5806 O O . VAL B 1 181 ? -15.922 11.352 32.25 1 97.19 181 VAL B O 1
ATOM 5809 N N . VAL B 1 182 ? -16.172 11.117 30.062 1 97.56 182 VAL B N 1
ATOM 5810 C CA . VAL B 1 182 ? -17.172 12.18 30.031 1 97.56 182 VAL B CA 1
ATOM 5811 C C . VAL B 1 182 ? -18.562 11.562 29.984 1 97.56 182 VAL B C 1
ATOM 5813 O O . VAL B 1 182 ? -19.562 12.242 30.219 1 97.56 182 VAL B O 1
ATOM 5816 N N . ASP B 1 183 ? -18.734 10.305 29.609 1 98.12 183 ASP B N 1
ATOM 5817 C CA . ASP B 1 183 ? -19.984 9.555 29.578 1 98.12 183 ASP B CA 1
ATOM 5818 C C . ASP B 1 183 ? -19.719 8.047 29.594 1 98.12 183 ASP B C 1
ATOM 5820 O O . ASP B 1 183 ? -18.625 7.602 29.219 1 98.12 183 ASP B O 1
ATOM 5824 N N . GLU B 1 184 ? -20.594 7.266 30.031 1 98.44 184 GLU B N 1
ATOM 5825 C CA . GLU B 1 184 ? -20.438 5.816 30.062 1 98.44 184 GLU B CA 1
ATOM 5826 C C . GLU B 1 184 ? -21.781 5.117 30.266 1 98.44 184 GLU B C 1
ATOM 5828 O O . GLU B 1 184 ? -22.734 5.719 30.766 1 98.44 184 GLU B O 1
ATOM 5833 N N . SER B 1 185 ? -21.875 3.898 29.953 1 98 185 SER B N 1
ATOM 5834 C CA . SER B 1 185 ? -23.109 3.119 30.047 1 98 185 SER B CA 1
ATOM 5835 C C . SER B 1 185 ? -23.297 2.543 31.438 1 98 185 SER B C 1
ATOM 5837 O O . SER B 1 185 ? -24.422 2.211 31.844 1 98 185 SER B O 1
ATOM 5839 N N . GLY B 1 186 ? -22.297 2.344 32.156 1 96.81 186 GLY B N 1
ATOM 5840 C CA . GLY B 1 186 ? -22.297 1.492 33.344 1 96.81 186 GLY B CA 1
ATOM 5841 C C . GLY B 1 186 ? -22.078 0.026 33 1 96.81 186 GLY B C 1
ATOM 5842 O O . GLY B 1 186 ? -22.078 -0.364 31.844 1 96.81 186 GLY B O 1
ATOM 5843 N N . PRO B 1 187 ? -21.922 -0.731 34.062 1 96.88 187 PRO B N 1
ATOM 5844 C CA . PRO B 1 187 ? -21.609 -2.146 33.844 1 96.88 187 PRO B CA 1
ATOM 5845 C C . PRO B 1 187 ? -22.766 -2.924 33.25 1 96.88 187 PRO B C 1
ATOM 5847 O O . PRO B 1 187 ? -23.922 -2.664 33.594 1 96.88 187 PRO B O 1
ATOM 5850 N N . ARG B 1 188 ? -22.469 -3.869 32.406 1 96.06 188 ARG B N 1
ATOM 5851 C CA . ARG B 1 188 ? -23.438 -4.77 31.781 1 96.06 188 ARG B CA 1
ATOM 5852 C C . ARG B 1 188 ? -23.047 -6.227 31.984 1 96.06 188 ARG B C 1
ATOM 5854 O O . ARG B 1 188 ? -21.922 -6.516 32.406 1 96.06 188 ARG B O 1
ATOM 5861 N N . GLU B 1 189 ? -24.062 -7.09 31.734 1 94.38 189 GLU B N 1
ATOM 5862 C CA . GLU B 1 189 ? -23.797 -8.523 31.828 1 94.38 189 GLU B CA 1
ATOM 5863 C C . GLU B 1 189 ? -22.906 -8.992 30.688 1 94.38 189 GLU B C 1
ATOM 5865 O O . GLU B 1 189 ? -23.141 -8.672 29.531 1 94.38 189 GLU B O 1
ATOM 5870 N N . ILE B 1 190 ? -21.844 -9.711 31.094 1 95.5 190 ILE B N 1
ATOM 5871 C CA . ILE B 1 190 ? -20.906 -10.281 30.141 1 95.5 190 ILE B CA 1
ATOM 5872 C C . ILE B 1 190 ? -21.25 -11.75 29.891 1 95.5 190 ILE B C 1
ATOM 5874 O O . ILE B 1 190 ? -21.312 -12.539 30.844 1 95.5 190 ILE B O 1
ATOM 5878 N N . ARG B 1 191 ? -21.312 -12.156 28.688 1 94.75 191 ARG B N 1
ATOM 5879 C CA . ARG B 1 191 ? -21.781 -13.5 28.359 1 94.75 191 ARG B CA 1
ATOM 5880 C C . ARG B 1 191 ? -20.625 -14.375 27.891 1 94.75 191 ARG B C 1
ATOM 5882 O O . ARG B 1 191 ? -20.812 -15.562 27.625 1 94.75 191 ARG B O 1
ATOM 5889 N N . PHE B 1 192 ? -19.5 -13.781 27.719 1 94.56 192 PHE B N 1
ATOM 5890 C CA . PHE B 1 192 ? -18.328 -14.492 27.25 1 94.56 192 PHE B CA 1
ATOM 5891 C C . PHE B 1 192 ? -17.078 -14.016 27.984 1 94.56 192 PHE B C 1
ATOM 5893 O O . PHE B 1 192 ? -16.812 -12.812 28.047 1 94.56 192 PHE B O 1
ATOM 5900 N N . ASP B 1 193 ? -16.297 -14.891 28.547 1 87.81 193 ASP B N 1
ATOM 5901 C CA . ASP B 1 193 ? -15.125 -14.492 29.328 1 87.81 193 ASP B CA 1
ATOM 5902 C C . ASP B 1 193 ? -13.836 -15.008 28.688 1 87.81 193 ASP B C 1
ATOM 5904 O O . ASP B 1 193 ? -12.758 -14.93 29.281 1 87.81 193 ASP B O 1
ATOM 5908 N N . GLY B 1 194 ? -13.906 -15.477 27.484 1 94.19 194 GLY B N 1
ATOM 5909 C CA . GLY B 1 194 ? -12.719 -15.992 26.828 1 94.19 194 GLY B CA 1
ATOM 5910 C C . GLY B 1 194 ? -12.031 -14.969 25.938 1 94.19 194 GLY B C 1
ATOM 5911 O O . GLY B 1 194 ? -12.531 -13.852 25.766 1 94.19 194 GLY B O 1
ATOM 5912 N N . ASP B 1 195 ? -10.828 -15.312 25.438 1 96.5 195 ASP B N 1
ATOM 5913 C CA . ASP B 1 195 ? -10.086 -14.477 24.5 1 96.5 195 ASP B CA 1
ATOM 5914 C C . ASP B 1 195 ? -10.695 -14.562 23.094 1 96.5 195 ASP B C 1
ATOM 5916 O O . ASP B 1 195 ? -10.797 -15.648 22.531 1 96.5 195 ASP B O 1
ATOM 5920 N N . VAL B 1 196 ? -11.031 -13.469 22.578 1 97.56 196 VAL B N 1
ATOM 5921 C CA . VAL B 1 196 ? -11.75 -13.414 21.312 1 97.56 196 VAL B CA 1
ATOM 5922 C C . VAL B 1 196 ? -10.883 -13.992 20.203 1 97.56 196 VAL B C 1
ATOM 5924 O O . VAL B 1 196 ? -11.367 -14.758 19.359 1 97.56 196 VAL B O 1
ATOM 5927 N N . THR B 1 197 ? -9.625 -13.641 20.156 1 97.62 197 THR B N 1
ATOM 5928 C CA . THR B 1 197 ? -8.711 -14.102 19.125 1 97.62 197 THR B CA 1
ATOM 5929 C C . THR B 1 197 ? -8.562 -15.625 19.172 1 97.62 197 THR B C 1
ATOM 5931 O O . THR B 1 197 ? -8.672 -16.297 18.141 1 97.62 197 THR B O 1
ATOM 5934 N N . GLU B 1 198 ? -8.328 -16.156 20.328 1 97.12 198 GLU B N 1
ATOM 5935 C CA . GLU B 1 198 ? -8.125 -17.578 20.5 1 97.12 198 GLU B CA 1
ATOM 5936 C C . GLU B 1 198 ? -9.383 -18.375 20.109 1 97.12 198 GLU B C 1
ATOM 5938 O O . GLU B 1 198 ? -9.297 -19.406 19.453 1 97.12 198 GLU B O 1
ATOM 5943 N N . GLU B 1 199 ? -10.5 -17.844 20.547 1 97.75 199 GLU B N 1
ATOM 5944 C CA . GLU B 1 199 ? -11.742 -18.531 20.234 1 97.75 199 GLU B CA 1
ATOM 5945 C C . GLU B 1 199 ? -12.039 -18.484 18.734 1 97.75 199 GLU B C 1
ATOM 5947 O O . GLU B 1 199 ? -12.492 -19.469 18.156 1 97.75 199 GLU B O 1
ATOM 5952 N N . ALA B 1 200 ? -11.828 -17.328 18.125 1 98.19 200 ALA B N 1
ATOM 5953 C CA . ALA B 1 200 ? -12.031 -17.172 16.688 1 98.19 200 ALA B CA 1
ATOM 5954 C C . ALA B 1 200 ? -11.125 -18.125 15.898 1 98.19 200 ALA B C 1
ATOM 5956 O O . ALA B 1 200 ? -11.555 -18.734 14.922 1 98.19 200 ALA B O 1
ATOM 5957 N N . ARG B 1 201 ? -9.898 -18.234 16.344 1 97 201 ARG B N 1
ATOM 5958 C CA . ARG B 1 201 ? -8.953 -19.156 15.711 1 97 201 ARG B CA 1
ATOM 5959 C C . ARG B 1 201 ? -9.414 -20.594 15.852 1 97 201 ARG B C 1
ATOM 5961 O O . ARG B 1 201 ? -9.398 -21.359 14.875 1 97 201 ARG B O 1
ATOM 5968 N N . ARG B 1 202 ? -9.766 -20.922 17.047 1 96.75 202 ARG B N 1
ATOM 5969 C CA . ARG B 1 202 ? -10.195 -22.281 17.344 1 96.75 202 ARG B CA 1
ATOM 5970 C C . ARG B 1 202 ? -11.383 -22.688 16.469 1 96.75 202 ARG B C 1
ATOM 5972 O O . ARG B 1 202 ? -11.445 -23.812 15.984 1 96.75 202 ARG B O 1
ATOM 5979 N N . ARG B 1 203 ? -12.234 -21.766 16.219 1 97.12 203 ARG B N 1
ATOM 5980 C CA . ARG B 1 203 ? -13.453 -22.047 15.469 1 97.12 203 ARG B CA 1
ATOM 5981 C C . ARG B 1 203 ? -13.203 -21.922 13.969 1 97.12 203 ARG B C 1
ATOM 5983 O O . ARG B 1 203 ? -14.07 -22.266 13.156 1 97.12 203 ARG B O 1
ATOM 5990 N N . GLY B 1 204 ? -12.055 -21.375 13.578 1 97.94 204 GLY B N 1
ATOM 5991 C CA . GLY B 1 204 ? -11.734 -21.172 12.172 1 97.94 204 GLY B CA 1
ATOM 5992 C C . GLY B 1 204 ? -12.375 -19.922 11.586 1 97.94 204 GLY B C 1
ATOM 5993 O O . GLY B 1 204 ? -12.508 -19.797 10.367 1 97.94 204 GLY B O 1
ATOM 5994 N N . TRP B 1 205 ? -12.797 -19.016 12.477 1 98.56 205 TRP B N 1
ATOM 5995 C CA . TRP B 1 205 ? -13.422 -17.797 12 1 98.56 205 TRP B CA 1
ATOM 5996 C C . TRP B 1 205 ? -12.383 -16.844 11.422 1 98.56 205 TRP B C 1
ATOM 5998 O O . TRP B 1 205 ? -12.727 -15.906 10.695 1 98.56 205 TRP B O 1
ATOM 6008 N N . VAL B 1 206 ? -11.102 -17.109 11.812 1 98.31 206 VAL B N 1
ATOM 6009 C CA . VAL B 1 206 ? -9.977 -16.359 11.266 1 98.31 206 VAL B CA 1
ATOM 6010 C C . VAL B 1 206 ? -8.781 -17.281 11.062 1 98.31 206 VAL B C 1
ATOM 6012 O O . VAL B 1 206 ? -8.68 -18.328 11.695 1 98.31 206 VAL B O 1
ATOM 6015 N N . LYS B 1 207 ? -7.98 -16.969 10.203 1 97.75 207 LYS B N 1
ATOM 6016 C CA . LYS B 1 207 ? -6.668 -17.578 10.031 1 97.75 207 LYS B CA 1
ATOM 6017 C C . LYS B 1 207 ? -5.578 -16.516 9.891 1 97.75 207 LYS B C 1
ATOM 6019 O O . LYS B 1 207 ? -5.758 -15.523 9.188 1 97.75 207 LYS B O 1
ATOM 6024 N N . GLU B 1 208 ? -4.535 -16.688 10.57 1 96.06 208 GLU B N 1
ATOM 6025 C CA . GLU B 1 208 ? -3.43 -15.734 10.5 1 96.06 208 GLU B CA 1
ATOM 6026 C C . GLU B 1 208 ? -2.863 -15.648 9.086 1 96.06 208 GLU B C 1
ATOM 6028 O O . GLU B 1 208 ? -2.699 -16.672 8.414 1 96.06 208 GLU B O 1
ATOM 6033 N N . PHE B 1 209 ? -2.709 -14.516 8.562 1 97 209 PHE B N 1
ATOM 6034 C CA . PHE B 1 209 ? -2.029 -14.258 7.297 1 97 209 PHE B CA 1
ATOM 6035 C C . PHE B 1 209 ? -0.529 -14.094 7.516 1 97 209 PHE B C 1
ATOM 6037 O O . PHE B 1 209 ? -0.092 -13.719 8.602 1 97 209 PHE B O 1
ATOM 6044 N N . PRO B 1 210 ? 0.311 -14.406 6.57 1 94.75 210 PRO B N 1
ATOM 6045 C CA . PRO B 1 210 ? 1.758 -14.414 6.797 1 94.75 210 PRO B CA 1
ATOM 6046 C C . PRO B 1 210 ? 2.303 -13.039 7.172 1 94.75 210 PRO B C 1
ATOM 6048 O O . PRO B 1 210 ? 3.332 -12.945 7.848 1 94.75 210 PRO B O 1
ATOM 6051 N N . GLY B 1 211 ? 1.721 -12.023 6.754 1 93.06 211 GLY B N 1
ATOM 6052 C CA . GLY B 1 211 ? 2.176 -10.703 7.141 1 93.06 211 GLY B CA 1
ATOM 6053 C C . GLY B 1 211 ? 1.869 -10.359 8.586 1 93.06 211 GLY B C 1
ATOM 6054 O O . GLY B 1 211 ? 0.924 -10.898 9.164 1 93.06 211 GLY B O 1
ATOM 6055 N N . ARG B 1 212 ? 2.605 -9.43 9.148 1 90.06 212 ARG B N 1
ATOM 6056 C CA . ARG B 1 212 ? 2.41 -9.039 10.539 1 90.06 212 ARG B CA 1
ATOM 6057 C C . ARG B 1 212 ? 1.062 -8.352 10.727 1 90.06 212 ARG B C 1
ATOM 6059 O O . ARG B 1 212 ? 0.677 -7.496 9.93 1 90.06 212 ARG B O 1
ATOM 6066 N N . GLY B 1 213 ? 0.356 -8.758 11.836 1 94.81 213 GLY B N 1
ATOM 6067 C CA . GLY B 1 213 ? -0.874 -8.086 12.219 1 94.81 213 GLY B CA 1
ATOM 6068 C C . GLY B 1 213 ? -1.971 -8.203 11.18 1 94.81 213 GLY B C 1
ATOM 6069 O O . GLY B 1 213 ? -2.818 -7.316 11.062 1 94.81 213 GLY B O 1
ATOM 6070 N N . GLN B 1 214 ? -1.99 -9.211 10.352 1 96.5 214 GLN B N 1
ATOM 6071 C CA . GLN B 1 214 ? -2.986 -9.414 9.305 1 96.5 214 GLN B CA 1
ATOM 6072 C C . GLN B 1 214 ? -3.74 -10.727 9.516 1 96.5 214 GLN B C 1
ATOM 6074 O O . GLN B 1 214 ? -3.166 -11.711 9.984 1 96.5 214 GLN B O 1
ATOM 6079 N N . TRP B 1 215 ? -4.957 -10.742 9.148 1 97.94 215 TRP B N 1
ATOM 6080 C CA . TRP B 1 215 ? -5.816 -11.914 9.312 1 97.94 215 TRP B CA 1
ATOM 6081 C C . TRP B 1 215 ? -6.676 -12.133 8.07 1 97.94 215 TRP B C 1
ATOM 6083 O O . TRP B 1 215 ? -7.035 -11.172 7.379 1 97.94 215 TRP B O 1
ATOM 6093 N N . ILE B 1 216 ? -6.938 -13.359 7.738 1 98.56 216 ILE B N 1
ATOM 6094 C CA . ILE B 1 216 ? -8.031 -13.727 6.844 1 98.56 216 ILE B CA 1
ATOM 6095 C C . ILE B 1 216 ? -9.305 -13.953 7.652 1 98.56 216 ILE B C 1
ATOM 6097 O O . ILE B 1 216 ? -9.305 -14.734 8.609 1 98.56 216 ILE B O 1
ATOM 6101 N N . TYR B 1 217 ? -10.312 -13.258 7.344 1 98.81 217 TYR B N 1
ATOM 6102 C CA . TYR B 1 217 ? -11.602 -13.461 7.996 1 98.81 217 TYR B CA 1
ATOM 6103 C C . TYR B 1 217 ? -12.5 -14.367 7.16 1 98.81 217 TYR B C 1
ATOM 6105 O O . TYR B 1 217 ? -12.859 -14.023 6.035 1 98.81 217 TYR B O 1
ATOM 6113 N N . THR B 1 218 ? -12.828 -15.523 7.719 1 98.62 218 THR B N 1
ATOM 6114 C CA . THR B 1 218 ? -13.633 -16.516 7.016 1 98.62 218 THR B CA 1
ATOM 6115 C C . THR B 1 218 ? -15.117 -16.141 7.055 1 98.62 218 THR B C 1
ATOM 6117 O O . THR B 1 218 ? -15.484 -15.109 7.617 1 98.62 218 THR B O 1
ATOM 6120 N N . PRO B 1 219 ? -15.984 -16.875 6.477 1 98.5 219 PRO B N 1
ATOM 6121 C CA . PRO B 1 219 ? -17.359 -16.453 6.188 1 98.5 219 PRO B CA 1
ATOM 6122 C C . PRO B 1 219 ? -18.125 -16.047 7.441 1 98.5 219 PRO B C 1
ATOM 6124 O O . PRO B 1 219 ? -18.828 -15.039 7.434 1 98.5 219 PRO B O 1
ATOM 6127 N N . PRO B 1 220 ? -18.062 -16.75 8.57 1 98.31 220 PRO B N 1
ATOM 6128 C CA . PRO B 1 220 ? -18.844 -16.297 9.727 1 98.31 220 PRO B CA 1
ATOM 6129 C C . PRO B 1 220 ? -18.391 -14.93 10.234 1 98.31 220 PRO B C 1
ATOM 6131 O O . PRO B 1 220 ? -19.219 -14.07 10.539 1 98.31 220 PRO B O 1
ATOM 6134 N N . MET B 1 221 ? -17.094 -14.758 10.297 1 98.56 221 MET B N 1
ATOM 6135 C CA . MET B 1 221 ? -16.562 -13.477 10.734 1 98.56 221 MET B CA 1
ATOM 6136 C C . MET B 1 221 ? -16.859 -12.383 9.711 1 98.56 221 MET B C 1
ATOM 6138 O O . MET B 1 221 ? -17.234 -11.266 10.078 1 98.56 221 MET B O 1
ATOM 6142 N N . ALA B 1 222 ? -16.656 -12.75 8.461 1 98.56 222 ALA B N 1
ATOM 6143 C CA . ALA B 1 222 ? -16.922 -11.797 7.387 1 98.56 222 ALA B CA 1
ATOM 6144 C C . ALA B 1 222 ? -18.375 -11.344 7.395 1 98.56 222 ALA B C 1
ATOM 6146 O O . ALA B 1 222 ? -18.672 -10.172 7.152 1 98.56 222 ALA B O 1
ATOM 6147 N N . ALA B 1 223 ? -19.25 -12.25 7.621 1 97.94 223 ALA B N 1
ATOM 6148 C CA . ALA B 1 223 ? -20.672 -11.922 7.707 1 97.94 223 ALA B CA 1
ATOM 6149 C C . ALA B 1 223 ? -20.953 -10.945 8.844 1 97.94 223 ALA B C 1
ATOM 6151 O O . ALA B 1 223 ? -21.719 -10 8.688 1 97.94 223 ALA B O 1
ATOM 6152 N N . LEU B 1 224 ? -20.312 -11.141 9.953 1 98.19 224 LEU B N 1
ATOM 6153 C CA . LEU B 1 224 ? -20.469 -10.242 11.094 1 98.19 224 LEU B CA 1
ATOM 6154 C C . LEU B 1 224 ? -19.969 -8.844 10.75 1 98.19 224 LEU B C 1
ATOM 6156 O O . LEU B 1 224 ? -20.609 -7.852 11.109 1 98.19 224 LEU B O 1
ATOM 6160 N N . PHE B 1 225 ? -18.828 -8.812 10.078 1 98.56 225 PHE B N 1
ATOM 6161 C CA . PHE B 1 225 ? -18.281 -7.531 9.625 1 98.56 225 PHE B CA 1
ATOM 6162 C C . PHE B 1 225 ? -19.312 -6.793 8.773 1 98.56 225 PHE B C 1
ATOM 6164 O O . PHE B 1 225 ? -19.562 -5.605 8.977 1 98.56 225 PHE B O 1
ATOM 6171 N N . GLU B 1 226 ? -19.844 -7.516 7.844 1 97.69 226 GLU B N 1
ATOM 6172 C CA . GLU B 1 226 ? -20.75 -6.902 6.887 1 97.69 226 GLU B CA 1
ATOM 6173 C C . GLU B 1 226 ? -22.016 -6.395 7.574 1 97.69 226 GLU B C 1
ATOM 6175 O O . GLU B 1 226 ? -22.438 -5.258 7.34 1 97.69 226 GLU B O 1
ATOM 6180 N N . VAL B 1 227 ? -22.609 -7.164 8.43 1 97.5 227 VAL B N 1
ATOM 6181 C CA . VAL B 1 227 ? -23.875 -6.809 9.07 1 97.5 227 VAL B CA 1
ATOM 6182 C C . VAL B 1 227 ? -23.656 -5.652 10.047 1 97.5 227 VAL B C 1
ATOM 6184 O O . VAL B 1 227 ? -24.5 -4.758 10.156 1 97.5 227 VAL B O 1
ATOM 6187 N N . LEU B 1 228 ? -22.547 -5.699 10.742 1 98.19 228 LEU B N 1
ATOM 6188 C CA . LEU B 1 228 ? -22.266 -4.617 11.68 1 98.19 228 LEU B CA 1
ATOM 6189 C C . LEU B 1 228 ? -22 -3.314 10.93 1 98.19 228 LEU B C 1
ATOM 6191 O O . LEU B 1 228 ? -22.453 -2.246 11.352 1 98.19 228 LEU B O 1
ATOM 6195 N N . ARG B 1 229 ? -21.219 -3.379 9.883 1 97.94 229 ARG B N 1
ATOM 6196 C CA . ARG B 1 229 ? -20.984 -2.201 9.055 1 97.94 229 ARG B CA 1
ATOM 6197 C C . ARG B 1 229 ? -22.297 -1.612 8.562 1 97.94 229 ARG B C 1
ATOM 6199 O O . ARG B 1 229 ? -22.516 -0.402 8.648 1 97.94 229 ARG B O 1
ATOM 6206 N N . ASP B 1 230 ? -23.156 -2.471 8.078 1 96.38 230 ASP B N 1
ATOM 6207 C CA . ASP B 1 230 ? -24.453 -2.027 7.566 1 96.38 230 ASP B CA 1
ATOM 6208 C C . ASP B 1 230 ? -25.297 -1.384 8.672 1 96.38 230 ASP B C 1
ATOM 6210 O O . ASP B 1 230 ? -25.969 -0.379 8.445 1 96.38 230 ASP B O 1
ATOM 6214 N N . PHE B 1 231 ? -25.25 -2.018 9.812 1 97.75 231 PHE B N 1
ATOM 6215 C CA . PHE B 1 231 ? -26 -1.498 10.953 1 97.75 231 PHE B CA 1
ATOM 6216 C C . PHE B 1 231 ? -25.5 -0.109 11.336 1 97.75 231 PHE B C 1
ATOM 6218 O O . PHE B 1 231 ? -26.297 0.802 11.562 1 97.75 231 PHE B O 1
ATOM 6225 N N . LEU B 1 232 ? -24.203 0.089 11.375 1 98.56 232 LEU B N 1
ATOM 6226 C CA . LEU B 1 232 ? -23.594 1.375 11.703 1 98.56 232 LEU B CA 1
ATOM 6227 C C . LEU B 1 232 ? -23.922 2.418 10.641 1 98.56 232 LEU B C 1
ATOM 6229 O O . LEU B 1 232 ? -24.219 3.568 10.969 1 98.56 232 LEU B O 1
ATOM 6233 N N . LEU B 1 233 ? -23.891 2.041 9.406 1 97.56 233 LEU B N 1
ATOM 6234 C CA . LEU B 1 233 ? -24.219 2.957 8.32 1 97.56 233 LEU B CA 1
ATOM 6235 C C . LEU B 1 233 ? -25.672 3.42 8.43 1 97.56 233 LEU B C 1
ATOM 6237 O O . LEU B 1 233 ? -25.969 4.605 8.258 1 97.56 233 LEU B O 1
ATOM 6241 N N . GLU B 1 234 ? -26.531 2.5 8.719 1 96.38 234 GLU B N 1
ATOM 6242 C CA . GLU B 1 234 ? -27.953 2.801 8.805 1 96.38 234 GLU B CA 1
ATOM 6243 C C . GLU B 1 234 ? -28.266 3.678 10.016 1 96.38 234 GLU B C 1
ATOM 6245 O O . GLU B 1 234 ? -28.984 4.672 9.898 1 96.38 234 GLU B O 1
ATOM 6250 N N . ARG B 1 235 ? -27.703 3.328 11.141 1 97.56 235 ARG B N 1
ATOM 6251 C CA . ARG B 1 235 ? -28.125 3.91 12.414 1 97.56 235 ARG B CA 1
ATOM 6252 C C . ARG B 1 235 ? -27.359 5.199 12.703 1 97.56 235 ARG B C 1
ATOM 6254 O O . ARG B 1 235 ? -27.812 6.031 13.492 1 97.56 235 ARG B O 1
ATOM 6261 N N . VAL B 1 236 ? -26.219 5.391 12.07 1 98.5 236 VAL B N 1
ATOM 6262 C CA . VAL B 1 236 ? -25.391 6.547 12.391 1 98.5 236 VAL B CA 1
ATOM 6263 C C . VAL B 1 236 ? -25.219 7.414 11.148 1 98.5 236 VAL B C 1
ATOM 6265 O O . VAL B 1 236 ? -25.75 8.523 11.07 1 98.5 236 VAL B O 1
ATOM 6268 N N . THR B 1 237 ? -24.672 6.887 10.125 1 98.06 237 THR B N 1
ATOM 6269 C CA . THR B 1 237 ? -24.125 7.609 8.984 1 98.06 237 THR B CA 1
ATOM 6270 C C . THR B 1 237 ? -25.25 8.227 8.148 1 98.06 237 THR B C 1
ATOM 6272 O O . THR B 1 237 ? -25.328 9.445 8.008 1 98.06 237 THR B O 1
ATOM 6275 N N . ARG B 1 238 ? -26.156 7.359 7.676 1 94.81 238 ARG B N 1
ATOM 6276 C CA . ARG B 1 238 ? -27.203 7.816 6.762 1 94.81 238 ARG B CA 1
ATOM 6277 C C . ARG B 1 238 ? -28.25 8.648 7.5 1 94.81 238 ARG B C 1
ATOM 6279 O O . ARG B 1 238 ? -28.781 9.609 6.945 1 94.81 238 ARG B O 1
ATOM 6286 N N . LYS B 1 239 ? -28.484 8.344 8.734 1 95.69 239 LYS B N 1
ATOM 6287 C CA . LYS B 1 239 ? -29.438 9.102 9.547 1 95.69 239 LYS B CA 1
ATOM 6288 C C . LYS B 1 239 ? -28.969 10.547 9.719 1 95.69 239 LYS B C 1
ATOM 6290 O O . LYS B 1 239 ? -29.797 11.453 9.82 1 95.69 239 LYS B O 1
ATOM 6295 N N . LEU B 1 240 ? -27.688 10.688 9.734 1 98 240 LEU B N 1
ATOM 6296 C CA . LEU B 1 240 ? -27.141 12.016 10 1 98 240 LEU B CA 1
ATOM 6297 C C . LEU B 1 240 ? -26.844 12.75 8.703 1 98 240 LEU B C 1
ATOM 6299 O O . LEU B 1 240 ? -26.219 13.812 8.719 1 98 240 LEU B O 1
ATOM 6303 N N . GLY B 1 241 ? -27.234 12.172 7.609 1 96.62 241 GLY B N 1
ATOM 6304 C CA . GLY B 1 241 ? -27.188 12.875 6.336 1 96.62 241 GLY B CA 1
ATOM 6305 C C . GLY B 1 241 ? -25.828 12.859 5.684 1 96.62 241 GLY B C 1
ATOM 6306 O O . GLY B 1 241 ? -25.5 13.742 4.887 1 96.62 241 GLY B O 1
ATOM 6307 N N . PHE B 1 242 ? -24.953 11.992 6.023 1 98.25 242 PHE B N 1
ATOM 6308 C CA . PHE B 1 242 ? -23.688 11.844 5.316 1 98.25 242 PHE B CA 1
ATOM 6309 C C . PHE B 1 242 ? -23.891 11.18 3.959 1 98.25 242 PHE B C 1
ATOM 6311 O O . PHE B 1 242 ? -24.672 10.227 3.84 1 98.25 242 PHE B O 1
ATOM 6318 N N . GLU B 1 243 ? -23.234 11.68 2.973 1 97.69 243 GLU B N 1
ATOM 6319 C CA . GLU B 1 243 ? -23.344 11.141 1.621 1 97.69 243 GLU B CA 1
ATOM 6320 C C . GLU B 1 243 ? -22.109 10.297 1.271 1 97.69 243 GLU B C 1
ATOM 6322 O O . GLU B 1 243 ? -21.016 10.547 1.783 1 97.69 243 GLU B O 1
ATOM 6327 N N . PRO B 1 244 ? -22.281 9.344 0.418 1 98.06 244 PRO B N 1
ATOM 6328 C CA . PRO B 1 244 ? -21.188 8.406 0.125 1 98.06 244 PRO B CA 1
ATOM 6329 C C . PRO B 1 244 ? -20.125 9.016 -0.776 1 98.06 244 PRO B C 1
ATOM 6331 O O . PRO B 1 244 ? -20.438 9.812 -1.664 1 98.06 244 PRO B O 1
ATOM 6334 N N . ALA B 1 245 ? -18.922 8.695 -0.59 1 98.62 245 ALA B N 1
ATOM 6335 C CA . ALA B 1 245 ? -17.781 8.977 -1.453 1 98.62 245 ALA B CA 1
ATOM 6336 C C . ALA B 1 245 ? -16.812 7.789 -1.484 1 98.62 245 ALA B C 1
ATOM 6338 O O . ALA B 1 245 ? -16.891 6.902 -0.633 1 98.62 245 ALA B O 1
ATOM 6339 N N . LEU B 1 246 ? -16.062 7.672 -2.463 1 98.69 246 LEU B N 1
ATOM 6340 C CA . LEU B 1 246 ? -14.953 6.727 -2.514 1 98.69 246 LEU B CA 1
ATOM 6341 C C . LEU B 1 246 ? -13.617 7.457 -2.52 1 98.69 246 LEU B C 1
ATOM 6343 O O . LEU B 1 246 ? -13.344 8.25 -3.422 1 98.69 246 LEU B O 1
ATOM 6347 N N . PHE B 1 247 ? -12.875 7.184 -1.519 1 98.69 247 PHE B N 1
ATOM 6348 C CA . PHE B 1 247 ? -11.594 7.852 -1.309 1 98.69 247 PHE B CA 1
ATOM 6349 C C . PHE B 1 247 ? -10.438 6.895 -1.57 1 98.69 247 PHE B C 1
ATOM 6351 O O . PHE B 1 247 ? -10.422 5.773 -1.062 1 98.69 247 PHE B O 1
ATOM 6358 N N . PRO B 1 248 ? -9.453 7.301 -2.355 1 98.25 248 PRO B N 1
ATOM 6359 C CA . PRO B 1 248 ? -8.25 6.477 -2.523 1 98.25 248 PRO B CA 1
ATOM 6360 C C . PRO B 1 248 ? -7.578 6.137 -1.195 1 98.25 248 PRO B C 1
ATOM 6362 O O . PRO B 1 248 ? -7.676 6.902 -0.233 1 98.25 248 PRO B O 1
ATOM 6365 N N . LYS B 1 249 ? -6.914 4.934 -1.175 1 98.62 249 LYS B N 1
ATOM 6366 C CA . LYS B 1 249 ? -6.227 4.488 0.033 1 98.62 249 LYS B CA 1
ATOM 6367 C C . LYS B 1 249 ? -4.711 4.562 -0.141 1 98.62 249 LYS B C 1
ATOM 6369 O O . LYS B 1 249 ? -3.963 4.449 0.833 1 98.62 249 LYS B O 1
ATOM 6374 N N . LEU B 1 250 ? -4.246 4.648 -1.357 1 98.38 250 LEU B N 1
ATOM 6375 C CA . LEU B 1 250 ? -2.857 4.969 -1.672 1 98.38 250 LEU B CA 1
ATOM 6376 C C . LEU B 1 250 ? -2.646 6.477 -1.722 1 98.38 250 LEU B C 1
ATOM 6378 O O . LEU B 1 250 ? -3.062 7.137 -2.678 1 98.38 250 LEU B O 1
ATOM 6382 N N . ILE B 1 251 ? -1.967 7.059 -0.707 1 98.69 251 ILE B N 1
ATOM 6383 C CA . ILE B 1 251 ? -1.952 8.5 -0.486 1 98.69 251 ILE B CA 1
ATOM 6384 C C . ILE B 1 251 ? -0.584 9.07 -0.86 1 98.69 251 ILE B C 1
ATOM 6386 O O . ILE B 1 251 ? 0.442 8.625 -0.339 1 98.69 251 ILE B O 1
ATOM 6390 N N . PRO B 1 252 ? -0.529 10.023 -1.722 1 97.94 252 PRO B N 1
ATOM 6391 C CA . PRO B 1 252 ? 0.758 10.656 -2.02 1 97.94 252 PRO B CA 1
ATOM 6392 C C . PRO B 1 252 ? 1.431 11.242 -0.778 1 97.94 252 PRO B C 1
ATOM 6394 O O . PRO B 1 252 ? 0.755 11.797 0.09 1 97.94 252 PRO B O 1
ATOM 6397 N N . LEU B 1 253 ? 2.709 11.141 -0.772 1 97.38 253 LEU B N 1
ATOM 6398 C CA . LEU B 1 253 ? 3.49 11.633 0.357 1 97.38 253 LEU B CA 1
ATOM 6399 C C . LEU B 1 253 ? 3.277 13.133 0.554 1 97.38 253 LEU B C 1
ATOM 6401 O O . LEU B 1 253 ? 3.258 13.617 1.688 1 97.38 253 LEU B O 1
ATOM 6405 N N . GLU B 1 254 ? 3.152 13.898 -0.457 1 97.06 254 GLU B N 1
ATOM 6406 C CA . GLU B 1 254 ? 2.93 15.336 -0.406 1 97.06 254 GLU B CA 1
ATOM 6407 C C . GLU B 1 254 ? 1.649 15.672 0.354 1 97.06 254 GLU B C 1
ATOM 6409 O O . GLU B 1 254 ? 1.583 16.688 1.055 1 97.06 254 GLU B O 1
ATOM 6414 N N . THR B 1 255 ? 0.629 14.844 0.165 1 97.94 255 THR B N 1
ATOM 6415 C CA . THR B 1 255 ? -0.616 15.031 0.9 1 97.94 255 THR B CA 1
ATOM 6416 C C . THR B 1 255 ? -0.385 14.891 2.402 1 97.94 255 THR B C 1
ATOM 6418 O O . THR B 1 255 ? -0.882 15.695 3.189 1 97.94 255 THR B O 1
ATOM 6421 N N . MET B 1 256 ? 0.408 13.93 2.779 1 97.31 256 MET B N 1
ATOM 6422 C CA . MET B 1 256 ? 0.705 13.703 4.191 1 97.31 256 MET B CA 1
ATOM 6423 C C . MET B 1 256 ? 1.547 14.836 4.762 1 97.31 256 MET B C 1
ATOM 6425 O O . MET B 1 256 ? 1.426 15.172 5.941 1 97.31 256 MET B O 1
ATOM 6429 N N . PHE B 1 257 ? 2.389 15.375 3.893 1 95.69 257 PHE B N 1
ATOM 6430 C CA . PHE B 1 257 ? 3.162 16.547 4.285 1 95.69 257 PHE B CA 1
ATOM 6431 C C . PHE B 1 257 ? 2.242 17.734 4.582 1 95.69 257 PHE B C 1
ATOM 6433 O O . PHE B 1 257 ? 2.383 18.391 5.613 1 95.69 257 PHE B O 1
ATOM 6440 N N . ARG B 1 258 ? 1.268 17.938 3.732 1 94.5 258 ARG B N 1
ATOM 6441 C CA . ARG B 1 258 ? 0.33 19.047 3.902 1 94.5 258 ARG B CA 1
ATOM 6442 C C . ARG B 1 258 ? -0.525 18.844 5.152 1 94.5 258 ARG B C 1
ATOM 6444 O O . ARG B 1 258 ? -0.894 19.812 5.812 1 94.5 258 ARG B O 1
ATOM 6451 N N . MET B 1 259 ? -0.806 17.656 5.434 1 95.25 259 MET B N 1
ATOM 6452 C CA . MET B 1 259 ? -1.625 17.312 6.594 1 95.25 259 MET B CA 1
ATOM 6453 C C . MET B 1 259 ? -0.83 17.469 7.887 1 95.25 259 MET B C 1
ATOM 6455 O O . MET B 1 259 ? -1.405 17.5 8.977 1 95.25 259 MET B O 1
ATOM 6459 N N . ARG B 1 260 ? 0.475 17.516 7.777 1 92.62 260 ARG B N 1
ATOM 6460 C CA . ARG B 1 260 ? 1.409 17.5 8.898 1 92.62 260 ARG B CA 1
ATOM 6461 C C . ARG B 1 260 ? 1.388 16.156 9.625 1 92.62 260 ARG B C 1
ATOM 6463 O O . ARG B 1 260 ? 1.82 16.062 10.773 1 92.62 260 ARG B O 1
ATOM 6470 N N . TYR B 1 261 ? 0.78 15.25 8.961 1 94.06 261 TYR B N 1
ATOM 6471 C CA . TYR B 1 261 ? 0.812 13.891 9.508 1 94.06 261 TYR B CA 1
ATOM 6472 C C . TYR B 1 261 ? 2.227 13.328 9.469 1 94.06 261 TYR B C 1
ATOM 6474 O O . TYR B 1 261 ? 2.656 12.648 10.406 1 94.06 261 TYR B O 1
ATOM 6482 N N . LEU B 1 262 ? 2.904 13.57 8.414 1 93.62 262 LEU B N 1
ATOM 6483 C CA . LEU B 1 262 ? 4.277 13.117 8.234 1 93.62 262 LEU B CA 1
ATOM 6484 C C . LEU B 1 262 ? 5.184 13.672 9.328 1 93.62 262 LEU B C 1
ATOM 6486 O O . LEU B 1 262 ? 6.133 13.016 9.75 1 93.62 262 LEU B O 1
ATOM 6490 N N . HIS B 1 263 ? 4.875 14.883 9.82 1 91.44 263 HIS B N 1
ATOM 6491 C CA . HIS B 1 263 ? 5.648 15.539 10.867 1 91.44 263 HIS B CA 1
ATOM 6492 C C . HIS B 1 263 ? 5.371 14.906 12.227 1 91.44 263 HIS B C 1
ATOM 6494 O O . HIS B 1 263 ? 6.195 15.008 13.141 1 91.44 263 HIS B O 1
ATOM 6500 N N . GLY B 1 264 ? 4.238 14.297 12.281 1 90 264 GLY B N 1
ATOM 6501 C CA . GLY B 1 264 ? 3.809 13.812 13.586 1 90 264 GLY B CA 1
ATOM 6502 C C . GLY B 1 264 ? 4.062 12.328 13.789 1 90 264 GLY B C 1
ATOM 6503 O O . GLY B 1 264 ? 4.668 11.93 14.781 1 90 264 GLY B O 1
ATOM 6504 N N . LEU B 1 265 ? 3.598 11.523 12.844 1 91.06 265 LEU B N 1
ATOM 6505 C CA . LEU B 1 265 ? 3.613 10.07 13.031 1 91.06 265 LEU B CA 1
ATOM 6506 C C . LEU B 1 265 ? 4.219 9.375 11.812 1 91.06 265 LEU B C 1
ATOM 6508 O O . LEU B 1 265 ? 3.613 8.461 11.25 1 91.06 265 LEU B O 1
ATOM 6512 N N . PRO B 1 266 ? 5.445 9.719 11.469 1 93.81 266 PRO B N 1
ATOM 6513 C CA . PRO B 1 266 ? 6.039 9.102 10.281 1 93.81 266 PRO B CA 1
ATOM 6514 C C . PRO B 1 266 ? 6.352 7.621 10.477 1 93.81 266 PRO B C 1
ATOM 6516 O O . PRO B 1 266 ? 6.422 6.867 9.5 1 93.81 266 PRO B O 1
ATOM 6519 N N . ASP B 1 267 ? 6.504 7.172 11.656 1 93.75 267 ASP B N 1
ATOM 6520 C CA . ASP B 1 267 ? 6.941 5.809 11.938 1 93.75 267 ASP B CA 1
ATOM 6521 C C . ASP B 1 267 ? 5.75 4.855 12.023 1 93.75 267 ASP B C 1
ATOM 6523 O O . ASP B 1 267 ? 5.922 3.65 12.203 1 93.75 267 ASP B O 1
ATOM 6527 N N . GLY B 1 268 ? 4.543 5.344 11.867 1 93.44 268 GLY B N 1
ATOM 6528 C CA . GLY B 1 268 ? 3.363 4.504 11.992 1 93.44 268 GLY B CA 1
ATOM 6529 C C . GLY B 1 268 ? 2.695 4.207 10.664 1 93.44 268 GLY B C 1
ATOM 6530 O O . GLY B 1 268 ? 1.607 3.629 10.625 1 93.44 268 GLY B O 1
ATOM 6531 N N . MET B 1 269 ? 3.393 4.551 9.562 1 96.06 269 MET B N 1
ATOM 6532 C CA . MET B 1 269 ? 2.766 4.402 8.25 1 96.06 269 MET B CA 1
ATOM 6533 C C . MET B 1 269 ? 3.553 3.432 7.375 1 96.06 269 MET B C 1
ATOM 6535 O O . MET B 1 269 ? 4.754 3.252 7.57 1 96.06 269 MET B O 1
ATOM 6539 N N . TYR B 1 270 ? 2.898 2.789 6.43 1 97.69 270 TYR B N 1
ATOM 6540 C CA . TYR B 1 270 ? 3.543 2.01 5.379 1 97.69 270 TYR B CA 1
ATOM 6541 C C . TYR B 1 270 ? 3.916 2.895 4.195 1 97.69 270 TYR B C 1
ATOM 6543 O O . TYR B 1 270 ? 3.076 3.629 3.67 1 97.69 270 TYR B O 1
ATOM 6551 N N . TYR B 1 271 ? 5.145 2.832 3.775 1 98.25 271 TYR B N 1
ATOM 6552 C CA . TYR B 1 271 ? 5.621 3.646 2.66 1 98.25 271 TYR B CA 1
ATOM 6553 C C . TYR B 1 271 ? 5.676 2.83 1.375 1 98.25 271 TYR B C 1
ATOM 6555 O O . TYR B 1 271 ? 6.062 1.659 1.392 1 98.25 271 TYR B O 1
ATOM 6563 N N . VAL B 1 272 ? 5.305 3.389 0.263 1 98.5 272 VAL B N 1
ATOM 6564 C CA . VAL B 1 272 ? 5.105 2.662 -0.987 1 98.5 272 VAL B CA 1
ATOM 6565 C C . VAL B 1 272 ? 6.031 3.225 -2.064 1 98.5 272 VAL B C 1
ATOM 6567 O O . VAL B 1 272 ? 6.102 4.441 -2.256 1 98.5 272 VAL B O 1
ATOM 6570 N N . CYS B 1 273 ? 6.688 2.367 -2.779 1 96.62 273 CYS B N 1
ATOM 6571 C CA . CYS B 1 273 ? 7.605 2.695 -3.863 1 96.62 273 CYS B CA 1
ATOM 6572 C C . CYS B 1 273 ? 7.164 2.051 -5.172 1 96.62 273 CYS B C 1
ATOM 6574 O O . CYS B 1 273 ? 7.164 0.824 -5.293 1 96.62 273 CYS B O 1
ATOM 6576 N N . PRO B 1 274 ? 6.77 2.822 -6.16 1 95.19 274 PRO B N 1
ATOM 6577 C CA . PRO B 1 274 ? 6.457 2.234 -7.465 1 95.19 274 PRO B CA 1
ATOM 6578 C C . PRO B 1 274 ? 7.703 1.822 -8.242 1 95.19 274 PRO B C 1
ATOM 6580 O O . PRO B 1 274 ? 8.805 2.299 -7.949 1 95.19 274 PRO B O 1
ATOM 6583 N N . PRO B 1 275 ? 7.559 0.905 -9.172 1 94.56 275 PRO B N 1
ATOM 6584 C CA . PRO B 1 275 ? 8.688 0.513 -10.016 1 94.56 275 PRO B CA 1
ATOM 6585 C C . PRO B 1 275 ? 9.148 1.636 -10.945 1 94.56 275 PRO B C 1
ATOM 6587 O O . PRO B 1 275 ? 8.344 2.484 -11.336 1 94.56 275 PRO B O 1
ATOM 6590 N N . LYS B 1 276 ? 10.43 1.619 -11.242 1 91.44 276 LYS B N 1
ATOM 6591 C CA . LYS B 1 276 ? 10.953 2.484 -12.297 1 91.44 276 LYS B CA 1
ATOM 6592 C C . LYS B 1 276 ? 10.414 2.07 -13.664 1 91.44 276 LYS B C 1
ATOM 6594 O O . LYS B 1 276 ? 9.992 0.928 -13.852 1 91.44 276 LYS B O 1
ATOM 6599 N N . ARG B 1 277 ? 10.32 3.025 -14.555 1 79.62 277 ARG B N 1
ATOM 6600 C CA . ARG B 1 277 ? 9.805 2.746 -15.891 1 79.62 277 ARG B CA 1
ATOM 6601 C C . ARG B 1 277 ? 10.906 2.195 -16.797 1 79.62 277 ARG B C 1
ATOM 6603 O O . ARG B 1 277 ? 11.539 2.945 -17.547 1 79.62 277 ARG B O 1
ATOM 6610 N N . ASP B 1 278 ? 11.406 0.962 -16.562 1 77.88 278 ASP B N 1
ATOM 6611 C CA . ASP B 1 278 ? 12.406 0.319 -17.406 1 77.88 278 ASP B CA 1
ATOM 6612 C C . ASP B 1 278 ? 12.156 -1.186 -17.5 1 77.88 278 ASP B C 1
ATOM 6614 O O . ASP B 1 278 ? 12.617 -1.947 -16.656 1 77.88 278 ASP B O 1
ATOM 6618 N N . PRO B 1 279 ? 11.461 -1.503 -18.484 1 68.69 279 PRO B N 1
ATOM 6619 C CA . PRO B 1 279 ? 11.117 -2.92 -18.625 1 68.69 279 PRO B CA 1
ATOM 6620 C C . PRO B 1 279 ? 12.344 -3.824 -18.656 1 68.69 279 PRO B C 1
ATOM 6622 O O . PRO B 1 279 ? 12.305 -4.941 -18.141 1 68.69 279 PRO B O 1
ATOM 6625 N N . GLU B 1 280 ? 13.375 -3.361 -19.234 1 76.25 280 GLU B N 1
ATOM 6626 C CA . GLU B 1 280 ? 14.578 -4.191 -19.328 1 76.25 280 GLU B CA 1
ATOM 6627 C C . GLU B 1 280 ? 15.148 -4.496 -17.953 1 76.25 280 GLU B C 1
ATOM 6629 O O . GLU B 1 280 ? 15.664 -5.59 -17.719 1 76.25 280 GLU B O 1
ATOM 6634 N N . LEU B 1 281 ? 14.875 -3.539 -17.156 1 80.19 281 LEU B N 1
ATOM 6635 C CA . LEU B 1 281 ? 15.367 -3.715 -15.797 1 80.19 281 LEU B CA 1
ATOM 6636 C C . LEU B 1 281 ? 14.664 -4.879 -15.109 1 80.19 281 LEU B C 1
ATOM 6638 O O . LEU B 1 281 ? 15.297 -5.664 -14.398 1 80.19 281 LEU B O 1
ATOM 6642 N N . PHE B 1 282 ? 13.484 -5.117 -15.422 1 90 282 PHE B N 1
ATOM 6643 C CA . PHE B 1 282 ? 12.742 -6.133 -14.688 1 90 282 PHE B CA 1
ATOM 6644 C C . PHE B 1 282 ? 12.906 -7.504 -15.336 1 90 282 PHE B C 1
ATOM 6646 O O . PHE B 1 282 ? 12.688 -8.531 -14.695 1 90 282 PHE B O 1
ATOM 6653 N N . ASP B 1 283 ? 13.32 -7.484 -16.562 1 89.06 283 ASP B N 1
ATOM 6654 C CA . ASP B 1 283 ? 13.68 -8.766 -17.156 1 89.06 283 ASP B CA 1
ATOM 6655 C C . ASP B 1 283 ? 14.867 -9.391 -16.438 1 89.06 283 ASP B C 1
ATOM 6657 O O . ASP B 1 283 ? 14.883 -10.602 -16.172 1 89.06 283 ASP B O 1
ATOM 6661 N N . ASP B 1 284 ? 15.812 -8.555 -16.141 1 90.69 284 ASP B N 1
ATOM 6662 C CA . ASP B 1 284 ? 16.969 -9.016 -15.375 1 90.69 284 ASP B CA 1
ATOM 6663 C C . ASP B 1 284 ? 16.547 -9.562 -14.016 1 90.69 284 ASP B C 1
ATOM 6665 O O . ASP B 1 284 ? 17.078 -10.578 -13.555 1 90.69 284 ASP B O 1
ATOM 6669 N N . PHE B 1 285 ? 15.672 -8.93 -13.469 1 92.88 285 PHE B N 1
ATOM 6670 C CA . PHE B 1 285 ? 15.203 -9.336 -12.148 1 92.88 285 PHE B CA 1
ATOM 6671 C C . PHE B 1 285 ? 14.508 -10.695 -12.211 1 92.88 285 PHE B C 1
ATOM 6673 O O . PHE B 1 285 ? 14.727 -11.547 -11.352 1 92.88 285 PHE B O 1
ATOM 6680 N N . LYS B 1 286 ? 13.648 -10.844 -13.203 1 91.44 286 LYS B N 1
ATOM 6681 C CA . LYS B 1 286 ? 12.969 -12.125 -13.398 1 91.44 286 LYS B CA 1
ATOM 6682 C C . LYS B 1 286 ? 13.969 -13.266 -13.523 1 91.44 286 LYS B C 1
ATOM 6684 O O . LYS B 1 286 ? 13.781 -14.328 -12.922 1 91.44 286 LYS B O 1
ATOM 6689 N N . ARG B 1 287 ? 14.969 -13.039 -14.219 1 90.75 287 ARG B N 1
ATOM 6690 C CA . ARG B 1 287 ? 16 -14.047 -14.422 1 90.75 287 ARG B CA 1
ATOM 6691 C C . ARG B 1 287 ? 16.734 -14.352 -13.117 1 90.75 287 ARG B C 1
ATOM 6693 O O . ARG B 1 287 ? 17.031 -15.508 -12.828 1 90.75 287 ARG B O 1
ATOM 6700 N N . GLU B 1 288 ? 17.016 -13.336 -12.375 1 91.56 288 GLU B N 1
ATOM 6701 C CA . GLU B 1 288 ? 17.656 -13.523 -11.078 1 91.56 288 GLU B CA 1
ATOM 6702 C C . GLU B 1 288 ? 16.797 -14.352 -10.148 1 91.56 288 GLU B C 1
ATOM 6704 O O . GLU B 1 288 ? 17.281 -15.25 -9.461 1 91.56 288 GLU B O 1
ATOM 6709 N N . LEU B 1 289 ? 15.555 -14.031 -10.164 1 91.06 289 LEU B N 1
ATOM 6710 C CA . LEU B 1 289 ? 14.617 -14.758 -9.305 1 91.06 289 LEU B CA 1
ATOM 6711 C C . LEU B 1 289 ? 14.578 -16.234 -9.672 1 91.06 289 LEU B C 1
ATOM 6713 O O . LEU B 1 289 ? 14.516 -17.094 -8.797 1 91.06 289 LEU B O 1
ATOM 6717 N N . TYR B 1 290 ? 14.547 -16.422 -10.922 1 89.06 290 TYR B N 1
ATOM 6718 C CA . TYR B 1 290 ? 14.523 -17.797 -11.383 1 89.06 290 TYR B CA 1
ATOM 6719 C C . TYR B 1 290 ? 15.781 -18.547 -10.953 1 89.06 290 TYR B C 1
ATOM 6721 O O . TYR B 1 290 ? 15.695 -19.672 -10.453 1 89.06 290 TYR B O 1
ATOM 6729 N N . VAL B 1 291 ? 16.891 -17.969 -11.117 1 90.69 291 VAL B N 1
ATOM 6730 C CA . VAL B 1 291 ? 18.172 -18.625 -10.922 1 90.69 291 VAL B CA 1
ATOM 6731 C C . VAL B 1 291 ? 18.406 -18.875 -9.43 1 90.69 291 VAL B C 1
ATOM 6733 O O . VAL B 1 291 ? 18.875 -19.938 -9.031 1 90.69 291 VAL B O 1
ATOM 6736 N N . TRP B 1 292 ? 18.047 -17.953 -8.641 1 89.44 292 TRP B N 1
ATOM 6737 C CA . TRP B 1 292 ? 18.281 -18.109 -7.211 1 89.44 292 TRP B CA 1
ATOM 6738 C C . TRP B 1 292 ? 17.172 -18.953 -6.566 1 89.44 292 TRP B C 1
ATOM 6740 O O . TRP B 1 292 ? 17.422 -19.641 -5.578 1 89.44 292 TRP B O 1
ATOM 6750 N N . GLY B 1 293 ? 15.953 -18.828 -7.082 1 87.5 293 GLY B N 1
ATOM 6751 C CA . GLY B 1 293 ? 14.852 -19.672 -6.645 1 87.5 293 GLY B CA 1
ATOM 6752 C C . GLY B 1 293 ? 14.289 -19.266 -5.293 1 87.5 293 GLY B C 1
ATOM 6753 O O . GLY B 1 293 ? 13.578 -20.047 -4.656 1 87.5 293 GLY B O 1
ATOM 6754 N N . GLU B 1 294 ? 14.742 -18.078 -4.781 1 89.88 294 GLU B N 1
ATOM 6755 C CA . GLU B 1 294 ? 14.242 -17.578 -3.504 1 89.88 294 GLU B CA 1
ATOM 6756 C C . GLU B 1 294 ? 14.445 -16.078 -3.381 1 89.88 294 GLU B C 1
ATOM 6758 O O . GLU B 1 294 ? 15.18 -15.477 -4.168 1 89.88 294 GLU B O 1
ATOM 6763 N N . LEU B 1 295 ? 13.742 -15.594 -2.506 1 92.31 295 LEU B N 1
ATOM 6764 C CA . LEU B 1 295 ? 13.992 -14.211 -2.1 1 92.31 295 LEU B CA 1
ATOM 6765 C C . LEU B 1 295 ? 15.117 -14.148 -1.066 1 92.31 295 LEU B C 1
ATOM 6767 O O . LEU B 1 295 ? 15.008 -14.742 0.01 1 92.31 295 LEU B O 1
ATOM 6771 N N . ASN B 1 296 ? 16.203 -13.602 -1.435 1 89.44 296 ASN B N 1
ATOM 6772 C CA . ASN B 1 296 ? 17.359 -13.43 -0.561 1 89.44 296 ASN B CA 1
ATOM 6773 C C . ASN B 1 296 ? 17.922 -12.016 -0.657 1 89.44 296 ASN B C 1
ATOM 6775 O O . ASN B 1 296 ? 17.312 -11.133 -1.257 1 89.44 296 ASN B O 1
ATOM 6779 N N . GLU B 1 297 ? 19 -11.836 -0.041 1 89.44 297 GLU B N 1
ATOM 6780 C CA . GLU B 1 297 ? 19.594 -10.5 0.003 1 89.44 297 GLU B CA 1
ATOM 6781 C C . GLU B 1 297 ? 19.922 -10 -1.399 1 89.44 297 GLU B C 1
ATOM 6783 O O . GLU B 1 297 ? 19.75 -8.82 -1.703 1 89.44 297 GLU B O 1
ATOM 6788 N N . ARG B 1 298 ? 20.359 -10.898 -2.234 1 87.19 298 ARG B N 1
ATOM 6789 C CA . ARG B 1 298 ? 20.75 -10.523 -3.586 1 87.19 298 ARG B CA 1
ATOM 6790 C C . ARG B 1 298 ? 19.547 -10.141 -4.43 1 87.19 298 ARG B C 1
ATOM 6792 O O . ARG B 1 298 ? 19.547 -9.102 -5.094 1 87.19 298 ARG B O 1
ATOM 6799 N N . THR B 1 299 ? 18.531 -10.984 -4.367 1 92 299 THR B N 1
ATOM 6800 C CA . THR B 1 299 ? 17.344 -10.719 -5.176 1 92 299 THR B CA 1
ATOM 6801 C C . THR B 1 299 ? 16.609 -9.492 -4.652 1 92 299 THR B C 1
ATOM 6803 O O . THR B 1 299 ? 16.078 -8.703 -5.434 1 92 299 THR B O 1
ATOM 6806 N N . LEU B 1 300 ? 16.562 -9.281 -3.352 1 93.81 300 LEU B N 1
ATOM 6807 C CA . LEU B 1 300 ? 15.914 -8.117 -2.762 1 93.81 300 LEU B CA 1
ATOM 6808 C C . LEU B 1 300 ? 16.688 -6.84 -3.082 1 93.81 300 LEU B C 1
ATOM 6810 O O . LEU B 1 300 ? 16.078 -5.789 -3.303 1 93.81 300 LEU B O 1
ATOM 6814 N N . GLY B 1 301 ? 18.016 -6.996 -3.014 1 91.81 301 GLY B N 1
ATOM 6815 C CA . GLY B 1 301 ? 18.844 -5.867 -3.42 1 91.81 301 GLY B CA 1
ATOM 6816 C C . GLY B 1 301 ? 18.594 -5.438 -4.855 1 91.81 301 GLY B C 1
ATOM 6817 O O . GLY B 1 301 ? 18.5 -4.242 -5.141 1 91.81 301 GLY B O 1
ATOM 6818 N N . SER B 1 302 ? 18.5 -6.426 -5.691 1 91.56 302 SER B N 1
ATOM 6819 C CA . SER B 1 302 ? 18.203 -6.156 -7.094 1 91.56 302 SER B CA 1
ATOM 6820 C C . SER B 1 302 ? 16.844 -5.477 -7.25 1 91.56 302 SER B C 1
ATOM 6822 O O . SER B 1 302 ? 16.719 -4.52 -8.016 1 91.56 302 SER B O 1
ATOM 6824 N N . LEU B 1 303 ? 15.859 -5.953 -6.566 1 94.5 303 LEU B N 1
ATOM 6825 C CA . LEU B 1 303 ? 14.523 -5.367 -6.602 1 94.5 303 LEU B CA 1
ATOM 6826 C C . LEU B 1 303 ? 14.555 -3.912 -6.145 1 94.5 303 LEU B C 1
ATOM 6828 O O . LEU B 1 303 ? 13.977 -3.039 -6.797 1 94.5 303 LEU B O 1
ATOM 6832 N N . LYS B 1 304 ? 15.219 -3.664 -5.07 1 92.81 304 LYS B N 1
ATOM 6833 C CA . LYS B 1 304 ? 15.297 -2.332 -4.477 1 92.81 304 LYS B CA 1
ATOM 6834 C C . LYS B 1 304 ? 15.859 -1.319 -5.473 1 92.81 304 LYS B C 1
ATOM 6836 O O . LYS B 1 304 ? 15.383 -0.182 -5.539 1 92.81 304 LYS B O 1
ATOM 6841 N N . GLU B 1 305 ? 16.812 -1.718 -6.238 1 91.62 305 GLU B N 1
ATOM 6842 C CA . GLU B 1 305 ? 17.453 -0.839 -7.215 1 91.62 305 GLU B CA 1
ATOM 6843 C C . GLU B 1 305 ? 16.484 -0.472 -8.344 1 91.62 305 GLU B C 1
ATOM 6845 O O . GLU B 1 305 ? 16.703 0.506 -9.055 1 91.62 305 GLU B O 1
ATOM 6850 N N . LYS B 1 306 ? 15.523 -1.222 -8.461 1 94.19 306 LYS B N 1
ATOM 6851 C CA . LYS B 1 306 ? 14.602 -1.037 -9.57 1 94.19 306 LYS B CA 1
ATOM 6852 C C . LYS B 1 306 ? 13.359 -0.268 -9.141 1 94.19 306 LYS B C 1
ATOM 6854 O O . LYS B 1 306 ? 12.461 -0.008 -9.945 1 94.19 306 LYS B O 1
ATOM 6859 N N . LEU B 1 307 ? 13.25 0.117 -7.953 1 95.06 307 LEU B N 1
ATOM 6860 C CA . LEU B 1 307 ? 12.117 0.857 -7.41 1 95.06 307 LEU B CA 1
ATOM 6861 C C . LEU B 1 307 ? 12.43 2.348 -7.328 1 95.06 307 LEU B C 1
ATOM 6863 O O . LEU B 1 307 ? 13.594 2.734 -7.18 1 95.06 307 LEU B O 1
ATOM 6867 N N . ARG B 1 308 ? 11.438 3.121 -7.477 1 92.88 308 ARG B N 1
ATOM 6868 C CA . ARG B 1 308 ? 11.547 4.555 -7.219 1 92.88 308 ARG B CA 1
ATOM 6869 C C . ARG B 1 308 ? 11.594 4.84 -5.723 1 92.88 308 ARG B C 1
ATOM 6871 O O . ARG B 1 308 ? 11.344 3.945 -4.906 1 92.88 308 ARG B O 1
ATOM 6878 N N . ASP B 1 309 ? 11.945 6.098 -5.379 1 94.06 309 ASP B N 1
ATOM 6879 C CA . ASP B 1 309 ? 11.852 6.543 -3.99 1 94.06 309 ASP B CA 1
ATOM 6880 C C . ASP B 1 309 ? 10.422 6.457 -3.48 1 94.06 309 ASP B C 1
ATOM 6882 O O . ASP B 1 309 ? 9.477 6.391 -4.273 1 94.06 309 ASP B O 1
ATOM 6886 N N . PRO B 1 310 ? 10.281 6.426 -2.152 1 95.94 310 PRO B N 1
ATOM 6887 C CA . PRO B 1 310 ? 8.906 6.418 -1.628 1 95.94 310 PRO B CA 1
ATOM 6888 C C . PRO B 1 310 ? 8.086 7.613 -2.105 1 95.94 310 PRO B C 1
ATOM 6890 O O . PRO B 1 310 ? 8.5 8.758 -1.93 1 95.94 310 PRO B O 1
ATOM 6893 N N . GLY B 1 311 ? 6.973 7.293 -2.715 1 96.12 311 GLY B N 1
ATOM 6894 C CA . GLY B 1 311 ? 6.125 8.352 -3.234 1 96.12 311 GLY B CA 1
ATOM 6895 C C . GLY B 1 311 ? 4.742 8.375 -2.607 1 96.12 311 GLY B C 1
ATOM 6896 O O . GLY B 1 311 ? 4.012 9.359 -2.729 1 96.12 311 GLY B O 1
ATOM 6897 N N . TYR B 1 312 ? 4.355 7.312 -1.935 1 98 312 TYR B N 1
ATOM 6898 C CA . TYR B 1 312 ? 3.029 7.16 -1.352 1 98 312 TYR B CA 1
ATOM 6899 C C . TYR B 1 312 ? 3.109 6.527 0.032 1 98 312 TYR B C 1
ATOM 6901 O O . TYR B 1 312 ? 4.168 6.039 0.437 1 98 312 TYR B O 1
ATOM 6909 N N . VAL B 1 313 ? 2.066 6.648 0.74 1 98.5 313 VAL B N 1
ATOM 6910 C CA . VAL B 1 313 ? 1.819 5.855 1.94 1 98.5 313 VAL B CA 1
ATOM 6911 C C . VAL B 1 313 ? 0.446 5.195 1.85 1 98.5 313 VAL B C 1
ATOM 6913 O O . VAL B 1 313 ? -0.375 5.566 1.01 1 98.5 313 VAL B O 1
ATOM 6916 N N . LEU B 1 314 ? 0.271 4.129 2.602 1 98.62 314 LEU B N 1
ATOM 6917 C CA . LEU B 1 314 ? -1.063 3.562 2.766 1 98.62 314 LEU B CA 1
ATOM 6918 C C . LEU B 1 314 ? -1.854 4.332 3.818 1 98.62 314 LEU B C 1
ATOM 6920 O O . LEU B 1 314 ? -1.307 4.711 4.855 1 98.62 314 LEU B O 1
ATOM 6924 N N . ALA B 1 315 ? -3.119 4.586 3.557 1 98.31 315 ALA B N 1
ATOM 6925 C CA . ALA B 1 315 ? -3.936 5.5 4.352 1 98.31 315 ALA B CA 1
ATOM 6926 C C . ALA B 1 315 ? -4.008 5.043 5.805 1 98.31 315 ALA B C 1
ATOM 6928 O O . ALA B 1 315 ? -4.586 3.994 6.105 1 98.31 315 ALA B O 1
ATOM 6929 N N . PRO B 1 316 ? -3.488 5.812 6.691 1 96.94 316 PRO B N 1
ATOM 6930 C CA . PRO B 1 316 ? -3.596 5.465 8.109 1 96.94 316 PRO B CA 1
ATOM 6931 C C . PRO B 1 316 ? -4.852 6.039 8.766 1 96.94 316 PRO B C 1
ATOM 6933 O O . PRO B 1 316 ? -5.223 5.621 9.867 1 96.94 316 PRO B O 1
ATOM 6936 N N . ALA B 1 317 ? -5.551 7.027 8.133 1 93 317 ALA B N 1
ATOM 6937 C CA . ALA B 1 317 ? -6.684 7.715 8.75 1 93 317 ALA B CA 1
ATOM 6938 C C . ALA B 1 317 ? -7.898 7.707 7.832 1 93 317 ALA B C 1
ATOM 6940 O O . ALA B 1 317 ? -9.031 7.859 8.289 1 93 317 ALA B O 1
ATOM 6941 N N . GLN B 1 318 ? -7.773 7.66 6.543 1 96.75 318 GLN B N 1
ATOM 6942 C CA . GLN B 1 318 ? -8.789 7.543 5.504 1 96.75 318 GLN B CA 1
ATOM 6943 C C . GLN B 1 318 ? -9.414 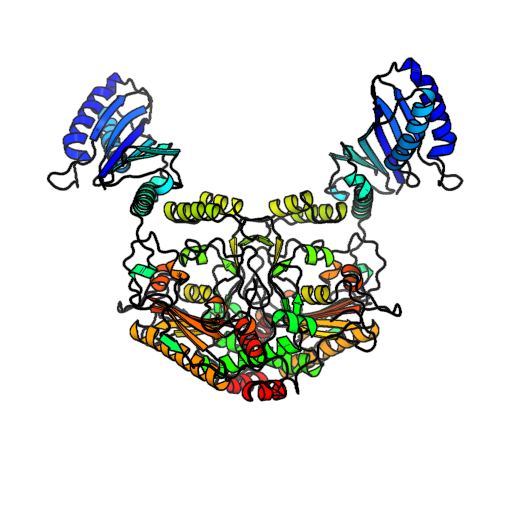8.898 5.188 1 96.75 318 GLN B C 1
ATOM 6945 O O . GLN B 1 318 ? -10.148 9.039 4.207 1 96.75 318 GLN B O 1
ATOM 6950 N N . CYS B 1 319 ? -9.148 9.961 5.922 1 98.38 319 CYS B N 1
ATOM 6951 C CA . CYS B 1 319 ? -9.797 11.25 5.719 1 98.38 319 CYS B CA 1
ATOM 6952 C C . CYS B 1 319 ? -8.992 12.117 4.758 1 98.38 319 CYS B C 1
ATOM 6954 O O . CYS B 1 319 ? -9.484 13.141 4.285 1 98.38 319 CYS B O 1
ATOM 6956 N N . GLU B 1 320 ? -7.777 11.711 4.398 1 98 320 GLU B N 1
ATOM 6957 C CA . GLU B 1 320 ? -6.816 12.523 3.656 1 98 320 GLU B CA 1
ATOM 6958 C C . GLU B 1 320 ? -7.414 13.023 2.348 1 98 320 GLU B C 1
ATOM 6960 O O . GLU B 1 320 ? -7.285 14.203 2.016 1 98 320 GLU B O 1
ATOM 6965 N N . PRO B 1 321 ? -8.172 12.156 1.647 1 98.62 321 PRO B N 1
ATOM 6966 C CA . PRO B 1 321 ? -8.641 12.594 0.332 1 98.62 321 PRO B CA 1
ATOM 6967 C C . PRO B 1 321 ? -9.68 13.703 0.417 1 98.62 321 PRO B C 1
ATOM 6969 O O . PRO B 1 321 ? -9.812 14.508 -0.511 1 98.62 321 PRO B O 1
ATOM 6972 N N . PHE B 1 322 ? -10.406 13.797 1.5 1 98.56 322 PHE B N 1
ATOM 6973 C CA . PHE B 1 322 ? -11.43 14.828 1.653 1 98.56 322 PHE B CA 1
ATOM 6974 C C . PHE B 1 322 ? -10.805 16.219 1.586 1 98.56 322 PHE B C 1
ATOM 6976 O O . PHE B 1 322 ? -11.359 17.125 0.954 1 98.56 322 PHE B O 1
ATOM 6983 N N . TYR B 1 323 ? -9.688 16.328 2.213 1 98.31 323 TYR B N 1
ATOM 6984 C CA . TYR B 1 323 ? -9.047 17.641 2.244 1 98.31 323 TYR B CA 1
ATOM 6985 C C . TYR B 1 323 ? -8.422 17.969 0.895 1 98.31 323 TYR B C 1
ATOM 6987 O O . TYR B 1 323 ? -8.398 19.141 0.487 1 98.31 323 TYR B O 1
ATOM 6995 N N . GLU B 1 324 ? -7.965 16.953 0.242 1 98.25 324 GLU B N 1
ATOM 6996 C CA . GLU B 1 324 ? -7.512 17.156 -1.132 1 98.25 324 GLU B CA 1
ATOM 6997 C C . GLU B 1 324 ? -8.664 17.578 -2.037 1 98.25 324 GLU B C 1
ATOM 6999 O O . GLU B 1 324 ? -8.477 18.391 -2.953 1 98.25 324 GLU B O 1
ATOM 7004 N N . LEU B 1 325 ? -9.844 17.016 -1.812 1 98.19 325 LEU B N 1
ATOM 7005 C CA . LEU B 1 325 ? -11.031 17.391 -2.562 1 98.19 325 LEU B CA 1
ATOM 7006 C C . LEU B 1 325 ? -11.281 18.891 -2.465 1 98.19 325 LEU B C 1
ATOM 7008 O O . LEU B 1 325 ? -11.703 19.516 -3.439 1 98.19 325 LEU B O 1
ATOM 7012 N N . LEU B 1 326 ? -10.953 19.5 -1.321 1 97.62 326 LEU B N 1
ATOM 7013 C CA . LEU B 1 326 ? -11.281 20.891 -1.03 1 97.62 326 LEU B CA 1
ATOM 7014 C C . LEU B 1 326 ? -10.07 21.797 -1.235 1 97.62 326 LEU B C 1
ATOM 7016 O O . LEU B 1 326 ? -10.156 23.016 -1.066 1 97.62 326 LEU B O 1
ATOM 7020 N N . ARG B 1 327 ? -8.922 21.234 -1.551 1 97.56 327 ARG B N 1
ATOM 7021 C CA . ARG B 1 327 ? -7.676 21.984 -1.65 1 97.56 327 ARG B CA 1
ATOM 7022 C C . ARG B 1 327 ? -7.812 23.156 -2.629 1 97.56 327 ARG B C 1
ATOM 7024 O O . ARG B 1 327 ? -8.258 22.969 -3.766 1 97.56 327 ARG B O 1
ATOM 7031 N N . ASP B 1 328 ? -7.52 24.359 -2.217 1 96.19 328 ASP B N 1
ATOM 7032 C CA . ASP B 1 328 ? -7.477 25.594 -2.986 1 96.19 328 ASP B CA 1
ATOM 7033 C C . ASP B 1 328 ? -8.875 26 -3.455 1 96.19 328 ASP B C 1
ATOM 7035 O O . ASP B 1 328 ? -9.016 26.828 -4.355 1 96.19 328 ASP B O 1
ATOM 7039 N N . GLU B 1 329 ? -9.922 25.359 -2.918 1 96.38 329 GLU B N 1
ATOM 7040 C CA . GLU B 1 329 ? -11.297 25.688 -3.299 1 96.38 329 GLU B CA 1
ATOM 7041 C C . GLU B 1 329 ? -11.875 26.781 -2.389 1 96.38 329 GLU B C 1
ATOM 7043 O O . GLU B 1 329 ? -11.414 26.953 -1.262 1 96.38 329 GLU B O 1
ATOM 7048 N N . VAL B 1 330 ? -12.844 27.484 -2.912 1 95.81 330 VAL B N 1
ATOM 7049 C CA . VAL B 1 330 ? -13.633 28.438 -2.139 1 95.81 330 VAL B CA 1
ATOM 7050 C C . VAL B 1 330 ? -15 27.844 -1.82 1 95.81 330 VAL B C 1
ATOM 7052 O O . VAL B 1 330 ? -15.812 27.609 -2.721 1 95.81 330 VAL B O 1
ATOM 7055 N N . VAL B 1 331 ? -15.203 27.594 -0.621 1 94.19 331 VAL B N 1
ATOM 7056 C CA . VAL B 1 331 ? -16.438 26.938 -0.208 1 94.19 331 VAL B CA 1
ATOM 7057 C C . VAL B 1 331 ? -17.609 27.906 -0.305 1 94.19 331 VAL B C 1
ATOM 7059 O O . VAL B 1 331 ? -17.438 29.109 -0.093 1 94.19 331 VAL B O 1
ATOM 7062 N N . ASP B 1 332 ? -18.766 27.359 -0.67 1 90 332 ASP B N 1
ATOM 7063 C CA . ASP B 1 332 ? -20.031 28.109 -0.699 1 90 332 ASP B CA 1
ATOM 7064 C C . ASP B 1 332 ? -20.75 28.016 0.646 1 90 332 ASP B C 1
ATOM 7066 O O . ASP B 1 332 ? -21.234 26.953 1.024 1 90 332 ASP B O 1
ATOM 7070 N N . PRO B 1 333 ? -20.859 29.094 1.332 1 88.94 333 PRO B N 1
ATOM 7071 C CA . PRO B 1 333 ? -21.5 29.062 2.648 1 88.94 333 PRO B CA 1
ATOM 7072 C C . PRO B 1 333 ? -22.922 28.5 2.594 1 88.94 333 PRO B C 1
ATOM 7074 O O . PRO B 1 333 ? -23.375 27.891 3.553 1 88.94 333 PRO B O 1
ATOM 7077 N N . GLU B 1 334 ? -23.609 28.672 1.478 1 89.44 334 GLU B N 1
ATOM 7078 C CA . GLU B 1 334 ? -25 28.234 1.337 1 89.44 334 GLU B CA 1
ATOM 7079 C C . GLU B 1 334 ? -25.078 26.719 1.162 1 89.44 334 GLU B C 1
ATOM 7081 O O . GLU B 1 334 ? -26.156 26.125 1.283 1 89.44 334 GLU B O 1
ATOM 7086 N N . ARG B 1 335 ? -23.953 26.156 0.974 1 91.56 335 ARG B N 1
ATOM 7087 C CA . ARG B 1 335 ? -23.922 24.703 0.724 1 91.56 335 ARG B CA 1
ATOM 7088 C C . ARG B 1 335 ? -23.281 23.969 1.885 1 91.56 335 ARG B C 1
ATOM 7090 O O . ARG B 1 335 ? -23.047 22.75 1.794 1 91.56 335 ARG B O 1
ATOM 7097 N N . LEU B 1 336 ? -23.031 24.672 2.969 1 94.19 336 LEU B N 1
ATOM 7098 C CA . LEU B 1 336 ? -22.484 24.047 4.172 1 94.19 336 LEU B CA 1
ATOM 7099 C C . LEU B 1 336 ? -23.594 23.531 5.066 1 94.19 336 LEU B C 1
ATOM 7101 O O . LEU B 1 336 ? -24.703 24.078 5.074 1 94.19 336 LEU B O 1
ATOM 7105 N N . PRO B 1 337 ? -23.312 22.453 5.766 1 97.38 337 PRO B N 1
ATOM 7106 C CA . PRO B 1 337 ? -22.078 21.672 5.801 1 97.38 337 PRO B CA 1
ATOM 7107 C C . PRO B 1 337 ? -21.969 20.688 4.629 1 97.38 337 PRO B C 1
ATOM 7109 O O . PRO B 1 337 ? -22.969 20.312 4.039 1 97.38 337 PRO B O 1
ATOM 7112 N N . ILE B 1 338 ? -20.797 20.391 4.242 1 97.94 338 ILE B N 1
ATOM 7113 C CA . ILE B 1 338 ? -20.531 19.234 3.395 1 97.94 338 ILE B CA 1
ATOM 7114 C C . ILE B 1 338 ? -20.188 18.031 4.262 1 97.94 338 ILE B C 1
ATOM 7116 O O . ILE B 1 338 ? -19.266 18.078 5.082 1 97.94 338 ILE B O 1
ATOM 7120 N N . LYS B 1 339 ? -20.969 16.969 4.176 1 98.56 339 LYS B N 1
ATOM 7121 C CA . LYS B 1 339 ? -20.797 15.75 4.953 1 98.56 339 LYS B CA 1
ATOM 7122 C C . LYS B 1 339 ? -20.656 14.531 4.039 1 98.56 339 LYS B C 1
ATOM 7124 O O . LYS B 1 339 ? -21.578 14.188 3.309 1 98.56 339 LYS B O 1
ATOM 7129 N N . LEU B 1 340 ? -19.484 13.828 4.117 1 98.75 340 LEU B N 1
ATOM 7130 C CA . LEU B 1 340 ? -19.234 12.633 3.307 1 98.75 340 LEU B CA 1
ATOM 7131 C C . LEU B 1 340 ? -18.781 11.469 4.18 1 98.75 340 LEU B C 1
ATOM 7133 O O . LEU B 1 340 ? -18.312 11.672 5.301 1 98.75 340 LEU B O 1
ATOM 7137 N N . TYR B 1 341 ? -18.984 10.25 3.709 1 98.69 341 TYR B N 1
ATOM 7138 C CA . TYR B 1 341 ? -18.422 9.07 4.355 1 98.69 341 TYR B CA 1
ATOM 7139 C C . TYR B 1 341 ? -17.812 8.117 3.33 1 98.69 341 TYR B C 1
ATOM 7141 O O . TYR B 1 341 ? -18.156 8.164 2.148 1 98.69 341 TYR B O 1
ATOM 7149 N N . ASP B 1 342 ? -16.859 7.371 3.783 1 98.56 342 ASP B N 1
ATOM 7150 C CA . ASP B 1 342 ? -16.234 6.336 2.977 1 98.56 342 ASP B CA 1
ATOM 7151 C C . ASP B 1 342 ? -15.977 5.074 3.803 1 98.56 342 ASP B C 1
ATOM 7153 O O . ASP B 1 342 ? -15.625 5.16 4.98 1 98.56 342 ASP B O 1
ATOM 7157 N N . CYS B 1 343 ? -16.25 3.949 3.295 1 97.81 343 CYS B N 1
ATOM 7158 C CA . CYS B 1 343 ? -15.914 2.664 3.896 1 97.81 343 CYS B CA 1
ATOM 7159 C C . CYS B 1 343 ? -15.508 1.652 2.83 1 97.81 343 CYS B C 1
ATOM 7161 O O . CYS B 1 343 ? -15.836 0.468 2.939 1 97.81 343 CYS B O 1
ATOM 7163 N N . SER B 1 344 ? -14.797 2.139 1.828 1 97.38 344 SER B N 1
ATOM 7164 C CA . SER B 1 344 ? -14.578 1.38 0.601 1 97.38 344 SER B CA 1
ATOM 7165 C C . SER B 1 344 ? -13.289 0.562 0.679 1 97.38 344 SER B C 1
ATOM 7167 O O . SER B 1 344 ? -12.977 -0.193 -0.242 1 97.38 344 SER B O 1
ATOM 7169 N N . GLY B 1 345 ? -12.578 0.676 1.747 1 96.62 345 GLY B N 1
ATOM 7170 C CA . GLY B 1 345 ? -11.312 -0.045 1.769 1 96.62 345 GLY B CA 1
ATOM 7171 C C . GLY B 1 345 ? -10.711 -0.156 3.158 1 96.62 345 GLY B C 1
ATOM 7172 O O . GLY B 1 345 ? -11.375 0.137 4.152 1 96.62 345 GLY B O 1
ATOM 7173 N N . TRP B 1 346 ? -9.492 -0.658 3.221 1 98.06 346 TRP B N 1
ATOM 7174 C CA . TRP B 1 346 ? -8.805 -0.947 4.473 1 98.06 346 TRP B CA 1
ATOM 7175 C C . TRP B 1 346 ? -7.988 0.256 4.938 1 98.06 346 TRP B C 1
ATOM 7177 O O . TRP B 1 346 ? -7.617 1.11 4.129 1 98.06 346 TRP B O 1
ATOM 7187 N N . THR B 1 347 ? -7.812 0.351 6.211 1 98.06 347 THR B N 1
ATOM 7188 C CA . THR B 1 347 ? -6.863 1.253 6.855 1 98.06 347 THR B CA 1
ATOM 7189 C C . THR B 1 347 ? -5.586 0.51 7.238 1 98.06 347 THR B C 1
ATOM 7191 O O . THR B 1 347 ? -5.637 -0.65 7.652 1 98.06 347 THR B O 1
ATOM 7194 N N . TYR B 1 348 ? -4.445 1.171 7.141 1 97.94 348 TYR B N 1
ATOM 7195 C CA . TYR B 1 348 ? -3.162 0.519 7.379 1 97.94 348 TYR B CA 1
ATOM 7196 C C . TYR B 1 348 ? -2.34 1.291 8.398 1 97.94 348 TYR B C 1
ATOM 7198 O O . TYR B 1 348 ? -2.111 2.492 8.242 1 97.94 348 TYR B O 1
ATOM 7206 N N . ARG B 1 349 ? -1.887 0.667 9.391 1 96.5 349 ARG B N 1
ATOM 7207 C CA . ARG B 1 349 ? -0.979 1.241 10.383 1 96.5 349 ARG B CA 1
ATOM 7208 C C . ARG B 1 349 ? 0.14 0.267 10.727 1 96.5 349 ARG B C 1
ATOM 7210 O O . ARG B 1 349 ? -0.104 -0.928 10.914 1 96.5 349 ARG B O 1
ATOM 7217 N N . TRP B 1 350 ? 1.312 0.748 10.695 1 94.62 350 TRP B N 1
ATOM 7218 C CA . TRP B 1 350 ? 2.455 -0.06 11.109 1 94.62 350 TRP B CA 1
ATOM 7219 C C . TRP B 1 350 ? 2.607 -0.05 12.625 1 94.62 350 TRP B C 1
ATOM 7221 O O . TRP B 1 350 ? 3.074 0.935 13.203 1 94.62 350 TRP B O 1
ATOM 7231 N N . GLU B 1 351 ? 2.34 -1.132 13.289 1 87.69 351 GLU B N 1
ATOM 7232 C CA . GLU B 1 351 ? 2.363 -1.22 14.75 1 87.69 351 GLU B CA 1
ATOM 7233 C C . GLU B 1 351 ? 3.715 -1.719 15.25 1 87.69 351 GLU B C 1
ATOM 7235 O O . GLU B 1 351 ? 3.898 -1.933 16.453 1 87.69 351 GLU B O 1
ATOM 7240 N N . GLY B 1 352 ? 4.809 -1.729 14.547 1 71.12 352 GLY B N 1
ATOM 7241 C CA . GLY B 1 352 ? 6.168 -2.049 14.961 1 71.12 352 GLY B CA 1
ATOM 7242 C C . GLY B 1 352 ? 6.258 -3.324 15.773 1 71.12 352 GLY B C 1
ATOM 7243 O O . GLY B 1 352 ? 6.992 -3.383 16.766 1 71.12 352 GLY B O 1
ATOM 7244 N N . GLY B 1 353 ? 5.547 -4.254 15.609 1 70.62 353 GLY B N 1
ATOM 7245 C CA . GLY B 1 353 ? 5.605 -5.488 16.375 1 70.62 353 GLY B CA 1
ATOM 7246 C C . GLY B 1 353 ? 4.559 -5.562 17.469 1 70.62 353 GLY B C 1
ATOM 7247 O O . GLY B 1 353 ? 4.461 -6.57 18.172 1 70.62 353 GLY B O 1
ATOM 7248 N N . ALA B 1 354 ? 3.846 -4.492 17.625 1 73.06 354 ALA B N 1
ATOM 7249 C CA . ALA B 1 354 ? 2.879 -4.422 18.719 1 73.06 354 ALA B CA 1
ATOM 7250 C C . ALA B 1 354 ? 1.547 -5.047 18.312 1 73.06 354 ALA B C 1
ATOM 7252 O O . ALA B 1 354 ? 0.644 -5.191 19.141 1 73.06 354 ALA B O 1
ATOM 7253 N N . ALA B 1 355 ? 1.461 -5.414 17.109 1 81.94 355 ALA B N 1
ATOM 7254 C CA . ALA B 1 355 ? 0.225 -6.082 16.703 1 81.94 355 ALA B CA 1
ATOM 7255 C C . ALA B 1 355 ? -0.041 -7.309 17.578 1 81.94 355 ALA B C 1
ATOM 7257 O O . ALA B 1 355 ? 0.864 -8.109 17.828 1 81.94 355 ALA B O 1
ATOM 7258 N N . LYS B 1 356 ? -1.265 -7.383 18.078 1 83.75 356 LYS B N 1
ATOM 7259 C CA . LYS B 1 356 ? -1.665 -8.453 18.984 1 83.75 356 LYS B CA 1
ATOM 7260 C C . LYS B 1 356 ? -3.123 -8.852 18.75 1 83.75 356 LYS B C 1
ATOM 7262 O O . LYS B 1 356 ? -4.031 -8.047 19 1 83.75 356 LYS B O 1
ATOM 7267 N N . GLY B 1 357 ? -3.266 -10.039 18.297 1 92.94 357 GLY B N 1
ATOM 7268 C CA . GLY B 1 357 ? -4.617 -10.547 18.141 1 92.94 357 GLY B CA 1
ATOM 7269 C C . GLY B 1 357 ? -5.449 -9.742 17.172 1 92.94 357 GLY B C 1
ATOM 7270 O O . GLY B 1 357 ? -4.922 -9.211 16.188 1 92.94 357 GLY B O 1
ATOM 7271 N N . LEU B 1 358 ? -6.742 -9.766 17.422 1 96.19 358 LEU B N 1
ATOM 7272 C CA . LEU B 1 358 ? -7.684 -9.086 16.531 1 96.19 358 LEU B CA 1
ATOM 7273 C C . LEU B 1 358 ? -7.902 -7.641 16.984 1 96.19 358 LEU B C 1
ATOM 7275 O O . LEU B 1 358 ? -8.453 -6.832 16.234 1 96.19 358 LEU B O 1
ATOM 7279 N N . GLU B 1 359 ? -7.398 -7.27 18.188 1 91.69 359 GLU B N 1
ATOM 7280 C CA . GLU B 1 359 ? -7.668 -5.953 18.766 1 91.69 359 GLU B CA 1
ATOM 7281 C C . GLU B 1 359 ? -6.664 -4.918 18.266 1 91.69 359 GLU B C 1
ATOM 7283 O O . GLU B 1 359 ? -6.949 -3.719 18.266 1 91.69 359 GLU B O 1
ATOM 7288 N N . ARG B 1 360 ? -5.457 -5.348 17.938 1 93.69 360 ARG B N 1
ATOM 7289 C CA . ARG B 1 360 ? -4.434 -4.465 17.391 1 93.69 360 ARG B CA 1
ATOM 7290 C C . ARG B 1 360 ? -3.824 -5.062 16.125 1 93.69 360 ARG B C 1
ATOM 7292 O O . ARG B 1 360 ? -2.943 -5.922 16.188 1 93.69 360 ARG B O 1
ATOM 7299 N N . VAL B 1 361 ? -4.254 -4.59 15.016 1 97.12 361 VAL B N 1
ATOM 7300 C CA . VAL B 1 361 ? -3.893 -5.156 13.727 1 97.12 361 VAL B CA 1
ATOM 7301 C C . VAL B 1 361 ? -3.287 -4.074 12.836 1 97.12 361 VAL B C 1
ATOM 7303 O O . VAL B 1 361 ? -3.436 -2.879 13.109 1 97.12 361 VAL B O 1
ATOM 7306 N N . ASN B 1 362 ? -2.553 -4.422 11.797 1 97.12 362 ASN B N 1
ATOM 7307 C CA . ASN B 1 362 ? -1.924 -3.488 10.867 1 97.12 362 ASN B CA 1
ATOM 7308 C C . ASN B 1 362 ? -2.865 -3.113 9.727 1 97.12 362 ASN B C 1
ATOM 7310 O O . ASN B 1 362 ? -2.621 -2.141 9.008 1 97.12 362 ASN B O 1
ATOM 7314 N N . GLU B 1 363 ? -3.873 -3.9 9.547 1 96.94 363 GLU B N 1
ATOM 7315 C CA . GLU B 1 363 ? -4.863 -3.73 8.492 1 96.94 363 GLU B CA 1
ATOM 7316 C C . GLU B 1 363 ? -6.277 -3.965 9.016 1 96.94 363 GLU B C 1
ATOM 7318 O O . GLU B 1 363 ? -6.605 -5.066 9.453 1 96.94 363 GLU B O 1
ATOM 7323 N N . PHE B 1 364 ? -7.203 -2.865 8.961 1 97.94 364 PHE B N 1
ATOM 7324 C CA . PHE B 1 364 ? -8.516 -3.006 9.578 1 97.94 364 PHE B CA 1
ATOM 7325 C C . PHE B 1 364 ? -9.562 -2.211 8.805 1 97.94 364 PHE B C 1
ATOM 7327 O O . PHE B 1 364 ? -9.227 -1.334 8.008 1 97.94 364 PHE B O 1
ATOM 7334 N N . GLN B 1 365 ? -10.828 -2.545 8.992 1 98 365 GLN B N 1
ATOM 7335 C CA . GLN B 1 365 ? -11.969 -1.902 8.344 1 98 365 GLN B CA 1
ATOM 7336 C C . GLN B 1 365 ? -12.555 -0.803 9.227 1 98 365 GLN B C 1
ATOM 7338 O O . GLN B 1 365 ? -12.633 -0.953 10.445 1 98 365 GLN B O 1
ATOM 7343 N N . ARG B 1 366 ? -12.922 0.292 8.602 1 98.19 366 ARG B N 1
ATOM 7344 C CA . ARG B 1 366 ? -13.609 1.365 9.32 1 98.19 366 ARG B CA 1
ATOM 7345 C C . ARG B 1 366 ? -14.539 2.139 8.391 1 98.19 366 ARG B C 1
ATOM 7347 O O . ARG B 1 366 ? -14.438 2.02 7.164 1 98.19 366 ARG B O 1
ATOM 7354 N N . ILE B 1 367 ? -15.477 2.832 8.938 1 98.75 367 ILE B N 1
ATOM 7355 C CA . ILE B 1 367 ? -16.266 3.865 8.281 1 98.75 367 ILE B CA 1
ATOM 7356 C C . ILE B 1 367 ? -15.719 5.246 8.641 1 98.75 367 ILE B C 1
ATOM 7358 O O . ILE B 1 367 ? -15.602 5.59 9.82 1 98.75 367 ILE B O 1
ATOM 7362 N N . GLU B 1 368 ? -15.359 5.969 7.664 1 98.88 368 GLU B N 1
ATOM 7363 C CA . GLU B 1 368 ? -14.805 7.297 7.898 1 98.88 368 GLU B CA 1
ATOM 7364 C C . GLU B 1 368 ? -15.828 8.383 7.566 1 98.88 368 GLU B C 1
ATOM 7366 O O . GLU B 1 368 ? -16.359 8.422 6.453 1 98.88 368 GLU B O 1
ATOM 7371 N N . HIS B 1 369 ? -16.094 9.188 8.5 1 98.94 369 HIS B N 1
ATOM 7372 C CA . HIS B 1 369 ? -16.906 10.375 8.312 1 98.94 369 HIS B CA 1
ATOM 7373 C C . HIS B 1 369 ? -16.047 11.633 8.258 1 98.94 369 HIS B C 1
ATOM 7375 O O . HIS B 1 369 ? -15.141 11.805 9.07 1 98.94 369 HIS B O 1
ATOM 7381 N N . VAL B 1 370 ? -16.312 12.5 7.328 1 98.88 370 VAL B N 1
ATOM 7382 C CA . VAL B 1 370 ? -15.594 13.766 7.211 1 98.88 370 VAL B CA 1
ATOM 7383 C C . VAL B 1 370 ? -16.578 14.898 6.918 1 98.88 370 VAL B C 1
ATOM 7385 O O . VAL B 1 370 ? -17.594 14.688 6.242 1 98.88 370 VAL B O 1
ATOM 7388 N N . TRP B 1 371 ? -16.25 16.094 7.461 1 98.81 371 TRP B N 1
ATOM 7389 C CA . TRP B 1 371 ? -17.141 17.219 7.203 1 98.81 371 TRP B CA 1
ATOM 7390 C C . TRP B 1 371 ? -16.406 18.547 7.316 1 98.81 371 TRP B C 1
ATOM 7392 O O . TRP B 1 371 ? -15.312 18.609 7.887 1 98.81 371 TRP B O 1
ATOM 7402 N N . ILE B 1 372 ? -16.875 19.578 6.723 1 98.5 372 ILE B N 1
ATOM 7403 C CA . ILE B 1 372 ? -16.453 20.969 6.855 1 98.5 372 ILE B CA 1
ATOM 7404 C C . ILE B 1 372 ? -17.672 21.859 7.113 1 98.5 372 ILE B C 1
ATOM 7406 O O . ILE B 1 372 ? -18.734 21.656 6.516 1 98.5 372 ILE B O 1
ATOM 7410 N N . ALA B 1 373 ? -17.578 22.75 8.023 1 97.81 373 ALA B N 1
ATOM 7411 C CA . ALA B 1 373 ? -18.656 23.641 8.43 1 97.81 373 ALA B CA 1
ATOM 7412 C C . ALA B 1 373 ? -18.109 24.828 9.227 1 97.81 373 ALA B C 1
ATOM 7414 O O . ALA B 1 373 ? -16.906 24.969 9.398 1 97.81 373 ALA B O 1
ATOM 7415 N N . GLU B 1 374 ? -19.031 25.688 9.594 1 96.12 374 GLU B N 1
ATOM 7416 C CA . GLU B 1 374 ? -18.672 26.719 10.57 1 96.12 374 GLU B CA 1
ATOM 7417 C C . GLU B 1 374 ? -18.375 26.094 11.93 1 96.12 374 GLU B C 1
ATOM 7419 O O . GLU B 1 374 ? -18.812 24.984 12.219 1 96.12 374 GLU B O 1
ATOM 7424 N N . PRO B 1 375 ? -17.641 26.75 12.766 1 96.75 375 PRO B N 1
ATOM 7425 C CA . PRO B 1 375 ? -17.094 26.156 13.992 1 96.75 375 PRO B CA 1
ATOM 7426 C C . PRO B 1 375 ? -18.172 25.5 14.852 1 96.75 375 PRO B C 1
ATOM 7428 O O . PRO B 1 375 ? -18.078 24.328 15.188 1 96.75 375 PRO B O 1
ATOM 7431 N N . GLU B 1 376 ? -19.25 26.188 15.188 1 97.44 376 GLU B N 1
ATOM 7432 C CA . GLU B 1 376 ? -20.297 25.641 16.047 1 97.44 376 GLU B CA 1
ATOM 7433 C C . GLU B 1 376 ? -20.984 24.438 15.406 1 97.44 376 GLU B C 1
ATOM 7435 O O . GLU B 1 376 ? -21.281 23.453 16.094 1 97.44 376 GLU B O 1
ATOM 7440 N N . GLU B 1 377 ? -21.219 24.578 14.117 1 97.94 377 GLU B N 1
ATOM 7441 C CA . GLU B 1 377 ? -21.844 23.5 13.383 1 97.94 377 GLU B CA 1
ATOM 7442 C C . GLU B 1 377 ? -20.938 22.266 13.312 1 97.94 377 GLU B C 1
ATOM 7444 O O . GLU B 1 377 ? -21.422 21.141 13.398 1 97.94 377 GLU B O 1
ATOM 7449 N N . ALA B 1 378 ? -19.703 22.484 13.109 1 98.5 378 ALA B N 1
ATOM 7450 C CA . ALA B 1 378 ? -18.75 21.375 13.07 1 98.5 378 ALA B CA 1
ATOM 7451 C C . ALA B 1 378 ? -18.734 20.594 14.383 1 98.5 378 ALA B C 1
ATOM 7453 O O . ALA B 1 378 ? -18.734 19.359 14.375 1 98.5 378 ALA B O 1
ATOM 7454 N N . GLU B 1 379 ? -18.75 21.297 15.477 1 98.5 379 GLU B N 1
ATOM 7455 C CA . GLU B 1 379 ? -18.781 20.656 16.781 1 98.5 379 GLU B CA 1
ATOM 7456 C C . GLU B 1 379 ? -20.109 19.938 17.016 1 98.5 379 GLU B C 1
ATOM 7458 O O . GLU B 1 379 ? -20.141 18.844 17.609 1 98.5 379 GLU B O 1
ATOM 7463 N N . ARG B 1 380 ? -21.172 20.547 16.578 1 98.69 380 ARG B N 1
ATOM 7464 C CA . ARG B 1 380 ? -22.484 19.922 16.719 1 98.69 380 ARG B CA 1
ATOM 7465 C C . ARG B 1 380 ? -22.547 18.594 15.961 1 98.69 380 ARG B C 1
ATOM 7467 O O . ARG B 1 380 ? -23.109 17.625 16.469 1 98.69 380 ARG B O 1
ATOM 7474 N N . ILE B 1 381 ? -22.016 18.578 14.727 1 98.81 381 ILE B N 1
ATOM 7475 C CA . ILE B 1 381 ? -21.984 17.359 13.93 1 98.81 381 ILE B CA 1
ATOM 7476 C C . ILE B 1 381 ? -21.25 16.266 14.68 1 98.81 381 ILE B C 1
ATOM 7478 O O . ILE B 1 381 ? -21.703 15.117 14.727 1 98.81 381 ILE B O 1
ATOM 7482 N N . ARG B 1 382 ? -20.125 16.578 15.312 1 98.75 382 ARG B N 1
ATOM 7483 C CA . ARG B 1 382 ? -19.391 15.602 16.109 1 98.75 382 ARG B CA 1
ATOM 7484 C C . ARG B 1 382 ? -20.25 15.055 17.234 1 98.75 382 ARG B C 1
ATOM 7486 O O . ARG B 1 382 ? -20.25 13.844 17.484 1 98.75 382 ARG B O 1
ATOM 7493 N N . GLU B 1 383 ? -20.906 15.953 17.922 1 98.62 383 GLU B N 1
ATOM 7494 C CA . GLU B 1 383 ? -21.75 15.539 19.047 1 98.62 383 GLU B CA 1
ATOM 7495 C C . GLU B 1 383 ? -22.891 14.625 18.562 1 98.62 383 GLU B C 1
ATOM 7497 O O . GLU B 1 383 ? -23.234 13.656 19.234 1 98.62 383 GLU B O 1
ATOM 7502 N N . GLU B 1 384 ? -23.453 14.961 17.438 1 98.88 384 GLU B N 1
ATOM 7503 C CA . GLU B 1 384 ? -24.516 14.133 16.875 1 98.88 384 GLU B CA 1
ATOM 7504 C C . GLU B 1 384 ? -24.016 12.742 16.516 1 98.88 384 GLU B C 1
ATOM 7506 O O . GLU B 1 384 ? -24.703 11.742 16.75 1 98.88 384 GLU B O 1
ATOM 7511 N N . LEU B 1 385 ? -22.828 12.672 15.938 1 98.88 385 LEU B N 1
ATOM 7512 C CA . LEU B 1 385 ? -22.203 11.391 15.625 1 98.88 385 LEU B CA 1
ATOM 7513 C C . LEU B 1 385 ? -21.969 10.57 16.891 1 98.88 385 LEU B C 1
ATOM 7515 O O . LEU B 1 385 ? -22.25 9.367 16.922 1 98.88 385 LEU B O 1
ATOM 7519 N N . LEU B 1 386 ? -21.5 11.234 17.891 1 98.75 386 LEU B N 1
ATOM 7520 C CA . LEU B 1 386 ? -21.234 10.57 19.172 1 98.75 386 LEU B CA 1
ATOM 7521 C C . LEU B 1 386 ? -22.516 10.039 19.781 1 98.75 386 LEU B C 1
ATOM 7523 O O . LEU B 1 386 ? -22.562 8.891 20.25 1 98.75 386 LEU B O 1
ATOM 7527 N N . GLU B 1 387 ? -23.516 10.852 19.781 1 98.75 387 GLU B N 1
ATOM 7528 C CA . GLU B 1 387 ? -24.797 10.453 20.344 1 98.75 387 GLU B CA 1
ATOM 7529 C C . GLU B 1 387 ? -25.391 9.266 19.578 1 98.75 387 GLU B C 1
ATOM 7531 O O . GLU B 1 387 ? -25.953 8.352 20.188 1 98.75 387 GLU B O 1
ATOM 7536 N N . ALA B 1 388 ? -25.328 9.352 18.266 1 98.81 388 ALA B N 1
ATOM 7537 C CA . ALA B 1 388 ? -25.828 8.242 17.453 1 98.81 388 ALA B CA 1
ATOM 7538 C C . ALA B 1 388 ? -25.047 6.957 17.766 1 98.81 388 ALA B C 1
ATOM 7540 O O . ALA B 1 388 ? -25.641 5.871 17.797 1 98.81 388 ALA B O 1
ATOM 7541 N N . THR B 1 389 ? -23.766 7.082 17.953 1 98.81 389 THR B N 1
ATOM 7542 C CA . THR B 1 389 ? -22.922 5.934 18.25 1 98.81 389 THR B CA 1
ATOM 7543 C C . THR B 1 389 ? -23.281 5.34 19.609 1 98.81 389 THR B C 1
ATOM 7545 O O . THR B 1 389 ? -23.312 4.117 19.766 1 98.81 389 THR B O 1
ATOM 7548 N N . LYS B 1 390 ? -23.578 6.219 20.609 1 98.75 390 LYS B N 1
ATOM 7549 C CA . LYS B 1 390 ? -24.031 5.75 21.906 1 98.75 390 LYS B CA 1
ATOM 7550 C C . LYS B 1 390 ? -25.328 4.934 21.781 1 98.75 390 LYS B C 1
ATOM 7552 O O . LYS B 1 390 ? -25.453 3.873 22.391 1 98.75 390 LYS B O 1
ATOM 7557 N N . ARG B 1 391 ? -26.219 5.383 20.984 1 98.5 391 ARG B N 1
ATOM 7558 C CA . ARG B 1 391 ? -27.484 4.691 20.797 1 98.5 391 ARG B CA 1
ATOM 7559 C C . ARG B 1 391 ? -27.281 3.316 20.172 1 98.5 391 ARG B C 1
ATOM 7561 O O . ARG B 1 391 ? -27.938 2.348 20.547 1 98.5 391 ARG B O 1
ATOM 7568 N N . VAL B 1 392 ? -26.375 3.266 19.219 1 98.5 392 VAL B N 1
ATOM 7569 C CA . VAL B 1 392 ? -26.062 1.99 18.578 1 98.5 392 VAL B CA 1
ATOM 7570 C C . VAL B 1 392 ? -25.5 1.021 19.625 1 98.5 392 VAL B C 1
ATOM 7572 O O . VAL B 1 392 ? -25.891 -0.148 19.672 1 98.5 392 VAL B O 1
ATOM 7575 N N . ALA B 1 393 ? -24.562 1.516 20.453 1 98.69 393 ALA B N 1
ATOM 7576 C CA . ALA B 1 393 ? -23.969 0.669 21.484 1 98.69 393 ALA B CA 1
ATOM 7577 C C . ALA B 1 393 ? -25.031 0.155 22.453 1 98.69 393 ALA B C 1
ATOM 7579 O O . ALA B 1 393 ? -24.969 -0.989 22.906 1 98.69 393 ALA B O 1
ATOM 7580 N N . GLU B 1 394 ? -26.031 1.019 22.734 1 98.31 394 GLU B N 1
ATOM 7581 C CA . GLU B 1 394 ? -27.141 0.609 23.594 1 98.31 394 GLU B CA 1
ATOM 7582 C C . GLU B 1 394 ? -27.984 -0.469 22.922 1 98.31 394 GLU B C 1
ATOM 7584 O O . GLU B 1 394 ? -28.375 -1.454 23.562 1 98.31 394 GLU B O 1
ATOM 7589 N N . GLU B 1 395 ? -28.25 -0.295 21.625 1 98 395 GLU B N 1
ATOM 7590 C CA . GLU B 1 395 ? -29.031 -1.274 20.875 1 98 395 GLU B CA 1
ATOM 7591 C C . GLU B 1 395 ? -28.297 -2.613 20.797 1 98 395 GLU B C 1
ATOM 7593 O O . GLU B 1 395 ? -28.938 -3.67 20.75 1 98 395 GLU B O 1
ATOM 7598 N N . LEU B 1 396 ? -27.016 -2.566 20.844 1 98.25 396 LEU B N 1
ATOM 7599 C CA . LEU B 1 396 ? -26.203 -3.777 20.75 1 98.25 396 LEU B CA 1
ATOM 7600 C C . LEU B 1 396 ? -25.891 -4.34 22.141 1 98.25 396 LEU B C 1
ATOM 7602 O O . LEU B 1 396 ? -25.203 -5.355 22.266 1 98.25 396 LEU B O 1
ATOM 7606 N N . GLU B 1 397 ? -26.359 -3.598 23.172 1 97.81 397 GLU B N 1
ATOM 7607 C CA . GLU B 1 397 ? -26.172 -4.02 24.562 1 97.81 397 GLU B CA 1
ATOM 7608 C C . GLU B 1 397 ? -24.703 -4.148 24.922 1 97.81 397 GLU B C 1
ATOM 7610 O O . GLU B 1 397 ? -24.281 -5.137 25.531 1 97.81 397 GLU B O 1
ATOM 7615 N N . LEU B 1 398 ? -23.938 -3.225 24.531 1 98.5 398 LEU B N 1
ATOM 7616 C CA . LEU B 1 398 ? -22.516 -3.201 24.828 1 98.5 398 LEU B CA 1
ATOM 7617 C C . LEU B 1 398 ? -22.219 -2.27 26 1 98.5 398 LEU B C 1
ATOM 7619 O O . LEU B 1 398 ? -22.859 -1.234 26.156 1 98.5 398 LEU B O 1
ATOM 7623 N N . GLU B 1 399 ? -21.297 -2.646 26.812 1 98.56 399 GLU B N 1
ATOM 7624 C CA . GLU B 1 399 ? -20.734 -1.738 27.797 1 98.56 399 GLU B CA 1
ATOM 7625 C C . GLU B 1 399 ? -19.719 -0.792 27.172 1 98.56 399 GLU B C 1
ATOM 7627 O O . GLU B 1 399 ? -18.797 -1.233 26.469 1 98.56 399 GLU B O 1
ATOM 7632 N N . TRP B 1 400 ? -19.844 0.501 27.344 1 98.75 400 TRP B N 1
ATOM 7633 C CA . TRP B 1 400 ? -19.047 1.483 26.625 1 98.75 400 TRP B CA 1
ATOM 7634 C C . TRP B 1 400 ? -18.75 2.697 27.5 1 98.75 400 TRP B C 1
ATOM 7636 O O . TRP B 1 400 ? -19.375 2.881 28.547 1 98.75 400 TRP B O 1
ATOM 7646 N N . LYS B 1 401 ? -17.781 3.463 27.156 1 98.69 401 LYS B N 1
ATOM 7647 C CA . LYS B 1 401 ? -17.5 4.77 27.734 1 98.69 401 LYS B CA 1
ATOM 7648 C C . LYS B 1 401 ? -16.938 5.727 26.688 1 98.69 401 LYS B C 1
ATOM 7650 O O . LYS B 1 401 ? -16.484 5.297 25.625 1 98.69 401 LYS B O 1
ATOM 7655 N N . VAL B 1 402 ? -17.062 7 26.891 1 98.69 402 VAL B N 1
ATOM 7656 C CA . VAL B 1 402 ? -16.5 8.062 26.078 1 98.69 402 VAL B CA 1
ATOM 7657 C C . VAL B 1 402 ? -15.391 8.773 26.859 1 98.69 402 VAL B C 1
ATOM 7659 O O . VAL B 1 402 ? -15.609 9.203 28 1 98.69 402 VAL B O 1
ATOM 7662 N N . VAL B 1 403 ? -14.234 8.898 26.219 1 97.75 403 VAL B N 1
ATOM 7663 C CA . VAL B 1 403 ? -13.094 9.5 26.906 1 97.75 403 VAL B CA 1
ATOM 7664 C C . VAL B 1 403 ? -12.516 10.617 26.047 1 97.75 403 VAL B C 1
ATOM 7666 O O . VAL B 1 403 ? -12.594 10.57 24.812 1 97.75 403 VAL B O 1
ATOM 7669 N N . VAL B 1 404 ? -11.984 11.641 26.734 1 96.31 404 VAL B N 1
ATOM 7670 C CA . VAL B 1 404 ? -11.242 12.68 26.031 1 96.31 404 VAL B CA 1
ATOM 7671 C C . VAL B 1 404 ? -9.898 12.125 25.547 1 96.31 404 VAL B C 1
ATOM 7673 O O . VAL B 1 404 ? -9.133 11.562 26.328 1 96.31 404 VAL B O 1
ATOM 7676 N N . SER B 1 405 ? -9.633 12.289 24.266 1 93.69 405 SER B N 1
ATOM 7677 C CA . SER B 1 405 ? -8.438 11.695 23.656 1 93.69 405 SER B CA 1
ATOM 7678 C C . SER B 1 405 ? -7.172 12.398 24.141 1 93.69 405 SER B C 1
ATOM 7680 O O . SER B 1 405 ? -7.184 13.602 24.391 1 93.69 405 SER B O 1
ATOM 7682 N N . ASP B 1 406 ? -6.094 11.648 24.125 1 86.25 406 ASP B N 1
ATOM 7683 C CA . ASP B 1 406 ? -4.812 12.227 24.531 1 86.25 406 ASP B CA 1
ATOM 7684 C C . ASP B 1 406 ? -3.881 12.391 23.328 1 86.25 406 ASP B C 1
ATOM 7686 O O . ASP B 1 406 ? -2.83 13.023 23.438 1 86.25 406 ASP B O 1
ATOM 7690 N N . ASP B 1 407 ? -4.312 11.906 22.25 1 83.88 407 ASP B N 1
ATOM 7691 C CA . ASP B 1 407 ? -3.357 11.93 21.141 1 83.88 407 ASP B CA 1
ATOM 7692 C C . ASP B 1 407 ? -4.07 12.133 19.812 1 83.88 407 ASP B C 1
ATOM 7694 O O . ASP B 1 407 ? -3.953 11.297 18.906 1 83.88 407 ASP B O 1
ATOM 7698 N N . PRO B 1 408 ? -4.652 13.297 19.703 1 87.69 408 PRO B N 1
ATOM 7699 C CA . PRO B 1 408 ? -5.203 13.562 18.375 1 87.69 408 PRO B CA 1
ATOM 7700 C C . PRO B 1 408 ? -4.137 13.555 17.281 1 87.69 408 PRO B C 1
ATOM 7702 O O . PRO B 1 408 ? -3.178 14.328 17.344 1 87.69 408 PRO B O 1
ATOM 7705 N N . PHE B 1 409 ? -4.336 12.828 16.266 1 87.12 409 PHE B N 1
ATOM 7706 C CA . PHE B 1 409 ? -3.303 12.523 15.281 1 87.12 409 PHE B CA 1
ATOM 7707 C C . PHE B 1 409 ? -2.867 13.781 14.547 1 87.12 409 PHE B C 1
ATOM 7709 O O . PHE B 1 409 ? -1.703 13.914 14.164 1 87.12 409 PHE B O 1
ATOM 7716 N N . TYR B 1 410 ? -3.76 14.766 14.344 1 87.25 410 TYR B N 1
ATOM 7717 C CA . TYR B 1 410 ? -3.479 15.93 13.516 1 87.25 410 TYR B CA 1
ATOM 7718 C C . TYR B 1 410 ? -2.723 16.984 14.305 1 87.25 410 TYR B C 1
ATOM 7720 O O . TYR B 1 410 ? -2.164 17.922 13.727 1 87.25 410 TYR B O 1
ATOM 7728 N N . LEU B 1 411 ? -2.637 16.859 15.586 1 85.94 411 LEU B N 1
ATOM 7729 C CA . LEU B 1 411 ? -1.933 17.844 16.406 1 85.94 411 LEU B CA 1
ATOM 7730 C C . LEU B 1 411 ? -0.489 17.406 16.641 1 85.94 411 LEU B C 1
ATOM 7732 O O . LEU B 1 411 ? 0.349 18.219 17.031 1 85.94 411 LEU B O 1
ATOM 7736 N N . GLU B 1 412 ? -0.195 16.203 16.391 1 78.62 412 GLU B N 1
ATOM 7737 C CA . GLU B 1 412 ? 1.141 15.68 16.656 1 78.62 412 GLU B CA 1
ATOM 7738 C C . GLU B 1 412 ? 2.184 16.344 15.758 1 78.62 412 GLU B C 1
ATOM 7740 O O . GLU B 1 412 ? 3.342 16.5 16.156 1 78.62 412 GLU B O 1
ATOM 7745 N N . GLY B 1 413 ? 1.747 16.812 14.664 1 79.75 413 GLY B N 1
ATOM 7746 C CA . GLY B 1 413 ? 2.684 17.375 13.711 1 79.75 413 GLY B CA 1
ATOM 7747 C C . GLY B 1 413 ? 2.818 18.891 13.828 1 79.75 413 GLY B C 1
ATOM 7748 O O . GLY B 1 413 ? 3.611 19.5 13.117 1 79.75 413 GLY B O 1
ATOM 7749 N N . ARG B 1 414 ? 2.127 19.562 14.695 1 76.88 414 ARG B N 1
ATOM 7750 C CA . ARG B 1 414 ? 2.145 21.031 14.789 1 76.88 414 ARG B CA 1
ATOM 7751 C C . ARG B 1 414 ? 3.016 21.484 15.945 1 76.88 414 ARG B C 1
ATOM 7753 O O . ARG B 1 414 ? 2.982 22.656 16.328 1 76.88 414 ARG B O 1
ATOM 7760 N N . LEU B 1 415 ? 3.826 20.828 16.391 1 63.59 415 LEU B N 1
ATOM 7761 C CA . LEU B 1 415 ? 4.555 21.188 17.609 1 63.59 415 LEU B CA 1
ATOM 7762 C C . LEU B 1 415 ? 5.398 22.438 17.375 1 63.59 415 LEU B C 1
ATOM 7764 O O . LEU B 1 415 ? 5.504 23.297 18.266 1 63.59 415 LEU B O 1
ATOM 7768 N N . LEU B 1 416 ? 5.871 22.594 16.203 1 66.12 416 LEU B N 1
ATOM 7769 C CA . LEU B 1 416 ? 6.832 23.688 16.047 1 66.12 416 LEU B CA 1
ATOM 7770 C C . LEU B 1 416 ? 6.207 24.875 15.328 1 66.12 416 LEU B C 1
ATOM 7772 O O . LEU B 1 416 ? 6.82 25.938 15.227 1 66.12 416 LEU B O 1
ATOM 7776 N N . GLU B 1 417 ? 4.957 24.594 14.852 1 61.88 417 GLU B N 1
ATOM 7777 C CA . GLU B 1 417 ? 4.457 25.703 14.031 1 61.88 417 GLU B CA 1
ATOM 7778 C C . GLU B 1 417 ? 3.559 26.625 14.836 1 61.88 417 GLU B C 1
ATOM 7780 O O . GLU B 1 417 ? 2.82 26.188 15.719 1 61.88 417 GLU B O 1
ATOM 7785 N N . ASP B 1 418 ? 3.947 27.859 14.656 1 57.16 418 ASP B N 1
ATOM 7786 C CA . ASP B 1 418 ? 3.408 28.984 15.398 1 57.16 418 ASP B CA 1
ATOM 7787 C C . ASP B 1 418 ? 2.139 29.531 14.742 1 57.16 418 ASP B C 1
ATOM 7789 O O . ASP B 1 418 ? 1.652 30.594 15.102 1 57.16 418 ASP B O 1
ATOM 7793 N N . ARG B 1 419 ? 1.618 28.906 13.766 1 62.94 419 ARG B N 1
ATOM 7794 C CA . ARG B 1 419 ? 0.45 29.562 13.188 1 62.94 419 ARG B CA 1
ATOM 7795 C C . ARG B 1 419 ? -0.715 29.578 14.172 1 62.94 419 ARG B C 1
ATOM 7797 O O . ARG B 1 419 ? -0.966 28.578 14.852 1 62.94 419 ARG B O 1
ATOM 7804 N N . ASP B 1 420 ? -1.113 30.703 14.414 1 75.69 420 ASP B N 1
ATOM 7805 C CA . ASP B 1 420 ? -2.246 30.906 15.312 1 75.69 420 ASP B CA 1
ATOM 7806 C C . ASP B 1 420 ? -3.547 30.438 14.68 1 75.69 420 ASP B C 1
ATOM 7808 O O . ASP B 1 420 ? -4.227 31.188 13.984 1 75.69 420 ASP B O 1
ATOM 7812 N N . ILE B 1 421 ? -3.783 29.062 14.695 1 83.06 421 ILE B N 1
ATOM 7813 C CA . ILE B 1 421 ? -5.055 28.578 14.18 1 83.06 421 ILE B CA 1
ATOM 7814 C C . ILE B 1 421 ? -6.031 28.359 15.336 1 83.06 421 ILE B C 1
ATOM 7816 O O . ILE B 1 421 ? -5.613 28.156 16.484 1 83.06 421 ILE B O 1
ATOM 7820 N N . GLU B 1 422 ? -7.266 28.562 15 1 90 422 GLU B N 1
ATOM 7821 C CA . GLU B 1 422 ? -8.305 28.312 15.992 1 90 422 GLU B CA 1
ATOM 7822 C C . GLU B 1 422 ? -8.602 26.828 16.109 1 90 422 GLU B C 1
ATOM 7824 O O . GLU B 1 422 ? -8.711 26.125 15.102 1 90 422 GLU B O 1
ATOM 7829 N N . LEU B 1 423 ? -8.664 26.344 17.359 1 91.12 423 LEU B N 1
ATOM 7830 C CA . LEU B 1 423 ? -8.977 24.969 17.672 1 91.12 423 LEU B CA 1
ATOM 7831 C C . LEU B 1 423 ? -10.133 24.875 18.672 1 91.12 423 LEU B C 1
ATOM 7833 O O . LEU B 1 423 ? -10.398 25.828 19.391 1 91.12 423 LEU B O 1
ATOM 7837 N N . PRO B 1 424 ? -10.867 23.812 18.641 1 93.12 424 PRO B N 1
ATOM 7838 C CA . PRO B 1 424 ? -11.914 23.641 19.656 1 93.12 424 PRO B CA 1
ATOM 7839 C C . PRO B 1 424 ? -11.344 23.391 21.047 1 93.12 424 PRO B C 1
ATOM 7841 O O . PRO B 1 424 ? -10.172 23.047 21.203 1 93.12 424 PRO B O 1
ATOM 7844 N N . ASP B 1 425 ? -12.242 23.531 22.016 1 92.62 425 ASP B N 1
ATOM 7845 C CA . ASP B 1 425 ? -11.844 23.344 23.406 1 92.62 425 ASP B CA 1
ATOM 7846 C C . ASP B 1 425 ? -11.453 21.891 23.672 1 92.62 425 ASP B C 1
ATOM 7848 O O . ASP B 1 425 ? -10.586 21.609 24.5 1 92.62 425 ASP B O 1
ATOM 7852 N N . VAL B 1 426 ? -12.141 20.969 23.047 1 94.31 426 VAL B N 1
ATOM 7853 C CA . VAL B 1 426 ? -11.836 19.547 23.094 1 94.31 426 VAL B CA 1
ATOM 7854 C C . VAL B 1 426 ? -11.633 19.016 21.672 1 94.31 426 VAL B C 1
ATOM 7856 O O . VAL B 1 426 ? -12.594 18.828 20.938 1 94.31 426 VAL B O 1
ATOM 7859 N N . PRO B 1 427 ? -10.484 18.672 21.312 1 93.81 427 PRO B N 1
ATOM 7860 C CA . PRO B 1 427 ? -10.172 18.312 19.938 1 93.81 427 PRO B CA 1
ATOM 7861 C C . PRO B 1 427 ? -10.688 16.922 19.562 1 93.81 427 PRO B C 1
ATOM 7863 O O . PRO B 1 427 ? -11 16.672 18.391 1 93.81 427 PRO B O 1
ATOM 7866 N N . SER B 1 428 ? -10.789 16.016 20.547 1 96.19 428 SER B N 1
ATOM 7867 C CA . SER B 1 428 ? -11.062 14.641 20.141 1 96.19 428 SER B CA 1
ATOM 7868 C C . SER B 1 428 ? -11.656 13.844 21.297 1 96.19 428 SER B C 1
ATOM 7870 O O . SER B 1 428 ? -11.281 14.039 22.453 1 96.19 428 SER B O 1
ATOM 7872 N N . TYR B 1 429 ? -12.555 13 20.969 1 97.94 429 TYR B N 1
ATOM 7873 C CA . TYR B 1 429 ? -13.109 12 21.875 1 97.94 429 TYR B CA 1
ATOM 7874 C C . TYR B 1 429 ? -12.875 10.594 21.328 1 97.94 429 TYR B C 1
ATOM 7876 O O . TYR B 1 429 ? -12.852 10.383 20.125 1 97.94 429 TYR B O 1
ATOM 7884 N N . GLU B 1 430 ? -12.719 9.672 22.219 1 98.19 430 GLU B N 1
ATOM 7885 C CA . GLU B 1 430 ? -12.688 8.25 21.891 1 98.19 430 GLU B CA 1
ATOM 7886 C C . GLU B 1 430 ? -13.914 7.531 22.469 1 98.19 430 GLU B C 1
ATOM 7888 O O . GLU B 1 430 ? -14.359 7.832 23.578 1 98.19 430 GLU B O 1
ATOM 7893 N N . PHE B 1 431 ? -14.438 6.734 21.688 1 98.81 431 PHE B N 1
ATOM 7894 C CA . PHE B 1 431 ? -15.492 5.824 22.125 1 98.81 431 PHE B CA 1
ATOM 7895 C C . PHE B 1 431 ? -14.93 4.426 22.359 1 98.81 431 PHE B C 1
ATOM 7897 O O . PHE B 1 431 ? -14.445 3.781 21.422 1 98.81 431 PHE B O 1
ATOM 7904 N N . GLU B 1 432 ? -15.031 3.938 23.578 1 98.69 432 GLU B N 1
ATOM 7905 C CA . GLU B 1 432 ? -14.391 2.678 23.938 1 98.69 432 GLU B CA 1
ATOM 7906 C C . GLU B 1 432 ? -15.422 1.641 24.375 1 98.69 432 GLU B C 1
ATOM 7908 O O . GLU B 1 432 ? -16.484 1.994 24.891 1 98.69 432 GLU B O 1
ATOM 7913 N N . VAL B 1 433 ? -15.102 0.385 24.141 1 98.56 433 VAL B N 1
ATOM 7914 C CA . VAL B 1 433 ? -15.914 -0.729 24.609 1 98.56 433 VAL B CA 1
ATOM 7915 C C . VAL B 1 433 ? -15.078 -1.641 25.516 1 98.56 433 VAL B C 1
ATOM 7917 O O . VAL B 1 433 ? -13.859 -1.731 25.344 1 98.56 433 VAL B O 1
ATOM 7920 N N . TYR B 1 434 ? -15.781 -2.268 26.391 1 98.12 434 TYR B N 1
ATOM 7921 C CA . TYR B 1 434 ? -15.141 -3.111 27.391 1 98.12 434 TYR B CA 1
ATOM 7922 C C . TYR B 1 434 ? -14.734 -4.453 26.797 1 98.12 434 TYR B C 1
ATOM 7924 O O . TYR B 1 434 ? -15.5 -5.066 26.047 1 98.12 434 TYR B O 1
ATOM 7932 N N . LEU B 1 435 ? -13.5 -4.852 27.078 1 97.38 435 LEU B N 1
ATOM 7933 C CA . LEU B 1 435 ? -12.984 -6.176 26.75 1 97.38 435 LEU B CA 1
ATOM 7934 C C . LEU B 1 435 ? -12.711 -6.977 28.016 1 97.38 435 LEU B C 1
ATOM 7936 O O . LEU B 1 435 ? -11.594 -6.961 28.547 1 97.38 435 LEU B O 1
ATOM 7940 N N . PRO B 1 436 ? -13.609 -7.816 28.438 1 96.75 436 PRO B N 1
ATOM 7941 C CA . PRO B 1 436 ? -13.484 -8.516 29.719 1 96.75 436 PRO B CA 1
ATOM 7942 C C . PRO B 1 436 ? -12.219 -9.375 29.797 1 96.75 436 PRO B C 1
ATOM 7944 O O . PRO B 1 436 ? -11.617 -9.5 30.859 1 96.75 436 PRO B O 1
ATOM 7947 N N . PHE B 1 437 ? -11.812 -9.945 28.703 1 94.25 437 PHE B N 1
ATOM 7948 C CA . PHE B 1 437 ? -10.695 -10.891 28.719 1 94.25 437 PHE B CA 1
ATOM 7949 C C . PHE B 1 437 ? -9.375 -10.164 28.922 1 94.25 437 PHE B C 1
ATOM 7951 O O . PHE B 1 437 ? -8.352 -10.797 29.203 1 94.25 437 PHE B O 1
ATOM 7958 N N . LYS B 1 438 ? -9.398 -8.859 28.859 1 94.44 438 LYS B N 1
ATOM 7959 C CA . LYS B 1 438 ? -8.164 -8.094 29.016 1 94.44 438 LYS B CA 1
ATOM 7960 C C . LYS B 1 438 ? -7.996 -7.609 30.453 1 94.44 438 LYS B C 1
ATOM 7962 O O . LYS B 1 438 ? -6.941 -7.094 30.828 1 94.44 438 LYS B O 1
ATOM 7967 N N . GLY B 1 439 ? -9.039 -7.68 31.25 1 94.56 439 GLY B N 1
ATOM 7968 C CA . GLY B 1 439 ? -8.914 -7.297 32.656 1 94.56 439 GLY B CA 1
ATOM 7969 C C . GLY B 1 439 ? -10.188 -6.723 33.25 1 94.56 439 GLY B C 1
ATOM 7970 O O . GLY B 1 439 ? -11.258 -6.836 32.625 1 94.56 439 GLY B O 1
ATOM 7971 N N . GLU B 1 440 ? -9.961 -6.09 34.438 1 95.56 440 GLU B N 1
ATOM 7972 C CA . GLU B 1 440 ? -11.094 -5.496 35.125 1 95.56 440 GLU B CA 1
ATOM 7973 C C . GLU B 1 440 ? -11.438 -4.125 34.562 1 95.56 440 GLU B C 1
ATOM 7975 O O . GLU B 1 440 ? -10.625 -3.514 33.844 1 95.56 440 GLU B O 1
ATOM 7980 N N . ARG B 1 441 ? -12.602 -3.689 34.812 1 95.81 441 ARG B N 1
ATOM 7981 C CA . ARG B 1 441 ? -13.133 -2.436 34.281 1 95.81 441 ARG B CA 1
ATOM 7982 C C . ARG B 1 441 ? -12.25 -1.257 34.656 1 95.81 441 ARG B C 1
ATOM 7984 O O . ARG B 1 441 ? -12.188 -0.255 33.969 1 95.81 441 ARG B O 1
ATOM 7991 N N . SER B 1 442 ? -11.484 -1.366 35.719 1 94.44 442 SER B N 1
ATOM 7992 C CA . SER B 1 442 ? -10.656 -0.275 36.219 1 94.44 442 SER B CA 1
ATOM 7993 C C . SER B 1 442 ? -9.367 -0.148 35.406 1 94.44 442 SER B C 1
ATOM 7995 O O . SER B 1 442 ? -8.695 0.881 35.469 1 94.44 442 SER B O 1
ATOM 7997 N N . SER B 1 443 ? -9.109 -1.163 34.688 1 94.31 443 SER B N 1
ATOM 7998 C CA . SER B 1 443 ? -7.883 -1.169 33.906 1 94.31 443 SER B CA 1
ATOM 7999 C C . SER B 1 443 ? -8.078 -0.47 32.562 1 94.31 443 SER B C 1
ATOM 8001 O O . SER B 1 443 ? -9.039 -0.747 31.859 1 94.31 443 SER B O 1
ATOM 8003 N N . GLU B 1 444 ? -7.105 0.271 32.188 1 91 444 GLU B N 1
ATOM 8004 C CA . GLU B 1 444 ? -7.148 0.955 30.906 1 91 444 GLU B CA 1
ATOM 8005 C C . GLU B 1 444 ? -7.043 -0.036 29.75 1 91 444 GLU B C 1
ATOM 8007 O O . GLU B 1 444 ? -7.656 0.158 28.703 1 91 444 GLU B O 1
ATOM 8012 N N . GLU B 1 445 ? -6.359 -1.062 29.922 1 91.62 445 GLU B N 1
ATOM 8013 C CA . GLU B 1 445 ? -6.113 -2.059 28.891 1 91.62 445 GLU B CA 1
ATOM 8014 C C . GLU B 1 445 ? -7.375 -2.863 28.594 1 91.62 445 GLU B C 1
ATOM 8016 O O . GLU B 1 445 ? -7.457 -3.535 27.562 1 91.62 445 GLU B O 1
ATOM 8021 N N . ALA B 1 446 ? -8.312 -2.758 29.484 1 95.81 446 ALA B N 1
ATOM 8022 C CA . ALA B 1 446 ? -9.539 -3.537 29.344 1 95.81 446 ALA B CA 1
ATOM 8023 C C . ALA B 1 446 ? -10.516 -2.846 28.406 1 95.81 446 ALA B C 1
ATOM 8025 O O . ALA B 1 446 ? -11.625 -3.34 28.188 1 95.81 446 ALA B O 1
ATOM 8026 N N . TRP B 1 447 ? -10.078 -1.734 27.875 1 97.19 447 TRP B N 1
ATOM 8027 C CA . TRP B 1 447 ? -10.945 -0.965 27 1 97.19 447 TRP B CA 1
ATOM 8028 C C . TRP B 1 447 ? -10.273 -0.733 25.641 1 97.19 447 TRP B C 1
ATOM 8030 O O . TRP B 1 447 ? -9.055 -0.543 25.562 1 97.19 447 TRP B O 1
ATOM 8040 N N . ILE B 1 448 ? -11.062 -0.821 24.609 1 96.94 448 ILE B N 1
ATOM 8041 C CA . ILE B 1 448 ? -10.516 -0.597 23.266 1 96.94 448 ILE B CA 1
ATOM 8042 C C . ILE B 1 448 ? -11.352 0.456 22.547 1 96.94 448 ILE B C 1
ATOM 8044 O O . ILE B 1 448 ? -12.578 0.445 22.625 1 96.94 448 ILE B O 1
ATOM 8048 N N . SER B 1 449 ? -10.672 1.381 21.906 1 97.5 449 SER B N 1
ATOM 8049 C CA . SER B 1 449 ? -11.359 2.406 21.125 1 97.5 449 SER B CA 1
ATOM 8050 C C . SER B 1 449 ? -11.969 1.821 19.859 1 97.5 449 SER B C 1
ATOM 8052 O O . SER B 1 449 ? -11.266 1.205 19.062 1 97.5 449 SER B O 1
ATOM 8054 N N . VAL B 1 450 ? -13.227 2.004 19.672 1 98.44 450 VAL B N 1
ATOM 8055 C CA . VAL B 1 450 ? -13.891 1.518 18.469 1 98.44 450 VAL B CA 1
ATOM 8056 C C . VAL B 1 450 ? -14.359 2.699 17.625 1 98.44 450 VAL B C 1
ATOM 8058 O O . VAL B 1 450 ? -14.961 2.512 16.562 1 98.44 450 VAL B O 1
ATOM 8061 N N . GLY B 1 451 ? -14.086 3.887 18.078 1 98.12 451 GLY B N 1
ATOM 8062 C CA . GLY B 1 451 ? -14.422 5.102 17.344 1 98.12 451 GLY B CA 1
ATOM 8063 C C . GLY B 1 451 ? -13.633 6.312 17.812 1 98.12 451 GLY B C 1
ATOM 8064 O O . GLY B 1 451 ? -13.352 6.453 19 1 98.12 451 GLY B O 1
ATOM 8065 N N . SER B 1 452 ? -13.305 7.152 16.922 1 98.12 452 SER B N 1
ATOM 8066 C CA . SER B 1 452 ? -12.625 8.414 17.188 1 98.12 452 SER B CA 1
ATOM 8067 C C . SER B 1 452 ? -13.391 9.594 16.594 1 98.12 452 SER B C 1
ATOM 8069 O O . SER B 1 452 ? -13.828 9.531 15.445 1 98.12 452 SER B O 1
ATOM 8071 N N . PHE B 1 453 ? -13.602 10.641 17.344 1 98.62 453 PHE B N 1
ATOM 8072 C CA . PHE B 1 453 ? -14.406 11.797 16.953 1 98.62 453 PHE B CA 1
ATOM 8073 C C . PHE B 1 453 ? -13.617 13.086 17.094 1 98.62 453 PHE B C 1
A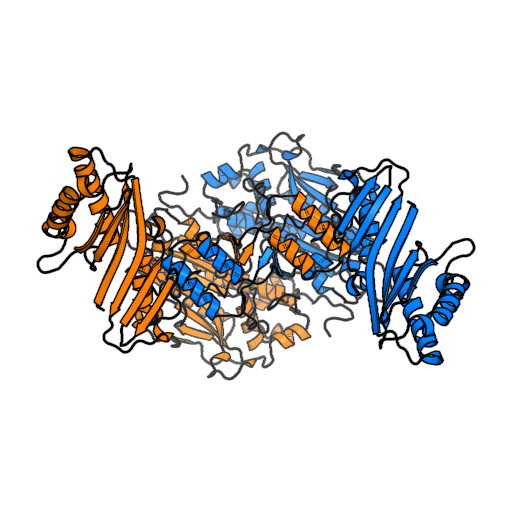TOM 8075 O O . PHE B 1 453 ? -13.352 13.539 18.219 1 98.62 453 PHE B O 1
ATOM 8082 N N . ASN B 1 454 ? -13.344 13.703 15.992 1 98.19 454 ASN B N 1
ATOM 8083 C CA . ASN B 1 454 ? -12.383 14.805 15.969 1 98.19 454 ASN B CA 1
ATOM 8084 C C . ASN B 1 454 ? -12.977 16.062 15.344 1 98.19 454 ASN B C 1
ATOM 8086 O O . ASN B 1 454 ? -13.727 15.969 14.367 1 98.19 454 ASN B O 1
ATOM 8090 N N . VAL B 1 455 ? -12.695 17.172 15.891 1 98.06 455 VAL B N 1
ATOM 8091 C CA . VAL B 1 455 ? -12.82 18.469 15.242 1 98.06 455 VAL B CA 1
ATOM 8092 C C . VAL B 1 455 ? -11.445 19.141 15.156 1 98.06 455 VAL B C 1
ATOM 8094 O O . VAL B 1 455 ? -10.828 19.422 16.188 1 98.06 455 VAL B O 1
ATOM 8097 N N . HIS B 1 456 ? -11.031 19.438 13.969 1 96.19 456 HIS B N 1
ATOM 8098 C CA . HIS B 1 456 ? -9.648 19.812 13.719 1 96.19 456 HIS B CA 1
ATOM 8099 C C . HIS B 1 456 ? -9.453 21.328 13.844 1 96.19 456 HIS B C 1
ATOM 8101 O O . HIS B 1 456 ? -8.336 21.828 13.711 1 96.19 456 HIS B O 1
ATOM 8107 N N . GLY B 1 457 ? -10.555 22.047 14.031 1 95.62 457 GLY B N 1
ATOM 8108 C CA . GLY B 1 457 ? -10.445 23.5 13.883 1 95.62 457 GLY B CA 1
ATOM 8109 C C . GLY B 1 457 ? -10.008 23.922 12.5 1 95.62 457 GLY B C 1
ATOM 8110 O O . GLY B 1 457 ? -10.539 23.438 11.5 1 95.62 457 GLY B O 1
ATOM 8111 N N . GLU B 1 458 ? -9.141 24.828 12.445 1 94.81 458 GLU B N 1
ATOM 8112 C CA . GLU B 1 458 ? -8.703 25.375 11.164 1 94.81 458 GLU B CA 1
ATOM 8113 C C . GLU B 1 458 ? -7.504 24.594 10.617 1 94.81 458 GLU B C 1
ATOM 8115 O O . GLU B 1 458 ? -6.977 24.938 9.555 1 94.81 458 GLU B O 1
ATOM 8120 N N . HIS B 1 459 ? -7.066 23.547 11.305 1 93.62 459 HIS B N 1
ATOM 8121 C CA . HIS B 1 459 ? -5.828 22.859 10.969 1 93.62 459 HIS B CA 1
ATOM 8122 C C . HIS B 1 459 ? -5.801 22.469 9.492 1 93.62 459 HIS B C 1
ATOM 8124 O O . HIS B 1 459 ? -4.887 22.859 8.758 1 93.62 459 HIS B O 1
ATOM 8130 N N . PHE B 1 460 ? -6.785 21.766 9.031 1 96.31 460 PHE B N 1
ATOM 8131 C CA . PHE B 1 460 ? -6.762 21.297 7.652 1 96.31 460 PHE B CA 1
ATOM 8132 C C . PHE B 1 460 ? -7.273 22.375 6.699 1 96.31 460 PHE B C 1
ATOM 8134 O O . PHE B 1 460 ? -6.957 22.359 5.508 1 96.31 460 PHE B O 1
ATOM 8141 N N . VAL B 1 461 ? -8.078 23.297 7.176 1 95.69 461 VAL B N 1
ATOM 8142 C CA . VAL B 1 461 ? -8.461 24.453 6.371 1 95.69 461 VAL B CA 1
ATOM 8143 C C . VAL B 1 461 ? -7.215 25.219 5.941 1 95.69 461 VAL B C 1
ATOM 8145 O O . VAL B 1 461 ? -7.062 25.562 4.766 1 95.69 461 VAL B O 1
ATOM 8148 N N . ASP B 1 462 ? -6.383 25.438 6.895 1 91.81 462 ASP B N 1
ATOM 8149 C CA . ASP B 1 462 ? -5.125 26.141 6.652 1 91.81 462 ASP B CA 1
ATOM 8150 C C . ASP B 1 462 ? -4.184 25.297 5.793 1 91.81 462 ASP B C 1
ATOM 8152 O O . ASP B 1 462 ? -3.631 25.781 4.805 1 91.81 462 ASP B O 1
ATOM 8156 N N . GLY B 1 463 ? -4.031 24.062 6.102 1 92.25 463 GLY B N 1
ATOM 8157 C CA . GLY B 1 463 ? -3.086 23.172 5.438 1 92.25 463 GLY B CA 1
ATOM 8158 C C . GLY B 1 463 ? -3.391 22.969 3.965 1 92.25 463 GLY B C 1
ATOM 8159 O O . GLY B 1 463 ? -2.48 22.781 3.156 1 92.25 463 GLY B O 1
ATOM 8160 N N . PHE B 1 464 ? -4.668 23.016 3.637 1 96.62 464 PHE B N 1
ATOM 8161 C CA . PHE B 1 464 ? -5.062 22.75 2.26 1 96.62 464 PHE B CA 1
ATOM 8162 C C . PHE B 1 464 ? -5.602 24 1.588 1 96.62 464 PHE B C 1
ATOM 8164 O O . PHE B 1 464 ? -6.188 23.922 0.506 1 96.62 464 PHE B O 1
ATOM 8171 N N . ASN B 1 465 ? -5.414 25.125 2.242 1 95.12 465 ASN B N 1
ATOM 8172 C CA . ASN B 1 465 ? -5.754 26.438 1.689 1 95.12 465 ASN B CA 1
ATOM 8173 C C . ASN B 1 465 ? -7.211 26.484 1.239 1 95.12 465 ASN B C 1
ATOM 8175 O O . ASN B 1 465 ? -7.5 26.859 0.1 1 95.12 465 ASN B O 1
ATOM 8179 N N . VAL B 1 466 ? -8.102 25.969 2.102 1 96.25 466 VAL B N 1
ATOM 8180 C CA . VAL B 1 466 ? -9.531 26.062 1.851 1 96.25 466 VAL B CA 1
ATOM 8181 C C . VAL B 1 466 ? -10.023 27.484 2.191 1 96.25 466 VAL B C 1
ATOM 8183 O O . VAL B 1 466 ? -9.703 28.016 3.258 1 96.25 466 VAL B O 1
ATOM 8186 N N . LYS B 1 467 ? -10.789 28.062 1.343 1 91.62 467 LYS B N 1
ATOM 8187 C CA . LYS B 1 467 ? -11.195 29.453 1.542 1 91.62 467 LYS B CA 1
ATOM 8188 C C . LYS B 1 467 ? -12.719 29.578 1.604 1 91.62 467 LYS B C 1
ATOM 8190 O O . LYS B 1 467 ? -13.438 28.672 1.185 1 91.62 467 LYS B O 1
ATOM 8195 N N . GLU B 1 468 ? -13.094 30.609 2.248 1 87.12 468 GLU B N 1
ATOM 8196 C CA . GLU B 1 468 ? -14.5 31 2.283 1 87.12 468 GLU B CA 1
ATOM 8197 C C . GLU B 1 468 ? -14.68 32.438 1.822 1 87.12 468 GLU B C 1
ATOM 8199 O O . GLU B 1 468 ? -13.867 33.312 2.156 1 87.12 468 GLU B O 1
ATOM 8204 N N . LYS B 1 469 ? -15.586 32.719 0.99 1 78.81 469 LYS B N 1
ATOM 8205 C CA . LYS B 1 469 ? -15.797 34 0.304 1 78.81 469 LYS B CA 1
ATOM 8206 C C . LYS B 1 469 ? -15.953 35.156 1.302 1 78.81 469 LYS B C 1
ATOM 8208 O O . LYS B 1 469 ? -15.422 36.219 1.097 1 78.81 469 LYS B O 1
ATOM 8213 N N . SER B 1 470 ? -16.703 34.969 2.332 1 81.25 470 SER B N 1
ATOM 8214 C CA . SER B 1 470 ? -17.062 36.062 3.234 1 81.25 470 SER B CA 1
ATOM 8215 C C . SER B 1 470 ? -16.094 36.156 4.406 1 81.25 470 SER B C 1
ATOM 8217 O O . SER B 1 470 ? -16.297 36.938 5.34 1 81.25 470 SER B O 1
ATOM 8219 N N . GLY B 1 471 ? -15.102 35.344 4.391 1 78.06 471 GLY B N 1
ATOM 8220 C CA . GLY B 1 471 ? -14.094 35.375 5.441 1 78.06 471 GLY B CA 1
ATOM 8221 C C . GLY B 1 471 ? -14.516 34.656 6.707 1 78.06 471 GLY B C 1
ATOM 8222 O O . GLY B 1 471 ? -13.914 34.844 7.766 1 78.06 471 GLY B O 1
ATOM 8223 N N . ARG B 1 472 ? -15.562 33.969 6.66 1 87.88 472 ARG B N 1
ATOM 8224 C CA . ARG B 1 472 ? -16 33.188 7.812 1 87.88 472 ARG B CA 1
ATOM 8225 C C . ARG B 1 472 ? -14.992 32.094 8.148 1 87.88 472 ARG B C 1
ATOM 8227 O O . ARG B 1 472 ? -14.328 31.547 7.258 1 87.88 472 ARG B O 1
ATOM 8234 N N . THR B 1 473 ? -14.992 31.797 9.406 1 93.12 473 THR B N 1
ATOM 8235 C CA . THR B 1 473 ? -14.109 30.734 9.875 1 93.12 473 THR B CA 1
ATOM 8236 C C . THR B 1 473 ? -14.688 29.359 9.562 1 93.12 473 THR B C 1
ATOM 8238 O O . THR B 1 473 ? -15.891 29.141 9.727 1 93.12 473 THR B O 1
ATOM 8241 N N . LEU B 1 474 ? -13.914 28.438 9.039 1 96.38 474 LEU B N 1
ATOM 8242 C CA . LEU B 1 474 ? -14.312 27.062 8.742 1 96.38 474 LEU B CA 1
ATOM 8243 C C . LEU B 1 474 ? -13.539 26.078 9.617 1 96.38 474 LEU B C 1
ATOM 8245 O O . LEU B 1 474 ? -12.359 26.297 9.906 1 96.38 474 LEU B O 1
ATOM 8249 N N . PHE B 1 475 ? -14.258 25.094 10.07 1 97.69 4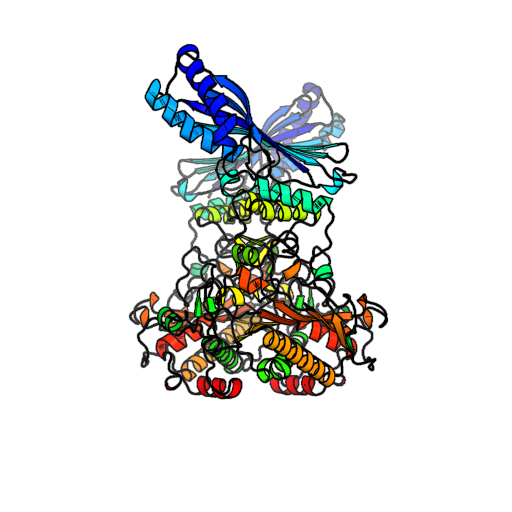75 PHE B N 1
ATOM 8250 C CA . PHE B 1 475 ? -13.664 23.953 10.766 1 97.69 475 PHE B CA 1
ATOM 8251 C C . PHE B 1 475 ? -13.891 22.672 9.984 1 97.69 475 PHE B C 1
ATOM 8253 O O . PHE B 1 475 ? -14.914 22.516 9.312 1 97.69 475 PHE B O 1
ATOM 8260 N N . THR B 1 476 ? -12.969 21.797 10.023 1 98.25 476 THR B N 1
ATOM 8261 C CA . THR B 1 476 ? -13.172 20.438 9.539 1 98.25 476 THR B CA 1
ATOM 8262 C C . THR B 1 476 ? -13.258 19.469 10.711 1 98.25 476 THR B C 1
ATOM 8264 O O . THR B 1 476 ? -12.844 19.781 11.828 1 98.25 476 THR B O 1
ATOM 8267 N N . GLY B 1 477 ? -13.93 18.375 10.445 1 98.56 477 GLY B N 1
ATOM 8268 C CA . GLY B 1 477 ? -13.977 17.266 11.391 1 98.56 477 GLY B CA 1
ATOM 8269 C C . GLY B 1 477 ? -13.977 15.906 10.719 1 98.56 477 GLY B C 1
ATOM 8270 O O . GLY B 1 477 ? -14.172 15.805 9.5 1 98.56 477 GLY B O 1
ATOM 8271 N N . CYS B 1 478 ? -13.609 14.891 11.484 1 98.75 478 CYS B N 1
ATOM 8272 C CA . CYS B 1 478 ? -13.703 13.508 11.023 1 98.75 478 CYS B CA 1
ATOM 8273 C C . CYS B 1 478 ? -14.039 12.57 12.172 1 98.75 478 CYS B C 1
ATOM 8275 O O . CYS B 1 478 ? -13.75 12.875 13.336 1 98.75 478 CYS B O 1
ATOM 8277 N N . ALA B 1 479 ? -14.672 11.531 11.891 1 98.75 479 ALA B N 1
ATOM 8278 C CA . ALA B 1 479 ? -14.984 10.469 12.844 1 98.75 479 ALA B CA 1
ATOM 8279 C C . ALA B 1 479 ? -14.852 9.094 12.188 1 98.75 479 ALA B C 1
ATOM 8281 O O . ALA B 1 479 ? -15.383 8.867 11.094 1 98.75 479 ALA B O 1
ATOM 8282 N N . GLY B 1 480 ? -14.078 8.273 12.773 1 98.5 480 GLY B N 1
ATOM 8283 C CA . GLY B 1 480 ? -13.898 6.914 12.289 1 98.5 480 GLY B CA 1
ATOM 8284 C C . GLY B 1 480 ? -14.539 5.871 13.188 1 98.5 480 GLY B C 1
ATOM 8285 O O . GLY B 1 480 ? -14.273 5.836 14.391 1 98.5 480 GLY B O 1
ATOM 8286 N N . LEU B 1 481 ? -15.383 5.074 12.672 1 98.81 481 LEU B N 1
ATOM 8287 C CA . LEU B 1 481 ? -15.93 3.912 13.367 1 98.81 481 LEU B CA 1
ATOM 8288 C C . LEU B 1 481 ? -15.242 2.633 12.906 1 98.81 481 LEU B C 1
ATOM 8290 O O . LEU B 1 481 ? -15.453 2.184 11.773 1 98.81 481 LEU B O 1
ATOM 8294 N N . GLY B 1 482 ? -14.414 2.096 13.781 1 98.44 482 GLY B N 1
ATOM 8295 C CA . GLY B 1 482 ? -13.633 0.916 13.438 1 98.44 482 GLY B CA 1
ATOM 8296 C C . GLY B 1 482 ? -14.453 -0.362 13.445 1 98.44 482 GLY B C 1
ATOM 8297 O O . GLY B 1 482 ? -14.547 -1.037 14.477 1 98.44 482 GLY B O 1
ATOM 8298 N N . VAL B 1 483 ? -14.938 -0.799 12.375 1 98.56 483 VAL B N 1
ATOM 8299 C CA . VAL B 1 483 ? -15.805 -1.967 12.258 1 98.56 483 VAL B CA 1
ATOM 8300 C C . VAL B 1 483 ? -15.102 -3.193 12.828 1 98.56 483 VAL B C 1
ATOM 8302 O O . VAL B 1 483 ? -15.719 -4.004 13.531 1 98.56 483 VAL B O 1
ATOM 8305 N N . THR B 1 484 ? -13.82 -3.324 12.562 1 98.44 484 THR B N 1
ATOM 8306 C CA . THR B 1 484 ? -13.047 -4.457 13.055 1 98.44 484 THR B CA 1
ATOM 8307 C C . THR B 1 484 ? -13.125 -4.551 14.57 1 98.44 484 THR B C 1
ATOM 8309 O O . THR B 1 484 ? -13.438 -5.609 15.117 1 98.44 484 THR B O 1
ATOM 8312 N N . ARG B 1 485 ? -12.945 -3.441 15.211 1 98.38 485 ARG B N 1
ATOM 8313 C CA . ARG B 1 485 ? -12.922 -3.463 16.672 1 98.38 485 ARG B CA 1
ATOM 8314 C C . ARG B 1 485 ? -14.336 -3.525 17.234 1 98.38 485 ARG B C 1
ATOM 8316 O O . ARG B 1 485 ? -14.547 -4.043 18.344 1 98.38 485 ARG B O 1
ATOM 8323 N N . TRP B 1 486 ? -15.336 -3.021 16.531 1 98.62 486 TRP B N 1
ATOM 8324 C CA . TRP B 1 486 ? -16.719 -3.229 16.938 1 98.62 486 TRP B CA 1
ATOM 8325 C C . TRP B 1 486 ? -17.062 -4.715 16.984 1 98.62 486 TRP B C 1
ATOM 8327 O O . TRP B 1 486 ? -17.734 -5.176 17.906 1 98.62 486 TRP B O 1
ATOM 8337 N N . VAL B 1 487 ? -16.625 -5.469 15.953 1 98.56 487 VAL B N 1
ATOM 8338 C CA . VAL B 1 487 ? -16.844 -6.91 15.914 1 98.56 487 VAL B CA 1
ATOM 8339 C C . VAL B 1 487 ? -16.172 -7.57 17.109 1 98.56 487 VAL B C 1
ATOM 8341 O O . VAL B 1 487 ? -16.766 -8.422 17.781 1 98.56 487 VAL B O 1
ATOM 8344 N N . VAL B 1 488 ? -14.945 -7.172 17.422 1 98.19 488 VAL B N 1
ATOM 8345 C CA . VAL B 1 488 ? -14.203 -7.715 18.547 1 98.19 488 VAL B CA 1
ATOM 8346 C C . VAL B 1 488 ? -14.953 -7.414 19.844 1 98.19 488 VAL B C 1
ATOM 8348 O O . VAL B 1 488 ? -15.094 -8.289 20.703 1 98.19 488 VAL B O 1
ATOM 8351 N N . GLY B 1 489 ? -15.398 -6.176 19.984 1 98.19 489 GLY B N 1
ATOM 8352 C CA . GLY B 1 489 ? -16.156 -5.793 21.156 1 98.19 489 GLY B CA 1
ATOM 8353 C C . GLY B 1 489 ? -17.422 -6.598 21.344 1 98.19 489 GLY B C 1
ATOM 8354 O O . GLY B 1 489 ? -17.734 -7.035 22.453 1 98.19 489 GLY B O 1
ATOM 8355 N N . LEU B 1 490 ? -18.156 -6.785 20.234 1 98.31 490 LEU B N 1
ATOM 8356 C CA . LEU B 1 490 ? -19.391 -7.566 20.281 1 98.31 490 LEU B CA 1
ATOM 8357 C C . LEU B 1 490 ? -19.125 -8.992 20.75 1 98.31 490 LEU B C 1
ATOM 8359 O O . LEU B 1 490 ? -19.812 -9.5 21.625 1 98.31 490 LEU B O 1
ATOM 8363 N N . LEU B 1 491 ? -18.109 -9.633 20.172 1 98.5 491 LEU B N 1
ATOM 8364 C CA . LEU B 1 491 ? -17.781 -11.016 20.5 1 98.5 491 LEU B CA 1
ATOM 8365 C C . LEU B 1 491 ? -17.234 -11.133 21.906 1 98.5 491 LEU B C 1
ATOM 8367 O O . LEU B 1 491 ? -17.453 -12.133 22.594 1 98.5 491 LEU B O 1
ATOM 8371 N N . ALA B 1 492 ? -16.516 -10.094 22.328 1 98.19 492 ALA B N 1
ATOM 8372 C CA . ALA B 1 492 ? -15.922 -10.117 23.656 1 98.19 492 ALA B CA 1
ATOM 8373 C C . ALA B 1 492 ? -17 -10.117 24.734 1 98.19 492 ALA B C 1
ATOM 8375 O O . ALA B 1 492 ? -16.812 -10.695 25.812 1 98.19 492 ALA B O 1
ATOM 8376 N N . GLN B 1 493 ? -18.109 -9.461 24.469 1 98.06 493 GLN B N 1
ATOM 8377 C CA . GLN B 1 493 ? -19.125 -9.312 25.516 1 98.06 493 GLN B CA 1
ATOM 8378 C C . GLN B 1 493 ? -20.25 -10.328 25.328 1 98.06 493 GLN B C 1
ATOM 8380 O O . GLN B 1 493 ? -20.844 -10.781 26.312 1 98.06 493 GLN B O 1
ATOM 8385 N N . HIS B 1 494 ? -20.547 -10.742 24.062 1 98.12 494 HIS B N 1
ATOM 8386 C CA . HIS B 1 494 ? -21.703 -11.586 23.797 1 98.12 494 HIS B CA 1
ATOM 8387 C C . HIS B 1 494 ? -21.281 -13.008 23.438 1 98.12 494 HIS B C 1
ATOM 8389 O O . HIS B 1 494 ? -22.094 -13.93 23.469 1 98.12 494 HIS B O 1
ATOM 8395 N N . GLY B 1 495 ? -20.078 -13.164 23.016 1 98.06 495 GLY B N 1
ATOM 8396 C CA . GLY B 1 495 ? -19.562 -14.477 22.672 1 98.06 495 GLY B CA 1
ATOM 8397 C C . GLY B 1 495 ? -19.797 -14.852 21.219 1 98.06 495 GLY B C 1
ATOM 8398 O O . GLY B 1 495 ? -20.031 -13.984 20.375 1 98.06 495 GLY B O 1
ATOM 8399 N N . PHE B 1 496 ? -19.641 -16.172 20.938 1 97.62 496 PHE B N 1
ATOM 8400 C CA . PHE B 1 496 ? -19.625 -16.641 19.547 1 97.62 496 PHE B CA 1
ATOM 8401 C C . PHE B 1 496 ? -20.891 -17.406 19.219 1 97.62 496 PHE B C 1
ATOM 8403 O O . PHE B 1 496 ? -21.047 -17.891 18.094 1 97.62 496 PHE B O 1
ATOM 8410 N N . GLU B 1 497 ? -21.828 -17.531 20.172 1 96.06 497 GLU B N 1
ATOM 8411 C CA . GLU B 1 497 ? -23.109 -18.188 19.938 1 96.06 497 GLU B CA 1
ATOM 8412 C C . GLU B 1 497 ? -24.172 -17.203 19.469 1 96.06 497 GLU B C 1
ATOM 8414 O O . GLU B 1 497 ? -24.547 -16.297 20.219 1 96.06 497 GLU B O 1
ATOM 8419 N N . PRO B 1 498 ? -24.703 -17.375 18.281 1 95 498 PRO B N 1
ATOM 8420 C CA . PRO B 1 498 ? -25.641 -16.406 17.719 1 95 498 PRO B CA 1
ATOM 8421 C C . PRO B 1 498 ? -26.844 -16.141 18.625 1 95 498 PRO B C 1
ATOM 8423 O O . PRO B 1 498 ? -27.359 -15.031 18.672 1 95 498 PRO B O 1
ATOM 8426 N N . GLU B 1 499 ? -27.234 -17.062 19.406 1 93.5 499 GLU B N 1
ATOM 8427 C CA . GLU B 1 499 ? -28.391 -16.938 20.281 1 93.5 499 GLU B CA 1
ATOM 8428 C C . GLU B 1 499 ? -28.156 -15.852 21.328 1 93.5 499 GLU B C 1
ATOM 8430 O O . GLU B 1 499 ? -29.109 -15.312 21.891 1 93.5 499 GLU B O 1
ATOM 8435 N N . GLU B 1 500 ? -26.906 -15.578 21.562 1 95.44 500 GLU B N 1
ATOM 8436 C CA . GLU B 1 500 ? -26.547 -14.602 22.594 1 95.44 500 GLU B CA 1
ATOM 8437 C C . GLU B 1 500 ? -26.375 -13.211 22 1 95.44 500 GLU B C 1
ATOM 8439 O O . GLU B 1 500 ? -26.172 -12.242 22.719 1 95.44 500 GLU B O 1
ATOM 8444 N N . TRP B 1 501 ? -26.469 -13.078 20.641 1 97.25 501 TRP B N 1
ATOM 8445 C CA . TRP B 1 501 ? -26.25 -11.797 19.984 1 97.25 501 TRP B CA 1
ATOM 8446 C C . TRP B 1 501 ? -27.5 -10.93 20.047 1 97.25 501 TRP B C 1
ATOM 8448 O O . TRP B 1 501 ? -28.625 -11.445 20.125 1 97.25 501 TRP B O 1
ATOM 8458 N N . PRO B 1 502 ? -27.328 -9.617 20.047 1 97.12 502 PRO B N 1
ATOM 8459 C CA . PRO B 1 502 ? -28.484 -8.727 20 1 97.12 502 PRO B CA 1
ATOM 8460 C C . PRO B 1 502 ? -29.359 -8.961 18.75 1 97.12 502 PRO B C 1
ATOM 8462 O O . PRO B 1 502 ? -28.828 -9.258 17.672 1 97.12 502 PRO B O 1
ATOM 8465 N N . GLU B 1 503 ? -30.578 -8.703 18.812 1 96.38 503 GLU B N 1
ATOM 8466 C CA . GLU B 1 503 ? -31.578 -9.008 17.797 1 96.38 503 GLU B CA 1
ATOM 8467 C C . GLU B 1 503 ? -31.266 -8.312 16.469 1 96.38 503 GLU B C 1
ATOM 8469 O O . GLU B 1 503 ? -31.391 -8.914 15.406 1 96.38 503 GLU B O 1
ATOM 8474 N N . PRO B 1 504 ? -30.844 -7.078 16.5 1 95.94 504 PRO B N 1
ATOM 8475 C CA . PRO B 1 504 ? -30.562 -6.395 15.234 1 95.94 504 PRO B CA 1
ATOM 8476 C C . PRO B 1 504 ? -29.484 -7.102 14.406 1 95.94 504 PRO B C 1
ATOM 8478 O O . PRO B 1 504 ? -29.531 -7.055 13.18 1 95.94 504 PRO B O 1
ATOM 8481 N N . ILE B 1 505 ? -28.516 -7.723 15.055 1 96.81 505 ILE B N 1
ATOM 8482 C CA . ILE B 1 505 ? -27.438 -8.43 14.359 1 96.81 505 ILE B CA 1
ATOM 8483 C C . ILE B 1 505 ? -27.969 -9.75 13.805 1 96.81 505 ILE B C 1
ATOM 8485 O O . ILE B 1 505 ? -27.734 -10.086 12.648 1 96.81 505 ILE B O 1
ATOM 8489 N N . LEU B 1 506 ? -28.719 -10.445 14.625 1 96.44 506 LEU B N 1
ATOM 8490 C CA . LEU B 1 506 ? -29.266 -11.742 14.227 1 96.44 506 LEU B CA 1
ATOM 8491 C C . LEU B 1 506 ? -30.203 -11.594 13.039 1 96.44 506 LEU B C 1
ATOM 8493 O O . LEU B 1 506 ? -30.156 -12.391 12.102 1 96.44 506 LEU B O 1
ATOM 8497 N N . GLU B 1 507 ? -31.047 -10.664 13.102 1 96.69 507 GLU B N 1
ATOM 8498 C CA . GLU B 1 507 ? -32 -10.422 12.031 1 96.69 507 GLU B CA 1
ATOM 8499 C C . GLU B 1 507 ? -31.312 -10.125 10.711 1 96.69 507 GLU B C 1
ATOM 8501 O O . GLU B 1 507 ? -31.719 -10.625 9.664 1 96.69 507 GLU B O 1
ATOM 8506 N N . ARG B 1 508 ? -30.297 -9.375 10.742 1 96.12 508 ARG B N 1
ATOM 8507 C CA . ARG B 1 508 ? -29.578 -8.992 9.523 1 96.12 508 ARG B CA 1
ATOM 8508 C C . ARG B 1 508 ? -28.797 -10.172 8.953 1 96.12 508 ARG B C 1
ATOM 8510 O O . ARG B 1 508 ? -28.688 -10.312 7.734 1 96.12 508 ARG B O 1
ATOM 8517 N N . ILE B 1 509 ? -28.219 -10.945 9.844 1 96.62 509 ILE B N 1
ATOM 8518 C CA . ILE B 1 509 ? -27.516 -12.141 9.391 1 96.62 509 ILE B CA 1
ATOM 8519 C C . ILE B 1 509 ? -28.5 -13.062 8.672 1 96.62 509 ILE B C 1
ATOM 8521 O O . ILE B 1 509 ? -28.203 -13.586 7.59 1 96.62 509 ILE B O 1
ATOM 8525 N N . ASP B 1 510 ? -29.656 -13.211 9.266 1 95.62 510 ASP B N 1
ATOM 8526 C CA . ASP B 1 510 ? -30.672 -14.062 8.664 1 95.62 510 ASP B CA 1
ATOM 8527 C C . ASP B 1 510 ? -31.156 -13.484 7.336 1 95.62 510 ASP B C 1
ATOM 8529 O O . ASP B 1 510 ? -31.328 -14.219 6.363 1 95.62 510 ASP B O 1
ATOM 8533 N N . GLU B 1 511 ? -31.375 -12.266 7.332 1 94.56 511 GLU B N 1
ATOM 8534 C CA . GLU B 1 511 ? -31.875 -11.594 6.141 1 94.56 511 GLU B CA 1
ATOM 8535 C C . GLU B 1 511 ? -30.859 -11.664 4.996 1 94.56 511 GLU B C 1
ATOM 8537 O O . GLU B 1 511 ? -31.234 -11.914 3.85 1 94.56 511 GLU B O 1
ATOM 8542 N N . LYS B 1 512 ? -29.656 -11.508 5.285 1 93.5 512 LYS B N 1
ATOM 8543 C CA . LYS B 1 512 ? -28.656 -11.344 4.238 1 93.5 512 LYS B CA 1
ATOM 8544 C C . LYS B 1 512 ? -28.062 -12.688 3.836 1 93.5 512 LYS B C 1
ATOM 8546 O O . LYS B 1 512 ? -27.688 -12.891 2.674 1 93.5 512 LYS B O 1
ATOM 8551 N N . PHE B 1 513 ? -27.938 -13.562 4.848 1 95.06 513 PHE B N 1
ATOM 8552 C CA . PHE B 1 513 ? -27.172 -14.773 4.559 1 95.06 513 PHE B CA 1
ATOM 8553 C C . PHE B 1 513 ? -28.016 -16.016 4.828 1 95.06 513 PHE B C 1
ATOM 8555 O O . PHE B 1 513 ? -27.562 -17.141 4.57 1 95.06 513 PHE B O 1
ATOM 8562 N N . GLY B 1 514 ? -29.219 -15.914 5.293 1 94.06 514 GLY B N 1
ATOM 8563 C CA . GLY B 1 514 ? -30.047 -17.062 5.633 1 94.06 514 GLY B CA 1
ATOM 8564 C C . GLY B 1 514 ? -29.531 -17.844 6.828 1 94.06 514 GLY B C 1
ATOM 8565 O O . GLY B 1 514 ? -29.75 -19.047 6.93 1 94.06 514 GLY B O 1
ATOM 8566 N N . GLY B 1 515 ? -28.781 -17.188 7.648 1 95.06 515 GLY B N 1
ATOM 8567 C CA . GLY B 1 515 ? -28.078 -17.781 8.781 1 95.06 515 GLY B CA 1
ATOM 8568 C C . GLY B 1 515 ? -26.594 -17.531 8.75 1 95.06 515 GLY B C 1
ATOM 8569 O O . GLY B 1 515 ? -26.062 -17.016 7.766 1 95.06 515 GLY B O 1
ATOM 8570 N N . LEU B 1 516 ? -25.953 -17.828 9.82 1 96.25 516 LEU B N 1
ATOM 8571 C CA . LEU B 1 516 ? -24.516 -17.625 9.891 1 96.25 516 LEU B CA 1
ATOM 8572 C C . LEU B 1 516 ? -23.797 -18.578 8.938 1 96.25 516 LEU B C 1
ATOM 8574 O O . LEU B 1 516 ? -23.953 -19.797 9.031 1 96.25 516 LEU B O 1
ATOM 8578 N N . PRO B 1 517 ? -23.016 -18.062 8.031 1 96.62 517 PRO B N 1
ATOM 8579 C CA . PRO B 1 517 ? -22.266 -18.922 7.113 1 96.62 517 PRO B CA 1
ATOM 8580 C C . PRO B 1 517 ? -21.281 -19.844 7.84 1 96.62 517 PRO B C 1
ATOM 8582 O O . PRO B 1 517 ? -20.922 -19.578 8.984 1 96.62 517 PRO B O 1
ATOM 8585 N N . GLU B 1 518 ? -20.859 -20.828 7.137 1 94.62 518 GLU B N 1
ATOM 8586 C CA . GLU B 1 518 ? -19.984 -21.828 7.758 1 94.62 518 GLU B CA 1
ATOM 8587 C C . GLU B 1 518 ? -18.531 -21.594 7.398 1 94.62 518 GLU B C 1
ATOM 8589 O O . GLU B 1 518 ? -18.219 -21.016 6.352 1 94.62 518 GLU B O 1
ATOM 8594 N N . VAL B 1 519 ? -17.719 -22.031 8.242 1 96 519 VAL B N 1
ATOM 8595 C CA . VAL B 1 519 ? -16.281 -22 8.008 1 96 519 VAL B CA 1
ATOM 8596 C C . VAL B 1 519 ? -15.898 -23.016 6.934 1 96 519 VAL B C 1
ATOM 8598 O O . VAL B 1 519 ? -16.422 -24.125 6.91 1 96 519 VAL B O 1
ATOM 8601 N N . PRO B 1 520 ? -15.094 -22.531 5.957 1 93.88 520 PRO B N 1
ATOM 8602 C CA . PRO B 1 520 ? -14.516 -23.578 5.109 1 93.88 520 PRO B CA 1
ATOM 8603 C C . PRO B 1 520 ? -13.555 -24.484 5.867 1 93.88 520 PRO B C 1
ATOM 8605 O O . PRO B 1 520 ? -12.648 -24 6.559 1 93.88 520 PRO B O 1
ATOM 8608 N N . LYS B 1 521 ? -13.844 -25.766 5.836 1 90.62 521 LYS B N 1
ATOM 8609 C CA . LYS B 1 521 ? -13.055 -26.703 6.633 1 90.62 521 LYS B CA 1
ATOM 8610 C C . LYS B 1 521 ? -12.273 -27.672 5.742 1 90.62 521 LYS B C 1
ATOM 8612 O O . LYS B 1 521 ? -12.805 -28.172 4.75 1 90.62 521 LYS B O 1
ATOM 8617 N N . THR B 1 522 ? -11.016 -27.719 6.137 1 93.19 522 THR B N 1
ATOM 8618 C CA . THR B 1 522 ? -10.18 -28.781 5.578 1 93.19 522 THR B CA 1
ATOM 8619 C C . THR B 1 522 ? -10 -29.922 6.582 1 93.19 522 THR B C 1
ATOM 8621 O O . THR B 1 522 ? -10.625 -29.922 7.648 1 93.19 522 THR B O 1
ATOM 8624 N N . LEU B 1 523 ? -9.273 -30.922 6.211 1 92.56 523 LEU B N 1
ATOM 8625 C CA . LEU B 1 523 ? -9.023 -32 7.133 1 92.56 523 LEU B CA 1
ATOM 8626 C C . LEU B 1 523 ? -8.031 -31.609 8.211 1 92.56 523 LEU B C 1
ATOM 8628 O O . LEU B 1 523 ? -8.016 -32.188 9.305 1 92.56 523 LEU B O 1
ATOM 8632 N N . THR B 1 524 ? -7.297 -30.531 7.945 1 93.75 524 THR B N 1
ATOM 8633 C CA . THR B 1 524 ? -6.207 -30.188 8.852 1 93.75 524 THR B CA 1
ATOM 8634 C C . THR B 1 524 ? -6.449 -28.812 9.477 1 93.75 524 THR B C 1
ATOM 8636 O O . THR B 1 524 ? -5.645 -28.344 10.289 1 93.75 524 THR B O 1
ATOM 8639 N N . TRP B 1 525 ? -7.566 -28.25 9.133 1 92.69 525 TRP B N 1
ATOM 8640 C CA . TRP B 1 525 ? -7.891 -26.922 9.641 1 92.69 525 TRP B CA 1
ATOM 8641 C C . TRP B 1 525 ? -9.391 -26.672 9.617 1 92.69 525 TRP B C 1
ATOM 8643 O O . TRP B 1 525 ? -10.078 -27.109 8.688 1 92.69 525 TRP B O 1
ATOM 8653 N N . PRO B 1 526 ? -9.984 -26.062 10.633 1 89.38 526 PRO B N 1
ATOM 8654 C CA . PRO B 1 526 ? -9.289 -25.672 11.859 1 89.38 526 PRO B CA 1
ATOM 8655 C C . PRO B 1 526 ? -9.023 -26.859 12.789 1 89.38 526 PRO B C 1
ATOM 8657 O O . PRO B 1 526 ? -9.617 -27.922 12.625 1 89.38 526 PRO B O 1
ATOM 8660 N N . GLU B 1 527 ? -8.078 -26.734 13.68 1 74.44 527 GLU B N 1
ATOM 8661 C CA . GLU B 1 527 ? -7.699 -27.828 14.57 1 74.44 527 GLU B CA 1
ATOM 8662 C C . GLU B 1 527 ? -8.883 -28.281 15.422 1 74.44 527 GLU B C 1
ATOM 8664 O O . GLU B 1 527 ? -9.758 -27.484 15.75 1 74.44 527 GLU B O 1
#

Radius of gyration: 35.51 Å; Cα contacts (8 Å, |Δi|>4): 2218; chains: 2; bounding box: 92×102×71 Å

Nearest PDB structures (foldseek):
  3w3s-assembly1_A-2  TM=9.862E-01  e=1.603E-100  Methanopyrus kandleri AV19
  2cjb-assembly1_B  TM=8.102E-01  e=7.342E-50  Methanosarcina barkeri str. Fusaro
  2cj9-assembly1_B  TM=8.136E-01  e=1.065E-48  Methanosarcina barkeri str. Fusaro
  2cim-assembly1_B  TM=8.080E-01  e=1.371E-47  Methanosarcina barkeri str. Fusaro
  6hdz-assembly1_B  TM=7.636E-01  e=4.791E-19  Pseudomonas aeruginosa

Organism: Methanopyrus kandleri (strain AV19 / DSM 6324 / JCM 9639 / NBRC 100938) (NCBI:txid190192)